Protein AF-0000000082348795 (afdb_homodimer)

pLDDT: mean 76.98, std 24.42, range [17.58, 98.69]

Structure (mmCIF, N/CA/C/O backbone):
data_AF-0000000082348795-model_v1
#
loop_
_entity.id
_entity.type
_entity.pdbx_description
1 polymer 'Zn(2)-C6 fungal-type domain-containing protein'
#
loop_
_atom_site.group_PDB
_atom_site.id
_atom_site.type_symbol
_atom_site.label_atom_id
_atom_site.label_alt_id
_atom_site.label_comp_id
_atom_site.label_asym_id
_atom_site.label_entity_id
_atom_site.label_seq_id
_atom_site.pdbx_PDB_ins_code
_atom_site.Cartn_x
_atom_site.Cartn_y
_atom_site.Cartn_z
_atom_site.occupancy
_atom_site.B_iso_or_equiv
_atom_site.auth_seq_id
_atom_site.auth_comp_id
_atom_site.auth_asym_id
_atom_site.auth_atom_id
_atom_site.pdbx_PDB_model_num
ATOM 1 N N . MET A 1 1 ? -41.531 -2.529 32.094 1 20.66 1 MET A N 1
ATOM 2 C CA . MET A 1 1 ? -42.156 -3.334 31.047 1 20.66 1 MET A CA 1
ATOM 3 C C . MET A 1 1 ? -41.25 -4.473 30.609 1 20.66 1 MET A C 1
ATOM 5 O O . MET A 1 1 ? -40.125 -4.234 30.203 1 20.66 1 MET A O 1
ATOM 9 N N . SER A 1 2 ? -41.688 -5.793 31.031 1 22.91 2 SER A N 1
ATOM 10 C CA . SER A 1 2 ? -41.156 -7.129 31.266 1 22.91 2 SER A CA 1
ATOM 11 C C . SER A 1 2 ? -40.938 -7.883 29.953 1 22.91 2 SER A C 1
ATOM 13 O O . SER A 1 2 ? -41.906 -8.375 29.359 1 22.91 2 SER A O 1
ATOM 15 N N . SER A 1 3 ? -40.438 -7.5 29.109 1 24.03 3 SER A N 1
ATOM 16 C CA . SER A 1 3 ? -40.5 -7.863 27.688 1 24.03 3 SER A CA 1
ATOM 17 C C . SER A 1 3 ? -40.094 -9.32 27.484 1 24.03 3 SER A C 1
ATOM 19 O O . SER A 1 3 ? -39 -9.734 27.844 1 24.03 3 SER A O 1
ATOM 21 N N . ARG A 1 4 ? -41.25 -10.141 27.312 1 29.2 4 ARG A N 1
ATOM 22 C CA . ARG A 1 4 ? -41.5 -11.578 27.25 1 29.2 4 ARG A CA 1
ATOM 23 C C . ARG A 1 4 ? -40.656 -12.234 26.172 1 29.2 4 ARG A C 1
ATOM 25 O O . ARG A 1 4 ? -40.531 -11.719 25.062 1 29.2 4 ARG A O 1
ATOM 32 N N . ARG A 1 5 ? -40.094 -13.516 26.578 1 33.72 5 ARG A N 1
ATOM 33 C CA . ARG A 1 5 ? -39.094 -14.406 25.969 1 33.72 5 ARG A CA 1
ATOM 34 C C . ARG A 1 5 ? -39.781 -15.32 24.938 1 33.72 5 ARG A C 1
ATOM 36 O O . ARG A 1 5 ? -40.719 -16.062 25.281 1 33.72 5 ARG A O 1
ATOM 43 N N . LEU A 1 6 ? -40.125 -15 23.734 1 36.88 6 LEU A N 1
ATOM 44 C CA . LEU A 1 6 ? -40.906 -15.797 22.797 1 36.88 6 LEU A CA 1
ATOM 45 C C . LEU A 1 6 ? -40.375 -17.219 22.719 1 36.88 6 LEU A C 1
ATOM 47 O O . LEU A 1 6 ? -39.188 -17.438 22.469 1 36.88 6 LEU A O 1
ATOM 51 N N . PRO A 1 7 ? -41.25 -18.25 23.188 1 45.25 7 PRO A N 1
ATOM 52 C CA . PRO A 1 7 ? -40.844 -19.609 23.562 1 45.25 7 PRO A CA 1
ATOM 53 C C . PRO A 1 7 ? -40.531 -20.469 22.344 1 45.25 7 PRO A C 1
ATOM 55 O O . PRO A 1 7 ? -41.25 -20.484 21.359 1 45.25 7 PRO A O 1
ATOM 58 N N . LEU A 1 8 ? -39.375 -20.938 22.094 1 52.41 8 LEU A N 1
ATOM 59 C CA . LEU A 1 8 ? -38.75 -21.594 20.938 1 52.41 8 LEU A CA 1
ATOM 60 C C . LEU A 1 8 ? -39.094 -23.078 20.922 1 52.41 8 LEU A C 1
ATOM 62 O O . LEU A 1 8 ? -38.562 -23.844 20.125 1 52.41 8 LEU A O 1
ATOM 66 N N . SER A 1 9 ? -40.156 -23.656 21.719 1 65.56 9 SER A N 1
ATOM 67 C CA . SER A 1 9 ? -40.312 -25.078 21.984 1 65.56 9 SER A CA 1
ATOM 68 C C . SER A 1 9 ? -41.531 -25.656 21.281 1 65.56 9 SER A C 1
ATOM 70 O O . SER A 1 9 ? -42.5 -24.922 21.047 1 65.56 9 SER A O 1
ATOM 72 N N . CYS A 1 10 ? -41.688 -26.953 20.828 1 70.31 10 CYS A N 1
ATOM 73 C CA . CYS A 1 10 ? -42.812 -27.562 20.125 1 70.31 10 CYS A CA 1
ATOM 74 C C . CYS A 1 10 ? -43.969 -27.781 21.062 1 70.31 10 CYS A C 1
ATOM 76 O O . CYS A 1 10 ? -43.812 -27.781 22.281 1 70.31 10 CYS A O 1
ATOM 78 N N . GLU A 1 11 ? -45.312 -27.906 20.75 1 72.44 11 GLU A N 1
ATOM 79 C CA . GLU A 1 11 ? -46.5 -27.938 21.578 1 72.44 11 GLU A CA 1
ATOM 80 C C . GLU A 1 11 ? -46.5 -29.141 22.516 1 72.44 11 GLU A C 1
ATOM 82 O O . GLU A 1 11 ? -46.938 -29.062 23.656 1 72.44 11 GLU A O 1
ATOM 87 N N . ASN A 1 12 ? -45.844 -30.297 22.031 1 72.81 12 ASN A N 1
ATOM 88 C CA . ASN A 1 12 ? -45.812 -31.516 22.812 1 72.81 12 ASN A CA 1
ATOM 89 C C . ASN A 1 12 ? -44.844 -31.391 24 1 72.81 12 ASN A C 1
ATOM 91 O O . ASN A 1 12 ? -45.188 -31.781 25.125 1 72.81 12 ASN A O 1
ATOM 95 N N . CYS A 1 13 ? -43.75 -30.828 23.672 1 70.88 13 CYS A N 1
ATOM 96 C CA . CYS A 1 13 ? -42.688 -30.672 24.656 1 70.88 13 CYS A CA 1
ATOM 97 C C . CYS A 1 13 ? -43.094 -29.641 25.719 1 70.88 13 CYS A C 1
ATOM 99 O O . CYS A 1 13 ? -42.781 -29.812 26.891 1 70.88 13 CYS A O 1
ATOM 101 N N . ARG A 1 14 ? -43.781 -28.484 25.219 1 71.94 14 ARG A N 1
ATOM 102 C CA . ARG A 1 14 ? -44.281 -27.391 26.047 1 71.94 14 ARG A CA 1
ATOM 103 C C . ARG A 1 14 ? -45.312 -27.906 27.062 1 71.94 14 ARG A C 1
ATOM 105 O O . ARG A 1 14 ? -45.25 -27.547 28.25 1 71.94 14 ARG A O 1
ATOM 112 N N . GLN A 1 15 ? -46.281 -28.828 26.547 1 71.69 15 GLN A N 1
ATOM 113 C CA . GLN A 1 15 ? -47.375 -29.312 27.391 1 71.69 15 GLN A CA 1
ATOM 114 C C . GLN A 1 15 ? -46.875 -30.281 28.453 1 71.69 15 GLN A C 1
ATOM 116 O O . GLN A 1 15 ? -47.438 -30.344 29.562 1 71.69 15 GLN A O 1
ATOM 121 N N . ARG A 1 16 ? -45.938 -31.047 28.031 1 69.25 16 ARG A N 1
ATOM 122 C CA . ARG A 1 16 ? -45.438 -32.094 28.906 1 69.25 16 ARG A CA 1
ATOM 123 C C . ARG A 1 16 ? -44.219 -31.641 29.703 1 69.25 16 ARG A C 1
ATOM 125 O O . ARG A 1 16 ? -43.625 -32.406 30.438 1 69.25 16 ARG A O 1
ATOM 132 N N . LYS A 1 17 ? -43.938 -30.219 29.547 1 68.62 17 LYS A N 1
ATOM 133 C CA . LYS A 1 17 ? -42.906 -29.453 30.25 1 68.62 17 LYS A CA 1
ATOM 134 C C . LYS A 1 17 ? -41.562 -30.125 30.109 1 68.62 17 LYS A C 1
ATOM 136 O O . LYS A 1 17 ? -40.812 -30.219 31.078 1 68.62 17 LYS A O 1
ATOM 141 N N . ILE A 1 18 ? -41.5 -30.812 28.969 1 70 18 ILE A N 1
ATOM 142 C CA . ILE A 1 18 ? -40.25 -31.5 28.719 1 70 18 ILE A CA 1
ATOM 143 C C . ILE A 1 18 ? -39.406 -30.688 27.734 1 70 18 ILE A C 1
ATOM 145 O O . ILE A 1 18 ? -39.938 -29.906 26.953 1 70 18 ILE A O 1
ATOM 149 N N . ARG A 1 19 ? -38.125 -30.812 27.828 1 66.62 19 ARG A N 1
ATOM 150 C CA . ARG A 1 19 ? -37.219 -30 27.031 1 66.62 19 ARG A CA 1
ATOM 151 C C . ARG A 1 19 ? -37.344 -30.344 25.547 1 66.62 19 ARG A C 1
ATOM 153 O O . ARG A 1 19 ? -37.156 -31.484 25.156 1 66.62 19 ARG A O 1
ATOM 160 N N . CYS A 1 20 ? -37.844 -29.406 24.781 1 64.19 20 CYS A N 1
ATOM 161 C CA . CYS A 1 20 ? -38.125 -29.578 23.359 1 64.19 20 CYS A CA 1
ATOM 162 C C . CYS A 1 20 ? -36.812 -29.453 22.562 1 64.19 20 CYS A C 1
ATOM 164 O O . CYS A 1 20 ? -36.219 -28.375 22.5 1 64.19 20 CYS A O 1
ATOM 166 N N . ILE A 1 21 ? -36.125 -30.547 22.438 1 64.25 21 ILE A N 1
ATOM 167 C CA . ILE A 1 21 ? -34.875 -30.531 21.703 1 64.25 21 ILE A CA 1
ATOM 168 C C . ILE A 1 21 ? -35.156 -30.547 20.203 1 64.25 21 ILE A C 1
ATOM 170 O O . ILE A 1 21 ? -35.688 -31.531 19.688 1 64.25 21 ILE A O 1
ATOM 174 N N . SER A 1 22 ? -35.344 -29.5 19.594 1 52.94 22 SER A N 1
ATOM 175 C CA . SER A 1 22 ? -35.781 -29.484 18.203 1 52.94 22 SER A CA 1
ATOM 176 C C . SER A 1 22 ? -34.656 -29.078 17.281 1 52.94 22 SER A C 1
ATOM 178 O O . SER A 1 22 ? -34.062 -28 17.453 1 52.94 22 SER A O 1
ATOM 180 N N . SER A 1 23 ? -33.969 -29.922 16.703 1 51.81 23 SER A N 1
ATOM 181 C CA . SER A 1 23 ? -32.812 -29.5 15.922 1 51.81 23 SER A CA 1
ATOM 182 C C . SER A 1 23 ? -33.219 -28.562 14.789 1 51.81 23 SER A C 1
ATOM 184 O O . SER A 1 23 ? -32.438 -27.734 14.336 1 51.81 23 SER A O 1
ATOM 186 N N . GLY A 1 24 ? -34.375 -28.797 14.242 1 49.78 24 GLY A N 1
ATOM 187 C CA . GLY A 1 24 ? -34.875 -28.266 12.992 1 49.78 24 GLY A CA 1
ATOM 188 C C . GLY A 1 24 ? -36.344 -27.812 13.078 1 49.78 24 GLY A C 1
ATOM 189 O O . GLY A 1 24 ? -37 -27.656 12.055 1 49.78 24 GLY A O 1
ATOM 190 N N . TYR A 1 25 ? -36.688 -26.969 13.969 1 52.09 25 TYR A N 1
ATOM 191 C CA . TYR A 1 25 ? -38.031 -26.453 14.266 1 52.09 25 TYR A CA 1
ATOM 192 C C . TYR A 1 25 ? -39.094 -27.203 13.469 1 52.09 25 TYR A C 1
ATOM 194 O O . TYR A 1 25 ? -40.062 -26.594 13 1 52.09 25 TYR A O 1
ATOM 202 N N . SER A 1 26 ? -38.594 -28.406 13.055 1 65.19 26 SER A N 1
ATOM 203 C CA . SER A 1 26 ? -39.5 -29.25 12.289 1 65.19 26 SER A CA 1
ATOM 204 C C . SER A 1 26 ? -40.188 -30.281 13.18 1 65.19 26 SER A C 1
ATOM 206 O O . SER A 1 26 ? -39.562 -30.828 14.086 1 65.19 26 SER A O 1
ATOM 208 N N . ALA A 1 27 ? -41.5 -30.469 13.086 1 70.69 27 ALA A N 1
ATOM 209 C CA . ALA A 1 27 ? -42.188 -31.578 13.727 1 70.69 27 ALA A CA 1
ATOM 210 C C . ALA A 1 27 ? -41.812 -32.906 13.086 1 70.69 27 ALA A C 1
ATOM 212 O O . ALA A 1 27 ? -41.594 -32.969 11.875 1 70.69 27 ALA A O 1
ATOM 213 N N . PRO A 1 28 ? -41.5 -33.875 13.844 1 71.81 28 PRO A N 1
ATOM 214 C CA . PRO A 1 28 ? -41.594 -33.938 15.305 1 71.81 28 PRO A CA 1
ATOM 215 C C . PRO A 1 28 ? -40.281 -33.562 15.992 1 71.81 28 PRO A C 1
ATOM 217 O O . PRO A 1 28 ? -39.219 -33.75 15.43 1 71.81 28 PRO A O 1
ATOM 220 N N . CYS A 1 29 ? -40.25 -32.75 17.078 1 67.31 29 CYS A N 1
ATOM 221 C CA . CYS A 1 29 ? -39.031 -32.406 17.797 1 67.31 29 CYS A CA 1
ATOM 222 C C . CYS A 1 29 ? -38.312 -33.625 18.297 1 67.31 29 CYS A C 1
ATOM 224 O O . CYS A 1 29 ? -38.906 -34.719 18.422 1 67.31 29 CYS A O 1
ATOM 226 N N . ASP A 1 30 ? -36.969 -33.656 18.25 1 71.19 30 ASP A N 1
ATOM 227 C CA . ASP A 1 30 ? -36.125 -34.812 18.578 1 71.19 30 ASP A CA 1
ATOM 228 C C . ASP A 1 30 ? -36.625 -35.5 19.844 1 71.19 30 ASP A C 1
ATOM 230 O O . ASP A 1 30 ? -36.594 -36.719 19.953 1 71.19 30 ASP A O 1
ATOM 234 N N . THR A 1 31 ? -37.156 -34.656 20.609 1 73.81 31 THR A N 1
ATOM 235 C CA . THR A 1 31 ? -37.656 -35.125 21.891 1 73.81 31 THR A CA 1
ATOM 236 C C . THR A 1 31 ? -38.938 -35.906 21.734 1 73.81 31 THR A C 1
ATOM 238 O O . THR A 1 31 ? -39.094 -37 22.328 1 73.81 31 THR A O 1
ATOM 241 N N . CYS A 1 32 ? -39.781 -35.438 20.953 1 74 32 CYS A N 1
ATOM 242 C CA . CYS A 1 32 ? -41.062 -36.062 20.656 1 74 32 CYS A CA 1
ATOM 243 C C . CYS A 1 32 ? -40.844 -37.375 19.891 1 74 32 CYS A C 1
ATOM 245 O O . CYS A 1 32 ? -41.562 -38.344 20.125 1 74 32 CYS A O 1
ATOM 247 N N . SER A 1 33 ? -39.75 -37.406 18.875 1 71.81 33 SER A N 1
ATOM 248 C CA . SER A 1 33 ? -39.438 -38.562 18.062 1 71.81 33 SER A CA 1
ATOM 249 C C . SER A 1 33 ? -38.969 -39.75 18.922 1 71.81 33 SER A C 1
ATOM 251 O O . SER A 1 33 ? -39.344 -40.906 18.672 1 71.81 33 SER A O 1
ATOM 253 N N . ARG A 1 34 ? -38.094 -39.312 19.859 1 73.06 34 ARG A N 1
ATOM 254 C CA . ARG A 1 34 ? -37.438 -40.312 20.688 1 73.06 34 ARG A CA 1
ATOM 255 C C . ARG A 1 34 ? -38.438 -40.938 21.656 1 73.06 34 ARG A C 1
ATOM 257 O O . ARG A 1 34 ? -38.312 -42.125 22 1 73.06 34 ARG A O 1
ATOM 264 N N . ARG A 1 35 ? -39.375 -40 22.016 1 71.44 35 ARG A N 1
ATOM 265 C CA . ARG A 1 35 ? -40.25 -40.438 23.094 1 71.44 35 ARG A CA 1
ATOM 266 C C . ARG A 1 35 ? -41.594 -40.969 22.547 1 71.44 35 ARG A C 1
ATOM 268 O O . ARG A 1 35 ? -42.5 -41.25 23.312 1 71.44 35 ARG A O 1
ATOM 275 N N . GLY A 1 36 ? -41.719 -41.188 21.25 1 72.56 36 GLY A N 1
ATOM 276 C CA . GLY A 1 36 ? -42.812 -41.875 20.562 1 72.56 36 GLY A CA 1
ATOM 277 C C . GLY A 1 36 ? -43.969 -40.969 20.203 1 72.56 36 GLY A C 1
ATOM 278 O O . GLY A 1 36 ? -45.094 -41.406 19.984 1 72.56 36 GLY A O 1
ATOM 279 N N . TYR A 1 37 ? -43.688 -39.594 20.469 1 65.56 37 TYR A N 1
ATOM 280 C CA . TYR A 1 37 ? -44.812 -38.688 20.266 1 65.56 37 TYR A CA 1
ATOM 281 C C . TYR A 1 37 ? -44.688 -37.938 18.938 1 65.56 37 TYR A C 1
ATOM 283 O O . TYR A 1 37 ? -45.219 -36.844 18.766 1 65.56 37 TYR A O 1
ATOM 291 N N . ALA A 1 38 ? -43.875 -38.469 18.062 1 67.44 38 ALA A N 1
ATOM 292 C CA . ALA A 1 38 ? -43.438 -37.812 16.844 1 67.44 38 ALA A CA 1
ATOM 293 C C . ALA A 1 38 ? -44.594 -37.375 15.984 1 67.44 38 ALA A C 1
ATOM 295 O O . ALA A 1 38 ? -44.562 -36.281 15.375 1 67.44 38 ALA A O 1
ATOM 296 N N . SER A 1 39 ? -45.625 -38.188 15.969 1 71.19 39 SER A N 1
ATOM 297 C CA . SER A 1 39 ? -46.781 -38.031 15.094 1 71.19 39 SER A CA 1
ATOM 298 C C . SER A 1 39 ? -47.656 -36.844 15.531 1 71.19 39 SER A C 1
ATOM 300 O O . SER A 1 39 ? -48.344 -36.25 14.711 1 71.19 39 SER A O 1
ATOM 302 N N . SER A 1 40 ? -47.562 -36.594 16.812 1 66.62 40 SER A N 1
ATOM 303 C CA . SER A 1 40 ? -48.469 -35.594 17.359 1 66.62 40 SER A CA 1
ATOM 304 C C . SER A 1 40 ? -47.75 -34.312 17.688 1 66.62 40 SER A C 1
ATOM 306 O O . SER A 1 40 ? -48.281 -33.438 18.375 1 66.62 40 SER A O 1
ATOM 308 N N . CYS A 1 41 ? -46.375 -34.125 17.375 1 65.38 41 CYS A N 1
ATOM 309 C CA . CYS A 1 41 ? -45.531 -32.969 17.688 1 65.38 41 CYS A CA 1
ATOM 310 C C . CYS A 1 41 ? -45.906 -31.781 16.844 1 65.38 41 CYS A C 1
ATOM 312 O O . CYS A 1 41 ? -45.875 -31.844 15.609 1 65.38 41 CYS A O 1
ATOM 314 N N . ARG A 1 42 ? -46.531 -30.844 17.234 1 65.56 42 ARG A N 1
ATOM 315 C CA . ARG A 1 42 ? -47.062 -29.734 16.438 1 65.56 42 ARG A CA 1
ATOM 316 C C . ARG A 1 42 ? -46.531 -28.391 16.969 1 65.56 42 ARG A C 1
ATOM 318 O O . ARG A 1 42 ? -46.531 -28.156 18.172 1 65.56 42 ARG A O 1
ATOM 325 N N . PHE A 1 43 ? -45.812 -27.547 16.219 1 55.22 43 PHE A N 1
ATOM 326 C CA . PHE A 1 43 ? -45.531 -26.172 16.641 1 55.22 43 PHE A CA 1
ATOM 327 C C . PHE A 1 43 ? -46.688 -25.25 16.297 1 55.22 43 PHE A C 1
ATOM 329 O O . PHE A 1 43 ? -47.375 -25.453 15.297 1 55.22 43 PHE A O 1
ATOM 336 N N . ARG A 1 44 ? -47.344 -24.469 16.859 1 43.75 44 ARG A N 1
ATOM 337 C CA . ARG A 1 44 ? -48.469 -23.609 16.609 1 43.75 44 ARG A CA 1
ATOM 338 C C . ARG A 1 44 ? -48.281 -22.766 15.367 1 43.75 44 ARG A C 1
ATOM 340 O O . ARG A 1 44 ? -47.438 -21.844 15.359 1 43.75 44 ARG A O 1
ATOM 347 N N . ARG A 1 45 ? -48.375 -23.25 14.094 1 34.03 45 ARG A N 1
ATOM 348 C CA . ARG A 1 45 ? -48.406 -22.562 12.805 1 34.03 45 ARG A CA 1
ATOM 349 C C . ARG A 1 45 ? -49.562 -21.578 12.734 1 34.03 45 ARG A C 1
ATOM 351 O O . ARG A 1 45 ? -50.656 -21.859 13.219 1 34.03 45 ARG A O 1
ATOM 358 N N . GLN A 1 46 ? -49.406 -20.141 12.5 1 27.5 46 GLN A N 1
ATOM 359 C CA . GLN A 1 46 ? -50.594 -19.297 12.273 1 27.5 46 GLN A CA 1
ATOM 360 C C . GLN A 1 46 ? -51.5 -19.906 11.211 1 27.5 46 GLN A C 1
ATOM 362 O O . GLN A 1 46 ? -51.062 -20.703 10.383 1 27.5 46 GLN A O 1
ATOM 367 N N . VAL A 1 47 ? -52.906 -19.391 10.992 1 23.56 47 VAL A N 1
ATOM 368 C CA . VAL A 1 47 ? -54.219 -19.812 10.453 1 23.56 47 VAL A CA 1
ATOM 369 C C . VAL A 1 47 ? -54.219 -19.625 8.938 1 23.56 47 VAL A C 1
ATOM 371 O O . VAL A 1 47 ? -53.719 -18.625 8.422 1 23.56 47 VAL A O 1
ATOM 374 N N . PRO A 1 48 ? -54.688 -20.609 8.117 1 23.59 48 PRO A N 1
ATOM 375 C CA . PRO A 1 48 ? -54.812 -20.781 6.672 1 23.59 48 PRO A CA 1
ATOM 376 C C . PRO A 1 48 ? -55.844 -19.797 6.066 1 23.59 48 PRO A C 1
ATOM 378 O O . PRO A 1 48 ? -57 -19.844 6.406 1 23.59 48 PRO A O 1
ATOM 381 N N . TYR A 1 49 ? -55.656 -18.375 6.098 1 20.27 49 TYR A N 1
ATOM 382 C CA . TYR A 1 49 ? -56.906 -17.766 5.684 1 20.27 49 TYR A CA 1
ATOM 383 C C . TYR A 1 49 ? -57.344 -18.25 4.309 1 20.27 49 TYR A C 1
ATOM 385 O O . TYR A 1 49 ? -56.5 -18.578 3.467 1 20.27 49 TYR A O 1
ATOM 393 N N . GLU A 1 50 ? -58.688 -18.453 4.113 1 19.14 50 GLU A N 1
ATOM 394 C CA . GLU A 1 50 ? -59.656 -19.016 3.176 1 19.14 50 GLU A CA 1
ATOM 395 C C . GLU A 1 50 ? -59.5 -18.391 1.79 1 19.14 50 GLU A C 1
ATOM 397 O O . GLU A 1 50 ? -58.844 -17.359 1.634 1 19.14 50 GLU A O 1
ATOM 402 N N . THR A 1 51 ? -60.562 -18.469 0.963 1 19.12 51 THR A N 1
ATOM 403 C CA . THR A 1 51 ? -61.094 -19 -0.282 1 19.12 51 THR A CA 1
ATOM 404 C C . THR A 1 51 ? -61.062 -17.938 -1.383 1 19.12 51 THR A C 1
ATOM 406 O O . THR A 1 51 ? -61.031 -18.281 -2.57 1 19.12 51 THR A O 1
ATOM 409 N N . ALA A 1 52 ? -61.438 -16.531 -1.239 1 20.56 52 ALA A N 1
ATOM 410 C CA . ALA A 1 52 ? -62.5 -16.047 -2.121 1 20.56 52 ALA A CA 1
ATOM 411 C C . ALA A 1 52 ? -62 -15.852 -3.545 1 20.56 52 ALA A C 1
ATOM 413 O O . ALA A 1 52 ? -60.938 -15.258 -3.752 1 20.56 52 ALA A O 1
ATOM 414 N N . ALA A 1 53 ? -62.625 -16.406 -4.688 1 21.66 53 ALA A N 1
ATOM 415 C CA . ALA A 1 53 ? -62.656 -16.781 -6.098 1 21.66 53 ALA A CA 1
ATOM 416 C C . ALA A 1 53 ? -62.562 -15.555 -6.996 1 21.66 53 ALA A C 1
ATOM 418 O O . ALA A 1 53 ? -62.625 -15.672 -8.227 1 21.66 53 ALA A O 1
ATOM 419 N N . ARG A 1 54 ? -62.531 -14.227 -6.492 1 21.03 54 ARG A N 1
ATOM 420 C CA . ARG A 1 54 ? -63.281 -13.344 -7.395 1 21.03 54 ARG A CA 1
ATOM 421 C C . ARG A 1 54 ? -62.5 -13.117 -8.688 1 21.03 54 ARG A C 1
ATOM 423 O O . ARG A 1 54 ? -61.281 -13.195 -8.703 1 21.03 54 ARG A O 1
ATOM 430 N N . SER A 1 55 ? -63.125 -12.82 -9.844 1 19.34 55 SER A N 1
ATOM 431 C CA . SER A 1 55 ? -63.281 -12.82 -11.297 1 19.34 55 SER A CA 1
ATOM 432 C C . SER A 1 55 ? -62.438 -11.742 -11.945 1 19.34 55 SER A C 1
ATOM 434 O O . SER A 1 55 ? -62.656 -11.359 -13.094 1 19.34 55 SER A O 1
ATOM 436 N N . PRO A 1 56 ? -61.094 -11.719 -11.508 1 19.39 56 PRO A N 1
ATOM 437 C CA . PRO A 1 56 ? -60.438 -10.508 -11.992 1 19.39 56 PRO A CA 1
ATOM 438 C C . PRO A 1 56 ? -60.5 -10.367 -13.508 1 19.39 56 PRO A C 1
ATOM 440 O O . PRO A 1 56 ? -60.25 -11.344 -14.234 1 19.39 56 PRO A O 1
ATOM 443 N N . ASP A 1 57 ? -61.219 -9.453 -13.992 1 18.97 57 ASP A N 1
ATOM 444 C CA . ASP A 1 57 ? -61.531 -9.016 -15.352 1 18.97 57 ASP A CA 1
ATOM 445 C C . ASP A 1 57 ? -60.281 -8.75 -16.156 1 18.97 57 ASP A C 1
ATOM 447 O O . ASP A 1 57 ? -59.281 -8.273 -15.602 1 18.97 57 ASP A O 1
ATOM 451 N N . ALA A 1 58 ? -60.031 -9.383 -17.359 1 22.72 58 ALA A N 1
ATOM 452 C CA . ALA A 1 58 ? -59.188 -9.711 -18.5 1 22.72 58 ALA A CA 1
ATOM 453 C C . ALA A 1 58 ? -58.625 -8.445 -19.156 1 22.72 58 ALA A C 1
ATOM 455 O O . ALA A 1 58 ? -58 -8.516 -20.219 1 22.72 58 ALA A O 1
ATOM 456 N N . THR A 1 59 ? -58.906 -7.184 -18.594 1 20.25 59 THR A N 1
ATOM 457 C CA . THR A 1 59 ? -59.031 -6.199 -19.656 1 20.25 59 THR A CA 1
ATOM 458 C C . THR A 1 59 ? -57.688 -6.023 -20.375 1 20.25 59 THR A C 1
ATOM 460 O O . THR A 1 59 ? -56.719 -6.68 -20.031 1 20.25 59 THR A O 1
ATOM 463 N N . ASN A 1 60 ? -57.156 -4.762 -20.531 1 20.48 60 ASN A N 1
ATOM 464 C CA . ASN A 1 60 ? -56.812 -3.963 -21.703 1 20.48 60 ASN A CA 1
ATOM 465 C C . ASN A 1 60 ? -55.312 -3.955 -21.953 1 20.48 60 ASN A C 1
ATOM 467 O O . ASN A 1 60 ? -54.594 -3.105 -21.422 1 20.48 60 ASN A O 1
ATOM 471 N N . VAL A 1 61 ? -54.625 -5.043 -21.719 1 22.98 61 VAL A N 1
ATOM 472 C CA . VAL A 1 61 ? -53.188 -5.184 -21.734 1 22.98 61 VAL A CA 1
ATOM 473 C C . VAL A 1 61 ? -52.656 -4.785 -23.109 1 22.98 61 VAL A C 1
ATOM 475 O O . VAL A 1 61 ? -51.469 -4.957 -23.391 1 22.98 61 VAL A O 1
ATOM 478 N N . SER A 1 62 ? -53.562 -4.488 -24.062 1 24.69 62 SER A N 1
ATOM 479 C CA . SER A 1 62 ? -53.281 -4.535 -25.484 1 24.69 62 SER A CA 1
ATOM 480 C C . SER A 1 62 ? -52.281 -3.463 -25.891 1 24.69 62 SER A C 1
ATOM 482 O O . SER A 1 62 ? -51.438 -3.684 -26.766 1 24.69 62 SER A O 1
ATOM 484 N N . SER A 1 63 ? -52.469 -2.266 -25.297 1 27.22 63 SER A N 1
ATOM 485 C CA . SER A 1 63 ? -52.031 -1.093 -26.062 1 27.22 63 SER A CA 1
ATOM 486 C C . SER A 1 63 ? -50.531 -0.929 -26.016 1 27.22 63 SER A C 1
ATOM 488 O O . SER A 1 63 ? -49.969 -0.212 -26.844 1 27.22 63 SER A O 1
ATOM 490 N N . LEU A 1 64 ? -50 -1.405 -24.875 1 27.22 64 LEU A N 1
ATOM 491 C CA . LEU A 1 64 ? -48.656 -0.922 -24.656 1 27.22 64 LEU A CA 1
ATOM 492 C C . LEU A 1 64 ? -47.656 -1.609 -25.594 1 27.22 64 LEU A C 1
ATOM 494 O O . LEU A 1 64 ? -46.531 -1.152 -25.766 1 27.22 64 LEU A O 1
ATOM 498 N N . GLU A 1 65 ? -48.125 -2.795 -26.25 1 29.55 65 GLU A N 1
ATOM 499 C CA . GLU A 1 65 ? -47.344 -3.57 -27.203 1 29.55 65 GLU A CA 1
ATOM 500 C C . GLU A 1 65 ? -46.969 -2.725 -28.406 1 29.55 65 GLU A C 1
ATOM 502 O O . GLU A 1 65 ? -45.844 -2.859 -28.938 1 29.55 65 GLU A O 1
ATOM 507 N N . ASP A 1 66 ? -48 -1.837 -28.766 1 30.89 66 ASP A N 1
ATOM 508 C CA . ASP A 1 66 ? -47.844 -1.161 -30.062 1 30.89 66 ASP A CA 1
ATOM 509 C C . ASP A 1 66 ? -46.656 -0.207 -30.062 1 30.89 66 ASP A C 1
ATOM 511 O O . ASP A 1 66 ? -45.938 -0.108 -31.047 1 30.89 66 ASP A O 1
ATOM 515 N N . LEU A 1 67 ? -46.594 0.502 -28.891 1 33.31 67 LEU A N 1
ATOM 516 C CA . LEU A 1 67 ? -45.594 1.585 -28.938 1 33.31 67 LEU A CA 1
ATOM 517 C C . LEU A 1 67 ? -44.188 1.034 -29.031 1 33.31 67 LEU A C 1
ATOM 519 O O . LEU A 1 67 ? -43.312 1.64 -29.672 1 33.31 67 LEU A O 1
ATOM 523 N N . LEU A 1 68 ? -43.969 -0.19 -28.453 1 33.16 68 LEU A N 1
ATOM 524 C CA . LEU A 1 68 ? -42.656 -0.776 -28.5 1 33.16 68 LEU A CA 1
ATOM 525 C C . LEU A 1 68 ? -42.25 -1.092 -29.938 1 33.16 68 LEU A C 1
ATOM 527 O O . LEU A 1 68 ? -41.094 -0.884 -30.328 1 33.16 68 LEU A O 1
ATOM 531 N N . ARG A 1 69 ? -43.281 -1.466 -30.719 1 35.72 69 ARG A N 1
ATOM 532 C CA . ARG A 1 69 ? -43.062 -1.823 -32.125 1 35.72 69 ARG A CA 1
ATOM 533 C C . ARG A 1 69 ? -42.562 -0.625 -32.906 1 35.72 69 ARG A C 1
ATOM 535 O O . ARG A 1 69 ? -41.688 -0.768 -33.781 1 35.72 69 ARG A O 1
ATOM 542 N N . GLN A 1 70 ? -43.219 0.498 -32.531 1 35.16 70 GLN A N 1
ATOM 543 C CA . GLN A 1 70 ? -42.906 1.651 -33.375 1 35.16 70 GLN A CA 1
ATOM 544 C C . GLN A 1 70 ? -41.438 2.051 -33.188 1 35.16 70 GLN A C 1
ATOM 546 O O . GLN A 1 70 ? -40.75 2.428 -34.156 1 35.16 70 GLN A O 1
ATOM 551 N N . ASN A 1 71 ? -41.031 2.082 -31.906 1 33.81 71 ASN A N 1
ATOM 552 C CA . ASN A 1 71 ? -39.688 2.633 -31.734 1 33.81 71 ASN A CA 1
ATOM 553 C C . ASN A 1 71 ? -38.625 1.74 -32.375 1 33.81 71 ASN A C 1
ATOM 555 O O . ASN A 1 71 ? -37.562 2.221 -32.781 1 33.81 71 ASN A O 1
ATOM 559 N N . ILE A 1 72 ? -38.906 0.379 -32.469 1 34.25 72 ILE A N 1
ATOM 560 C CA . ILE A 1 72 ? -38.031 -0.551 -33.188 1 34.25 72 ILE A CA 1
ATOM 561 C C . ILE A 1 72 ? -37.969 -0.194 -34.656 1 34.25 72 ILE A C 1
ATOM 563 O O . ILE A 1 72 ? -36.938 -0.277 -35.281 1 34.25 72 ILE A O 1
ATOM 567 N N . ALA A 1 73 ? -39.219 0.195 -35.094 1 32.38 73 ALA A N 1
ATOM 568 C CA . ALA A 1 73 ? -39.312 0.449 -36.531 1 32.38 73 ALA A CA 1
ATOM 569 C C . ALA A 1 73 ? -38.406 1.609 -36.938 1 32.38 73 ALA A C 1
ATOM 571 O O . ALA A 1 73 ? -37.75 1.566 -37.969 1 32.38 73 ALA A O 1
ATOM 572 N N . VAL A 1 74 ? -38.531 2.711 -36.062 1 33.47 74 VAL A N 1
ATOM 573 C CA . VAL A 1 74 ? -37.781 3.896 -36.469 1 33.47 74 VAL A CA 1
ATOM 574 C C . VAL A 1 74 ? -36.281 3.592 -36.5 1 33.47 74 VAL A C 1
ATOM 576 O O . VAL A 1 74 ? -35.594 4.004 -37.438 1 33.47 74 VAL A O 1
ATOM 579 N N . THR A 1 75 ? -35.812 2.812 -35.5 1 30.73 75 THR A N 1
ATOM 580 C CA . THR A 1 75 ? -34.375 2.607 -35.469 1 30.73 75 THR A CA 1
ATOM 581 C C . THR A 1 75 ? -33.938 1.728 -36.656 1 30.73 75 THR A C 1
ATOM 583 O O . THR A 1 75 ? -32.844 1.868 -37.156 1 30.73 75 THR A O 1
ATOM 586 N N . THR A 1 76 ? -34.906 0.806 -37.031 1 29.59 76 THR A N 1
ATOM 587 C CA . THR A 1 76 ? -34.562 -0.012 -38.188 1 29.59 76 THR A CA 1
ATOM 588 C C . THR A 1 76 ? -34.531 0.841 -39.469 1 29.59 76 THR A C 1
ATOM 590 O O . THR A 1 76 ? -33.812 0.51 -40.406 1 29.59 76 THR A O 1
ATOM 593 N N . ALA A 1 77 ? -35.656 1.806 -39.5 1 30.78 77 ALA A N 1
ATOM 594 C CA . ALA A 1 77 ? -35.719 2.557 -40.75 1 30.78 77 ALA A CA 1
ATOM 595 C C . ALA A 1 77 ? -34.438 3.338 -41 1 30.78 77 ALA A C 1
ATOM 597 O O . ALA A 1 77 ? -34.031 3.48 -42.156 1 30.78 77 ALA A O 1
ATOM 598 N N . LEU A 1 78 ? -34 4 -39.906 1 28.52 78 LEU A N 1
ATOM 599 C CA . LEU A 1 78 ? -32.875 4.887 -40.125 1 28.52 78 LEU A CA 1
ATOM 600 C C . LEU A 1 78 ? -31.641 4.102 -40.625 1 28.52 78 LEU A C 1
ATOM 602 O O . LEU A 1 78 ? -30.734 4.672 -41.25 1 28.52 78 LEU A O 1
ATOM 606 N N . LEU A 1 79 ? -31.656 2.756 -40.219 1 27.59 79 LEU A N 1
ATOM 607 C CA . LEU A 1 79 ? -30.516 1.959 -40.688 1 27.59 79 LEU A CA 1
ATOM 608 C C . LEU A 1 79 ? -30.578 1.738 -42.188 1 27.59 79 LEU A C 1
ATOM 610 O O . LEU A 1 79 ? -29.547 1.486 -42.812 1 27.59 79 LEU A O 1
ATOM 614 N N . ASP A 1 80 ? -31.859 1.653 -42.719 1 25.56 80 ASP A N 1
ATOM 615 C CA . ASP A 1 80 ? -31.938 1.197 -44.094 1 25.56 80 ASP A CA 1
ATOM 616 C C . ASP A 1 80 ? -31.312 2.213 -45.062 1 25.56 80 ASP A C 1
ATOM 618 O O . ASP A 1 80 ? -30.875 1.855 -46.156 1 25.56 80 ASP A O 1
ATOM 622 N N . GLN A 1 81 ? -31.734 3.514 -44.875 1 24.8 81 GLN A N 1
ATOM 623 C CA . GLN A 1 81 ? -31.531 4.375 -46.031 1 24.8 81 GLN A CA 1
ATOM 624 C C . GLN A 1 81 ? -30.047 4.535 -46.312 1 24.8 81 GLN A C 1
ATOM 626 O O . GLN A 1 81 ? -29.672 5.098 -47.375 1 24.8 81 GLN A O 1
ATOM 631 N N . ARG A 1 82 ? -29.203 4.543 -45.281 1 25.03 82 ARG A N 1
ATOM 632 C CA . ARG A 1 82 ? -27.953 5.152 -45.688 1 25.03 82 ARG A CA 1
ATOM 633 C C . ARG A 1 82 ? -27.203 4.25 -46.656 1 25.03 82 ARG A C 1
ATOM 635 O O . ARG A 1 82 ? -25.969 4.344 -46.781 1 25.03 82 ARG A O 1
ATOM 642 N N . ASN A 1 83 ? -27.969 3.184 -47.219 1 21.28 83 ASN A N 1
ATOM 643 C CA . ASN A 1 83 ? -27.25 2.195 -48 1 21.28 83 ASN A CA 1
ATOM 644 C C . ASN A 1 83 ? -26.547 2.836 -49.219 1 21.28 83 ASN A C 1
ATOM 646 O O . ASN A 1 83 ? -25.609 2.273 -49.75 1 21.28 83 ASN A O 1
ATOM 650 N N . GLU A 1 84 ? -27.297 3.633 -49.969 1 21.75 84 GLU A N 1
ATOM 651 C CA . GLU A 1 84 ? -27.109 3.547 -51.406 1 21.75 84 GLU A CA 1
ATOM 652 C C . GLU A 1 84 ? -25.797 4.211 -51.844 1 21.75 84 GLU A C 1
ATOM 654 O O . GLU A 1 84 ? -25.266 3.939 -52.938 1 21.75 84 GLU A O 1
ATOM 659 N N . ALA A 1 85 ? -25.484 5.469 -51.469 1 21.34 85 ALA A N 1
ATOM 660 C CA . ALA A 1 85 ? -24.906 6.355 -52.438 1 21.34 85 ALA A CA 1
ATOM 661 C C . ALA A 1 85 ? -23.5 5.902 -52.812 1 21.34 85 ALA A C 1
ATOM 663 O O . ALA A 1 85 ? -22.75 5.418 -51.969 1 21.34 85 ALA A O 1
ATOM 664 N N . ARG A 1 86 ? -23.109 5.957 -54.188 1 20.77 86 ARG A N 1
ATOM 665 C CA . ARG A 1 86 ? -22.094 5.555 -55.156 1 20.77 86 ARG A CA 1
ATOM 666 C C . ARG A 1 86 ? -20.734 6.121 -54.812 1 20.77 86 ARG A C 1
ATOM 668 O O . ARG A 1 86 ? -20.266 7.086 -55.406 1 20.77 86 ARG A O 1
ATOM 675 N N . LEU A 1 87 ? -20.344 6.301 -53.562 1 21.58 87 LEU A N 1
ATOM 676 C CA . LEU A 1 87 ? -19.234 7.25 -53.594 1 21.58 87 LEU A CA 1
ATOM 677 C C . LEU A 1 87 ? -18.188 6.82 -54.625 1 21.58 87 LEU A C 1
ATOM 679 O O . LEU A 1 87 ? -17.859 5.637 -54.688 1 21.58 87 LEU A O 1
ATOM 683 N N . PRO A 1 88 ? -17.953 7.629 -55.688 1 21.98 88 PRO A N 1
ATOM 684 C CA . PRO A 1 88 ? -17.094 7.461 -56.875 1 21.98 88 PRO A CA 1
ATOM 685 C C . PRO A 1 88 ? -15.703 6.938 -56.5 1 21.98 88 PRO A C 1
ATOM 687 O O . PRO A 1 88 ? -15.281 7.055 -55.344 1 21.98 88 PRO A O 1
ATOM 690 N N . SER A 1 89 ? -15.18 6.082 -57.344 1 22.33 89 SER A N 1
ATOM 691 C CA . SER A 1 89 ? -13.945 5.309 -57.406 1 22.33 89 SER A CA 1
ATOM 692 C C . SER A 1 89 ? -12.727 6.211 -57.25 1 22.33 89 SER A C 1
ATOM 694 O O . SER A 1 89 ? -11.82 6.188 -58.094 1 22.33 89 SER A O 1
ATOM 696 N N . PRO A 1 90 ? -12.773 7.328 -56.344 1 22.38 90 PRO A N 1
ATOM 697 C CA . PRO A 1 90 ? -11.758 8.32 -56.688 1 22.38 90 PRO A CA 1
ATOM 698 C C . PRO A 1 90 ? -10.367 7.703 -56.875 1 22.38 90 PRO A C 1
ATOM 700 O O . PRO A 1 90 ? -10.031 6.734 -56.188 1 22.38 90 PRO A O 1
ATOM 703 N N . ASP A 1 91 ? -9.711 7.805 -58.031 1 20.89 91 ASP A N 1
ATOM 704 C CA . ASP A 1 91 ? -8.484 7.41 -58.719 1 20.89 91 ASP A CA 1
ATOM 705 C C . ASP A 1 91 ? -7.266 7.625 -57.812 1 20.89 91 ASP A C 1
ATOM 707 O O . ASP A 1 91 ? -6.441 6.723 -57.656 1 20.89 91 ASP A O 1
ATOM 711 N N . SER A 1 92 ? -6.672 8.891 -57.875 1 21.61 92 SER A N 1
ATOM 712 C CA . SER A 1 92 ? -5.242 9.148 -58 1 21.61 92 SER A CA 1
ATOM 713 C C . SER A 1 92 ? -4.492 8.914 -56.719 1 21.61 92 SER A C 1
ATOM 715 O O . SER A 1 92 ? -5.094 8.922 -55.625 1 21.61 92 SER A O 1
ATOM 717 N N . SER A 1 93 ? -3.029 8.883 -56.656 1 21.52 93 SER A N 1
ATOM 718 C CA . SER A 1 93 ? -1.791 8.383 -56.062 1 21.52 93 SER A CA 1
ATOM 719 C C . SER A 1 93 ? -1.486 9.07 -54.75 1 21.52 93 SER A C 1
ATOM 721 O O . SER A 1 93 ? -0.448 8.82 -54.125 1 21.52 93 SER A O 1
ATOM 723 N N . SER A 1 94 ? -2.254 10.125 -54.406 1 23.47 94 SER A N 1
ATOM 724 C CA . SER A 1 94 ? -1.446 11.031 -53.594 1 23.47 94 SER A CA 1
ATOM 725 C C . SER A 1 94 ? -1.074 10.406 -52.281 1 23.47 94 SER A C 1
ATOM 727 O O . SER A 1 94 ? -1.863 9.664 -51.688 1 23.47 94 SER A O 1
ATOM 729 N N . PRO A 1 95 ? 0.291 10.594 -51.844 1 24.86 95 PRO A N 1
ATOM 730 C CA . PRO A 1 95 ? 0.99 9.961 -50.75 1 24.86 95 PRO A CA 1
ATOM 731 C C . PRO A 1 95 ? 0.246 10.109 -49.406 1 24.86 95 PRO A C 1
ATOM 733 O O . PRO A 1 95 ? -0.227 11.203 -49.094 1 24.86 95 PRO A O 1
ATOM 736 N N . VAL A 1 96 ? -0.547 9.211 -49.094 1 26.34 96 VAL A N 1
ATOM 737 C CA . VAL A 1 96 ? -1.439 9.148 -47.969 1 26.34 96 VAL A CA 1
ATOM 738 C C . VAL A 1 96 ? -0.69 9.586 -46.688 1 26.34 96 VAL A C 1
ATOM 740 O O . VAL A 1 96 ? 0.327 8.992 -46.344 1 26.34 96 VAL A O 1
ATOM 743 N N . SER A 1 97 ? -0.775 10.922 -46.531 1 24.42 97 SER A N 1
ATOM 744 C CA . SER A 1 97 ? -0.152 11.539 -45.375 1 24.42 97 SER A CA 1
ATOM 745 C C . SER A 1 97 ? -0.413 10.727 -44.094 1 24.42 97 SER A C 1
ATOM 747 O O . SER A 1 97 ? -1.532 10.266 -43.875 1 24.42 97 SER A O 1
ATOM 749 N N . HIS A 1 98 ? 0.598 10.016 -43.656 1 22.62 98 HIS A N 1
ATOM 750 C CA . HIS A 1 98 ? 0.845 9.242 -42.469 1 22.62 98 HIS A CA 1
ATOM 751 C C . HIS A 1 98 ? 0.118 9.844 -41.25 1 22.62 98 HIS A C 1
ATOM 753 O O . HIS A 1 98 ? 0.187 11.047 -41.031 1 22.62 98 HIS A O 1
ATOM 759 N N . ASN A 1 99 ? -1.04 9.367 -41.062 1 25.56 99 ASN A N 1
ATOM 760 C CA . ASN A 1 99 ? -1.827 9.633 -39.875 1 25.56 99 ASN A CA 1
ATOM 761 C C . ASN A 1 99 ? -0.934 9.898 -38.656 1 25.56 99 ASN A C 1
ATOM 763 O O . ASN A 1 99 ? -0.14 9.039 -38.281 1 25.56 99 ASN A O 1
ATOM 767 N N . ALA A 1 100 ? -0.628 11.133 -38.469 1 26.56 100 ALA A N 1
ATOM 768 C CA . ALA A 1 100 ? 0.101 11.656 -37.312 1 26.56 100 ALA A CA 1
ATOM 769 C C . ALA A 1 100 ? -0.369 11 -36.031 1 26.56 100 ALA A C 1
ATOM 771 O O . ALA A 1 100 ? -1.529 11.141 -35.625 1 26.56 100 ALA A O 1
ATOM 772 N N . THR A 1 101 ? 0 9.797 -35.812 1 25.58 101 THR A N 1
ATOM 773 C CA . THR A 1 101 ? 0.019 9.258 -34.469 1 25.58 101 THR A CA 1
ATOM 774 C C . THR A 1 101 ? 0.149 10.383 -33.438 1 25.58 101 THR A C 1
ATOM 776 O O . THR A 1 101 ? 1.137 11.117 -33.438 1 25.58 101 THR A O 1
ATOM 779 N N . VAL A 1 102 ? -0.91 11.016 -33.25 1 28.91 102 VAL A N 1
ATOM 780 C CA . VAL A 1 102 ? -0.805 11.969 -32.156 1 28.91 102 VAL A CA 1
ATOM 781 C C . VAL A 1 102 ? 0.092 11.391 -31.062 1 28.91 102 VAL A C 1
ATOM 783 O O . VAL A 1 102 ? -0.26 10.391 -30.422 1 28.91 102 VAL A O 1
ATOM 786 N N . GLU A 1 103 ? 1.324 11.398 -31.25 1 30.14 103 GLU A N 1
ATOM 787 C CA . GLU A 1 103 ? 2.26 11.281 -30.141 1 30.14 103 GLU A CA 1
ATOM 788 C C . GLU A 1 103 ? 1.732 11.992 -28.906 1 30.14 103 GLU A C 1
ATOM 790 O O . GLU A 1 103 ? 1.667 13.227 -28.859 1 30.14 103 GLU A O 1
ATOM 795 N N . ARG A 1 104 ? 0.635 11.531 -28.391 1 32.59 104 ARG A N 1
ATOM 796 C CA . ARG A 1 104 ? 0.459 12.117 -27.062 1 32.59 104 ARG A CA 1
ATOM 797 C C . ARG A 1 104 ? 1.798 12.555 -26.484 1 32.59 104 ARG A C 1
ATOM 799 O O . ARG A 1 104 ? 2.648 11.719 -26.172 1 32.59 104 ARG A O 1
ATOM 806 N N . GLN A 1 105 ? 2.289 13.555 -26.969 1 31.33 105 GLN A N 1
ATOM 807 C CA . GLN A 1 105 ? 3.459 14.102 -26.297 1 31.33 105 GLN A CA 1
ATOM 808 C C . GLN A 1 105 ? 3.285 14.062 -24.781 1 31.33 105 GLN A C 1
ATOM 810 O O . GLN A 1 105 ? 2.617 14.922 -24.203 1 31.33 105 GLN A O 1
ATOM 815 N N . SER A 1 106 ? 2.861 12.891 -24.188 1 35.75 106 SER A N 1
ATOM 816 C CA . SER A 1 106 ? 3.082 12.789 -22.75 1 35.75 106 SER A CA 1
ATOM 817 C C . SER A 1 106 ? 4.277 13.633 -22.312 1 35.75 106 SER A C 1
ATOM 819 O O . SER A 1 106 ? 5.387 13.453 -22.828 1 35.75 106 SER A O 1
ATOM 821 N N . GLN A 1 107 ? 4.082 14.883 -22.172 1 36.81 107 GLN A N 1
ATOM 822 C CA . GLN A 1 107 ? 5.246 15.523 -21.562 1 36.81 107 GLN A CA 1
ATOM 823 C C . GLN A 1 107 ? 6.059 14.523 -20.734 1 36.81 107 GLN A C 1
ATOM 825 O O . GLN A 1 107 ? 5.492 13.734 -19.984 1 36.81 107 GLN A O 1
ATOM 830 N N . PRO A 1 108 ? 7.137 14.125 -21.203 1 40.09 108 PRO A N 1
ATOM 831 C CA . PRO A 1 108 ? 7.961 13.188 -20.438 1 40.09 108 PRO A CA 1
ATOM 832 C C . PRO A 1 108 ? 7.918 13.461 -18.922 1 40.09 108 PRO A C 1
ATOM 834 O O . PRO A 1 108 ? 8.07 14.609 -18.5 1 40.09 108 PRO A O 1
ATOM 837 N N . ILE A 1 109 ? 7.082 12.812 -18.188 1 45.97 109 ILE A N 1
ATOM 838 C CA . ILE A 1 109 ? 7.367 12.891 -16.766 1 45.97 109 ILE A CA 1
ATOM 839 C C . ILE A 1 109 ? 8.875 13.023 -16.547 1 45.97 109 ILE A C 1
ATOM 841 O O . ILE A 1 109 ? 9.656 12.219 -17.047 1 45.97 109 ILE A O 1
ATOM 845 N N . PRO A 1 110 ? 9.297 14.219 -16.328 1 49.25 110 PRO A N 1
ATOM 846 C CA . PRO A 1 110 ? 10.742 14.344 -16.125 1 49.25 110 PRO A CA 1
ATOM 847 C C . PRO A 1 110 ? 11.344 13.117 -15.438 1 49.25 110 PRO A C 1
ATOM 849 O O . PRO A 1 110 ? 10.734 12.547 -14.531 1 49.25 110 PRO A O 1
ATOM 852 N N . GLN A 1 111 ? 12.094 12.359 -16.266 1 56.94 111 GLN A N 1
ATOM 853 C CA . GLN A 1 111 ? 12.859 11.219 -15.773 1 56.94 111 GLN A CA 1
ATOM 854 C C . GLN A 1 111 ? 13.508 11.531 -14.43 1 56.94 111 GLN A C 1
ATOM 856 O O . GLN A 1 111 ? 14.305 12.469 -14.312 1 56.94 111 GLN A O 1
ATOM 861 N N . GLN A 1 112 ? 12.844 11.023 -13.312 1 63.59 112 GLN A N 1
ATOM 862 C CA . GLN A 1 112 ? 13.281 11.289 -11.945 1 63.59 112 GLN A CA 1
ATOM 863 C C . GLN A 1 112 ? 14.727 10.836 -11.734 1 63.59 112 GLN A C 1
ATOM 865 O O . GLN A 1 112 ? 15.086 9.719 -12.109 1 63.59 112 GLN A O 1
ATOM 870 N N . SER A 1 113 ? 15.656 11.672 -11.734 1 72.88 113 SER A N 1
ATOM 871 C CA . SER A 1 113 ? 17 11.367 -11.258 1 72.88 113 SER A CA 1
ATOM 872 C C . SER A 1 113 ? 17.156 11.711 -9.773 1 72.88 113 SER A C 1
ATOM 874 O O . SER A 1 113 ? 16.328 12.445 -9.219 1 72.88 113 SER A O 1
ATOM 876 N N . GLY A 1 114 ? 17.953 10.836 -9.172 1 82.31 114 GLY A N 1
ATOM 877 C CA . GLY A 1 114 ? 18.156 11.086 -7.75 1 82.31 114 GLY A CA 1
ATOM 878 C C . GLY A 1 114 ? 19.312 10.297 -7.164 1 82.31 114 GLY A C 1
ATOM 879 O O . GLY A 1 114 ? 20.188 9.82 -7.898 1 82.31 114 GLY A O 1
ATOM 880 N N . ARG A 1 115 ? 19.328 10.43 -5.863 1 85.5 115 ARG A N 1
ATOM 881 C CA . ARG A 1 115 ? 20.406 9.758 -5.145 1 85.5 115 ARG A CA 1
ATOM 882 C C . ARG A 1 115 ? 19.859 8.875 -4.031 1 85.5 115 ARG A C 1
ATOM 884 O O . ARG A 1 115 ? 18.828 9.195 -3.424 1 85.5 115 ARG A O 1
ATOM 891 N N . LEU A 1 116 ? 20.594 7.75 -3.893 1 90.06 116 LEU A N 1
ATOM 892 C CA . LEU A 1 116 ? 20.297 6.883 -2.76 1 90.06 116 LEU A CA 1
ATOM 893 C C . LEU A 1 116 ? 21.125 7.262 -1.544 1 90.06 116 LEU A C 1
ATOM 895 O O . LEU A 1 116 ? 22.344 7.402 -1.645 1 90.06 116 LEU A O 1
ATOM 899 N N . VAL A 1 117 ? 20.438 7.496 -0.501 1 86.69 117 VAL A N 1
ATOM 900 C CA . VAL A 1 117 ? 21.125 7.812 0.747 1 86.69 117 VAL A CA 1
ATOM 901 C C . VAL A 1 117 ? 21.016 6.633 1.71 1 86.69 117 VAL A C 1
ATOM 903 O O . VAL A 1 117 ? 19.938 6.09 1.912 1 86.69 117 VAL A O 1
ATOM 906 N N . VAL A 1 118 ? 22.141 6.23 2.254 1 87.69 118 VAL A N 1
ATOM 907 C CA . VAL A 1 118 ? 22.188 5.086 3.156 1 87.69 118 VAL A CA 1
ATOM 908 C C . VAL A 1 118 ? 22.453 5.562 4.582 1 87.69 118 VAL A C 1
ATOM 910 O O . VAL A 1 118 ? 23.391 6.332 4.82 1 87.69 118 VAL A O 1
ATOM 913 N N . SER A 1 119 ? 21.641 5.168 5.477 1 82.81 119 SER A N 1
ATOM 914 C CA . SER A 1 119 ? 21.828 5.508 6.883 1 82.81 119 SER A CA 1
ATOM 915 C C . SER A 1 119 ? 22.906 4.633 7.52 1 82.81 119 SER A C 1
ATOM 917 O O . SER A 1 119 ? 23.312 3.627 6.938 1 82.81 119 SER A O 1
ATOM 919 N N . PRO A 1 120 ? 23.344 5.016 8.727 1 75.75 120 PRO A N 1
ATOM 920 C CA . PRO A 1 120 ? 24.328 4.191 9.422 1 75.75 120 PRO A CA 1
ATOM 921 C C . PRO A 1 120 ? 23.812 2.789 9.742 1 75.75 120 PRO A C 1
ATOM 923 O O . PRO A 1 120 ? 24.609 1.841 9.82 1 75.75 120 PRO A O 1
ATOM 926 N N . SER A 1 121 ? 22.5 2.682 9.883 1 77.94 121 SER A N 1
ATOM 927 C CA . SER A 1 121 ? 21.906 1.376 10.148 1 77.94 121 SER A CA 1
ATOM 928 C C . SER A 1 121 ? 21.641 0.616 8.859 1 77.94 121 SER A C 1
ATOM 930 O O . SER A 1 121 ? 20.953 -0.408 8.867 1 77.94 121 SER A O 1
ATOM 932 N N . ASN A 1 122 ? 22.078 1.083 7.742 1 84.25 122 ASN A N 1
ATOM 933 C CA . ASN A 1 122 ? 22.062 0.453 6.426 1 84.25 122 ASN A CA 1
ATOM 934 C C . ASN A 1 122 ? 20.672 0.491 5.809 1 84.25 122 ASN A C 1
ATOM 936 O O . ASN A 1 122 ? 20.312 -0.383 5.016 1 84.25 122 ASN A O 1
ATOM 940 N N . HIS A 1 123 ? 19.906 1.442 6.254 1 86.56 123 HIS A N 1
ATOM 941 C CA . HIS A 1 123 ? 18.641 1.676 5.59 1 86.56 123 HIS A CA 1
ATOM 942 C C . HIS A 1 123 ? 18.766 2.719 4.488 1 86.56 123 HIS A C 1
ATOM 944 O O . HIS A 1 123 ? 19.656 3.568 4.535 1 86.56 123 HIS A O 1
ATOM 950 N N . VAL A 1 124 ? 17.922 2.516 3.48 1 91.44 124 VAL A N 1
ATOM 951 C CA . VAL A 1 124 ? 18.125 3.27 2.248 1 91.44 124 VAL A CA 1
ATOM 952 C C . VAL A 1 124 ? 16.906 4.133 1.959 1 91.44 124 VAL A C 1
ATOM 954 O O . VAL A 1 124 ? 15.773 3.709 2.189 1 91.44 124 VAL A O 1
ATOM 957 N N . ARG A 1 125 ? 17.156 5.34 1.49 1 88.94 125 ARG A N 1
ATOM 958 C CA . ARG A 1 125 ? 16.125 6.246 1.02 1 88.94 125 ARG A CA 1
ATOM 959 C C . ARG A 1 125 ? 16.516 6.898 -0.3 1 88.94 125 ARG A C 1
ATOM 961 O O . ARG A 1 125 ? 17.672 7.266 -0.493 1 88.94 125 ARG A O 1
ATOM 968 N N . PHE A 1 126 ? 15.5 6.98 -1.21 1 90.5 126 PHE A N 1
ATOM 969 C CA . PHE A 1 126 ? 15.711 7.688 -2.469 1 90.5 126 PHE A CA 1
ATOM 970 C C . PHE A 1 126 ? 15.336 9.156 -2.334 1 90.5 126 PHE A C 1
ATOM 972 O O . PHE A 1 126 ? 14.258 9.484 -1.842 1 90.5 126 PHE A O 1
ATOM 979 N N . ILE A 1 127 ? 16.266 9.984 -2.719 1 84 127 ILE A N 1
ATOM 980 C CA . ILE A 1 127 ? 16.016 11.422 -2.736 1 84 127 ILE A CA 1
ATOM 981 C C . ILE A 1 127 ? 16.062 11.938 -4.172 1 84 127 ILE A C 1
ATOM 983 O O . ILE A 1 127 ? 17.109 11.883 -4.824 1 84 127 ILE A O 1
ATOM 987 N N . PRO A 1 128 ? 14.961 12.438 -4.664 1 80.69 128 PRO A N 1
ATOM 988 C CA . PRO A 1 128 ? 14.953 12.961 -6.031 1 80.69 128 PRO A CA 1
ATOM 989 C C . PRO A 1 128 ? 15.781 14.234 -6.188 1 80.69 128 PRO A C 1
ATOM 991 O O . PRO A 1 128 ? 15.852 15.047 -5.258 1 80.69 128 PRO A O 1
ATOM 994 N N . SER A 1 129 ? 16.656 14.305 -7.176 1 69.31 129 SER A N 1
ATOM 995 C CA . SER A 1 129 ? 17.516 15.461 -7.41 1 69.31 129 SER A CA 1
ATOM 996 C C . SER A 1 129 ? 16.797 16.547 -8.195 1 69.31 129 SER A C 1
ATOM 998 O O . SER A 1 129 ? 17.406 17.531 -8.602 1 69.31 129 SER A O 1
ATOM 1000 N N . ASN A 1 130 ? 15.555 16.703 -8.086 1 58.91 130 ASN A N 1
ATOM 1001 C CA . ASN A 1 130 ? 14.906 17.734 -8.875 1 58.91 130 ASN A CA 1
ATOM 1002 C C . ASN A 1 130 ? 15.82 18.938 -9.094 1 58.91 130 ASN A C 1
ATOM 1004 O O . ASN A 1 130 ? 15.438 20.078 -8.797 1 58.91 130 ASN A O 1
ATOM 1008 N N . GLY A 1 131 ? 17.125 18.641 -9.516 1 54.88 131 GLY A N 1
ATOM 1009 C CA . GLY A 1 131 ? 18.031 19.719 -9.82 1 54.88 131 GLY A CA 1
ATOM 1010 C C . GLY A 1 131 ? 18.922 20.094 -8.648 1 54.88 131 GLY A C 1
ATOM 1011 O O . GLY A 1 131 ? 19.688 21.062 -8.727 1 54.88 131 GLY A O 1
ATOM 1012 N N . LEU A 1 132 ? 18.719 19.391 -7.547 1 57.25 132 LEU A N 1
ATOM 1013 C CA . LEU A 1 132 ? 19.469 19.766 -6.359 1 57.25 132 LEU A CA 1
ATOM 1014 C C . LEU A 1 132 ? 20.922 19.297 -6.453 1 57.25 132 LEU A C 1
ATOM 1016 O O . LEU A 1 132 ? 21.188 18.094 -6.535 1 57.25 132 LEU A O 1
ATOM 1020 N N . GLY A 1 133 ? 21.703 20.047 -7.066 1 51.59 133 GLY A N 1
ATOM 1021 C CA . GLY A 1 133 ? 23.109 19.734 -7.242 1 51.59 133 GLY A CA 1
ATOM 1022 C C . GLY A 1 133 ? 23.875 19.688 -5.934 1 51.59 133 GLY A C 1
ATOM 1023 O O . GLY A 1 133 ? 25.031 19.25 -5.902 1 51.59 133 GLY A O 1
ATOM 1024 N N . ASP A 1 134 ? 23.25 20.203 -4.84 1 60.66 134 ASP A N 1
ATOM 1025 C CA . ASP A 1 134 ? 24.109 20.375 -3.67 1 60.66 134 ASP A CA 1
ATOM 1026 C C . ASP A 1 134 ? 24.062 19.141 -2.768 1 60.66 134 ASP A C 1
ATOM 1028 O O . ASP A 1 134 ? 23.031 18.859 -2.143 1 60.66 134 ASP A O 1
ATOM 1032 N N . SER A 1 135 ? 25.047 18.328 -2.842 1 62.22 135 SER A N 1
ATOM 1033 C CA . SER A 1 135 ? 25.203 17.078 -2.086 1 62.22 135 SER A CA 1
ATOM 1034 C C . SER A 1 135 ? 25.047 17.328 -0.588 1 62.22 135 SER A C 1
ATOM 1036 O O . SER A 1 135 ? 24.5 16.5 0.128 1 62.22 135 SER A O 1
ATOM 1038 N N . ASP A 1 136 ? 25.484 18.5 -0.182 1 65.12 136 ASP A N 1
ATOM 1039 C CA . ASP A 1 136 ? 25.422 18.797 1.245 1 65.12 136 ASP A CA 1
ATOM 1040 C C . ASP A 1 136 ? 23.969 18.969 1.707 1 65.12 136 ASP A C 1
ATOM 1042 O O . ASP A 1 136 ? 23.609 18.547 2.809 1 65.12 136 ASP A O 1
ATOM 1046 N N . LEU A 1 137 ? 23.281 19.531 0.869 1 69.75 137 LEU A N 1
ATOM 1047 C CA . LEU A 1 137 ? 21.875 19.734 1.197 1 69.75 137 LEU A CA 1
ATOM 1048 C C . LEU A 1 137 ? 21.125 18.406 1.264 1 69.75 137 LEU A C 1
ATOM 1050 O O . LEU A 1 137 ? 20.281 18.219 2.143 1 69.75 137 LEU A O 1
ATOM 1054 N N . ILE A 1 138 ? 21.516 17.578 0.451 1 65.38 138 ILE A N 1
ATOM 1055 C CA . ILE A 1 138 ? 20.891 16.25 0.417 1 65.38 138 ILE A CA 1
ATOM 1056 C C . ILE A 1 138 ? 21.234 15.492 1.695 1 65.38 138 ILE A C 1
ATOM 1058 O O . ILE A 1 138 ? 20.359 14.852 2.295 1 65.38 138 ILE A O 1
ATOM 1062 N N . ASP A 1 139 ? 22.422 15.633 2.105 1 66.06 139 ASP A N 1
ATOM 1063 C CA . ASP A 1 139 ? 22.859 14.953 3.32 1 66.06 139 ASP A CA 1
ATOM 1064 C C . ASP A 1 139 ? 22.172 15.531 4.551 1 66.06 139 ASP A C 1
ATOM 1066 O O . ASP A 1 139 ? 21.812 14.789 5.473 1 66.06 139 ASP A O 1
ATOM 1070 N N . ALA A 1 140 ? 21.984 16.781 4.512 1 65.44 140 ALA A N 1
ATOM 1071 C CA . ALA A 1 140 ? 21.312 17.453 5.629 1 65.44 140 ALA A CA 1
ATOM 1072 C C . ALA A 1 140 ? 19.859 17.016 5.734 1 65.44 140 ALA A C 1
ATOM 1074 O O . ALA A 1 140 ? 19.344 16.844 6.836 1 65.44 140 ALA A O 1
ATOM 1075 N N . MET A 1 141 ? 19.281 16.875 4.688 1 63.81 141 MET A N 1
ATOM 1076 C CA . MET A 1 141 ? 17.875 16.453 4.648 1 63.81 141 MET A CA 1
ATOM 1077 C C . MET A 1 141 ? 17.734 15.039 5.203 1 63.81 141 MET A C 1
ATOM 1079 O O . MET A 1 141 ? 16.688 14.703 5.781 1 63.81 141 MET A O 1
ATOM 1083 N N . HIS A 1 142 ? 18.75 14.305 5.031 1 58.66 142 HIS A N 1
ATOM 1084 C CA . HIS A 1 142 ? 18.734 12.914 5.473 1 58.66 142 HIS A CA 1
ATOM 1085 C C . HIS A 1 142 ? 18.984 12.812 6.973 1 58.66 142 HIS A C 1
ATOM 1087 O O . HIS A 1 142 ? 18.438 11.938 7.641 1 58.66 142 HIS A O 1
ATOM 1093 N N . GLU A 1 143 ? 19.953 13.594 7.367 1 54.19 143 GLU A N 1
ATOM 1094 C CA . GLU A 1 143 ? 20.328 13.523 8.781 1 54.19 143 GLU A CA 1
ATOM 1095 C C . GLU A 1 143 ? 19.125 13.844 9.672 1 54.19 143 GLU A C 1
ATOM 1097 O O . GLU A 1 143 ? 19.078 13.406 10.828 1 54.19 143 GLU A O 1
ATOM 1102 N N . THR A 1 144 ? 18.234 14.562 9.125 1 50.97 144 THR A N 1
ATOM 1103 C CA . THR A 1 144 ? 17.109 15.016 9.93 1 50.97 144 THR A CA 1
ATOM 1104 C C . THR A 1 144 ? 16.047 13.93 10.039 1 50.97 144 THR A C 1
ATOM 1106 O O . THR A 1 144 ? 15.047 14.094 10.742 1 50.97 144 THR A O 1
ATOM 1109 N N . SER A 1 145 ? 16.203 12.859 9.289 1 50.34 145 SER A N 1
ATOM 1110 C CA . SER A 1 145 ? 15.109 11.898 9.367 1 50.34 145 SER A CA 1
ATOM 1111 C C . SER A 1 145 ? 14.969 11.336 10.781 1 50.34 145 SER A C 1
ATOM 1113 O O . SER A 1 145 ? 15.945 10.852 11.359 1 50.34 145 SER A O 1
ATOM 1115 N N . PRO A 1 146 ? 13.906 11.891 11.484 1 48.09 146 PRO A N 1
ATOM 1116 C CA . PRO A 1 146 ? 13.672 11.492 12.875 1 48.09 146 PRO A CA 1
ATOM 1117 C C . PRO A 1 146 ? 13.867 9.992 13.094 1 48.09 146 PRO A C 1
ATOM 1119 O O . PRO A 1 146 ? 13.648 9.195 12.18 1 48.09 146 PRO A O 1
ATOM 1122 N N . GLY A 1 147 ? 14.82 9.75 13.961 1 46.34 147 GLY A N 1
ATOM 1123 C CA . GLY A 1 147 ? 14.836 8.406 14.508 1 46.34 147 GLY A CA 1
ATOM 1124 C C . GLY A 1 147 ? 13.445 7.816 14.672 1 46.34 147 GLY A C 1
ATOM 1125 O O . GLY A 1 147 ? 12.445 8.516 14.523 1 46.34 147 GLY A O 1
ATOM 1126 N N . CYS A 1 148 ? 13.32 6.586 14.594 1 45.69 148 CYS A N 1
ATOM 1127 C CA . CYS A 1 148 ? 12.055 5.902 14.82 1 45.69 148 CYS A CA 1
ATOM 1128 C C . CYS A 1 148 ? 11.258 6.582 15.938 1 45.69 148 CYS A C 1
ATOM 1130 O O . CYS A 1 148 ? 11.766 6.746 17.047 1 45.69 148 CYS A O 1
ATOM 1132 N N . PRO A 1 149 ? 10.281 7.523 15.562 1 44.88 149 PRO A N 1
ATOM 1133 C CA . PRO A 1 149 ? 9.523 8.156 16.656 1 44.88 149 PRO A CA 1
ATOM 1134 C C . PRO A 1 149 ? 9.281 7.207 17.828 1 44.88 149 PRO A C 1
ATOM 1136 O O . PRO A 1 149 ? 9.195 5.988 17.625 1 44.88 149 PRO A O 1
ATOM 1139 N N . ALA A 1 150 ? 9.484 7.676 18.938 1 37.41 150 ALA A N 1
ATOM 1140 C CA . ALA A 1 150 ? 9.078 7.074 20.203 1 37.41 150 ALA A CA 1
ATOM 1141 C C . ALA A 1 150 ? 7.602 6.691 20.188 1 37.41 150 ALA A C 1
ATOM 1143 O O . ALA A 1 150 ? 6.75 7.496 19.812 1 37.41 150 ALA A O 1
ATOM 1144 N N . GLY A 1 151 ? 7.312 5.254 20.031 1 38.34 151 GLY A N 1
ATOM 1145 C CA . GLY A 1 151 ? 5.98 4.738 20.297 1 38.34 151 GLY A CA 1
ATOM 1146 C C . GLY A 1 151 ? 5.379 3.998 19.109 1 38.34 151 GLY A C 1
ATOM 1147 O O . GLY A 1 151 ? 4.207 3.619 19.141 1 38.34 151 GLY A O 1
ATOM 1148 N N . PHE A 1 152 ? 5.805 4.539 17.984 1 43.12 152 PHE A N 1
ATOM 1149 C CA . PHE A 1 152 ? 5.008 3.783 17.031 1 43.12 152 PHE A CA 1
ATOM 1150 C C . PHE A 1 152 ? 5.324 2.293 17.125 1 43.12 152 PHE A C 1
ATOM 1152 O O . PHE A 1 152 ? 6.215 1.798 16.438 1 43.12 152 PHE A O 1
ATOM 1159 N N . PRO A 1 153 ? 5.258 1.85 18.359 1 44.03 153 PRO A N 1
ATOM 1160 C CA . PRO A 1 153 ? 5.469 0.4 18.359 1 44.03 153 PRO A CA 1
ATOM 1161 C C . PRO A 1 153 ? 4.664 -0.306 17.266 1 44.03 153 PRO A C 1
ATOM 1163 O O . PRO A 1 153 ? 3.482 -0.603 17.469 1 44.03 153 PRO A O 1
ATOM 1166 N N . PHE A 1 154 ? 4.539 0.359 15.977 1 45.72 154 PHE A N 1
ATOM 1167 C CA . PHE A 1 154 ? 3.779 -0.718 15.352 1 45.72 154 PHE A CA 1
ATOM 1168 C C . PHE A 1 154 ? 3.926 -2.012 16.141 1 45.72 154 PHE A C 1
ATOM 1170 O O . PHE A 1 154 ? 2.949 -2.736 16.344 1 45.72 154 PHE A O 1
ATOM 1177 N N . PHE A 1 155 ? 5.211 -2.561 16.109 1 46.75 155 PHE A N 1
ATOM 1178 C CA . PHE A 1 155 ? 5.512 -3.822 16.781 1 46.75 155 PHE A CA 1
ATOM 1179 C C . PHE A 1 155 ? 6.438 -3.602 17.969 1 46.75 155 PHE A C 1
ATOM 1181 O O . PHE A 1 155 ? 7.41 -2.854 17.875 1 46.75 155 PHE A O 1
ATOM 1188 N N . GLU A 1 156 ? 5.836 -3.049 19.078 1 43.81 156 GLU A N 1
ATOM 1189 C CA . GLU A 1 156 ? 6.438 -2.758 20.375 1 43.81 156 GLU A CA 1
ATOM 1190 C C . GLU A 1 156 ? 7.906 -3.168 20.406 1 43.81 156 GLU A C 1
ATOM 1192 O O . GLU A 1 156 ? 8.547 -3.123 21.453 1 43.81 156 GLU A O 1
ATOM 1197 N N . GLN A 1 157 ? 8.414 -4.074 19.484 1 42.81 157 GLN A N 1
ATOM 1198 C CA . GLN A 1 157 ? 9.656 -4.633 20 1 42.81 157 GLN A CA 1
ATOM 1199 C C . GLN A 1 157 ? 10.789 -3.611 19.922 1 42.81 157 GLN A C 1
ATOM 1201 O O . GLN A 1 157 ? 10.867 -2.826 18.984 1 42.81 157 GLN A O 1
ATOM 1206 N N . VAL A 1 158 ? 11.359 -3.221 20.953 1 43.09 158 VAL A N 1
ATOM 1207 C CA . VAL A 1 158 ? 12.672 -2.637 21.188 1 43.09 158 VAL A CA 1
ATOM 1208 C C . VAL A 1 158 ? 13.562 -2.844 19.969 1 43.09 158 VAL A C 1
ATOM 1210 O O . VAL A 1 158 ? 13.672 -3.961 19.453 1 43.09 158 VAL A O 1
ATOM 1213 N N . GLY A 1 159 ? 13.82 -1.831 19.219 1 48.19 159 GLY A N 1
ATOM 1214 C CA . GLY A 1 159 ? 14.805 -1.657 18.156 1 48.19 159 GLY A CA 1
ATOM 1215 C C . GLY A 1 159 ? 15.945 -2.65 18.234 1 48.19 159 GLY A C 1
ATOM 1216 O O . GLY A 1 159 ? 17.016 -2.33 18.75 1 48.19 159 GLY A O 1
ATOM 1217 N N . ALA A 1 160 ? 15.695 -3.941 18.328 1 50.5 160 ALA A N 1
ATOM 1218 C CA . ALA A 1 160 ? 16.844 -4.836 18.344 1 50.5 160 ALA A CA 1
ATOM 1219 C C . ALA A 1 160 ? 17.578 -4.805 17 1 50.5 160 ALA A C 1
ATOM 1221 O O . ALA A 1 160 ? 16.953 -4.934 15.945 1 50.5 160 ALA A O 1
ATOM 1222 N N . THR A 1 161 ? 18.625 -4.031 16.859 1 52.88 161 THR A N 1
ATOM 1223 C CA . THR A 1 161 ? 19.484 -4 15.68 1 52.88 161 THR A CA 1
ATOM 1224 C C . THR A 1 161 ? 19.891 -5.414 15.273 1 52.88 161 THR A C 1
ATOM 1226 O O . THR A 1 161 ? 20.297 -5.645 14.125 1 52.88 161 THR A O 1
ATOM 1229 N N . ALA A 1 162 ? 19.953 -6.277 16.25 1 61.94 162 ALA A N 1
ATOM 1230 C CA . ALA A 1 162 ? 20.5 -7.598 15.914 1 61.94 162 ALA A CA 1
ATOM 1231 C C . ALA A 1 162 ? 19.484 -8.695 16.234 1 61.94 162 ALA A C 1
ATOM 1233 O O . ALA A 1 162 ? 18.531 -8.477 16.984 1 61.94 162 ALA A O 1
ATOM 1234 N N . ALA A 1 163 ? 19.625 -9.719 15.328 1 70.38 163 ALA A N 1
ATOM 1235 C CA . ALA A 1 163 ? 18.781 -10.898 15.484 1 70.38 163 ALA A CA 1
ATOM 1236 C C . ALA A 1 163 ? 18.781 -11.398 16.922 1 70.38 163 ALA A C 1
ATOM 1238 O O . ALA A 1 163 ? 19.859 -11.625 17.5 1 70.38 163 ALA A O 1
ATOM 1239 N N . SER A 1 164 ? 17.734 -11.32 17.516 1 79.56 164 SER A N 1
ATOM 1240 C CA . SER A 1 164 ? 17.594 -11.836 18.875 1 79.56 164 SER A CA 1
ATOM 1241 C C . SER A 1 164 ? 17.766 -13.352 18.906 1 79.56 164 SER A C 1
ATOM 1243 O O . SER A 1 164 ? 17.594 -14.023 17.891 1 79.56 164 SER A O 1
ATOM 1245 N N . ASP A 1 165 ? 18.266 -13.867 19.969 1 86 165 ASP A N 1
ATOM 1246 C CA . ASP A 1 165 ? 18.406 -15.305 20.141 1 86 165 ASP A CA 1
ATOM 1247 C C . ASP A 1 165 ? 17.078 -16.016 19.891 1 86 165 ASP A C 1
ATOM 1249 O O . ASP A 1 165 ? 17.062 -17.125 19.344 1 86 165 ASP A O 1
ATOM 1253 N N . GLU A 1 166 ? 16.094 -15.344 20.203 1 88.31 166 GLU A N 1
ATOM 1254 C CA . GLU A 1 166 ? 14.766 -15.93 20.016 1 88.31 166 GLU A CA 1
ATOM 1255 C C . GLU A 1 166 ? 14.477 -16.172 18.531 1 88.31 166 GLU A C 1
ATOM 1257 O O . GLU A 1 166 ? 13.938 -17.203 18.156 1 88.31 166 GLU A O 1
ATOM 1262 N N . LEU A 1 167 ? 14.844 -15.234 17.719 1 91.62 167 LEU A N 1
ATOM 1263 C CA . LEU A 1 167 ? 14.602 -15.352 16.297 1 91.62 167 LEU A CA 1
ATOM 1264 C C . LEU A 1 167 ? 15.531 -16.375 15.664 1 91.62 167 LEU A C 1
ATOM 1266 O O . LEU A 1 167 ? 15.117 -17.172 14.812 1 91.62 167 LEU A O 1
ATOM 1270 N N . LEU A 1 168 ? 16.766 -16.406 16.109 1 94.75 168 LEU A N 1
ATOM 1271 C CA . LEU A 1 168 ? 17.75 -17.359 15.578 1 94.75 168 LEU A CA 1
ATOM 1272 C C . LEU A 1 168 ? 17.359 -18.781 15.938 1 94.75 168 LEU A C 1
ATOM 1274 O O . LEU A 1 168 ? 17.594 -19.719 15.164 1 94.75 168 LEU A O 1
ATOM 1278 N N . ASP A 1 169 ? 16.688 -18.891 17.062 1 93.69 169 ASP A N 1
ATOM 1279 C CA . ASP A 1 169 ? 16.281 -20.203 17.531 1 93.69 169 ASP A CA 1
ATOM 1280 C C . ASP A 1 169 ? 15.133 -20.766 16.703 1 93.69 169 ASP A C 1
ATOM 1282 O O . ASP A 1 169 ? 14.828 -21.953 16.781 1 93.69 169 ASP A O 1
ATOM 1286 N N . MET A 1 170 ? 14.492 -19.922 15.938 1 94.38 170 MET A N 1
ATOM 1287 C CA . MET A 1 170 ? 13.391 -20.375 15.094 1 94.38 170 MET A CA 1
ATOM 1288 C C . MET A 1 170 ? 13.914 -21.047 13.828 1 94.38 170 MET A C 1
ATOM 1290 O O . MET A 1 170 ? 13.164 -21.734 13.133 1 94.38 170 MET A O 1
ATOM 1294 N N . LEU A 1 171 ? 15.234 -20.906 13.562 1 97.12 171 LEU A N 1
ATOM 1295 C CA . LEU A 1 171 ? 15.836 -21.594 12.422 1 97.12 171 L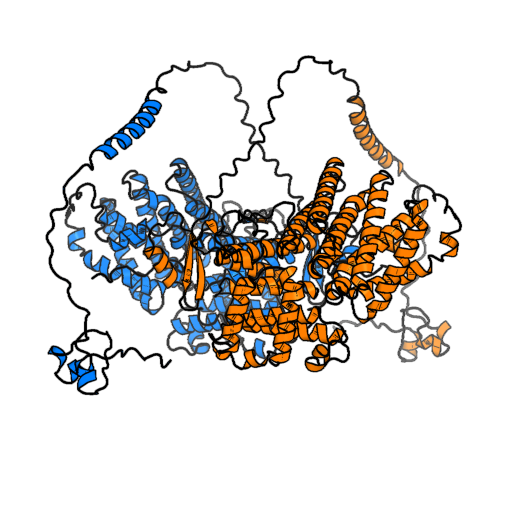EU A CA 1
ATOM 1296 C C . LEU A 1 171 ? 15.953 -23.078 12.695 1 97.12 171 LEU A C 1
ATOM 1298 O O . LEU A 1 171 ? 16.172 -23.5 13.836 1 97.12 171 LEU A O 1
ATOM 1302 N N . PRO A 1 172 ? 15.773 -23.875 11.656 1 97.19 172 PRO A N 1
ATOM 1303 C CA . PRO A 1 172 ? 16.078 -25.281 11.844 1 97.19 172 PRO A CA 1
ATOM 1304 C C . PRO A 1 172 ? 17.562 -25.562 12.039 1 97.19 172 PRO A C 1
ATOM 1306 O O . PRO A 1 172 ? 18.391 -24.672 11.797 1 97.19 172 PRO A O 1
ATOM 1309 N N . PRO A 1 173 ? 17.859 -26.812 12.531 1 96 173 PRO A N 1
ATOM 1310 C CA . PRO A 1 173 ? 19.281 -27.156 12.625 1 96 173 PRO A CA 1
ATOM 1311 C C . PRO A 1 173 ? 20.016 -27 11.297 1 96 173 PRO A C 1
ATOM 1313 O O . PRO A 1 173 ? 19.406 -27.125 10.234 1 96 173 PRO A O 1
ATOM 1316 N N . LEU A 1 174 ? 21.266 -26.781 11.367 1 95.88 174 LEU A N 1
ATOM 1317 C CA . LEU A 1 174 ? 22.094 -26.359 10.242 1 95.88 174 LEU A CA 1
ATOM 1318 C C . LEU A 1 174 ? 21.984 -27.344 9.086 1 95.88 174 LEU A C 1
ATOM 1320 O O . LEU A 1 174 ? 21.844 -26.938 7.93 1 95.88 174 LEU A O 1
ATOM 1324 N N . PRO A 1 175 ? 22.062 -28.656 9.336 1 96.56 175 PRO A N 1
ATOM 1325 C CA . PRO A 1 175 ? 21.969 -29.578 8.195 1 96.56 175 PRO A CA 1
ATOM 1326 C C . PRO A 1 175 ? 20.641 -29.453 7.445 1 96.56 175 PRO A C 1
ATOM 1328 O O . PRO A 1 175 ? 20.625 -29.516 6.215 1 96.56 175 PRO A O 1
ATOM 1331 N N . GLN A 1 176 ? 19.578 -29.344 8.242 1 97.31 176 GLN A N 1
ATOM 1332 C CA . GLN A 1 176 ? 18.266 -29.188 7.625 1 97.31 176 GLN A CA 1
ATOM 1333 C C . GLN A 1 176 ? 18.141 -27.828 6.93 1 97.31 176 GLN A C 1
ATOM 1335 O O . GLN A 1 176 ? 17.531 -27.734 5.859 1 97.31 176 GLN A O 1
ATOM 1340 N N . LEU A 1 177 ? 18.703 -26.844 7.551 1 97.81 177 LEU A N 1
ATOM 1341 C CA . LEU A 1 177 ? 18.719 -25.516 6.945 1 97.81 177 LEU A CA 1
ATOM 1342 C C . LEU A 1 177 ? 19.438 -25.531 5.598 1 97.81 177 LEU A C 1
ATOM 1344 O O . LEU A 1 177 ? 18.953 -24.969 4.617 1 97.81 177 LEU A O 1
ATOM 1348 N N . GLU A 1 178 ? 20.562 -26.203 5.531 1 97.81 178 GLU A N 1
ATOM 1349 C CA . GLU A 1 178 ? 21.359 -26.297 4.309 1 97.81 178 GLU A CA 1
ATOM 1350 C C . GLU A 1 178 ? 20.594 -27.062 3.225 1 97.81 178 GLU A C 1
ATOM 1352 O O . GLU A 1 178 ? 20.656 -26.703 2.047 1 97.81 178 GLU A O 1
ATOM 1357 N N . GLU A 1 179 ? 19.953 -28.062 3.633 1 97.69 179 GLU A N 1
ATOM 1358 C CA . GLU A 1 179 ? 19.172 -28.844 2.67 1 97.69 179 GLU A CA 1
ATOM 1359 C C . GLU A 1 179 ? 18.016 -28.016 2.1 1 97.69 179 GLU A C 1
ATOM 1361 O O . GLU A 1 179 ? 17.781 -28.047 0.891 1 97.69 179 GLU A O 1
ATOM 1366 N N . LEU A 1 180 ? 17.281 -27.344 2.945 1 98.19 180 LEU A N 1
ATOM 1367 C CA . LEU A 1 180 ? 16.172 -26.5 2.496 1 98.19 180 LEU A CA 1
ATOM 1368 C C . LEU A 1 180 ? 16.672 -25.375 1.608 1 98.19 180 LEU A C 1
ATOM 1370 O O . LEU A 1 180 ? 16.031 -25.031 0.61 1 98.19 180 LEU A O 1
ATOM 1374 N N . LYS A 1 181 ? 17.781 -24.781 2.021 1 98.38 181 LYS A N 1
ATOM 1375 C CA . LYS A 1 181 ? 18.391 -23.75 1.177 1 98.38 181 LYS A CA 1
ATOM 1376 C C . LYS A 1 181 ? 18.688 -24.297 -0.216 1 98.38 181 LYS A C 1
ATOM 1378 O O . LYS A 1 181 ? 18.422 -23.641 -1.22 1 98.38 181 LYS A O 1
ATOM 1383 N N . ALA A 1 182 ? 19.219 -25.469 -0.284 1 97.75 182 ALA A N 1
ATOM 1384 C CA . ALA A 1 182 ? 19.562 -26.094 -1.562 1 97.75 182 ALA A CA 1
ATOM 1385 C C . ALA A 1 182 ? 18.312 -26.312 -2.408 1 97.75 182 ALA A C 1
ATOM 1387 O O . ALA A 1 182 ? 18.328 -26.141 -3.629 1 97.75 182 ALA A O 1
ATOM 1388 N N . VAL A 1 183 ? 17.25 -26.703 -1.762 1 97.31 183 VAL A N 1
ATOM 1389 C CA . VAL A 1 183 ? 15.992 -26.922 -2.457 1 97.31 183 VAL A CA 1
ATOM 1390 C C . VAL A 1 183 ? 15.508 -25.609 -3.068 1 97.31 183 VAL A C 1
ATOM 1392 O O . VAL A 1 183 ? 15.016 -25.578 -4.199 1 97.31 183 VAL A O 1
ATOM 1395 N N . TYR A 1 184 ? 15.633 -24.531 -2.33 1 97.94 184 TYR A N 1
ATOM 1396 C CA . TYR A 1 184 ? 15.219 -23.219 -2.836 1 97.94 184 TYR A CA 1
ATOM 1397 C C . TYR A 1 184 ? 15.945 -22.875 -4.129 1 97.94 184 TYR A C 1
ATOM 1399 O O . TYR A 1 184 ? 15.328 -22.438 -5.102 1 97.94 184 TYR A O 1
ATOM 1407 N N . PHE A 1 185 ? 17.219 -23.047 -4.141 1 97.75 185 PHE A N 1
ATOM 1408 C CA . PHE A 1 185 ? 18.031 -22.609 -5.27 1 97.75 185 PHE A CA 1
ATOM 1409 C C . PHE A 1 185 ? 17.875 -23.547 -6.453 1 97.75 185 PHE A C 1
ATOM 1411 O O . PHE A 1 185 ? 18.156 -23.188 -7.594 1 97.75 185 PHE A O 1
ATOM 1418 N N . LYS A 1 186 ? 17.312 -24.719 -6.16 1 96.19 186 LYS A N 1
ATOM 1419 C CA . LYS A 1 186 ? 17.031 -25.656 -7.234 1 96.19 186 LYS A CA 1
ATOM 1420 C C . LYS A 1 186 ? 15.68 -25.375 -7.879 1 96.19 186 LYS A C 1
ATOM 1422 O O . LYS A 1 186 ? 15.508 -25.594 -9.086 1 96.19 186 LYS A O 1
ATOM 1427 N N . VAL A 1 187 ? 14.781 -24.875 -7.121 1 97.12 187 VAL A N 1
ATOM 1428 C CA . VAL A 1 187 ? 13.406 -24.859 -7.602 1 97.12 187 VAL A CA 1
ATOM 1429 C C . VAL A 1 187 ? 12.914 -23.422 -7.707 1 97.12 187 VAL A C 1
ATOM 1431 O O . VAL A 1 187 ? 12.477 -22.984 -8.773 1 97.12 187 VAL A O 1
ATOM 1434 N N . PHE A 1 188 ? 13.062 -22.625 -6.629 1 97.75 188 PHE A N 1
ATOM 1435 C CA . PHE A 1 188 ? 12.344 -21.359 -6.547 1 97.75 188 PHE A CA 1
ATOM 1436 C C . PHE A 1 188 ? 13.211 -20.203 -7.035 1 97.75 188 PHE A C 1
ATOM 1438 O O . PHE A 1 188 ? 12.711 -19.234 -7.602 1 97.75 188 PHE A O 1
ATOM 1445 N N . SER A 1 189 ? 14.508 -20.281 -6.789 1 97.75 189 SER A N 1
ATOM 1446 C CA . SER A 1 189 ? 15.383 -19.234 -7.312 1 97.75 189 SER A CA 1
ATOM 1447 C C . SER A 1 189 ? 15.25 -19.125 -8.828 1 97.75 189 SER A C 1
ATOM 1449 O O . SER A 1 189 ? 15.141 -18.016 -9.359 1 97.75 189 SER A O 1
ATOM 1451 N N . PRO A 1 190 ? 15.148 -20.234 -9.523 1 96.56 190 PRO A N 1
ATOM 1452 C CA . PRO A 1 190 ? 15.047 -20.094 -10.977 1 96.56 190 PRO A CA 1
ATOM 1453 C C . PRO A 1 190 ? 13.672 -19.641 -11.438 1 96.56 190 PRO A C 1
ATOM 1455 O O . PRO A 1 190 ? 13.547 -18.984 -12.469 1 96.56 190 PRO A O 1
ATOM 1458 N N . ILE A 1 191 ? 12.648 -20.016 -10.766 1 97.19 191 ILE A N 1
ATOM 1459 C CA . ILE A 1 191 ? 11.305 -19.734 -11.258 1 97.19 191 ILE A CA 1
ATOM 1460 C C . ILE A 1 191 ? 10.898 -18.312 -10.883 1 97.19 191 ILE A C 1
ATOM 1462 O O . ILE A 1 191 ? 10.18 -17.656 -11.633 1 97.19 191 ILE A O 1
ATOM 1466 N N . PHE A 1 192 ? 11.195 -17.859 -9.727 1 97.69 192 PHE A N 1
ATOM 1467 C CA . PHE A 1 192 ? 10.953 -16.5 -9.258 1 97.69 192 PHE A CA 1
ATOM 1468 C C . PHE A 1 192 ? 12.266 -15.828 -8.852 1 97.69 192 PHE A C 1
ATOM 1470 O O . PHE A 1 192 ? 12.5 -15.578 -7.672 1 97.69 192 PHE A O 1
ATOM 1477 N N . HIS A 1 193 ? 13 -15.445 -9.891 1 98.12 193 HIS A N 1
ATOM 1478 C CA . HIS A 1 193 ? 14.406 -15.086 -9.766 1 98.12 193 HIS A CA 1
ATOM 1479 C C . HIS A 1 193 ? 14.578 -13.648 -9.305 1 98.12 193 HIS A C 1
ATOM 1481 O O . HIS A 1 193 ? 14.906 -12.773 -10.109 1 98.12 193 HIS A O 1
ATOM 1487 N N . ILE A 1 194 ? 14.492 -13.445 -8.016 1 98 194 ILE A N 1
ATOM 1488 C CA . ILE A 1 194 ? 14.562 -12.125 -7.406 1 98 194 ILE A CA 1
ATOM 1489 C C . ILE A 1 194 ? 15.984 -11.852 -6.934 1 98 194 ILE A C 1
ATOM 1491 O O . ILE A 1 194 ? 16.5 -10.75 -7.117 1 98 194 ILE A O 1
ATOM 1495 N N . LEU A 1 195 ? 16.625 -12.867 -6.398 1 98.31 195 LEU A N 1
ATOM 1496 C CA . LEU A 1 195 ? 17.922 -12.719 -5.754 1 98.31 195 LEU A CA 1
ATOM 1497 C C . LEU A 1 195 ? 19.047 -12.969 -6.746 1 98.31 195 LEU A C 1
ATOM 1499 O O . LEU A 1 195 ? 18.906 -13.789 -7.66 1 98.31 195 LEU A O 1
ATOM 1503 N N . HIS A 1 196 ? 20.078 -12.18 -6.617 1 97.69 196 HIS A N 1
ATOM 1504 C CA . HIS A 1 196 ? 21.344 -12.578 -7.207 1 97.69 196 HIS A CA 1
ATOM 1505 C C . HIS A 1 196 ? 22 -13.695 -6.402 1 97.69 196 HIS A C 1
ATOM 1507 O O . HIS A 1 196 ? 22.469 -13.469 -5.281 1 97.69 196 HIS A O 1
ATOM 1513 N N . ASP A 1 197 ? 22.141 -14.867 -6.992 1 97.69 197 ASP A N 1
ATOM 1514 C CA . ASP A 1 197 ? 22.5 -16.062 -6.242 1 97.69 197 ASP A CA 1
ATOM 1515 C C . ASP A 1 197 ? 23.875 -15.898 -5.586 1 97.69 197 ASP A C 1
ATOM 1517 O O . ASP A 1 197 ? 24.031 -16.141 -4.387 1 97.69 197 ASP A O 1
ATOM 1521 N N . PRO A 1 198 ? 24.859 -15.406 -6.305 1 96.62 198 PRO A N 1
ATOM 1522 C CA . PRO A 1 198 ? 26.188 -15.281 -5.68 1 96.62 198 PRO A CA 1
ATOM 1523 C C . PRO A 1 198 ? 26.188 -14.312 -4.5 1 96.62 198 PRO A C 1
ATOM 1525 O O . PRO A 1 198 ? 26.844 -14.57 -3.488 1 96.62 198 PRO A O 1
ATOM 1528 N N . THR A 1 199 ? 25.453 -13.18 -4.641 1 96.44 199 THR A N 1
ATOM 1529 C CA . THR A 1 199 ? 25.391 -12.219 -3.545 1 96.44 199 THR A CA 1
ATOM 1530 C C . THR A 1 199 ? 24.75 -12.844 -2.312 1 96.44 199 THR A C 1
ATOM 1532 O O . THR A 1 199 ? 25.219 -12.656 -1.19 1 96.44 199 THR A O 1
ATOM 1535 N N . PHE A 1 200 ? 23.688 -13.609 -2.49 1 97.69 200 PHE A N 1
ATOM 1536 C CA . PHE A 1 200 ? 23.031 -14.289 -1.373 1 97.69 200 PHE A CA 1
ATOM 1537 C C . PHE A 1 200 ? 23.984 -15.258 -0.695 1 97.69 200 PHE A C 1
ATOM 1539 O O . PHE A 1 200 ? 24.062 -15.32 0.534 1 97.69 200 PHE A O 1
ATOM 1546 N N . HIS A 1 201 ? 24.688 -16.047 -1.519 1 97.69 201 HIS A N 1
ATOM 1547 C CA . HIS A 1 201 ? 25.594 -17.047 -0.955 1 97.69 201 HIS A CA 1
ATOM 1548 C C . HIS A 1 201 ? 26.703 -16.375 -0.153 1 97.69 201 HIS A C 1
ATOM 1550 O O . HIS A 1 201 ? 27.141 -16.922 0.866 1 97.69 201 HIS A O 1
ATOM 1556 N N . ALA A 1 202 ? 27.125 -15.234 -0.639 1 96.44 202 ALA A N 1
ATOM 1557 C CA . ALA A 1 202 ? 28.125 -14.492 0.114 1 96.44 202 ALA A CA 1
ATOM 1558 C C . ALA A 1 202 ? 27.578 -14.039 1.465 1 96.44 202 ALA A C 1
ATOM 1560 O O . ALA A 1 202 ? 28.234 -14.203 2.494 1 96.44 202 ALA A O 1
ATOM 1561 N N . MET A 1 203 ? 26.391 -13.516 1.469 1 96.38 203 MET A N 1
ATOM 1562 C CA . MET A 1 203 ? 25.75 -13.07 2.701 1 96.38 203 MET A CA 1
ATOM 1563 C C . MET A 1 203 ? 25.469 -14.242 3.635 1 96.38 203 MET A C 1
ATOM 1565 O O . MET A 1 203 ? 25.625 -14.125 4.852 1 96.38 203 MET A O 1
ATOM 1569 N N . TYR A 1 204 ? 25.094 -15.344 3.045 1 97.88 204 TYR A N 1
ATOM 1570 C CA . TYR A 1 204 ? 24.844 -16.547 3.828 1 97.88 204 TYR A CA 1
ATOM 1571 C C . TYR A 1 204 ? 26.141 -17.047 4.477 1 97.88 204 TYR A C 1
ATOM 1573 O O . TYR A 1 204 ? 26.125 -17.547 5.605 1 97.88 204 TYR A O 1
ATOM 1581 N N . GLY A 1 205 ? 27.234 -16.969 3.719 1 97.56 205 GLY A N 1
ATOM 1582 C CA . GLY A 1 205 ? 28.531 -17.312 4.297 1 97.56 205 GLY A CA 1
ATOM 1583 C C . GLY A 1 205 ? 28.875 -16.469 5.516 1 97.56 205 GLY A C 1
ATOM 1584 O O . GLY A 1 205 ? 29.391 -17 6.504 1 97.56 205 GLY A O 1
ATOM 1585 N N . GLU A 1 206 ? 28.531 -15.18 5.438 1 95.88 206 GLU A N 1
ATOM 1586 C CA . GLU A 1 206 ? 28.75 -14.289 6.574 1 95.88 206 GLU A CA 1
ATOM 1587 C C . GLU A 1 206 ? 27.859 -14.68 7.754 1 95.88 206 GLU A C 1
ATOM 1589 O O . GLU A 1 206 ? 28.297 -14.656 8.906 1 95.88 206 GLU A O 1
ATOM 1594 N N . PHE A 1 207 ? 26.672 -15.07 7.496 1 96.38 207 PHE A N 1
ATOM 1595 C CA . PHE A 1 207 ? 25.734 -15.516 8.516 1 96.38 207 PHE A CA 1
ATOM 1596 C C . PHE A 1 207 ? 26.266 -16.766 9.227 1 96.38 207 PHE A C 1
ATOM 1598 O O . PHE A 1 207 ? 26.188 -16.859 10.453 1 96.38 207 PHE A O 1
ATOM 1605 N N . ARG A 1 208 ? 26.781 -17.688 8.445 1 96.19 208 ARG A N 1
ATOM 1606 C CA . ARG A 1 208 ? 27.297 -18.938 9.008 1 96.19 208 ARG A CA 1
ATOM 1607 C C . ARG A 1 208 ? 28.469 -18.672 9.953 1 96.19 208 ARG A C 1
ATOM 1609 O O . ARG A 1 208 ? 28.641 -19.375 10.953 1 96.19 208 ARG A O 1
ATOM 1616 N N . GLN A 1 209 ? 29.141 -17.609 9.641 1 95.56 209 GLN A N 1
ATOM 1617 C CA . GLN A 1 209 ? 30.312 -17.281 10.453 1 95.56 209 GLN A CA 1
ATOM 1618 C C . GLN A 1 209 ? 29.906 -16.594 11.742 1 95.56 209 GLN A C 1
ATOM 1620 O O . GLN A 1 209 ? 30.484 -16.844 12.805 1 95.56 209 GLN A O 1
ATOM 1625 N N . ASN A 1 210 ? 28.922 -15.703 11.625 1 93.75 210 ASN A N 1
ATOM 1626 C CA . ASN A 1 210 ? 28.469 -14.945 12.781 1 93.75 210 ASN A CA 1
ATOM 1627 C C . ASN A 1 210 ? 26.969 -14.703 12.75 1 93.75 210 ASN A C 1
ATOM 1629 O O . ASN A 1 210 ? 26.516 -13.586 12.492 1 93.75 210 ASN A O 1
ATOM 1633 N N . PRO A 1 211 ? 26.219 -15.672 13.172 1 92.75 211 PRO A N 1
ATOM 1634 C CA . PRO A 1 211 ? 24.75 -15.547 13.086 1 92.75 211 PRO A CA 1
ATOM 1635 C C . PRO A 1 211 ? 24.203 -14.398 13.93 1 92.75 211 PRO A C 1
ATOM 1637 O O . PRO A 1 211 ? 23.234 -13.75 13.547 1 92.75 211 PRO A O 1
ATOM 1640 N N . LYS A 1 212 ? 24.844 -14.062 14.969 1 90.38 212 LYS A N 1
ATOM 1641 C CA . LYS A 1 212 ? 24.328 -13.062 15.898 1 90.38 212 LYS A CA 1
ATOM 1642 C C . LYS A 1 212 ? 24.469 -11.656 15.32 1 90.38 212 LYS A C 1
ATOM 1644 O O . LYS A 1 212 ? 23.75 -10.742 15.734 1 90.38 212 LYS A O 1
ATOM 1649 N N . CYS A 1 213 ? 25.312 -11.523 14.359 1 89.5 213 CYS A N 1
ATOM 1650 C CA . CYS A 1 213 ? 25.531 -10.211 13.766 1 89.5 213 CYS A CA 1
ATOM 1651 C C . CYS A 1 213 ? 24.734 -10.047 12.484 1 89.5 213 CYS A C 1
ATOM 1653 O O . CYS A 1 213 ? 24.781 -9 11.836 1 89.5 213 CYS A O 1
ATOM 1655 N N . THR A 1 214 ? 24 -10.984 12.227 1 92.38 214 THR A N 1
ATOM 1656 C CA . THR A 1 214 ? 23.219 -10.961 10.984 1 92.38 214 THR A CA 1
ATOM 1657 C C . THR A 1 214 ? 22.141 -9.883 11.039 1 92.38 214 THR A C 1
ATOM 1659 O O . THR A 1 214 ? 21.5 -9.695 12.07 1 92.38 214 THR A O 1
ATOM 1662 N N . SER A 1 215 ? 22 -9.172 9.93 1 92.88 215 SER A N 1
ATOM 1663 C CA . SER A 1 215 ? 20.938 -8.172 9.859 1 92.88 215 SER A CA 1
ATOM 1664 C C . SER A 1 215 ? 19.562 -8.828 9.867 1 92.88 215 SER A C 1
ATOM 1666 O O . SER A 1 215 ? 19.391 -9.93 9.352 1 92.88 215 SER A O 1
ATOM 1668 N N . LEU A 1 216 ? 18.578 -8.188 10.406 1 93.69 216 LEU A N 1
ATOM 1669 C CA . LEU A 1 216 ? 17.234 -8.719 10.547 1 93.69 216 LEU A CA 1
ATOM 1670 C C . LEU A 1 216 ? 16.578 -8.914 9.172 1 93.69 216 LEU A C 1
ATOM 1672 O O . LEU A 1 216 ? 15.914 -9.922 8.945 1 93.69 216 LEU A O 1
ATOM 1676 N N . PRO A 1 217 ? 16.828 -7.992 8.203 1 95 217 PRO A N 1
ATOM 1677 C CA . PRO A 1 217 ? 16.25 -8.234 6.879 1 95 217 PRO A CA 1
ATOM 1678 C C . PRO A 1 217 ? 16.797 -9.5 6.223 1 95 217 PRO A C 1
ATOM 1680 O O . PRO A 1 217 ? 16.047 -10.234 5.57 1 95 217 PRO A O 1
ATOM 1683 N N . PHE A 1 218 ? 18.078 -9.797 6.438 1 96.5 218 PHE A N 1
ATOM 1684 C CA . PHE A 1 218 ? 18.625 -11.008 5.852 1 96.5 218 PHE A CA 1
ATOM 1685 C C . PHE A 1 218 ? 18.062 -12.25 6.535 1 96.5 218 PHE A C 1
ATOM 1687 O O . PHE A 1 218 ? 17.766 -13.242 5.875 1 96.5 218 PHE A O 1
ATOM 1694 N N . LEU A 1 219 ? 17.953 -12.156 7.832 1 97.38 219 LEU A N 1
ATOM 1695 C CA . LEU A 1 219 ? 17.359 -13.281 8.547 1 97.38 219 LEU A CA 1
ATOM 1696 C C . LEU A 1 219 ? 15.938 -13.539 8.078 1 97.38 219 LEU A C 1
ATOM 1698 O O . LEU A 1 219 ? 15.531 -14.695 7.93 1 97.38 219 LEU A O 1
ATOM 1702 N N . ALA A 1 220 ? 15.148 -12.453 7.891 1 97 220 ALA A N 1
ATOM 1703 C CA . ALA A 1 220 ? 13.805 -12.578 7.332 1 97 220 ALA A CA 1
ATOM 1704 C C . ALA A 1 220 ? 13.836 -13.258 5.973 1 97 220 ALA A C 1
ATOM 1706 O O . ALA A 1 220 ? 13 -14.117 5.68 1 97 220 ALA A O 1
ATOM 1707 N N . LEU A 1 221 ? 14.789 -12.867 5.164 1 98.25 221 LEU A N 1
ATOM 1708 C CA . LEU A 1 221 ? 14.961 -13.445 3.838 1 98.25 221 LEU A CA 1
ATOM 1709 C C . LEU A 1 221 ? 15.227 -14.945 3.932 1 98.25 221 LEU A C 1
ATOM 1711 O O . LEU A 1 221 ? 14.68 -15.727 3.15 1 98.25 221 LEU A O 1
ATOM 1715 N N . LEU A 1 222 ? 16.047 -15.312 4.871 1 98.31 222 LEU A N 1
ATOM 1716 C CA . LEU A 1 222 ? 16.344 -16.734 5.078 1 98.31 222 LEU A CA 1
ATOM 1717 C C . LEU A 1 222 ? 15.062 -17.5 5.43 1 98.31 222 LEU A C 1
ATOM 1719 O O . LEU A 1 222 ? 14.828 -18.578 4.898 1 98.31 222 LEU A O 1
ATOM 1723 N N . PHE A 1 223 ? 14.242 -16.953 6.258 1 97.94 223 PHE A N 1
ATOM 1724 C CA . PHE A 1 223 ? 13.016 -17.609 6.672 1 97.94 223 PHE A CA 1
ATOM 1725 C C . PHE A 1 223 ? 12.055 -17.75 5.5 1 97.94 223 PHE A C 1
ATOM 1727 O O . PHE A 1 223 ? 11.367 -18.766 5.371 1 97.94 223 PHE A O 1
ATOM 1734 N N . VAL A 1 224 ? 11.945 -16.766 4.629 1 98.19 224 VAL A N 1
ATOM 1735 C CA . VAL A 1 224 ? 11.039 -16.859 3.492 1 98.19 224 VAL A CA 1
ATOM 1736 C C . VAL A 1 224 ? 11.516 -17.938 2.531 1 98.19 224 VAL A C 1
ATOM 1738 O O . VAL A 1 224 ? 10.711 -18.672 1.948 1 98.19 224 VAL A O 1
ATOM 1741 N N . ILE A 1 225 ? 12.82 -18 2.396 1 98.5 225 ILE A N 1
ATOM 1742 C CA . ILE A 1 225 ? 13.43 -19.047 1.571 1 98.5 225 ILE A CA 1
ATOM 1743 C C . ILE A 1 225 ? 13.047 -20.422 2.115 1 98.5 225 ILE A C 1
ATOM 1745 O O . ILE A 1 225 ? 12.664 -21.312 1.354 1 98.5 225 ILE A O 1
ATOM 1749 N N . LEU A 1 226 ? 13.133 -20.547 3.4 1 98.44 226 LEU A N 1
ATOM 1750 C CA . LEU A 1 226 ? 12.766 -21.812 4.027 1 98.44 226 LEU A CA 1
ATOM 1751 C C . LEU A 1 226 ? 11.289 -22.109 3.814 1 98.44 226 LEU A C 1
ATOM 1753 O O . LEU A 1 226 ? 10.914 -23.25 3.539 1 98.44 226 LEU A O 1
ATOM 1757 N N . SER A 1 227 ? 10.469 -21.109 3.924 1 97.06 227 SER A N 1
ATOM 1758 C CA . SER A 1 227 ? 9.023 -21.266 3.748 1 97.06 227 SER A CA 1
ATOM 1759 C C . SER A 1 227 ? 8.695 -21.797 2.357 1 97.06 227 SER A C 1
ATOM 1761 O O . SER A 1 227 ? 7.863 -22.703 2.211 1 97.06 227 SER A O 1
ATOM 1763 N N . LEU A 1 228 ? 9.312 -21.281 1.388 1 97.5 228 LEU A N 1
ATOM 1764 C CA . LEU A 1 228 ? 9.086 -21.703 0.01 1 97.5 228 LEU A CA 1
ATOM 1765 C C . LEU A 1 228 ? 9.641 -23.094 -0.233 1 97.5 228 LEU A C 1
ATOM 1767 O O . LEU A 1 228 ? 8.984 -23.938 -0.849 1 97.5 228 LEU A O 1
ATOM 1771 N N . SER A 1 229 ? 10.82 -23.375 0.345 1 97.94 229 SER A N 1
ATOM 1772 C CA . SER A 1 229 ? 11.516 -24.641 0.101 1 97.94 229 SER A CA 1
ATOM 1773 C C . SER A 1 229 ? 10.703 -25.828 0.603 1 97.94 229 SER A C 1
ATOM 1775 O O . SER A 1 229 ? 10.68 -26.875 -0.037 1 97.94 229 SER A O 1
ATOM 1777 N N . VAL A 1 230 ? 10.055 -25.641 1.678 1 96.31 230 VAL A N 1
ATOM 1778 C CA . VAL A 1 230 ? 9.297 -26.719 2.295 1 96.31 230 VAL A CA 1
ATOM 1779 C C . VAL A 1 230 ? 8.195 -27.188 1.343 1 96.31 230 VAL A C 1
ATOM 1781 O O . VAL A 1 230 ? 7.875 -28.375 1.294 1 96.31 230 VAL A O 1
ATOM 1784 N N . THR A 1 231 ? 7.621 -26.281 0.574 1 93.69 231 THR A N 1
ATOM 1785 C CA . THR A 1 231 ? 6.504 -26.609 -0.304 1 93.69 231 THR A CA 1
ATOM 1786 C C . THR A 1 231 ? 6.98 -27.453 -1.487 1 93.69 231 THR A C 1
ATOM 1788 O O . THR A 1 231 ? 6.172 -28.078 -2.172 1 93.69 231 THR A O 1
ATOM 1791 N N . ALA A 1 232 ? 8.32 -27.547 -1.709 1 95.5 232 ALA A N 1
ATOM 1792 C CA . ALA A 1 232 ? 8.867 -28.281 -2.84 1 95.5 232 ALA A CA 1
ATOM 1793 C C . ALA A 1 232 ? 9.359 -29.656 -2.404 1 95.5 232 ALA A C 1
ATOM 1795 O O . ALA A 1 232 ? 9.844 -30.438 -3.227 1 95.5 232 ALA A O 1
ATOM 1796 N N . LEU A 1 233 ? 9.188 -29.969 -1.125 1 94.31 233 LEU A N 1
ATOM 1797 C CA . LEU A 1 233 ? 9.633 -31.266 -0.636 1 94.31 233 LEU A CA 1
ATOM 1798 C C . LEU A 1 233 ? 8.664 -32.375 -1.053 1 94.31 233 LEU A C 1
ATOM 1800 O O . LEU A 1 233 ? 7.445 -32.156 -1.059 1 94.31 233 LEU A O 1
ATOM 1804 N N . ASP A 1 234 ? 9.305 -33.438 -1.333 1 87.75 234 ASP A N 1
ATOM 1805 C CA . ASP A 1 234 ? 8.508 -34.656 -1.597 1 87.75 234 ASP A CA 1
ATOM 1806 C C . ASP A 1 234 ? 7.871 -35.188 -0.313 1 87.75 234 ASP A C 1
ATOM 1808 O O . ASP A 1 234 ? 8.438 -35.031 0.773 1 87.75 234 ASP A O 1
ATOM 1812 N N . GLU A 1 235 ? 6.828 -35.875 -0.413 1 84.25 235 GLU A N 1
ATOM 1813 C CA . GLU A 1 235 ? 6.086 -36.344 0.744 1 84.25 235 GLU A CA 1
ATOM 1814 C C . GLU A 1 235 ? 6.926 -37.312 1.569 1 84.25 235 GLU A C 1
ATOM 1816 O O . GLU A 1 235 ? 6.746 -37.438 2.783 1 84.25 235 GLU A O 1
ATOM 1821 N N . SER A 1 236 ? 7.832 -37.969 0.913 1 88.12 236 SER A N 1
ATOM 1822 C CA . SER A 1 236 ? 8.625 -38.969 1.601 1 88.12 236 SER A CA 1
ATOM 1823 C C . SER A 1 236 ? 9.93 -38.375 2.139 1 88.12 236 SER A C 1
ATOM 1825 O O . SER A 1 236 ? 10.734 -39.094 2.746 1 88.12 236 SER A O 1
ATOM 1827 N N . ASN A 1 237 ? 10.102 -37.125 1.911 1 92.5 237 ASN A N 1
ATOM 1828 C CA . ASN A 1 237 ? 11.344 -36.5 2.377 1 92.5 237 ASN A CA 1
ATOM 1829 C C . ASN A 1 237 ? 11.438 -36.531 3.9 1 92.5 237 ASN A C 1
ATOM 1831 O O . ASN A 1 237 ? 10.539 -36.031 4.59 1 92.5 237 ASN A O 1
ATOM 1835 N N . PRO A 1 238 ? 12.492 -37 4.434 1 93.75 238 PRO A N 1
ATOM 1836 C CA . PRO A 1 238 ? 12.641 -37.156 5.883 1 93.75 238 PRO A CA 1
ATOM 1837 C C . PRO A 1 238 ? 12.602 -35.812 6.613 1 93.75 238 PRO A C 1
ATOM 1839 O O . PRO A 1 238 ? 12.289 -35.75 7.805 1 93.75 238 PRO A O 1
ATOM 1842 N N . LEU A 1 239 ? 12.867 -34.75 5.91 1 94.81 239 LEU A N 1
ATOM 1843 C CA . LEU A 1 239 ? 12.867 -33.406 6.52 1 94.81 239 LEU A CA 1
ATOM 1844 C C . LEU A 1 239 ? 11.508 -33.094 7.117 1 94.81 239 LEU A C 1
ATOM 1846 O O . LEU A 1 239 ? 11.414 -32.375 8.117 1 94.81 239 LEU A O 1
ATOM 1850 N N . LEU A 1 240 ? 10.477 -33.562 6.523 1 94.38 240 LEU A N 1
ATOM 1851 C CA . LEU A 1 240 ? 9.125 -33.25 6.984 1 94.38 240 LEU A CA 1
ATOM 1852 C C . LEU A 1 240 ? 8.859 -33.906 8.336 1 94.38 240 LEU A C 1
ATOM 1854 O O . LEU A 1 240 ? 8.188 -33.344 9.188 1 94.38 240 LEU A O 1
ATOM 1858 N N . MET A 1 241 ? 9.469 -35.062 8.523 1 91.88 241 MET A N 1
ATOM 1859 C CA . MET A 1 241 ? 9.328 -35.75 9.805 1 91.88 241 MET A CA 1
ATOM 1860 C C . MET A 1 241 ? 10.266 -35.156 10.852 1 91.88 241 MET A C 1
ATOM 1862 O O . MET A 1 241 ? 9.914 -35.062 12.023 1 91.88 241 MET A O 1
ATOM 1866 N N . HIS A 1 242 ? 11.414 -34.75 10.359 1 94.06 242 HIS A N 1
ATOM 1867 C CA . HIS A 1 242 ? 12.406 -34.188 11.273 1 94.06 242 HIS A CA 1
ATOM 1868 C C . HIS A 1 242 ? 11.953 -32.875 11.859 1 94.06 242 HIS A C 1
ATOM 1870 O O . HIS A 1 242 ? 12.195 -32.594 13.039 1 94.06 242 HIS A O 1
ATOM 1876 N N . LEU A 1 243 ? 11.281 -32.094 11.023 1 95.5 243 LEU A N 1
ATOM 1877 C CA . LEU A 1 243 ? 10.992 -30.703 11.398 1 95.5 243 LEU A CA 1
ATOM 1878 C C . LEU A 1 243 ? 9.523 -30.547 11.797 1 95.5 243 LEU A C 1
ATOM 1880 O O . LEU A 1 243 ? 9.172 -29.656 12.57 1 95.5 243 LEU A O 1
ATOM 1884 N N . GLY A 1 244 ? 8.727 -31.422 11.195 1 93.31 244 GLY A N 1
ATOM 1885 C CA . GLY A 1 244 ? 7.297 -31.297 11.414 1 93.31 244 GLY A CA 1
ATOM 1886 C C . GLY A 1 244 ? 6.801 -32.125 12.594 1 93.31 244 GLY A C 1
ATOM 1887 O O . GLY A 1 244 ? 7.52 -32.969 13.102 1 93.31 244 GLY A O 1
ATOM 1888 N N . ARG A 1 245 ? 5.512 -31.766 13.078 1 92.56 245 ARG A N 1
ATOM 1889 C CA . ARG A 1 245 ? 4.895 -32.469 14.195 1 92.56 245 ARG A CA 1
ATOM 1890 C C . ARG A 1 245 ? 3.477 -32.906 13.852 1 92.56 245 ARG A C 1
ATOM 1892 O O . ARG A 1 245 ? 2.777 -33.5 14.688 1 92.56 245 ARG A O 1
ATOM 1899 N N . ASP A 1 246 ? 3.174 -32.656 12.625 1 90.5 246 ASP A N 1
ATOM 1900 C CA . ASP A 1 246 ? 1.826 -33 12.188 1 90.5 246 ASP A CA 1
ATOM 1901 C C . ASP A 1 246 ? 1.773 -34.438 11.688 1 90.5 246 ASP A C 1
ATOM 1903 O O . ASP A 1 246 ? 2.809 -35.031 11.383 1 90.5 246 ASP A O 1
ATOM 1907 N N . PRO A 1 247 ? 0.59 -35.031 11.617 1 88.19 247 PRO A N 1
ATOM 1908 C CA . PRO A 1 247 ? 0.463 -36.438 11.312 1 88.19 247 PRO A CA 1
ATOM 1909 C C . PRO A 1 247 ? 0.686 -36.75 9.836 1 88.19 247 PRO A C 1
ATOM 1911 O O . PRO A 1 247 ? 1.017 -37.875 9.477 1 88.19 247 PRO A O 1
ATOM 1914 N N . SER A 1 248 ? 0.489 -35.844 8.961 1 88.75 248 SER A N 1
ATOM 1915 C CA . SER A 1 248 ? 0.623 -36.125 7.531 1 88.75 248 SER A CA 1
ATOM 1916 C C . SER A 1 248 ? 1.653 -35.188 6.898 1 88.75 248 SER A C 1
ATOM 1918 O O . SER A 1 248 ? 1.884 -34.062 7.391 1 88.75 248 SER A O 1
ATOM 1920 N N . PRO A 1 249 ? 2.275 -35.688 5.871 1 88.75 249 PRO A N 1
ATOM 1921 C CA . PRO A 1 249 ? 3.236 -34.844 5.172 1 88.75 249 PRO A CA 1
ATOM 1922 C C . PRO A 1 249 ? 2.619 -33.531 4.688 1 88.75 249 PRO A C 1
ATOM 1924 O O . PRO A 1 249 ? 3.254 -32.469 4.77 1 88.75 249 PRO A O 1
ATOM 1927 N N . GLY A 1 250 ? 1.444 -33.625 4.176 1 85.62 250 GLY A N 1
ATOM 1928 C CA . GLY A 1 250 ? 0.767 -32.438 3.711 1 85.62 250 GLY A CA 1
ATOM 1929 C C . GLY A 1 250 ? 0.533 -31.406 4.812 1 85.62 250 GLY A C 1
ATOM 1930 O O . GLY A 1 250 ? 0.722 -30.203 4.609 1 85.62 250 GLY A O 1
ATOM 1931 N N . ALA A 1 251 ? 0.153 -31.875 5.918 1 87.94 251 ALA A N 1
ATOM 1932 C CA . ALA A 1 251 ? -0.055 -31 7.066 1 87.94 251 ALA A CA 1
ATOM 1933 C C . ALA A 1 251 ? 1.263 -30.391 7.543 1 87.94 251 ALA A C 1
ATOM 1935 O O . ALA A 1 251 ? 1.307 -29.234 7.953 1 87.94 251 ALA A O 1
ATOM 1936 N N . ASN A 1 252 ? 2.297 -31.219 7.484 1 91.88 252 ASN A N 1
ATOM 1937 C CA . ASN A 1 252 ? 3.619 -30.734 7.855 1 91.88 252 ASN A CA 1
ATOM 1938 C C . ASN A 1 252 ? 4.086 -29.609 6.93 1 91.88 252 ASN A C 1
ATOM 1940 O O . ASN A 1 252 ? 4.664 -28.625 7.383 1 91.88 252 ASN A O 1
ATOM 1944 N N . ILE A 1 253 ? 3.85 -29.766 5.688 1 91.94 253 ILE A N 1
ATOM 1945 C CA . ILE A 1 253 ? 4.246 -28.766 4.707 1 91.94 253 ILE A CA 1
ATOM 1946 C C . ILE A 1 253 ? 3.523 -27.453 4.992 1 91.94 253 ILE A C 1
ATOM 1948 O O . ILE A 1 253 ? 4.145 -26.391 5.023 1 91.94 253 ILE A O 1
ATOM 1952 N N . ARG A 1 254 ? 2.242 -27.516 5.262 1 88 254 ARG A N 1
ATOM 1953 C CA . ARG A 1 254 ? 1.442 -26.312 5.527 1 88 254 ARG A CA 1
ATOM 1954 C C . ARG A 1 254 ? 1.892 -25.625 6.812 1 88 254 ARG A C 1
ATOM 1956 O O . ARG A 1 254 ? 2.068 -24.406 6.84 1 88 254 ARG A O 1
ATOM 1963 N N . SER A 1 255 ? 2.117 -26.438 7.812 1 91.06 255 SER A N 1
ATOM 1964 C CA . SER A 1 255 ? 2.475 -25.875 9.117 1 91.06 255 SER A CA 1
ATOM 1965 C C . SER A 1 255 ? 3.881 -25.297 9.094 1 91.06 255 SER A C 1
ATOM 1967 O O . SER A 1 255 ? 4.109 -24.203 9.633 1 91.06 255 SER A O 1
ATOM 1969 N N . LEU A 1 256 ? 4.805 -26.016 8.484 1 94.06 256 LEU A N 1
ATOM 1970 C CA . LEU A 1 256 ? 6.188 -25.547 8.438 1 94.06 256 LEU A CA 1
ATOM 1971 C C . LEU A 1 256 ? 6.312 -24.297 7.586 1 94.06 256 LEU A C 1
ATOM 1973 O O . LEU A 1 256 ? 7.023 -23.359 7.953 1 94.06 256 LEU A O 1
ATOM 1977 N N . SER A 1 257 ? 5.688 -24.344 6.445 1 94.12 257 SER A N 1
ATOM 1978 C CA . SER A 1 257 ? 5.73 -23.172 5.586 1 94.12 257 SER A CA 1
ATOM 1979 C C . SER A 1 257 ? 5.137 -21.953 6.285 1 94.12 257 SER A C 1
ATOM 1981 O O . SER A 1 257 ? 5.684 -20.844 6.195 1 94.12 257 SER A O 1
ATOM 1983 N N . ALA A 1 258 ? 4.016 -22.125 6.984 1 91.81 258 ALA A N 1
ATOM 1984 C CA . ALA A 1 258 ? 3.381 -21.047 7.73 1 91.81 258 ALA A CA 1
ATOM 1985 C C . ALA A 1 258 ? 4.293 -20.531 8.844 1 91.81 258 ALA A C 1
ATOM 1987 O O . ALA A 1 258 ? 4.387 -19.328 9.086 1 91.81 258 ALA A O 1
ATOM 1988 N N . LYS A 1 259 ? 4.895 -21.484 9.508 1 92.12 259 LYS A N 1
ATOM 1989 C CA . LYS A 1 259 ? 5.809 -21.156 10.594 1 92.12 259 LYS A CA 1
ATOM 1990 C C . LYS A 1 259 ? 6.941 -20.25 10.102 1 92.12 259 LYS A C 1
ATOM 1992 O O . LYS A 1 259 ? 7.258 -19.25 10.734 1 92.12 259 LYS A O 1
ATOM 1997 N N . TYR A 1 260 ? 7.523 -20.578 9.039 1 95.5 260 TYR A N 1
ATOM 1998 C CA . TYR A 1 260 ? 8.664 -19.828 8.531 1 95.5 260 TYR A CA 1
ATOM 1999 C C . TYR A 1 260 ? 8.219 -18.484 7.949 1 95.5 260 TYR A C 1
ATOM 2001 O O . TYR A 1 260 ? 8.945 -17.5 8.031 1 95.5 260 TYR A O 1
ATOM 2009 N N . ARG A 1 261 ? 7.02 -18.375 7.324 1 94.38 261 ARG A N 1
ATOM 2010 C CA . ARG A 1 261 ? 6.484 -17.078 6.926 1 94.38 261 ARG A CA 1
ATOM 2011 C C . ARG A 1 261 ? 6.293 -16.172 8.141 1 94.38 261 ARG A C 1
ATOM 2013 O O . ARG A 1 261 ? 6.625 -14.992 8.094 1 94.38 261 ARG A O 1
ATOM 2020 N N . GLY A 1 262 ? 5.723 -16.828 9.172 1 90.25 262 GLY A N 1
ATOM 2021 C CA . GLY A 1 262 ? 5.559 -16.078 10.406 1 90.25 262 GLY A CA 1
ATOM 2022 C C . GLY A 1 262 ? 6.867 -15.578 10.984 1 90.25 262 GLY A C 1
ATOM 2023 O O . GLY A 1 262 ? 6.945 -14.445 11.461 1 90.25 262 GLY A O 1
ATOM 2024 N N . ALA A 1 263 ? 7.875 -16.406 10.93 1 93.06 263 ALA A N 1
ATOM 2025 C CA . ALA A 1 263 ? 9.195 -16.016 11.422 1 93.06 263 ALA A CA 1
ATOM 2026 C C . ALA A 1 263 ? 9.789 -14.891 10.586 1 93.06 263 ALA A C 1
ATOM 2028 O O . ALA A 1 263 ? 10.438 -13.992 11.125 1 93.06 263 ALA A O 1
ATOM 2029 N N . ALA A 1 264 ? 9.633 -14.977 9.297 1 95 264 ALA A N 1
ATOM 2030 C CA . ALA A 1 264 ? 10.102 -13.906 8.414 1 95 264 ALA A CA 1
ATOM 2031 C C . ALA A 1 264 ? 9.461 -12.57 8.789 1 95 264 ALA A C 1
ATOM 2033 O O . ALA A 1 264 ? 10.141 -11.555 8.898 1 95 264 ALA A O 1
ATOM 2034 N N . MET A 1 265 ? 8.148 -12.586 9.031 1 90.94 265 MET A N 1
ATOM 2035 C CA . MET A 1 265 ? 7.422 -11.367 9.398 1 90.94 265 MET A CA 1
ATOM 2036 C C . MET A 1 265 ? 7.895 -10.836 10.742 1 90.94 265 MET A C 1
ATOM 2038 O O . MET A 1 265 ? 8.016 -9.625 10.93 1 90.94 265 MET A O 1
ATOM 2042 N N . ARG A 1 266 ? 8.164 -11.742 11.656 1 89.12 266 ARG A N 1
ATOM 2043 C CA . ARG A 1 266 ? 8.656 -11.32 12.961 1 89.12 266 ARG A CA 1
ATOM 2044 C C . ARG A 1 266 ? 9.992 -10.594 12.836 1 89.12 266 ARG A C 1
ATOM 2046 O O . ARG A 1 266 ? 10.25 -9.617 13.539 1 89.12 266 ARG A O 1
ATOM 2053 N N . CYS A 1 267 ? 10.844 -11.086 11.977 1 92.25 267 CYS A N 1
ATOM 2054 C CA . CYS A 1 267 ? 12.125 -10.43 11.742 1 92.25 267 CYS A CA 1
ATOM 2055 C C . CYS A 1 267 ? 11.922 -9.031 11.164 1 92.25 267 CYS A C 1
ATOM 2057 O O . CYS A 1 267 ? 12.586 -8.078 11.57 1 92.25 267 CYS A O 1
ATOM 2059 N N . LEU A 1 268 ? 11.016 -8.891 10.188 1 91.62 268 LEU A N 1
ATOM 2060 C CA . LEU A 1 268 ? 10.734 -7.605 9.555 1 91.62 268 LEU A CA 1
ATOM 2061 C C . LEU A 1 268 ? 10.156 -6.621 10.57 1 91.62 268 LEU A C 1
ATOM 2063 O O . LEU A 1 268 ? 10.531 -5.445 10.578 1 91.62 268 LEU A O 1
ATOM 2067 N N . VAL A 1 269 ? 9.266 -7.117 11.398 1 85.88 269 VAL A N 1
ATOM 2068 C CA . VAL A 1 269 ? 8.664 -6.277 12.43 1 85.88 269 VAL A CA 1
ATOM 2069 C C . VAL A 1 269 ? 9.727 -5.824 13.422 1 85.88 269 VAL A C 1
ATOM 2071 O O . VAL A 1 269 ? 9.758 -4.66 13.828 1 85.88 269 VAL A O 1
ATOM 2074 N N . ALA A 1 270 ? 10.562 -6.77 13.789 1 85.62 270 ALA A N 1
ATOM 2075 C CA . ALA A 1 270 ? 11.648 -6.445 14.711 1 85.62 270 ALA A CA 1
ATOM 2076 C C . ALA A 1 270 ? 12.57 -5.379 14.117 1 85.62 270 ALA A C 1
ATOM 2078 O O . ALA A 1 270 ? 13.141 -4.57 14.852 1 85.62 270 ALA A O 1
ATOM 2079 N N . ASP A 1 271 ? 12.672 -5.336 12.82 1 87.56 271 ASP A N 1
ATOM 2080 C CA . ASP A 1 271 ? 13.516 -4.355 12.133 1 87.56 271 ASP A CA 1
ATOM 2081 C C . ASP A 1 271 ? 12.758 -3.049 11.914 1 87.56 271 ASP A C 1
ATOM 2083 O O . ASP A 1 271 ? 13.289 -2.115 11.305 1 87.56 271 ASP A O 1
ATOM 2087 N N . ASN A 1 272 ? 11.508 -2.943 12.273 1 84.06 272 ASN A N 1
ATOM 2088 C CA . ASN A 1 272 ? 10.664 -1.782 12 1 84.06 272 ASN A CA 1
ATOM 2089 C C . ASN A 1 272 ? 10.609 -1.467 10.508 1 84.06 272 ASN A C 1
ATOM 2091 O O . ASN A 1 272 ? 10.836 -0.326 10.102 1 84.06 272 ASN A O 1
ATOM 2095 N N . PHE A 1 273 ? 10.25 -2.494 9.734 1 89.31 273 PHE A N 1
ATOM 2096 C CA . PHE A 1 273 ? 10.391 -2.438 8.281 1 89.31 273 PHE A CA 1
ATOM 2097 C C . PHE A 1 273 ? 9.477 -1.377 7.688 1 89.31 273 PHE A C 1
ATOM 2099 O O . PHE A 1 273 ? 9.688 -0.925 6.559 1 89.31 273 PHE A O 1
ATOM 2106 N N . MET A 1 274 ? 8.492 -0.972 8.367 1 86.56 274 MET A N 1
ATOM 2107 C CA . MET A 1 274 ? 7.566 0.03 7.848 1 86.56 274 MET A CA 1
ATOM 2108 C C . MET A 1 274 ? 8.203 1.415 7.848 1 86.56 274 MET A C 1
ATOM 2110 O O . MET A 1 274 ? 7.738 2.318 7.152 1 86.56 274 MET A O 1
ATOM 2114 N N . PHE A 1 275 ? 9.289 1.545 8.586 1 83.06 275 PHE A N 1
ATOM 2115 C CA . PHE A 1 275 ? 9.953 2.838 8.711 1 83.06 275 PHE A CA 1
ATOM 2116 C C . PHE A 1 275 ? 11.375 2.77 8.172 1 83.06 275 PHE A C 1
ATOM 2118 O O . PHE A 1 275 ? 11.891 3.752 7.637 1 83.06 275 PHE A O 1
ATOM 2125 N N . ARG A 1 276 ? 11.93 1.637 8.484 1 86.38 276 ARG A N 1
ATOM 2126 C CA . ARG A 1 276 ? 13.305 1.394 8.07 1 86.38 276 ARG A CA 1
ATOM 2127 C C . ARG A 1 276 ? 13.391 0.229 7.09 1 86.38 276 ARG A C 1
ATOM 2129 O O . ARG A 1 276 ? 12.984 -0.891 7.41 1 86.38 276 ARG A O 1
ATOM 2136 N N . HIS A 1 277 ? 13.898 0.545 5.984 1 93.69 277 HIS A N 1
ATOM 2137 C CA . HIS A 1 277 ? 13.969 -0.515 4.984 1 93.69 277 HIS A CA 1
ATOM 2138 C C . HIS A 1 277 ? 15.102 -0.268 3.994 1 93.69 277 HIS A C 1
ATOM 2140 O O . HIS A 1 277 ? 15.641 0.839 3.924 1 93.69 277 HIS A O 1
ATOM 2146 N N . ASN A 1 278 ? 15.508 -1.291 3.4 1 96.19 278 ASN A N 1
ATOM 2147 C CA . ASN A 1 278 ? 16.484 -1.298 2.316 1 96.19 278 ASN A CA 1
ATOM 2148 C C . ASN A 1 278 ? 16.109 -2.293 1.225 1 96.19 278 ASN A C 1
ATOM 2150 O O . ASN A 1 278 ? 14.977 -2.781 1.189 1 96.19 278 ASN A O 1
ATOM 2154 N N . LEU A 1 279 ? 17 -2.531 0.293 1 97.5 279 LEU A N 1
ATOM 2155 C CA . LEU A 1 279 ? 16.688 -3.4 -0.836 1 97.5 279 LEU A CA 1
ATOM 2156 C C . LEU A 1 279 ? 16.406 -4.824 -0.365 1 97.5 279 LEU A C 1
ATOM 2158 O O . LEU A 1 279 ? 15.531 -5.504 -0.911 1 97.5 279 LEU A O 1
ATOM 2162 N N . CYS A 1 280 ? 17.125 -5.312 0.605 1 97.69 280 CYS A N 1
ATOM 2163 C CA . CYS A 1 280 ? 16.922 -6.648 1.154 1 97.69 280 CYS A CA 1
ATOM 2164 C C . CYS A 1 280 ? 15.516 -6.781 1.747 1 97.69 280 CYS A C 1
ATOM 2166 O O . CYS A 1 280 ? 14.891 -7.836 1.64 1 97.69 280 CYS A O 1
ATOM 2168 N N . THR A 1 281 ? 15.047 -5.68 2.369 1 97.75 281 THR A N 1
ATOM 2169 C CA . THR A 1 281 ? 13.68 -5.652 2.877 1 97.75 281 THR A CA 1
ATOM 2170 C C . THR A 1 281 ? 12.68 -5.875 1.749 1 97.75 281 THR A C 1
ATOM 2172 O O . THR A 1 281 ? 11.742 -6.664 1.89 1 97.75 281 THR A O 1
ATOM 2175 N N . VAL A 1 282 ? 12.914 -5.188 0.646 1 98.5 282 VAL A N 1
ATOM 2176 C CA . VAL A 1 282 ? 12.008 -5.293 -0.495 1 98.5 282 VAL A CA 1
ATOM 2177 C C . VAL A 1 282 ? 12.047 -6.715 -1.052 1 98.5 282 VAL A C 1
ATOM 2179 O O . VAL A 1 282 ? 11.008 -7.301 -1.343 1 98.5 282 VAL A O 1
ATOM 2182 N N . GLN A 1 283 ? 13.242 -7.262 -1.197 1 98.69 283 GLN A N 1
ATOM 2183 C CA . GLN A 1 283 ? 13.391 -8.625 -1.686 1 98.69 283 GLN A CA 1
ATOM 2184 C C . GLN A 1 283 ? 12.633 -9.617 -0.801 1 98.69 283 GLN A C 1
ATOM 2186 O O . GLN A 1 283 ? 11.938 -10.5 -1.304 1 98.69 283 GLN A O 1
ATOM 2191 N N . CYS A 1 284 ? 12.789 -9.438 0.446 1 98.19 284 CYS A N 1
ATOM 2192 C CA . CYS A 1 284 ? 12.109 -10.312 1.401 1 98.19 284 CYS A CA 1
ATOM 2193 C C . CYS A 1 284 ? 10.602 -10.188 1.269 1 98.19 284 CYS A C 1
ATOM 2195 O O . CYS A 1 284 ? 9.891 -11.195 1.224 1 98.19 284 CYS A O 1
ATOM 2197 N N . LEU A 1 285 ? 10.125 -8.953 1.194 1 98 285 LEU A N 1
ATOM 2198 C CA . LEU A 1 285 ? 8.688 -8.711 1.117 1 98 285 LEU A CA 1
ATOM 2199 C C . LEU A 1 285 ? 8.109 -9.281 -0.174 1 98 285 LEU A C 1
ATOM 2201 O O . LEU A 1 285 ? 7.039 -9.891 -0.165 1 98 285 LEU A O 1
ATOM 2205 N N . VAL A 1 286 ? 8.766 -9.141 -1.254 1 98.56 286 VAL A N 1
ATOM 2206 C CA . VAL A 1 286 ? 8.32 -9.664 -2.541 1 98.56 286 VAL A CA 1
ATOM 2207 C C . VAL A 1 286 ? 8.211 -11.188 -2.465 1 98.56 286 VAL A C 1
ATOM 2209 O O . VAL A 1 286 ? 7.203 -11.766 -2.867 1 98.56 286 VAL A O 1
ATOM 2212 N N . LEU A 1 287 ? 9.219 -11.789 -1.923 1 98.56 287 LEU A N 1
ATOM 2213 C CA . LEU A 1 287 ? 9.219 -13.25 -1.807 1 98.56 287 LEU A CA 1
ATOM 2214 C C . LEU A 1 287 ? 8.18 -13.711 -0.793 1 98.56 287 LEU A C 1
ATOM 2216 O O . LEU A 1 287 ? 7.586 -14.781 -0.956 1 98.56 287 LEU A O 1
ATOM 2220 N N . LEU A 1 288 ? 8 -12.914 0.217 1 97.25 288 LEU A N 1
ATOM 2221 C CA . LEU A 1 288 ? 7 -13.258 1.223 1 97.25 288 LEU A CA 1
ATOM 2222 C C . LEU A 1 288 ? 5.594 -13.219 0.628 1 97.25 288 LEU A C 1
ATOM 2224 O O . LEU A 1 288 ? 4.781 -14.109 0.887 1 97.25 288 LEU A O 1
ATOM 2228 N N . ILE A 1 289 ? 5.301 -12.188 -0.143 1 96.75 289 ILE A N 1
ATOM 2229 C CA . ILE A 1 289 ? 4.008 -12.086 -0.812 1 96.75 289 ILE A CA 1
ATOM 2230 C C . ILE A 1 289 ? 3.816 -13.273 -1.75 1 96.75 289 ILE A C 1
ATOM 2232 O O . ILE A 1 289 ? 2.74 -13.875 -1.793 1 96.75 289 ILE A O 1
ATOM 2236 N N . TYR A 1 290 ? 4.891 -13.617 -2.434 1 96.88 290 TYR A N 1
ATOM 2237 C CA . TYR A 1 290 ? 4.871 -14.781 -3.311 1 96.88 290 TYR A CA 1
ATOM 2238 C C . TYR A 1 290 ? 4.543 -16.047 -2.529 1 96.88 290 TYR A C 1
ATOM 2240 O O . TYR A 1 290 ? 3.711 -16.844 -2.959 1 96.88 290 TYR A O 1
ATOM 2248 N N . ALA A 1 291 ? 5.16 -16.188 -1.412 1 95.06 291 ALA A N 1
ATOM 2249 C CA . ALA A 1 291 ? 4.941 -17.359 -0.567 1 95.06 291 ALA A CA 1
ATOM 2250 C C . ALA A 1 291 ? 3.508 -17.391 -0.042 1 95.06 291 ALA A C 1
ATOM 2252 O O . ALA A 1 291 ? 2.889 -18.453 0.02 1 95.06 291 ALA A O 1
ATOM 2253 N N . ILE A 1 292 ? 2.982 -16.266 0.328 1 92.19 292 ILE A N 1
ATOM 2254 C CA . ILE A 1 292 ? 1.612 -16.172 0.822 1 92.19 292 ILE A CA 1
ATOM 2255 C C . ILE A 1 292 ? 0.636 -16.562 -0.282 1 92.19 292 ILE A C 1
ATOM 2257 O O . ILE A 1 292 ? -0.316 -17.312 -0.038 1 92.19 292 ILE A O 1
ATOM 2261 N N . ASN A 1 293 ? 0.877 -16.141 -1.456 1 90 293 ASN A N 1
ATOM 2262 C CA . ASN A 1 293 ? 0.024 -16.484 -2.586 1 90 293 ASN A CA 1
ATOM 2263 C C . ASN A 1 293 ? 0.033 -17.984 -2.855 1 90 293 ASN A C 1
ATOM 2265 O O . ASN A 1 293 ? -1.001 -18.578 -3.188 1 90 293 ASN A O 1
ATOM 2269 N N . HIS A 1 294 ? 1.205 -18.547 -2.734 1 88 294 HIS A N 1
ATOM 2270 C CA . HIS A 1 294 ? 1.313 -19.984 -2.924 1 88 294 HIS A CA 1
ATOM 2271 C C . HIS A 1 294 ? 0.469 -20.75 -1.904 1 88 294 HIS A C 1
ATOM 2273 O O . HIS A 1 294 ? -0.017 -21.844 -2.186 1 88 294 HIS A O 1
ATOM 2279 N N . ALA A 1 295 ? 0.355 -20.172 -0.789 1 84.31 295 ALA A N 1
ATOM 2280 C CA . ALA A 1 295 ? -0.452 -20.781 0.266 1 84.31 295 ALA A CA 1
ATOM 2281 C C . ALA A 1 295 ? -1.914 -20.359 0.151 1 84.31 295 ALA A C 1
ATOM 2283 O O . ALA A 1 295 ? -2.715 -20.625 1.05 1 84.31 295 ALA A O 1
ATOM 2284 N N . GLN A 1 296 ? -2.236 -19.641 -0.922 1 80.44 296 GLN A N 1
ATOM 2285 C CA . GLN A 1 296 ? -3.586 -19.156 -1.185 1 80.44 296 GLN A CA 1
ATOM 2286 C C . GLN A 1 296 ? -4.035 -18.172 -0.112 1 80.44 296 GLN A C 1
ATOM 2288 O O . GLN A 1 296 ? -5.211 -18.125 0.248 1 80.44 296 GLN A O 1
ATOM 2293 N N . GLY A 1 297 ? -3.072 -17.516 0.462 1 81.38 297 GLY A N 1
ATOM 2294 C CA . GLY A 1 297 ? -3.377 -16.5 1.452 1 81.38 297 GLY A CA 1
ATOM 2295 C C . GLY A 1 297 ? -3.549 -15.109 0.851 1 81.38 297 GLY A C 1
ATOM 2296 O O . GLY A 1 297 ? -3.16 -14.875 -0.294 1 81.38 297 GLY A O 1
ATOM 2297 N N . PRO A 1 298 ? -4.188 -14.25 1.629 1 84.94 298 PRO A N 1
ATOM 2298 C CA . PRO A 1 298 ? -4.359 -12.883 1.15 1 84.94 298 PRO A CA 1
ATOM 2299 C C . PRO A 1 298 ? -3.092 -12.039 1.288 1 84.94 298 PRO A C 1
ATOM 2301 O O . PRO A 1 298 ? -2.449 -12.055 2.342 1 84.94 298 PRO A O 1
ATOM 2304 N N . ALA A 1 299 ? -2.688 -11.375 0.247 1 91.62 299 ALA A N 1
ATOM 2305 C CA . ALA A 1 299 ? -1.462 -10.578 0.292 1 91.62 299 ALA A CA 1
ATOM 2306 C C . ALA A 1 299 ? -1.7 -9.172 -0.239 1 91.62 299 ALA A C 1
ATOM 2308 O O . ALA A 1 299 ? -0.764 -8.375 -0.35 1 91.62 299 ALA A O 1
ATOM 2309 N N . TRP A 1 300 ? -2.943 -8.805 -0.479 1 93.44 300 TRP A N 1
ATOM 2310 C CA . TRP A 1 300 ? -3.295 -7.551 -1.138 1 93.44 300 TRP A CA 1
ATOM 2311 C C . TRP A 1 300 ? -2.832 -6.352 -0.314 1 93.44 300 TRP A C 1
ATOM 2313 O O . TRP A 1 300 ? -2.189 -5.441 -0.84 1 93.44 300 TRP A O 1
ATOM 2323 N N . SER A 1 301 ? -3.102 -6.312 0.982 1 93.5 301 SER A N 1
ATOM 2324 C CA . SER A 1 301 ? -2.727 -5.195 1.847 1 93.5 301 SER A CA 1
ATOM 2325 C C . SER A 1 301 ? -1.212 -5.094 1.989 1 93.5 301 SER A C 1
ATOM 2327 O O . SER A 1 301 ? -0.658 -3.99 1.999 1 93.5 301 SER A O 1
ATOM 2329 N N . LEU A 1 302 ? -0.541 -6.254 2.123 1 94.12 302 LEU A N 1
ATOM 2330 C CA . LEU A 1 302 ? 0.914 -6.273 2.232 1 94.12 302 LEU A CA 1
ATOM 2331 C C . LEU A 1 302 ? 1.562 -5.758 0.952 1 94.12 302 LEU A C 1
ATOM 2333 O O . LEU A 1 302 ? 2.611 -5.113 0.999 1 94.12 302 LEU A O 1
ATOM 2337 N N . LEU A 1 303 ? 0.929 -6.07 -0.144 1 96.25 303 LEU A N 1
ATOM 2338 C CA . LEU A 1 303 ? 1.41 -5.586 -1.433 1 96.25 303 LEU A CA 1
ATOM 2339 C C . LEU A 1 303 ? 1.44 -4.062 -1.461 1 96.25 303 LEU A C 1
ATOM 2341 O O . LEU A 1 303 ? 2.357 -3.465 -2.031 1 96.25 303 LEU A O 1
ATOM 2345 N N . GLY A 1 304 ? 0.443 -3.404 -0.863 1 94.81 304 GLY A N 1
ATOM 2346 C CA . GLY A 1 304 ? 0.43 -1.953 -0.78 1 94.81 304 GLY A CA 1
ATOM 2347 C C . GLY A 1 304 ? 1.615 -1.389 -0.019 1 94.81 304 GLY A C 1
ATOM 2348 O O . GLY A 1 304 ? 2.283 -0.467 -0.494 1 94.81 304 GLY A O 1
ATOM 2349 N N . THR A 1 305 ? 1.88 -1.955 1.105 1 95.19 305 THR A N 1
ATOM 2350 C CA . THR A 1 305 ? 3.031 -1.561 1.908 1 95.19 305 THR A CA 1
ATOM 2351 C C . THR A 1 305 ? 4.328 -1.76 1.129 1 95.19 305 THR A C 1
ATOM 2353 O O . THR A 1 305 ? 5.203 -0.89 1.132 1 95.19 305 THR A O 1
ATOM 2356 N N . THR A 1 306 ? 4.418 -2.877 0.5 1 96.94 306 THR A N 1
ATOM 2357 C CA . THR A 1 306 ? 5.633 -3.221 -0.232 1 96.94 306 THR A CA 1
ATOM 2358 C C . THR A 1 306 ? 5.867 -2.24 -1.377 1 96.94 306 THR A C 1
ATOM 2360 O O . THR A 1 306 ? 7.004 -1.835 -1.629 1 96.94 306 THR A O 1
ATOM 2363 N N . LEU A 1 307 ? 4.828 -1.883 -2.039 1 95.5 307 LEU A N 1
ATOM 2364 C CA . LEU A 1 307 ? 4.941 -0.924 -3.131 1 95.5 307 LEU A CA 1
ATOM 2365 C C . LEU A 1 307 ? 5.492 0.407 -2.631 1 95.5 307 LEU A C 1
ATOM 2367 O O . LEU A 1 307 ? 6.41 0.97 -3.234 1 95.5 307 LEU A O 1
ATOM 2371 N N . HIS A 1 308 ? 4.906 0.91 -1.593 1 95.5 308 HIS A N 1
ATOM 2372 C CA . HIS A 1 308 ? 5.344 2.193 -1.052 1 95.5 308 HIS A CA 1
ATOM 2373 C C . HIS A 1 308 ? 6.789 2.125 -0.574 1 95.5 308 HIS A C 1
ATOM 2375 O O . HIS A 1 308 ? 7.559 3.07 -0.771 1 95.5 308 HIS A O 1
ATOM 2381 N N . ILE A 1 309 ? 7.191 1.021 0.056 1 96.25 309 ILE A N 1
ATOM 2382 C CA . ILE A 1 309 ? 8.562 0.836 0.506 1 96.25 309 ILE A CA 1
ATOM 2383 C C . ILE A 1 309 ? 9.5 0.785 -0.7 1 96.25 309 ILE A C 1
ATOM 2385 O O . ILE A 1 309 ? 10.562 1.418 -0.7 1 96.25 309 ILE A O 1
ATOM 2389 N N . ALA A 1 310 ? 9.109 0.008 -1.726 1 96.75 310 ALA A N 1
ATOM 2390 C CA . ALA A 1 310 ? 9.922 -0.111 -2.93 1 96.75 310 ALA A CA 1
ATOM 2391 C C . ALA A 1 310 ? 10.164 1.255 -3.566 1 96.75 310 ALA A C 1
ATOM 2393 O O . ALA A 1 310 ? 11.273 1.549 -4.02 1 96.75 310 ALA A O 1
ATOM 2394 N N . VAL A 1 311 ? 9.18 2.078 -3.582 1 94.19 311 VAL A N 1
ATOM 2395 C CA . VAL A 1 311 ? 9.297 3.42 -4.145 1 94.19 311 VAL A CA 1
ATOM 2396 C C . VAL A 1 311 ? 10.227 4.266 -3.277 1 94.19 311 VAL A C 1
ATOM 2398 O O . VAL A 1 311 ? 11.062 5.008 -3.795 1 94.19 311 VAL A O 1
ATOM 2401 N N . ALA A 1 312 ? 10.078 4.125 -2.002 1 93.19 312 ALA A N 1
ATOM 2402 C CA . ALA A 1 312 ? 10.875 4.914 -1.066 1 93.19 312 ALA A CA 1
ATOM 2403 C C . ALA A 1 312 ? 12.359 4.586 -1.195 1 93.19 312 ALA A C 1
ATOM 2405 O O . ALA A 1 312 ? 13.219 5.453 -0.991 1 93.19 312 ALA A O 1
ATOM 2406 N N . VAL A 1 313 ? 12.656 3.332 -1.552 1 95.19 313 VAL A N 1
ATOM 2407 C CA . VAL A 1 313 ? 14.055 2.941 -1.643 1 95.19 313 VAL A CA 1
ATOM 2408 C C . VAL A 1 313 ? 14.539 3.094 -3.082 1 95.19 313 VAL A C 1
ATOM 2410 O O . VAL A 1 313 ? 15.664 2.691 -3.412 1 95.19 313 VAL A O 1
ATOM 2413 N N . GLY A 1 314 ? 13.727 3.549 -3.994 1 93.56 314 GLY A N 1
ATOM 2414 C CA . GLY A 1 314 ? 14.156 3.959 -5.324 1 93.56 314 GLY A CA 1
ATOM 2415 C C . GLY A 1 314 ? 13.984 2.869 -6.363 1 93.56 314 GLY A C 1
ATOM 2416 O O . GLY A 1 314 ? 14.609 2.918 -7.426 1 93.56 314 GLY A O 1
ATOM 2417 N N . CYS A 1 315 ? 13.141 1.858 -6.121 1 95.25 315 CYS A N 1
ATOM 2418 C CA . CYS A 1 315 ? 12.984 0.764 -7.07 1 95.25 315 CYS A CA 1
ATOM 2419 C C . CYS A 1 315 ? 12.141 1.194 -8.266 1 95.25 315 CYS A C 1
ATOM 2421 O O . CYS A 1 315 ? 12.148 0.534 -9.305 1 95.25 315 CYS A O 1
ATOM 2423 N N . ALA A 1 316 ? 11.438 2.264 -8.156 1 92.94 316 ALA A N 1
ATOM 2424 C CA . ALA A 1 316 ? 10.594 2.742 -9.25 1 92.94 316 ALA A CA 1
ATOM 2425 C C . ALA A 1 316 ? 11.375 3.652 -10.188 1 92.94 316 ALA A C 1
ATOM 2427 O O . ALA A 1 316 ? 10.828 4.16 -11.172 1 92.94 316 ALA A O 1
ATOM 2428 N N . VAL A 1 317 ? 12.625 3.848 -9.898 1 91.62 317 VAL A N 1
ATOM 2429 C CA . VAL A 1 317 ? 13.539 4.602 -10.758 1 91.62 317 VAL A CA 1
ATOM 2430 C C . VAL A 1 317 ? 14.523 3.646 -11.43 1 91.62 317 VAL A C 1
ATOM 2432 O O . VAL A 1 317 ? 15.062 2.74 -10.781 1 91.62 317 VAL A O 1
ATOM 2435 N N . ASP A 1 318 ? 14.68 3.812 -12.711 1 92.81 318 ASP A N 1
ATOM 2436 C CA . ASP A 1 318 ? 15.633 2.934 -13.375 1 92.81 318 ASP A CA 1
ATOM 2437 C C . ASP A 1 318 ? 17.031 3.062 -12.758 1 92.81 318 ASP A C 1
ATOM 2439 O O . ASP A 1 318 ? 17.562 4.164 -12.648 1 92.81 318 ASP A O 1
ATOM 2443 N N . PRO A 1 319 ? 17.547 1.948 -12.43 1 93.88 319 PRO A N 1
ATOM 2444 C CA . PRO A 1 319 ? 18.828 1.978 -11.727 1 93.88 319 PRO A CA 1
ATOM 2445 C C . PRO A 1 319 ? 19.953 2.59 -12.562 1 93.88 319 PRO A C 1
ATOM 2447 O O . PRO A 1 319 ? 20.984 2.975 -12.023 1 93.88 319 PRO A O 1
ATOM 2450 N N . ALA A 1 320 ? 19.797 2.666 -13.867 1 89.5 320 ALA A N 1
ATOM 2451 C CA . ALA A 1 320 ? 20.766 3.346 -14.719 1 89.5 320 ALA A CA 1
ATOM 2452 C C . ALA A 1 320 ? 20.922 4.809 -14.312 1 89.5 320 ALA A C 1
ATOM 2454 O O . ALA A 1 320 ? 21.938 5.438 -14.594 1 89.5 320 ALA A O 1
ATOM 2455 N N . ARG A 1 321 ? 19.938 5.316 -13.68 1 88.25 321 ARG A N 1
ATOM 2456 C CA . ARG A 1 321 ? 19.938 6.711 -13.25 1 88.25 321 ARG A CA 1
ATOM 2457 C C . ARG A 1 321 ? 20.359 6.832 -11.789 1 88.25 321 ARG A C 1
ATOM 2459 O O . ARG A 1 321 ? 20.328 7.918 -11.211 1 88.25 321 ARG A O 1
ATOM 2466 N N . LEU A 1 322 ? 20.641 5.695 -11.344 1 89.44 322 LEU A N 1
ATOM 2467 C CA . LEU A 1 322 ? 21.109 5.641 -9.961 1 89.44 322 LEU A CA 1
ATOM 2468 C C . LEU A 1 322 ? 22.578 5.266 -9.906 1 89.44 322 LEU A C 1
ATOM 2470 O O . LEU A 1 322 ? 23.125 4.684 -10.852 1 89.44 322 LEU A O 1
ATOM 2474 N N . ASN A 1 323 ? 23.344 5.773 -9.016 1 86.62 323 ASN A N 1
ATOM 2475 C CA . ASN A 1 323 ? 24.75 5.438 -8.867 1 86.62 323 ASN A CA 1
ATOM 2476 C C . ASN A 1 323 ? 24.938 4.117 -8.133 1 86.62 323 ASN A C 1
ATOM 2478 O O . ASN A 1 323 ? 25.469 4.094 -7.02 1 86.62 323 ASN A O 1
ATOM 2482 N N . VAL A 1 324 ? 24.5 2.988 -8.875 1 92.25 324 VAL A N 1
ATOM 2483 C CA . VAL A 1 324 ? 24.656 1.666 -8.281 1 92.25 324 VAL A CA 1
ATOM 2484 C C . VAL A 1 324 ? 25.406 0.748 -9.242 1 92.25 324 VAL A C 1
ATOM 2486 O O . VAL A 1 324 ? 25.484 1.018 -10.445 1 92.25 324 VAL A O 1
ATOM 2489 N N . ASN A 1 325 ? 26.031 -0.343 -8.734 1 92.69 325 ASN A N 1
ATOM 2490 C CA . ASN A 1 325 ? 26.781 -1.271 -9.578 1 92.69 325 ASN A CA 1
ATOM 2491 C C . ASN A 1 325 ? 25.844 -2.16 -10.398 1 92.69 325 ASN A C 1
ATOM 2493 O O . ASN A 1 325 ? 24.625 -2.113 -10.219 1 92.69 325 ASN A O 1
ATOM 2497 N N . ARG A 1 326 ? 26.391 -2.947 -11.219 1 93.19 326 ARG A N 1
ATOM 2498 C CA . ARG A 1 326 ? 25.641 -3.744 -12.18 1 93.19 326 ARG A CA 1
ATOM 2499 C C . ARG A 1 326 ? 24.781 -4.789 -11.477 1 93.19 326 ARG A C 1
ATOM 2501 O O . ARG A 1 326 ? 23.641 -5.059 -11.898 1 93.19 326 ARG A O 1
ATOM 2508 N N . ILE A 1 327 ? 25.266 -5.402 -10.492 1 95.69 327 ILE A N 1
ATOM 2509 C CA . ILE A 1 327 ? 24.531 -6.426 -9.758 1 95.69 327 ILE A CA 1
ATOM 2510 C C . ILE A 1 327 ? 23.312 -5.809 -9.094 1 95.69 327 ILE A C 1
ATOM 2512 O O . ILE A 1 327 ? 22.188 -6.316 -9.242 1 95.69 327 ILE A O 1
ATOM 2516 N N . GLU A 1 328 ? 23.547 -4.699 -8.438 1 95.56 328 GLU A N 1
ATOM 2517 C CA . GLU A 1 328 ? 22.422 -4.039 -7.777 1 95.56 328 GLU A CA 1
ATOM 2518 C C . GLU A 1 328 ? 21.422 -3.516 -8.797 1 95.56 328 GLU A C 1
ATOM 2520 O O . GLU A 1 328 ? 20.219 -3.479 -8.523 1 95.56 328 GLU A O 1
ATOM 2525 N N . THR A 1 329 ? 21.891 -3.117 -9.906 1 95.81 329 THR A N 1
ATOM 2526 C CA . THR A 1 329 ? 21.016 -2.695 -10.992 1 95.81 329 THR A CA 1
ATOM 2527 C C . THR A 1 329 ? 20.016 -3.799 -11.336 1 95.81 329 THR A C 1
ATOM 2529 O O . THR A 1 329 ? 18.812 -3.561 -11.375 1 95.81 329 THR A O 1
ATOM 2532 N N . GLU A 1 330 ? 20.531 -4.992 -11.523 1 96.69 330 GLU A N 1
ATOM 2533 C CA . GLU A 1 330 ? 19.672 -6.105 -11.898 1 96.69 330 GLU A CA 1
ATOM 2534 C C . GLU A 1 330 ? 18.766 -6.523 -10.734 1 96.69 330 GLU A C 1
ATOM 2536 O O . GLU A 1 330 ? 17.609 -6.887 -10.938 1 96.69 330 GLU A O 1
ATOM 2541 N N . GLU A 1 331 ? 19.328 -6.465 -9.539 1 97.56 331 GLU A N 1
ATOM 2542 C CA . GLU A 1 331 ? 18.516 -6.805 -8.375 1 97.56 331 GLU A CA 1
ATOM 2543 C C . GLU A 1 331 ? 17.312 -5.867 -8.242 1 97.56 331 GLU A C 1
ATOM 2545 O O . GLU A 1 331 ? 16.203 -6.305 -7.934 1 97.56 331 GLU A O 1
ATOM 2550 N N . ARG A 1 332 ? 17.547 -4.574 -8.422 1 97.31 332 ARG A N 1
ATOM 2551 C CA . ARG A 1 332 ? 16.469 -3.588 -8.344 1 97.31 332 ARG A CA 1
ATOM 2552 C C . ARG A 1 332 ? 15.445 -3.805 -9.453 1 97.31 332 ARG A C 1
ATOM 2554 O O . ARG A 1 332 ? 14.242 -3.73 -9.211 1 97.31 332 ARG A O 1
ATOM 2561 N N . ARG A 1 333 ? 15.914 -4.086 -10.625 1 97.38 333 ARG A N 1
ATOM 2562 C CA . ARG A 1 333 ? 15.008 -4.352 -11.734 1 97.38 333 ARG A CA 1
ATOM 2563 C C . ARG A 1 333 ? 14.172 -5.598 -11.477 1 97.38 333 ARG A C 1
ATOM 2565 O O . ARG A 1 333 ? 12.977 -5.621 -11.766 1 97.38 333 ARG A O 1
ATOM 2572 N N . ARG A 1 334 ? 14.797 -6.652 -10.945 1 98 334 ARG A N 1
ATOM 2573 C CA . ARG A 1 334 ? 14.094 -7.883 -10.609 1 98 334 ARG A CA 1
ATOM 2574 C C . ARG A 1 334 ? 13 -7.629 -9.578 1 98 334 ARG A C 1
ATOM 2576 O O . ARG A 1 334 ? 11.875 -8.102 -9.719 1 98 334 ARG A O 1
ATOM 2583 N N . CYS A 1 335 ? 13.352 -6.832 -8.586 1 98 335 CYS A N 1
ATOM 2584 C CA . CYS A 1 335 ? 12.391 -6.52 -7.531 1 98 335 CYS A CA 1
ATOM 2585 C C . CYS A 1 335 ? 11.203 -5.746 -8.086 1 98 335 CYS A C 1
ATOM 2587 O O . CYS A 1 335 ? 10.047 -6.066 -7.785 1 98 335 CYS A O 1
ATOM 2589 N N . TRP A 1 336 ? 11.469 -4.738 -8.875 1 96.38 336 TRP A N 1
ATOM 2590 C CA . TRP A 1 336 ? 10.398 -3.896 -9.398 1 96.38 336 TRP A CA 1
ATOM 2591 C C . TRP A 1 336 ? 9.508 -4.684 -10.359 1 96.38 336 TRP A C 1
ATOM 2593 O O . TRP A 1 336 ? 8.281 -4.602 -10.281 1 96.38 336 TRP A O 1
ATOM 2603 N N . ALA A 1 337 ? 10.141 -5.484 -11.203 1 96.12 337 ALA A N 1
ATOM 2604 C CA . ALA A 1 337 ? 9.383 -6.293 -12.148 1 96.12 337 ALA A CA 1
ATOM 2605 C C . ALA A 1 337 ? 8.5 -7.305 -11.43 1 96.12 337 ALA A C 1
ATOM 2607 O O . ALA A 1 337 ? 7.34 -7.5 -11.797 1 96.12 337 ALA A O 1
ATOM 2608 N N . ALA A 1 338 ? 9.086 -7.945 -10.484 1 97.19 338 ALA A N 1
ATOM 2609 C CA . ALA A 1 338 ? 8.344 -8.938 -9.719 1 97.19 338 ALA A CA 1
ATOM 2610 C C . ALA A 1 338 ? 7.176 -8.297 -8.969 1 97.19 338 ALA A C 1
ATOM 2612 O O . ALA A 1 338 ? 6.086 -8.867 -8.906 1 97.19 338 ALA A O 1
ATOM 2613 N N . LEU A 1 339 ? 7.445 -7.152 -8.398 1 95.88 339 LEU A N 1
ATOM 2614 C CA . LEU A 1 339 ? 6.391 -6.426 -7.707 1 95.88 339 LEU A CA 1
ATOM 2615 C C . LEU A 1 339 ? 5.258 -6.066 -8.664 1 95.88 339 LEU A C 1
ATOM 2617 O O . LEU A 1 339 ? 4.082 -6.207 -8.32 1 95.88 339 LEU A O 1
ATOM 2621 N N . GLN A 1 340 ? 5.582 -5.617 -9.797 1 93.69 340 GLN A N 1
ATOM 2622 C CA . GLN A 1 340 ? 4.59 -5.293 -10.812 1 93.69 340 GLN A CA 1
ATOM 2623 C C . GLN A 1 340 ? 3.783 -6.527 -11.211 1 93.69 340 GLN A C 1
ATOM 2625 O O . GLN A 1 340 ? 2.572 -6.441 -11.422 1 93.69 340 GLN A O 1
ATOM 2630 N N . MET A 1 341 ? 4.496 -7.598 -11.312 1 95.12 341 MET A N 1
ATOM 2631 C CA . MET A 1 341 ? 3.83 -8.844 -11.68 1 95.12 341 MET A CA 1
ATOM 2632 C C . MET A 1 341 ? 2.82 -9.258 -10.617 1 95.12 341 MET A C 1
ATOM 2634 O O . MET A 1 341 ? 1.686 -9.617 -10.938 1 95.12 341 MET A O 1
ATOM 2638 N N . LEU A 1 342 ? 3.283 -9.25 -9.391 1 95.88 342 LEU A N 1
ATOM 2639 C CA . LEU A 1 342 ? 2.406 -9.602 -8.281 1 95.88 342 LEU A CA 1
ATOM 2640 C C . LEU A 1 342 ? 1.214 -8.656 -8.203 1 95.88 342 LEU A C 1
ATOM 2642 O O . LEU A 1 342 ? 0.087 -9.086 -7.949 1 95.88 342 LEU A O 1
ATOM 2646 N N . TYR A 1 343 ? 1.488 -7.387 -8.453 1 93.19 343 TYR A N 1
ATOM 2647 C CA . TYR A 1 343 ? 0.421 -6.391 -8.469 1 93.19 343 TYR A CA 1
ATOM 2648 C C . TYR A 1 343 ? -0.573 -6.68 -9.586 1 93.19 343 TYR A C 1
ATOM 2650 O O . TYR A 1 343 ? -1.786 -6.656 -9.375 1 93.19 343 TYR A O 1
ATOM 2658 N N . THR A 1 344 ? -0.094 -6.93 -10.734 1 92.94 344 THR A N 1
ATOM 2659 C CA . THR A 1 344 ? -0.938 -7.133 -11.906 1 92.94 344 THR A CA 1
ATOM 2660 C C . THR A 1 344 ? -1.869 -8.328 -11.703 1 92.94 344 THR A C 1
ATOM 2662 O O . THR A 1 344 ? -3.08 -8.219 -11.906 1 92.94 344 THR A O 1
ATOM 2665 N N . ILE A 1 345 ? -1.3 -9.375 -11.305 1 93.56 345 ILE A N 1
ATOM 2666 C CA . ILE A 1 345 ? -2.113 -10.586 -11.211 1 93.56 345 ILE A CA 1
ATOM 2667 C C . ILE A 1 345 ? -3.117 -10.438 -10.07 1 93.56 345 ILE A C 1
ATOM 2669 O O . ILE A 1 345 ? -4.277 -10.828 -10.203 1 93.56 345 ILE A O 1
ATOM 2673 N N . GLN A 1 346 ? -2.746 -9.891 -8.984 1 92.94 346 GLN A N 1
ATOM 2674 C CA . GLN A 1 346 ? -3.664 -9.734 -7.863 1 92.94 346 GLN A CA 1
ATOM 2675 C C . GLN A 1 346 ? -4.75 -8.711 -8.172 1 92.94 346 GLN A C 1
ATOM 2677 O O . GLN A 1 346 ? -5.926 -8.93 -7.871 1 92.94 346 GLN A O 1
ATOM 2682 N N . ASN A 1 347 ? -4.344 -7.598 -8.734 1 91.69 347 ASN A N 1
ATOM 2683 C CA . ASN A 1 347 ? -5.336 -6.59 -9.102 1 91.69 347 ASN A CA 1
ATOM 2684 C C . ASN A 1 347 ? -6.34 -7.133 -10.109 1 91.69 347 ASN A C 1
ATOM 2686 O O . ASN A 1 347 ? -7.531 -6.828 -10.031 1 91.69 347 ASN A O 1
ATOM 2690 N N . THR A 1 348 ? -5.844 -7.918 -11.023 1 91.69 348 THR A N 1
ATOM 2691 C CA . THR A 1 348 ? -6.73 -8.523 -12.016 1 91.69 348 THR A CA 1
ATOM 2692 C C . THR A 1 348 ? -7.715 -9.477 -11.352 1 91.69 348 THR A C 1
ATOM 2694 O O . THR A 1 348 ? -8.914 -9.438 -11.633 1 91.69 348 THR A O 1
ATOM 2697 N N . CYS A 1 349 ? -7.215 -10.266 -10.453 1 89.75 349 CYS A N 1
ATOM 2698 C CA . CYS A 1 349 ? -8.055 -11.234 -9.766 1 89.75 349 CYS A CA 1
ATOM 2699 C C . CYS A 1 349 ? -9.109 -10.539 -8.914 1 89.75 349 CYS A C 1
ATOM 2701 O O . CYS A 1 349 ? -10.188 -11.086 -8.695 1 89.75 349 CYS A O 1
ATOM 2703 N N . LEU A 1 350 ? -8.789 -9.344 -8.539 1 85.25 350 LEU A N 1
ATOM 2704 C CA . LEU A 1 350 ? -9.719 -8.586 -7.711 1 85.25 350 LEU A CA 1
ATOM 2705 C C . LEU A 1 350 ? -10.688 -7.793 -8.57 1 85.25 350 LEU A C 1
ATOM 2707 O O . LEU A 1 350 ? -11.555 -7.086 -8.055 1 85.25 350 LEU A O 1
ATOM 2711 N N . GLY A 1 351 ? -10.586 -7.914 -9.883 1 83.69 351 GLY A N 1
ATOM 2712 C CA . GLY A 1 351 ? -11.492 -7.223 -10.789 1 83.69 351 GLY A CA 1
ATOM 2713 C C . GLY A 1 351 ? -11.008 -5.84 -11.18 1 83.69 351 GLY A C 1
ATOM 2714 O O . GLY A 1 351 ? -11.812 -4.93 -11.383 1 83.69 351 GLY A O 1
ATOM 2715 N N . ASN A 1 352 ? -9.68 -5.68 -11.07 1 81.56 352 ASN A N 1
ATOM 2716 C CA . ASN A 1 352 ? -9.055 -4.422 -11.461 1 81.56 352 ASN A CA 1
ATOM 2717 C C . ASN A 1 352 ? -9.656 -3.24 -10.703 1 81.56 352 ASN A C 1
ATOM 2719 O O . ASN A 1 352 ? -10.109 -2.271 -11.312 1 81.56 352 ASN A O 1
ATOM 2723 N N . LEU A 1 353 ? -9.531 -3.4 -9.445 1 81.62 353 LEU A N 1
ATOM 2724 C CA . LEU A 1 353 ? -10.164 -2.443 -8.547 1 81.62 353 LEU A CA 1
ATOM 2725 C C . LEU A 1 353 ? -9.336 -1.165 -8.445 1 81.62 353 LEU A C 1
ATOM 2727 O O . LEU A 1 353 ? -9.875 -0.095 -8.156 1 81.62 353 LEU A O 1
ATOM 2731 N N . MET A 1 354 ? -8.047 -1.257 -8.656 1 80.88 354 MET A N 1
ATOM 2732 C CA . MET A 1 354 ? -7.145 -0.14 -8.383 1 80.88 354 MET A CA 1
ATOM 2733 C C . MET A 1 354 ? -7.289 0.95 -9.438 1 80.88 354 MET A C 1
ATOM 2735 O O . MET A 1 354 ? -7.125 0.69 -10.633 1 80.88 354 MET A O 1
ATOM 2739 N N . PRO A 1 355 ? -7.594 2.094 -8.938 1 71.19 355 PRO A N 1
ATOM 2740 C CA . PRO A 1 355 ? -7.785 3.195 -9.883 1 71.19 355 PRO A CA 1
ATOM 2741 C C . PRO A 1 355 ? -6.477 3.871 -10.281 1 71.19 355 PRO A C 1
ATOM 2743 O O . PRO A 1 355 ? -6.355 5.094 -10.188 1 71.19 355 PRO A O 1
ATOM 2746 N N . PHE A 1 356 ? -5.391 3.006 -10.492 1 72.75 356 PHE A N 1
ATOM 2747 C CA . PHE A 1 356 ? -4.094 3.604 -10.789 1 72.75 356 PHE A CA 1
ATOM 2748 C C . PHE A 1 356 ? -3.461 2.943 -12.008 1 72.75 356 PHE A C 1
ATOM 2750 O O . PHE A 1 356 ? -3.721 1.771 -12.297 1 72.75 356 PHE A O 1
ATOM 2757 N N . CYS A 1 357 ? -2.838 3.768 -12.742 1 70.25 357 CYS A N 1
ATOM 2758 C CA . CYS A 1 357 ? -1.972 3.254 -13.797 1 70.25 357 CYS A CA 1
ATOM 2759 C C . CYS A 1 357 ? -0.503 3.471 -13.453 1 70.25 357 CYS A C 1
ATOM 2761 O O . CYS A 1 357 ? -0.126 4.539 -12.969 1 70.25 357 CYS A O 1
ATOM 2763 N N . ILE A 1 358 ? 0.203 2.391 -13.5 1 70.19 358 ILE A N 1
ATOM 2764 C CA . ILE A 1 358 ? 1.624 2.496 -13.188 1 70.19 358 ILE A CA 1
ATOM 2765 C C . ILE A 1 358 ? 2.369 3.115 -14.367 1 70.19 358 ILE A C 1
ATOM 2767 O O . ILE A 1 358 ? 2.295 2.607 -15.492 1 70.19 358 ILE A O 1
ATOM 2771 N N . ASP A 1 359 ? 2.938 4.289 -14.125 1 73.31 359 ASP A N 1
ATOM 2772 C CA . ASP A 1 359 ? 3.729 4.988 -15.133 1 73.31 359 ASP A CA 1
ATOM 2773 C C . ASP A 1 359 ? 5.215 4.945 -14.789 1 73.31 359 ASP A C 1
ATOM 2775 O O . ASP A 1 359 ? 5.809 5.969 -14.445 1 73.31 359 ASP A O 1
ATOM 2779 N N . SER A 1 360 ? 5.73 3.787 -14.609 1 73.06 360 SER A N 1
ATOM 2780 C CA . SER A 1 360 ? 7.152 3.674 -14.305 1 73.06 360 SER A CA 1
ATOM 2781 C C . SER A 1 360 ? 7.945 3.193 -15.516 1 73.06 360 SER A C 1
ATOM 2783 O O . SER A 1 360 ? 7.477 2.334 -16.266 1 73.06 360 SER A O 1
ATOM 2785 N N . HIS A 1 361 ? 9.039 3.898 -15.758 1 81.25 361 HIS A N 1
ATOM 2786 C CA . HIS A 1 361 ? 9.891 3.531 -16.891 1 81.25 361 HIS A CA 1
ATOM 2787 C C . HIS A 1 361 ? 11.141 2.793 -16.406 1 81.25 361 HIS A C 1
ATOM 2789 O O . HIS A 1 361 ? 12.258 3.244 -16.656 1 81.25 361 HIS A O 1
ATOM 2795 N N . VAL A 1 362 ? 10.938 1.79 -15.641 1 92.06 362 VAL A N 1
ATOM 2796 C CA . VAL A 1 362 ? 12.055 0.939 -15.234 1 92.06 362 VAL A CA 1
ATOM 2797 C C . VAL A 1 362 ? 12.219 -0.204 -16.234 1 92.06 362 VAL A C 1
ATOM 2799 O O . VAL A 1 362 ? 11.25 -0.897 -16.562 1 92.06 362 VAL A O 1
ATOM 2802 N N . GLU A 1 363 ? 13.406 -0.331 -16.75 1 94.06 363 GLU A N 1
ATOM 2803 C CA . GLU A 1 363 ? 13.664 -1.416 -17.688 1 94.06 363 GLU A CA 1
ATOM 2804 C C . GLU A 1 363 ? 13.492 -2.777 -17.016 1 94.06 363 GLU A C 1
ATOM 2806 O O . GLU A 1 363 ? 13.734 -2.92 -15.82 1 94.06 363 GLU A O 1
ATOM 2811 N N . LEU A 1 364 ? 13.125 -3.762 -17.828 1 95.5 364 LEU A N 1
ATOM 2812 C CA . LEU A 1 364 ? 13.031 -5.129 -17.328 1 95.5 364 LEU A CA 1
ATOM 2813 C C . LEU A 1 364 ? 14.414 -5.688 -17 1 95.5 364 LEU A C 1
ATOM 2815 O O . LEU A 1 364 ? 15.414 -5.223 -17.547 1 95.5 364 LEU A O 1
ATOM 2819 N N . PRO A 1 365 ? 14.453 -6.664 -16.062 1 96.25 365 PRO A N 1
ATOM 2820 C CA . PRO A 1 365 ? 15.742 -7.309 -15.781 1 96.25 365 PRO A CA 1
ATOM 2821 C C . PRO A 1 365 ? 16.344 -7.973 -17.016 1 96.25 365 PRO A C 1
ATOM 2823 O O . PRO A 1 365 ? 15.609 -8.453 -17.891 1 96.25 365 PRO A O 1
ATOM 2826 N N . ALA A 1 366 ? 17.625 -8.016 -17.031 1 94.38 366 ALA A N 1
ATOM 2827 C CA . ALA A 1 366 ? 18.328 -8.633 -18.156 1 94.38 366 ALA A CA 1
ATOM 2828 C C . ALA A 1 366 ? 18.172 -10.156 -18.125 1 94.38 366 ALA A C 1
ATOM 2830 O O . ALA A 1 366 ? 18.188 -10.766 -17.062 1 94.38 366 ALA A O 1
ATOM 2831 N N . ASP A 1 367 ? 18.016 -10.742 -19.312 1 94.12 367 ASP A N 1
ATOM 2832 C CA . ASP A 1 367 ? 17.984 -12.195 -19.453 1 94.12 367 ASP A CA 1
ATOM 2833 C C . ASP A 1 367 ? 19.406 -12.773 -19.5 1 94.12 367 ASP A C 1
ATOM 2835 O O . ASP A 1 367 ? 19.844 -13.25 -20.547 1 94.12 367 ASP A O 1
ATOM 2839 N N . ILE A 1 368 ? 20.016 -12.789 -18.344 1 92.56 368 ILE A N 1
ATOM 2840 C CA . ILE A 1 368 ? 21.422 -13.18 -18.219 1 92.56 368 ILE A CA 1
ATOM 2841 C C . ILE A 1 368 ? 21.609 -14 -16.938 1 92.56 368 ILE A C 1
ATOM 2843 O O . ILE A 1 368 ? 20.906 -13.789 -15.945 1 92.56 368 ILE A O 1
ATOM 2847 N N . GLU A 1 369 ? 22.516 -14.945 -17.047 1 93.44 369 GLU A N 1
ATOM 2848 C CA . GLU A 1 369 ? 22.828 -15.719 -15.844 1 93.44 369 GLU A CA 1
ATOM 2849 C C . GLU A 1 369 ? 23.578 -14.867 -14.82 1 93.44 369 GLU A C 1
ATOM 2851 O O . GLU A 1 369 ? 24.391 -14.016 -15.188 1 93.44 369 GLU A O 1
ATOM 2856 N N . ASP A 1 370 ? 23.344 -15.086 -13.578 1 94 370 ASP A N 1
ATOM 2857 C CA . ASP A 1 370 ? 23.922 -14.305 -12.492 1 94 370 ASP A CA 1
ATOM 2858 C C . ASP A 1 370 ? 25.453 -14.289 -12.586 1 94 370 ASP A C 1
ATOM 2860 O O . ASP A 1 370 ? 26.078 -13.266 -12.297 1 94 370 ASP A O 1
ATOM 2864 N N . ASP A 1 371 ? 26.016 -15.344 -12.938 1 90.5 371 ASP A N 1
ATOM 2865 C CA . ASP A 1 371 ? 27.469 -15.469 -12.992 1 90.5 371 ASP A CA 1
ATOM 2866 C C . ASP A 1 371 ? 28.047 -14.586 -14.102 1 90.5 371 ASP A C 1
ATOM 2868 O O . ASP A 1 371 ? 29.219 -14.211 -14.055 1 90.5 371 ASP A O 1
ATOM 2872 N N . ASP A 1 372 ? 27.234 -14.219 -15 1 88.88 372 ASP A N 1
ATOM 2873 C CA . ASP A 1 372 ? 27.703 -13.438 -16.141 1 88.88 372 ASP A CA 1
ATOM 2874 C C . ASP A 1 372 ? 27.531 -11.945 -15.891 1 88.88 372 ASP A C 1
ATOM 2876 O O . ASP A 1 372 ? 27.953 -11.117 -16.703 1 88.88 372 ASP A O 1
ATOM 2880 N N . LEU A 1 373 ? 26.906 -11.547 -14.875 1 88.56 373 LEU A N 1
ATOM 2881 C CA . LEU A 1 373 ? 26.656 -10.141 -14.578 1 88.56 373 LEU A CA 1
ATOM 2882 C C . LEU A 1 373 ? 27.953 -9.43 -14.211 1 88.56 373 LEU A C 1
ATOM 2884 O O . LEU A 1 373 ? 28.094 -8.219 -14.43 1 88.56 373 LEU A O 1
ATOM 2888 N N . LYS A 1 374 ? 28.844 -9.984 -13.461 1 75.56 374 LYS A N 1
ATOM 2889 C CA . LYS A 1 374 ? 30.109 -9.359 -13.086 1 75.56 374 LYS A CA 1
ATOM 2890 C C . LYS A 1 374 ? 31 -9.156 -14.297 1 75.56 374 LYS A C 1
ATOM 2892 O O . LYS A 1 374 ? 31.859 -8.266 -14.305 1 75.56 374 LYS A O 1
ATOM 2897 N N . LEU A 1 375 ? 30.875 -10.047 -15.164 1 59.66 375 LEU A N 1
ATOM 2898 C CA . LEU A 1 375 ? 31.781 -10.031 -16.297 1 59.66 375 LEU A CA 1
ATOM 2899 C C . LEU A 1 375 ? 31.516 -8.812 -17.188 1 59.66 375 LEU A C 1
ATOM 2901 O O . LEU A 1 375 ? 30.391 -8.328 -17.266 1 59.66 375 LEU A O 1
ATOM 2905 N N . ASP A 1 376 ? 32.438 -7.879 -17.203 1 52.03 376 ASP A N 1
ATOM 2906 C CA . ASP A 1 376 ? 32.438 -6.695 -18.062 1 52.03 376 ASP A CA 1
ATOM 2907 C C . ASP A 1 376 ? 31.406 -6.832 -19.188 1 52.03 376 ASP A C 1
ATOM 2909 O O . ASP A 1 376 ? 31.297 -7.895 -19.797 1 52.03 376 ASP A O 1
ATOM 2913 N N . ALA A 1 377 ? 30.344 -6.102 -19.078 1 49.5 377 ALA A N 1
ATOM 2914 C CA . ALA A 1 377 ? 29.156 -5.934 -19.906 1 49.5 377 ALA A CA 1
ATOM 2915 C C . ALA A 1 377 ? 29.453 -6.219 -21.375 1 49.5 377 ALA A C 1
ATOM 2917 O O . ALA A 1 377 ? 28.656 -5.887 -22.266 1 49.5 377 ALA A O 1
ATOM 2918 N N . SER A 1 378 ? 30.578 -6.406 -21.719 1 43.53 378 SER A N 1
ATOM 2919 C CA . SER A 1 378 ? 30.5 -6.328 -23.172 1 43.53 378 SER A CA 1
ATOM 2920 C C . SER A 1 378 ? 29.234 -7.023 -23.688 1 43.53 378 SER A C 1
ATOM 2922 O O . SER A 1 378 ? 28.516 -7.66 -22.922 1 43.53 378 SER A O 1
ATOM 2924 N N . ASN A 1 379 ? 29.219 -7.859 -24.797 1 45.03 379 ASN A N 1
ATOM 2925 C CA . ASN A 1 379 ? 28.516 -8.172 -26.047 1 45.03 379 ASN A CA 1
ATOM 2926 C C . ASN A 1 379 ? 27.422 -9.211 -25.828 1 45.03 379 ASN A C 1
ATOM 2928 O O . ASN A 1 379 ? 26.891 -9.766 -26.781 1 45.03 379 ASN A O 1
ATOM 2932 N N . HIS A 1 380 ? 27.359 -10 -24.734 1 48.44 380 HIS A N 1
ATOM 2933 C CA . HIS A 1 380 ? 26.609 -11.203 -25.094 1 48.44 380 HIS A CA 1
ATOM 2934 C C . HIS A 1 380 ? 25.141 -11.07 -24.734 1 48.44 380 HIS A C 1
ATOM 2936 O O . HIS A 1 380 ? 24.75 -11.32 -23.594 1 48.44 380 HIS A O 1
ATOM 2942 N N . LEU A 1 381 ? 24.5 -10.18 -25.312 1 54.28 381 LEU A N 1
ATOM 2943 C CA . LEU A 1 381 ? 23.062 -10.375 -25.297 1 54.28 381 LEU A CA 1
ATOM 2944 C C . LEU A 1 381 ? 22.703 -11.789 -25.734 1 54.28 381 LEU A C 1
ATOM 2946 O O . LEU A 1 381 ? 23.203 -12.281 -26.75 1 54.28 381 LEU A O 1
ATOM 2950 N N . PRO A 1 382 ? 22.156 -12.547 -24.875 1 55.09 382 PRO A N 1
ATOM 2951 C CA . PRO A 1 382 ? 21.781 -13.891 -25.312 1 55.09 382 PRO A CA 1
ATOM 2952 C C . PRO A 1 382 ? 21.188 -13.922 -26.719 1 55.09 382 PRO A C 1
ATOM 2954 O O . PRO A 1 382 ? 20.406 -13.047 -27.078 1 55.09 382 PRO A O 1
ATOM 2957 N N . GLY A 1 383 ? 21.89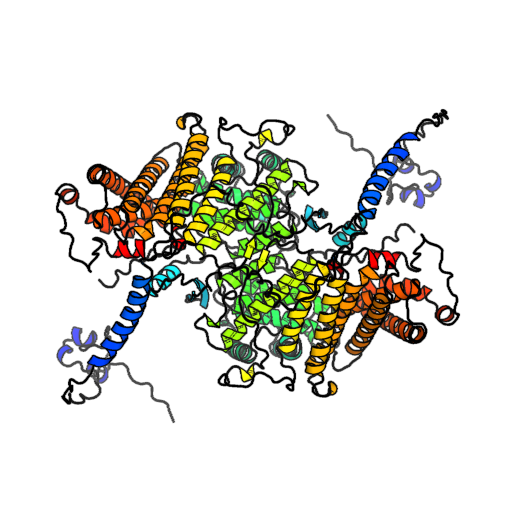1 -14.484 -27.641 1 53.91 383 GLY A N 1
ATOM 2958 C CA . GLY A 1 383 ? 21.344 -14.719 -28.969 1 53.91 383 GLY A CA 1
ATOM 2959 C C . GLY A 1 383 ? 20.156 -15.664 -28.969 1 53.91 383 GLY A C 1
ATOM 2960 O O . GLY A 1 383 ? 19.812 -16.25 -27.938 1 53.91 383 GLY A O 1
ATOM 2961 N N . LYS A 1 384 ? 19.328 -15.578 -29.969 1 53.62 384 LYS A N 1
ATOM 2962 C CA . LYS A 1 384 ? 18.156 -16.422 -30.203 1 53.62 384 LYS A CA 1
ATOM 2963 C C . LYS A 1 384 ? 18.484 -17.891 -29.984 1 53.62 384 LYS A C 1
ATOM 2965 O O . LYS A 1 384 ? 17.641 -18.672 -29.562 1 53.62 384 LYS A O 1
ATOM 2970 N N . ASP A 1 385 ? 19.75 -18.203 -30.156 1 60.09 385 ASP A N 1
ATOM 2971 C CA . ASP A 1 385 ? 20.141 -19.609 -30.125 1 60.09 385 ASP A CA 1
ATOM 2972 C C . ASP A 1 385 ? 20.656 -20.016 -28.75 1 60.09 385 ASP A C 1
ATOM 2974 O O . ASP A 1 385 ? 21.047 -21.172 -28.547 1 60.09 385 ASP A O 1
ATOM 2978 N N . ASP A 1 386 ? 20.406 -19.109 -27.797 1 75.5 386 ASP A N 1
ATOM 2979 C CA . ASP A 1 386 ? 20.969 -19.406 -26.484 1 75.5 386 ASP A CA 1
ATOM 2980 C C . ASP A 1 386 ? 19.938 -20.094 -25.594 1 75.5 386 ASP A C 1
ATOM 2982 O O . ASP A 1 386 ? 18.734 -19.844 -25.719 1 75.5 386 ASP A O 1
ATOM 2986 N N . ALA A 1 387 ? 20.453 -21.047 -24.828 1 84.44 387 ALA A N 1
ATOM 2987 C CA . ALA A 1 387 ? 19.672 -21.734 -23.812 1 84.44 387 ALA A CA 1
ATOM 2988 C C . ALA A 1 387 ? 19.031 -20.734 -22.844 1 84.44 387 ALA A C 1
ATOM 2990 O O . ALA A 1 387 ? 19.547 -19.641 -22.641 1 84.44 387 ALA A O 1
ATOM 2991 N N . PRO A 1 388 ? 17.844 -21.031 -22.391 1 93.31 388 PRO A N 1
ATOM 2992 C CA . PRO A 1 388 ? 17.203 -20.156 -21.422 1 93.31 388 PRO A CA 1
ATOM 2993 C C . PRO A 1 388 ? 18.031 -19.938 -20.156 1 93.31 388 PRO A C 1
ATOM 2995 O O . PRO A 1 388 ? 18.859 -20.797 -19.812 1 93.31 388 PRO A O 1
ATOM 2998 N N . THR A 1 389 ? 17.922 -18.812 -19.578 1 94.44 389 THR A N 1
ATOM 2999 C CA . THR A 1 389 ? 18.562 -18.5 -18.297 1 94.44 389 THR A CA 1
ATOM 3000 C C . THR A 1 389 ? 17.562 -18.578 -17.156 1 94.44 389 THR A C 1
ATOM 3002 O O . THR A 1 389 ? 16.375 -18.812 -17.375 1 94.44 389 THR A O 1
ATOM 3005 N N . LYS A 1 390 ? 18.016 -18.344 -15.961 1 95.19 390 LYS A N 1
ATOM 3006 C CA . LYS A 1 390 ? 17.125 -18.359 -14.805 1 95.19 390 LYS A CA 1
ATOM 3007 C C . LYS A 1 390 ? 16.125 -17.203 -14.859 1 95.19 390 LYS A C 1
ATOM 3009 O O . LYS A 1 390 ? 15.102 -17.219 -14.18 1 95.19 390 LYS A O 1
ATOM 3014 N N . MET A 1 391 ? 16.391 -16.203 -15.711 1 95.88 391 MET A N 1
ATOM 3015 C CA . MET A 1 391 ? 15.523 -15.031 -15.805 1 95.88 391 MET A CA 1
ATOM 3016 C C . MET A 1 391 ? 14.469 -15.219 -16.891 1 95.88 391 MET A C 1
ATOM 3018 O O . MET A 1 391 ? 13.453 -14.523 -16.906 1 95.88 391 MET A O 1
ATOM 3022 N N . THR A 1 392 ? 14.664 -16.172 -17.766 1 95.75 392 THR A N 1
ATOM 3023 C CA . THR A 1 392 ? 13.844 -16.312 -18.953 1 95.75 392 THR A CA 1
ATOM 3024 C C . THR A 1 392 ? 12.383 -16.562 -18.594 1 95.75 392 THR A C 1
ATOM 3026 O O . THR A 1 392 ? 11.484 -15.898 -19.109 1 95.75 392 THR A O 1
ATOM 3029 N N . TYR A 1 393 ? 12.172 -17.516 -17.75 1 96.88 393 TYR A N 1
ATOM 3030 C CA . TYR A 1 393 ? 10.805 -17.859 -17.359 1 96.88 393 TYR A CA 1
ATOM 3031 C C . TYR A 1 393 ? 10.07 -16.641 -16.812 1 96.88 393 TYR A C 1
ATOM 3033 O O . TYR A 1 393 ? 8.93 -16.375 -17.203 1 96.88 393 TYR A O 1
ATOM 3041 N N . LEU A 1 394 ? 10.719 -15.938 -15.875 1 96.69 394 LEU A N 1
ATOM 3042 C CA . LEU A 1 394 ? 10.094 -14.797 -15.211 1 96.69 394 LEU A CA 1
ATOM 3043 C C . LEU A 1 394 ? 9.711 -13.719 -16.219 1 96.69 394 LEU A C 1
ATOM 3045 O O . LEU A 1 394 ? 8.648 -13.109 -16.125 1 96.69 394 LEU A O 1
ATOM 3049 N N . LEU A 1 395 ? 10.523 -13.477 -17.141 1 96.5 395 LEU A N 1
ATOM 3050 C CA . LEU A 1 395 ? 10.266 -12.469 -18.172 1 96.5 395 LEU A CA 1
ATOM 3051 C C . LEU A 1 395 ? 9.062 -12.859 -19.016 1 96.5 395 LEU A C 1
ATOM 3053 O O . LEU A 1 395 ? 8.227 -12.016 -19.344 1 96.5 395 LEU A O 1
ATOM 3057 N N . TYR A 1 396 ? 9.008 -14.117 -19.375 1 96.94 396 TYR A N 1
ATOM 3058 C CA . TYR A 1 396 ? 7.879 -14.594 -20.156 1 96.94 396 TYR A CA 1
ATOM 3059 C C . TYR A 1 396 ? 6.586 -14.523 -19.359 1 96.94 396 TYR A C 1
ATOM 3061 O O . TYR A 1 396 ? 5.535 -14.148 -19.875 1 96.94 396 TYR A O 1
ATOM 3069 N N . LYS A 1 397 ? 6.699 -14.93 -18.094 1 96.56 397 LYS A N 1
ATOM 3070 C CA . LYS A 1 397 ? 5.516 -14.891 -17.234 1 96.56 397 LYS A CA 1
ATOM 3071 C C . LYS A 1 397 ? 5 -13.461 -17.062 1 96.56 397 LYS A C 1
ATOM 3073 O O . LYS A 1 397 ? 3.793 -13.242 -16.969 1 96.56 397 LYS A O 1
ATOM 3078 N N . PHE A 1 398 ? 5.906 -12.555 -17.031 1 93.75 398 PHE A N 1
ATOM 3079 C CA . PHE A 1 398 ? 5.559 -11.141 -16.953 1 93.75 398 PHE A CA 1
ATOM 3080 C C . PHE A 1 398 ? 4.691 -10.727 -18.141 1 93.75 398 PHE A C 1
ATOM 3082 O O . PHE A 1 398 ? 3.648 -10.094 -17.969 1 93.75 398 PHE A O 1
ATOM 3089 N N . ARG A 1 399 ? 5.047 -11.109 -19.266 1 94.56 399 ARG A N 1
ATOM 3090 C CA . ARG A 1 399 ? 4.309 -10.789 -20.484 1 94.56 399 ARG A CA 1
ATOM 3091 C C . ARG A 1 399 ? 2.949 -11.477 -20.5 1 94.56 399 ARG A C 1
ATOM 3093 O O . ARG A 1 399 ? 1.953 -10.883 -20.922 1 94.56 399 ARG A O 1
ATOM 3100 N N . LEU A 1 400 ? 2.953 -12.648 -20.062 1 97.38 400 LEU A N 1
ATOM 3101 C CA . LEU A 1 400 ? 1.707 -13.414 -20.062 1 97.38 400 LEU A CA 1
ATOM 3102 C C . LEU A 1 400 ? 0.711 -12.82 -19.078 1 97.38 400 LEU A C 1
ATOM 3104 O O . LEU A 1 400 ? -0.499 -12.852 -19.312 1 97.38 400 LEU A O 1
ATOM 3108 N N . TYR A 1 401 ? 1.191 -12.312 -17.953 1 95.94 401 TYR A N 1
ATOM 3109 C CA . TYR A 1 401 ? 0.302 -11.672 -16.984 1 95.94 401 TYR A CA 1
ATOM 3110 C C . TYR A 1 401 ? -0.324 -10.414 -17.578 1 95.94 401 TYR A C 1
ATOM 3112 O O . TYR A 1 401 ? -1.475 -10.086 -17.281 1 95.94 401 TYR A O 1
ATOM 3120 N N . ASN A 1 402 ? 0.4 -9.734 -18.422 1 92.56 402 ASN A N 1
ATOM 3121 C CA . ASN A 1 402 ? -0.175 -8.586 -19.109 1 92.56 402 ASN A CA 1
ATOM 3122 C C . ASN A 1 402 ? -1.281 -9.016 -20.078 1 92.56 402 ASN A C 1
ATOM 3124 O O . ASN A 1 402 ? -2.303 -8.336 -20.188 1 92.56 402 ASN A O 1
ATOM 3128 N N . LEU A 1 403 ? -1.046 -10.109 -20.719 1 96.06 403 LEU A N 1
ATOM 3129 C CA . LEU A 1 403 ? -2.07 -10.641 -21.609 1 96.06 403 LEU A CA 1
ATOM 3130 C C . LEU A 1 403 ? -3.311 -11.055 -20.828 1 96.06 403 LEU A C 1
ATOM 3132 O O . LEU A 1 403 ? -4.438 -10.828 -21.281 1 96.06 403 LEU A O 1
ATOM 3136 N N . ALA A 1 404 ? -3.072 -11.688 -19.703 1 96.5 404 ALA A N 1
ATOM 3137 C CA . ALA A 1 404 ? -4.191 -12.07 -18.844 1 96.5 404 ALA A CA 1
ATOM 3138 C C . ALA A 1 404 ? -5.016 -10.852 -18.438 1 96.5 404 ALA A C 1
ATOM 3140 O O . ALA A 1 404 ? -6.25 -10.898 -18.438 1 96.5 404 ALA A O 1
ATOM 3141 N N . PHE A 1 405 ? -4.352 -9.836 -18.125 1 92.94 405 PHE A N 1
ATOM 3142 C CA . PHE A 1 405 ? -5.004 -8.578 -17.766 1 92.94 405 PHE A CA 1
ATOM 3143 C C . PHE A 1 405 ? -5.867 -8.078 -18.922 1 92.94 405 PHE A C 1
ATOM 3145 O O . PHE A 1 405 ? -7.023 -7.707 -18.719 1 92.94 405 PHE A O 1
ATOM 3152 N N . GLU A 1 406 ? -5.375 -8.086 -20.078 1 92.69 406 GLU A N 1
ATOM 3153 C CA . GLU A 1 406 ? -6.09 -7.598 -21.25 1 92.69 406 GLU A CA 1
ATOM 3154 C C . GLU A 1 406 ? -7.309 -8.469 -21.547 1 92.69 406 GLU A C 1
ATOM 3156 O O . GLU A 1 406 ? -8.367 -7.953 -21.922 1 92.69 406 GLU A O 1
ATOM 3161 N N . ILE A 1 407 ? -7.137 -9.711 -21.391 1 94.81 407 ILE A N 1
ATOM 3162 C CA . ILE A 1 407 ? -8.234 -10.641 -21.656 1 94.81 407 ILE A CA 1
ATOM 3163 C C . ILE A 1 407 ? -9.383 -10.359 -20.688 1 94.81 407 ILE A C 1
ATOM 3165 O O . ILE A 1 407 ? -10.547 -10.336 -21.109 1 94.81 407 ILE A O 1
ATOM 3169 N N . CYS A 1 408 ? -9.047 -10.125 -19.453 1 91.12 408 CYS A N 1
ATOM 3170 C CA . CYS A 1 408 ? -10.062 -9.883 -18.438 1 91.12 408 CYS A CA 1
ATOM 3171 C C . CYS A 1 408 ? -10.75 -8.539 -18.672 1 91.12 408 CYS A C 1
ATOM 3173 O O . CYS A 1 408 ? -11.844 -8.297 -18.141 1 91.12 408 CYS A O 1
ATOM 3175 N N . GLN A 1 409 ? -10.148 -7.734 -19.484 1 85.62 409 GLN A N 1
ATOM 3176 C CA . GLN A 1 409 ? -10.758 -6.441 -19.781 1 85.62 409 GLN A CA 1
ATOM 3177 C C . GLN A 1 409 ? -11.68 -6.535 -21 1 85.62 409 GLN A C 1
ATOM 3179 O O . GLN A 1 409 ? -12.438 -5.605 -21.281 1 85.62 409 GLN A O 1
ATOM 3184 N N . LEU A 1 410 ? -11.633 -7.633 -21.641 1 85.38 410 LEU A N 1
ATOM 3185 C CA . LEU A 1 410 ? -12.43 -7.793 -22.859 1 85.38 410 LEU A CA 1
ATOM 3186 C C . LEU A 1 410 ? -13.906 -8 -22.516 1 85.38 410 LEU A C 1
ATOM 3188 O O . LEU A 1 410 ? -14.234 -8.703 -21.562 1 85.38 410 LEU A O 1
ATOM 3192 N N . THR A 1 411 ? -14.719 -7.234 -23.203 1 72.75 411 THR A N 1
ATOM 3193 C CA . THR A 1 411 ? -16.172 -7.434 -23.109 1 72.75 411 THR A CA 1
ATOM 3194 C C . THR A 1 411 ? -16.703 -8.07 -24.391 1 72.75 411 THR A C 1
ATOM 3196 O O . THR A 1 411 ? -16.031 -8.07 -25.422 1 72.75 411 THR A O 1
ATOM 3199 N N . LEU A 1 412 ? -17.828 -8.766 -24.234 1 64.81 412 LEU A N 1
ATOM 3200 C CA . LEU A 1 412 ? -18.453 -9.398 -25.391 1 64.81 412 LEU A CA 1
ATOM 3201 C C . LEU A 1 412 ? -18.719 -8.383 -26.484 1 64.81 412 LEU A C 1
ATOM 3203 O O . LEU A 1 412 ? -18.875 -8.742 -27.656 1 64.81 412 LEU A O 1
ATOM 3207 N N . ARG A 1 413 ? -18.766 -7.172 -26.047 1 66.56 413 ARG A N 1
ATOM 3208 C CA . ARG A 1 413 ? -19.016 -6.109 -27.016 1 66.56 413 ARG A CA 1
ATOM 3209 C C . ARG A 1 413 ? -17.766 -5.789 -27.828 1 66.56 413 ARG A C 1
ATOM 3211 O O . ARG A 1 413 ? -17.844 -5.156 -28.875 1 66.56 413 ARG A O 1
ATOM 3218 N N . ASP A 1 414 ? -16.812 -6.348 -27.297 1 68.12 414 ASP A N 1
ATOM 3219 C CA . ASP A 1 414 ? -15.555 -6.078 -28 1 68.12 414 ASP A CA 1
ATOM 3220 C C . ASP A 1 414 ? -15.5 -6.812 -29.328 1 68.12 414 ASP A C 1
ATOM 3222 O O . ASP A 1 414 ? -16.094 -7.883 -29.484 1 68.12 414 ASP A O 1
ATOM 3226 N N . SER A 1 415 ? -14.922 -6.18 -30.125 1 69.25 415 SER A N 1
ATOM 3227 C CA . SER A 1 415 ? -14.883 -6.613 -31.516 1 69.25 415 SER A CA 1
ATOM 3228 C C . SER A 1 415 ? -14.109 -7.922 -31.656 1 69.25 415 SER A C 1
ATOM 3230 O O . SER A 1 415 ? -13.266 -8.25 -30.828 1 69.25 415 SER A O 1
ATOM 3232 N N . ARG A 1 416 ? -14.562 -8.594 -32.562 1 78.44 416 ARG A N 1
ATOM 3233 C CA . ARG A 1 416 ? -13.844 -9.781 -33.031 1 78.44 416 ARG A CA 1
ATOM 3234 C C . ARG A 1 416 ? -12.391 -9.461 -33.344 1 78.44 416 ARG A C 1
ATOM 3236 O O . ARG A 1 416 ? -11.5 -10.289 -33.125 1 78.44 416 ARG A O 1
ATOM 3243 N N . ALA A 1 417 ? -12.273 -8.344 -33.688 1 83.12 417 ALA A N 1
ATOM 3244 C CA . ALA A 1 417 ? -10.914 -7.914 -34.031 1 83.12 417 ALA A CA 1
ATOM 3245 C C . ALA A 1 417 ? -10.016 -7.906 -32.812 1 83.12 417 ALA A C 1
ATOM 3247 O O . ALA A 1 417 ? -8.836 -8.266 -32.906 1 83.12 417 ALA A O 1
ATOM 3248 N N . ASN A 1 418 ? -10.562 -7.586 -31.703 1 88.25 418 ASN A N 1
ATOM 3249 C CA . ASN A 1 418 ? -9.789 -7.594 -30.469 1 88.25 418 ASN A CA 1
ATOM 3250 C C . ASN A 1 418 ? -9.438 -9.016 -30.047 1 88.25 418 ASN A C 1
ATOM 3252 O O . ASN A 1 418 ? -8.32 -9.266 -29.578 1 88.25 418 ASN A O 1
ATOM 3256 N N . LEU A 1 419 ? -10.352 -9.867 -30.25 1 89.25 419 LEU A N 1
ATOM 3257 C CA . LEU A 1 419 ? -10.102 -11.273 -29.953 1 89.25 419 LEU A CA 1
ATOM 3258 C C . LEU A 1 419 ? -8.953 -11.82 -30.797 1 89.25 419 LEU A C 1
ATOM 3260 O O . LEU A 1 419 ? -8.055 -12.477 -30.266 1 89.25 419 LEU A O 1
ATOM 3264 N N . GLU A 1 420 ? -9.055 -11.562 -32.031 1 90.88 420 GLU A N 1
ATOM 3265 C CA . GLU A 1 420 ? -8.047 -12.078 -32.969 1 90.88 420 GLU A CA 1
ATOM 3266 C C . GLU A 1 420 ? -6.676 -11.484 -32.656 1 90.88 420 GLU A C 1
ATOM 3268 O O . GLU A 1 420 ? -5.656 -12.172 -32.781 1 90.88 420 GLU A O 1
ATOM 3273 N N . SER A 1 421 ? -6.703 -10.273 -32.344 1 94.5 421 SER A N 1
ATOM 3274 C CA . SER A 1 421 ? -5.441 -9.617 -32.031 1 94.5 421 SER A CA 1
ATOM 3275 C C . SER A 1 421 ? -4.777 -10.25 -30.812 1 94.5 421 SER A C 1
ATOM 3277 O O . SER A 1 421 ? -3.582 -10.555 -30.844 1 94.5 421 SER A O 1
ATOM 3279 N N . ILE A 1 422 ? -5.512 -10.445 -29.766 1 95.75 422 ILE A N 1
ATOM 3280 C CA . ILE A 1 422 ? -4.977 -11.047 -28.547 1 95.75 422 ILE A CA 1
ATOM 3281 C C . ILE A 1 422 ? -4.578 -12.492 -28.812 1 95.75 422 ILE A C 1
ATOM 3283 O O . ILE A 1 422 ? -3.557 -12.969 -28.312 1 95.75 422 ILE A O 1
ATOM 3287 N N . ASP A 1 423 ? -5.355 -13.164 -29.609 1 95.69 423 ASP A N 1
ATOM 3288 C CA . ASP A 1 423 ? -5.055 -14.547 -29.953 1 95.69 423 ASP A CA 1
ATOM 3289 C C . ASP A 1 423 ? -3.721 -14.648 -30.688 1 95.69 423 ASP A C 1
ATOM 3291 O O . ASP A 1 423 ? -2.943 -15.578 -30.438 1 95.69 423 ASP A O 1
ATOM 3295 N N . ARG A 1 424 ? -3.516 -13.734 -31.562 1 96.56 424 ARG A N 1
ATOM 3296 C CA . ARG A 1 424 ? -2.252 -13.711 -32.312 1 96.56 424 ARG A CA 1
ATOM 3297 C C . ARG A 1 424 ? -1.079 -13.477 -31.359 1 96.56 424 ARG A C 1
ATOM 3299 O O . ARG A 1 424 ? -0.009 -14.062 -31.531 1 96.56 424 ARG A O 1
ATOM 3306 N N . ARG A 1 425 ? -1.278 -12.648 -30.422 1 97.62 425 ARG A N 1
ATOM 3307 C CA . ARG A 1 425 ? -0.217 -12.367 -29.453 1 97.62 425 ARG A CA 1
ATOM 3308 C C . ARG A 1 425 ? 0.054 -13.57 -28.562 1 97.62 425 ARG A C 1
ATOM 3310 O O . ARG A 1 425 ? 1.203 -13.836 -28.203 1 97.62 425 ARG A O 1
ATOM 3317 N N . ILE A 1 426 ? -0.962 -14.297 -28.188 1 97.81 426 ILE A N 1
ATOM 3318 C CA . ILE A 1 426 ? -0.781 -15.523 -27.422 1 97.81 426 ILE A CA 1
ATOM 3319 C C . ILE A 1 426 ? 0.001 -16.531 -28.25 1 97.81 426 ILE A C 1
ATOM 3321 O O . ILE A 1 426 ? 0.927 -17.172 -27.75 1 97.81 426 ILE A O 1
ATOM 3325 N N . ALA A 1 427 ? -0.393 -16.641 -29.5 1 96.75 427 ALA A N 1
ATOM 3326 C CA . ALA A 1 427 ? 0.291 -17.562 -30.391 1 96.75 427 ALA A CA 1
ATOM 3327 C C . ALA A 1 427 ? 1.758 -17.172 -30.562 1 96.75 427 ALA A C 1
ATOM 3329 O O . ALA A 1 427 ? 2.629 -18.047 -30.656 1 96.75 427 ALA A O 1
ATOM 3330 N N . TYR A 1 428 ? 1.936 -15.945 -30.656 1 96.69 428 TYR A N 1
ATOM 3331 C CA . TYR A 1 428 ? 3.303 -15.453 -30.75 1 96.69 428 TYR A CA 1
ATOM 3332 C C . TYR A 1 428 ? 4.121 -15.852 -29.531 1 96.69 428 TYR A C 1
ATOM 3334 O O . TYR A 1 428 ? 5.254 -16.328 -29.656 1 96.69 428 TYR A O 1
ATOM 3342 N N . GLU A 1 429 ? 3.613 -15.633 -28.328 1 97 429 GLU A N 1
ATOM 3343 C CA . GLU A 1 429 ? 4.293 -16.031 -27.094 1 97 429 GLU A CA 1
ATOM 3344 C C . GLU A 1 429 ? 4.562 -17.531 -27.078 1 97 429 GLU A C 1
ATOM 3346 O O . GLU A 1 429 ? 5.648 -17.969 -26.688 1 97 429 GLU A O 1
ATOM 3351 N N . GLU A 1 430 ? 3.604 -18.281 -27.469 1 96.38 430 GLU A N 1
ATOM 3352 C CA . GLU A 1 430 ? 3.738 -19.734 -27.469 1 96.38 430 GLU A CA 1
ATOM 3353 C C . GLU A 1 430 ? 4.883 -20.172 -28.375 1 96.38 430 GLU A C 1
ATOM 3355 O O . GLU A 1 430 ? 5.691 -21.016 -27.984 1 96.38 430 GLU A O 1
ATOM 3360 N N . GLN A 1 431 ? 4.883 -19.609 -29.516 1 95.12 431 GLN A N 1
ATOM 3361 C CA . GLN A 1 431 ? 5.934 -19.953 -30.469 1 95.12 431 GLN A CA 1
ATOM 3362 C C . GLN A 1 431 ? 7.301 -19.5 -29.984 1 95.12 431 GLN A C 1
ATOM 3364 O O . GLN A 1 431 ? 8.289 -20.219 -30.109 1 95.12 431 GLN A O 1
ATOM 3369 N N . HIS A 1 432 ? 7.289 -18.344 -29.453 1 93.5 432 HIS A N 1
ATOM 3370 C CA . HIS A 1 432 ? 8.531 -17.781 -28.938 1 93.5 432 HIS A CA 1
ATOM 3371 C C . HIS A 1 432 ? 9.078 -18.625 -27.797 1 93.5 432 HIS A C 1
ATOM 3373 O O . HIS A 1 432 ? 10.281 -18.875 -27.703 1 93.5 432 HIS A O 1
ATOM 3379 N N . HIS A 1 433 ? 8.25 -19.062 -26.891 1 95.31 433 HIS A N 1
ATOM 3380 C CA . HIS A 1 433 ? 8.656 -19.938 -25.812 1 95.31 433 HIS A CA 1
ATOM 3381 C C . HIS A 1 433 ? 9.211 -21.266 -26.328 1 95.31 433 HIS A C 1
ATOM 3383 O O . HIS A 1 433 ? 10.266 -21.719 -25.875 1 95.31 433 HIS A O 1
ATOM 3389 N N . PHE A 1 434 ? 8.484 -21.766 -27.281 1 93.19 434 PHE A N 1
ATOM 3390 C CA . PHE A 1 434 ? 8.891 -23.031 -27.875 1 93.19 434 PHE A CA 1
ATOM 3391 C C . PHE A 1 434 ? 10.281 -22.922 -28.484 1 93.19 434 PHE A C 1
ATOM 3393 O O . PHE A 1 434 ? 11.148 -23.766 -28.219 1 93.19 434 PHE A O 1
ATOM 3400 N N . GLU A 1 435 ? 10.516 -21.891 -29.188 1 91.62 435 GLU A N 1
ATOM 3401 C CA . GLU A 1 435 ? 11.805 -21.703 -29.844 1 91.62 435 GLU A CA 1
ATOM 3402 C C . GLU A 1 435 ? 12.93 -21.531 -28.828 1 91.62 435 GLU A C 1
ATOM 3404 O O . GLU A 1 435 ? 14.023 -22.062 -29.016 1 91.62 435 GLU A O 1
ATOM 3409 N N . ARG A 1 436 ? 12.617 -20.812 -27.812 1 92.38 436 ARG A N 1
ATOM 3410 C CA . ARG A 1 436 ? 13.633 -20.516 -26.812 1 92.38 436 ARG A CA 1
ATOM 3411 C C . ARG A 1 436 ? 14 -21.781 -26.031 1 92.38 436 ARG A C 1
ATOM 3413 O O . ARG A 1 436 ? 15.18 -22.031 -25.766 1 92.38 436 ARG A O 1
ATOM 3420 N N . PHE A 1 437 ? 13.062 -22.609 -25.641 1 93 437 PHE A N 1
ATOM 3421 C CA . PHE A 1 437 ? 13.289 -23.75 -24.766 1 93 437 PHE A CA 1
ATOM 3422 C C . PHE A 1 437 ? 13.68 -24.984 -25.578 1 93 437 PHE A C 1
ATOM 3424 O O . PHE A 1 437 ? 14.234 -25.938 -25.047 1 93 437 PHE A O 1
ATOM 3431 N N . THR A 1 438 ? 13.422 -24.969 -26.906 1 85.69 438 THR A N 1
ATOM 3432 C CA . THR A 1 438 ? 13.711 -26.141 -27.719 1 85.69 438 THR A CA 1
ATOM 3433 C C . THR A 1 438 ? 14.883 -25.875 -28.656 1 85.69 438 THR A C 1
ATOM 3435 O O . THR A 1 438 ? 15.062 -26.562 -29.656 1 85.69 438 THR A O 1
ATOM 3438 N N . SER A 1 439 ? 15.523 -24.766 -28.391 1 80.31 439 SER A N 1
ATOM 3439 C CA . SER A 1 439 ? 16.766 -24.562 -29.125 1 80.31 439 SER A CA 1
ATOM 3440 C C . SER A 1 439 ? 17.672 -25.781 -29.031 1 80.31 439 SER A C 1
ATOM 3442 O O . SER A 1 439 ? 18.516 -26 -29.891 1 80.31 439 SER A O 1
ATOM 3444 N N . ARG A 1 440 ? 17.531 -26.578 -27.984 1 80.69 440 ARG A N 1
ATOM 3445 C CA . ARG A 1 440 ? 18.031 -27.938 -27.766 1 80.69 440 ARG A CA 1
ATOM 3446 C C . ARG A 1 440 ? 16.922 -28.875 -27.312 1 80.69 440 ARG A C 1
ATOM 3448 O O . ARG A 1 440 ? 15.852 -28.422 -26.906 1 80.69 440 ARG A O 1
ATOM 3455 N N . PRO A 1 441 ? 17.25 -30.047 -27.5 1 84.31 441 PRO A N 1
ATOM 3456 C CA . PRO A 1 441 ? 16.203 -30.938 -27.016 1 84.31 441 PRO A CA 1
ATOM 3457 C C . PRO A 1 441 ? 15.836 -30.688 -25.562 1 84.31 441 PRO A C 1
ATOM 3459 O O . PRO A 1 441 ? 16.719 -30.516 -24.719 1 84.31 441 PRO A O 1
ATOM 3462 N N . LEU A 1 442 ? 14.602 -30.625 -25.266 1 87.88 442 LEU A N 1
ATOM 3463 C CA . LEU A 1 442 ? 14.078 -30.281 -23.953 1 87.88 442 LEU A CA 1
ATOM 3464 C C . LEU A 1 442 ? 14.672 -31.188 -22.875 1 87.88 442 LEU A C 1
ATOM 3466 O O . LEU A 1 442 ? 14.953 -30.734 -21.766 1 87.88 442 LEU A O 1
ATOM 3470 N N . ALA A 1 443 ? 14.93 -32.438 -23.297 1 86.75 443 ALA A N 1
ATOM 3471 C CA . ALA A 1 443 ? 15.43 -33.438 -22.344 1 86.75 443 ALA A CA 1
ATOM 3472 C C . ALA A 1 443 ? 16.859 -33.094 -21.906 1 86.75 443 ALA A C 1
ATOM 3474 O O . ALA A 1 443 ? 17.312 -33.562 -20.859 1 86.75 443 ALA A O 1
ATOM 3475 N N . GLU A 1 444 ? 17.5 -32.281 -22.625 1 88.88 444 GLU A N 1
ATOM 3476 C CA . GLU A 1 444 ? 18.891 -31.938 -22.328 1 88.88 444 GLU A CA 1
ATOM 3477 C C . GLU A 1 444 ? 18.969 -30.734 -21.406 1 88.88 444 GLU A C 1
ATOM 3479 O O . GLU A 1 444 ? 20.016 -30.453 -20.812 1 88.88 444 GLU A O 1
ATOM 3484 N N . LEU A 1 445 ? 17.891 -30.094 -21.281 1 91.44 445 LEU A N 1
ATOM 3485 C CA . LEU A 1 445 ? 17.875 -28.938 -20.391 1 91.44 445 LEU A CA 1
ATOM 3486 C C . LEU A 1 445 ? 17.797 -29.359 -18.938 1 91.44 445 LEU A C 1
ATOM 3488 O O . LEU A 1 445 ? 17.406 -30.484 -18.625 1 91.44 445 LEU A O 1
ATOM 3492 N N . GLU A 1 446 ? 18.266 -28.422 -18.094 1 92 446 GLU A N 1
ATOM 3493 C CA . GLU A 1 446 ? 18.094 -28.656 -16.672 1 92 446 GLU A CA 1
ATOM 3494 C C . GLU A 1 446 ? 16.625 -28.938 -16.328 1 92 446 GLU A C 1
ATOM 3496 O O . GLU A 1 446 ? 15.719 -28.391 -16.969 1 92 446 GLU A O 1
ATOM 3501 N N . PRO A 1 447 ? 16.375 -29.75 -15.375 1 92.75 447 PRO A N 1
ATOM 3502 C CA . PRO A 1 447 ? 15.008 -30.109 -15 1 92.75 447 PRO A CA 1
ATOM 3503 C C . PRO A 1 447 ? 14.133 -28.875 -14.742 1 92.75 447 PRO A C 1
ATOM 3505 O O . PRO A 1 447 ? 12.945 -28.875 -15.078 1 92.75 447 PRO A O 1
ATOM 3508 N N . TYR A 1 448 ? 14.719 -27.859 -14.188 1 94.56 448 TYR A N 1
ATOM 3509 C CA . TYR A 1 448 ? 13.875 -26.703 -13.883 1 94.56 448 TYR A CA 1
ATOM 3510 C C . TYR A 1 448 ? 13.469 -25.984 -15.156 1 94.56 448 TYR A C 1
ATOM 3512 O O . TYR A 1 448 ? 12.359 -25.453 -15.25 1 94.56 448 TYR A O 1
ATOM 3520 N N . HIS A 1 449 ? 14.297 -25.984 -16.172 1 95.62 449 HIS A N 1
ATOM 3521 C CA . HIS A 1 449 ? 13.906 -25.391 -17.453 1 95.62 449 HIS A CA 1
ATOM 3522 C C . HIS A 1 449 ? 12.797 -26.203 -18.109 1 95.62 449 HIS A C 1
ATOM 3524 O O . HIS A 1 449 ? 11.906 -25.625 -18.75 1 95.62 449 HIS A O 1
ATOM 3530 N N . GLN A 1 450 ? 12.922 -27.516 -17.984 1 95.38 450 GLN A N 1
ATOM 3531 C CA . GLN A 1 450 ? 11.867 -28.359 -18.531 1 95.38 450 GLN A CA 1
ATOM 3532 C C . GLN A 1 450 ? 10.523 -28.078 -17.859 1 95.38 450 GLN A C 1
ATOM 3534 O O . GLN A 1 450 ? 9.516 -27.891 -18.531 1 95.38 450 GLN A O 1
ATOM 3539 N N . ALA A 1 451 ? 10.586 -28.062 -16.547 1 96.75 451 ALA A N 1
ATOM 3540 C CA . ALA A 1 451 ? 9.367 -27.766 -15.789 1 96.75 451 ALA A CA 1
ATOM 3541 C C . ALA A 1 451 ? 8.805 -26.406 -16.172 1 96.75 451 ALA A C 1
ATOM 3543 O O . ALA A 1 451 ? 7.594 -26.25 -16.328 1 96.75 451 ALA A O 1
ATOM 3544 N N . HIS A 1 452 ? 9.68 -25.422 -16.312 1 97.25 452 HIS A N 1
ATOM 3545 C CA . HIS A 1 452 ? 9.281 -24.062 -16.656 1 97.25 452 HIS A CA 1
ATOM 3546 C C . HIS A 1 452 ? 8.555 -24.016 -18 1 97.25 452 HIS A C 1
ATOM 3548 O O . HIS A 1 452 ? 7.562 -23.312 -18.156 1 97.25 452 HIS A O 1
ATOM 3554 N N . TYR A 1 453 ? 9.094 -24.766 -18.906 1 96.88 453 TYR A N 1
ATOM 3555 C CA . TYR A 1 453 ? 8.469 -24.828 -20.219 1 96.88 453 TYR A CA 1
ATOM 3556 C C . TYR A 1 453 ? 7.039 -25.344 -20.125 1 96.88 453 TYR A C 1
ATOM 3558 O O . TYR A 1 453 ? 6.117 -24.766 -20.703 1 96.88 453 TYR A O 1
ATOM 3566 N N . TYR A 1 454 ? 6.863 -26.438 -19.391 1 97.12 454 TYR A N 1
ATOM 3567 C CA . TYR A 1 454 ? 5.531 -27.031 -19.25 1 97.12 454 TYR A CA 1
ATOM 3568 C C . TYR A 1 454 ? 4.59 -26.062 -18.531 1 97.12 454 TYR A C 1
ATOM 3570 O O . TYR A 1 454 ? 3.418 -25.953 -18.891 1 97.12 454 TYR A O 1
ATOM 3578 N N . ILE A 1 455 ? 5.066 -25.375 -17.516 1 97.94 455 ILE A N 1
ATOM 3579 C CA . ILE A 1 455 ? 4.246 -24.438 -16.766 1 97.94 455 ILE A CA 1
ATOM 3580 C C . ILE A 1 455 ? 3.832 -23.266 -17.656 1 97.94 455 ILE A C 1
ATOM 3582 O O . ILE A 1 455 ? 2.674 -22.844 -17.625 1 97.94 455 ILE A O 1
ATOM 3586 N N . LEU A 1 456 ? 4.762 -22.766 -18.453 1 98 456 LEU A N 1
ATOM 3587 C CA . LEU A 1 456 ? 4.449 -21.688 -19.391 1 98 456 LEU A CA 1
ATOM 3588 C C . LEU A 1 456 ? 3.42 -22.156 -20.422 1 98 456 LEU A C 1
ATOM 3590 O O . LEU A 1 456 ? 2.48 -21.406 -20.734 1 98 456 LEU A O 1
ATOM 3594 N N . ALA A 1 457 ? 3.646 -23.359 -20.906 1 97.94 457 ALA A N 1
ATOM 3595 C CA . ALA A 1 457 ? 2.729 -23.891 -21.906 1 97.94 457 ALA A CA 1
ATOM 3596 C C . ALA A 1 457 ? 1.321 -24.047 -21.344 1 97.94 457 ALA A C 1
ATOM 3598 O O . ALA A 1 457 ? 0.335 -23.766 -22.016 1 97.94 457 ALA A O 1
ATOM 3599 N N . ILE A 1 458 ? 1.242 -24.5 -20.141 1 98.31 458 ILE A N 1
ATOM 3600 C CA . ILE A 1 458 ? -0.048 -24.641 -19.469 1 98.31 458 ILE A CA 1
ATOM 3601 C C . ILE A 1 458 ? -0.725 -23.281 -19.359 1 98.31 458 ILE A C 1
ATOM 3603 O O . ILE A 1 458 ? -1.896 -23.125 -19.703 1 98.31 458 ILE A O 1
ATOM 3607 N N . TYR A 1 459 ? 0.003 -22.328 -18.938 1 98.31 459 TYR A N 1
ATOM 3608 C CA . TYR A 1 459 ? -0.58 -21.016 -18.719 1 98.31 459 TYR A CA 1
ATOM 3609 C C . TYR A 1 459 ? -0.988 -20.359 -20.031 1 98.31 459 TYR A C 1
ATOM 3611 O O . TYR A 1 459 ? -2.047 -19.734 -20.125 1 98.31 459 TYR A O 1
ATOM 3619 N N . THR A 1 460 ? -0.156 -20.438 -21.047 1 98.5 460 THR A N 1
ATOM 3620 C CA . THR A 1 460 ? -0.47 -19.875 -22.359 1 98.5 460 THR A CA 1
ATOM 3621 C C . THR A 1 460 ? -1.759 -20.484 -22.906 1 98.5 460 THR A C 1
ATOM 3623 O O . THR A 1 460 ? -2.605 -19.766 -23.453 1 98.5 460 THR A O 1
ATOM 3626 N N . ASN A 1 461 ? -1.892 -21.734 -22.797 1 98.56 461 ASN A N 1
ATOM 3627 C CA . ASN A 1 461 ? -3.098 -22.406 -23.281 1 98.56 461 ASN A CA 1
ATOM 3628 C C . ASN A 1 461 ? -4.305 -22.078 -22.406 1 98.56 461 ASN A C 1
ATOM 3630 O O . ASN A 1 461 ? -5.43 -21.984 -22.891 1 98.56 461 ASN A O 1
ATOM 3634 N N . HIS A 1 462 ? -4.039 -21.891 -21.094 1 98.44 462 HIS A N 1
ATOM 3635 C CA . HIS A 1 462 ? -5.125 -21.438 -20.234 1 98.44 462 HIS A CA 1
ATOM 3636 C C . HIS A 1 462 ? -5.66 -20.094 -20.688 1 98.44 462 HIS A C 1
ATOM 3638 O O . HIS A 1 462 ? -6.871 -19.859 -20.703 1 98.44 462 HIS A O 1
ATOM 3644 N N . LEU A 1 463 ? -4.762 -19.188 -21.047 1 98.25 463 LEU A N 1
ATOM 3645 C CA . LEU A 1 463 ? -5.168 -17.875 -21.562 1 98.25 463 LEU A CA 1
ATOM 3646 C C . LEU A 1 463 ? -5.984 -18.016 -22.844 1 98.25 463 LEU A C 1
ATOM 3648 O O . LEU A 1 463 ? -6.941 -17.281 -23.062 1 98.25 463 LEU A O 1
ATOM 3652 N N . THR A 1 464 ? -5.633 -18.969 -23.641 1 97.88 464 THR A N 1
ATOM 3653 C CA . THR A 1 464 ? -6.367 -19.234 -24.875 1 97.88 464 THR A CA 1
ATOM 3654 C C . THR A 1 464 ? -7.801 -19.656 -24.578 1 97.88 464 THR A C 1
ATOM 3656 O O . THR A 1 464 ? -8.742 -19.188 -25.219 1 97.88 464 THR A O 1
ATOM 3659 N N . VAL A 1 465 ? -7.93 -20.516 -23.594 1 97.12 465 VAL A N 1
ATOM 3660 C CA . VAL A 1 465 ? -9.266 -20.969 -23.219 1 97.12 465 VAL A CA 1
ATOM 3661 C C . VAL A 1 465 ? -10.078 -19.781 -22.703 1 97.12 465 VAL A C 1
ATOM 3663 O O . VAL A 1 465 ? -11.242 -19.625 -23.062 1 97.12 465 VAL A O 1
ATOM 3666 N N . LEU A 1 466 ? -9.492 -18.984 -21.891 1 96.06 466 LEU A N 1
ATOM 3667 C CA . LEU A 1 466 ? -10.172 -17.828 -21.328 1 96.06 466 LEU A CA 1
ATOM 3668 C C . LEU A 1 466 ? -10.602 -16.859 -22.422 1 96.06 466 LEU A C 1
ATOM 3670 O O . LEU A 1 466 ? -11.688 -16.281 -22.359 1 96.06 466 LEU A O 1
ATOM 3674 N N . LEU A 1 467 ? -9.742 -16.672 -23.375 1 95.25 467 LEU A N 1
ATOM 3675 C CA . LEU A 1 467 ? -9.992 -15.734 -24.469 1 95.25 467 LEU A CA 1
ATOM 3676 C C . LEU A 1 467 ? -11.18 -16.188 -25.312 1 95.25 467 LEU A C 1
ATOM 3678 O O . LEU A 1 467 ? -12.016 -15.375 -25.703 1 95.25 467 LEU A O 1
ATOM 3682 N N . HIS A 1 468 ? -11.352 -17.469 -25.547 1 93 468 HIS A N 1
ATOM 3683 C CA . HIS A 1 468 ? -12.305 -17.984 -26.531 1 93 468 HIS A CA 1
ATOM 3684 C C . HIS A 1 468 ? -13.602 -18.422 -25.844 1 93 468 HIS A C 1
ATOM 3686 O O . HIS A 1 468 ? -14.625 -18.594 -26.5 1 93 468 HIS A O 1
ATOM 3692 N N . ARG A 1 469 ? -13.57 -18.594 -24.562 1 91.12 469 ARG A N 1
ATOM 3693 C CA . ARG A 1 469 ? -14.672 -19.125 -23.781 1 91.12 469 ARG A CA 1
ATOM 3694 C C . ARG A 1 469 ? -15.953 -18.344 -24.031 1 91.12 469 ARG A C 1
ATOM 3696 O O . ARG A 1 469 ? -17.016 -18.938 -24.281 1 91.12 469 ARG A O 1
ATOM 3703 N N . PRO A 1 470 ? -15.891 -17.016 -24.047 1 85.56 470 PRO A N 1
ATOM 3704 C CA . PRO A 1 470 ? -17.141 -16.266 -24.219 1 85.56 470 PRO A CA 1
ATOM 3705 C C . PRO A 1 470 ? -17.75 -16.469 -25.609 1 85.56 470 PRO A C 1
ATOM 3707 O O . PRO A 1 470 ? -18.953 -16.234 -25.797 1 85.56 470 PRO A O 1
ATOM 3710 N N . TRP A 1 471 ? -17.016 -16.984 -26.484 1 83.5 471 TRP A N 1
ATOM 3711 C CA . TRP A 1 471 ? -17.469 -17.078 -27.875 1 83.5 471 TRP A CA 1
ATOM 3712 C C . TRP A 1 471 ? -17.953 -18.469 -28.203 1 83.5 471 TRP A C 1
ATOM 3714 O O . TRP A 1 471 ? -18.344 -18.75 -29.344 1 83.5 471 TRP A O 1
ATOM 3724 N N . LEU A 1 472 ? -18.031 -19.344 -27.25 1 84.19 472 LEU A N 1
ATOM 3725 C CA . LEU A 1 472 ? -18.453 -20.719 -27.469 1 84.19 472 LEU A CA 1
ATOM 3726 C C . LEU A 1 472 ? -19.969 -20.812 -27.5 1 84.19 472 LEU A C 1
ATOM 3728 O O . LEU A 1 472 ? -20.531 -21.734 -28.125 1 84.19 472 LEU A O 1
ATOM 3732 N N . SER A 1 473 ? -20.625 -20.031 -26.719 1 69.06 473 SER A N 1
ATOM 3733 C CA . SER A 1 473 ? -22.078 -20.125 -26.609 1 69.06 473 SER A CA 1
ATOM 3734 C C . SER A 1 473 ? -22.75 -19.812 -27.938 1 69.06 473 SER A C 1
ATOM 3736 O O . SER A 1 473 ? -23.812 -20.375 -28.266 1 69.06 473 SER A O 1
ATOM 3738 N N . GLU A 1 474 ? -22.297 -18.922 -28.641 1 60.03 474 GLU A N 1
ATOM 3739 C CA . GLU A 1 474 ? -23 -18.484 -29.844 1 60.03 474 GLU A CA 1
ATOM 3740 C C . GLU A 1 474 ? -22.734 -19.422 -31.016 1 60.03 474 GLU A C 1
ATOM 3742 O O . GLU A 1 474 ? -23.328 -19.266 -32.094 1 60.03 474 GLU A O 1
ATOM 3747 N N . ASN A 1 475 ? -22.344 -20.641 -30.703 1 58.81 475 ASN A N 1
ATOM 3748 C CA . ASN A 1 475 ? -22.016 -21.609 -31.75 1 58.81 475 ASN A CA 1
ATOM 3749 C C . ASN A 1 475 ? -21.578 -20.906 -33.031 1 58.81 475 ASN A C 1
ATOM 3751 O O . ASN A 1 475 ? -21.75 -21.438 -34.125 1 58.81 475 ASN A O 1
ATOM 3755 N N . ILE A 1 476 ? -21.266 -19.641 -32.844 1 57 476 ILE A N 1
ATOM 3756 C CA . ILE A 1 476 ? -21.078 -18.781 -34.031 1 57 476 ILE A CA 1
ATOM 3757 C C . ILE A 1 476 ? -19.703 -19.062 -34.625 1 57 476 ILE A C 1
ATOM 3759 O O . ILE A 1 476 ? -19.531 -19.031 -35.844 1 57 476 ILE A O 1
ATOM 3763 N N . TYR A 1 477 ? -18.812 -19.484 -33.75 1 66.69 477 TYR A N 1
ATOM 3764 C CA . TYR A 1 477 ? -17.469 -19.516 -34.312 1 66.69 477 TYR A CA 1
ATOM 3765 C C . TYR A 1 477 ? -16.797 -20.859 -34.031 1 66.69 477 TYR A C 1
ATOM 3767 O O . TYR A 1 477 ? -16.281 -21.094 -32.938 1 66.69 477 TYR A O 1
ATOM 3775 N N . LYS A 1 478 ? -16.859 -21.719 -34.969 1 80.44 478 LYS A N 1
ATOM 3776 C CA . LYS A 1 478 ? -16.203 -23.031 -34.906 1 80.44 478 LYS A CA 1
ATOM 3777 C C . LYS A 1 478 ? -14.727 -22.891 -34.531 1 80.44 478 LYS A C 1
ATOM 3779 O O . LYS A 1 478 ? -14.164 -23.75 -33.875 1 80.44 478 LYS A O 1
ATOM 3784 N N . GLN A 1 479 ? -14.141 -21.812 -34.906 1 86.06 479 GLN A N 1
ATOM 3785 C CA . GLN A 1 479 ? -12.727 -21.562 -34.594 1 86.06 479 GLN A CA 1
ATOM 3786 C C . GLN A 1 479 ? -12.477 -21.531 -33.094 1 86.06 479 GLN A C 1
ATOM 3788 O O . GLN A 1 479 ? -11.453 -22.031 -32.625 1 86.06 479 GLN A O 1
ATOM 3793 N N . SER A 1 480 ? -13.383 -21.016 -32.375 1 90.56 480 SER A N 1
ATOM 3794 C CA . SER A 1 480 ? -13.211 -20.906 -30.922 1 90.56 480 SER A CA 1
ATOM 3795 C C . SER A 1 480 ? -13.32 -22.266 -30.25 1 90.56 480 SER A C 1
ATOM 3797 O O . SER A 1 480 ? -12.578 -22.562 -29.312 1 90.56 480 SER A O 1
ATOM 3799 N N . SER A 1 481 ? -14.203 -23.094 -30.734 1 91.56 481 SER A N 1
ATOM 3800 C CA . SER A 1 481 ? -14.328 -24.422 -30.172 1 91.56 481 SER A CA 1
ATOM 3801 C C . SER A 1 481 ? -13.078 -25.266 -30.422 1 91.56 481 SER A C 1
ATOM 3803 O O . SER A 1 481 ? -12.602 -25.969 -29.531 1 91.56 481 SER A O 1
ATOM 3805 N N . ASP A 1 482 ? -12.5 -25.141 -31.625 1 93.25 482 ASP A N 1
ATOM 3806 C CA . ASP A 1 482 ? -11.281 -25.875 -31.969 1 93.25 482 ASP A CA 1
ATOM 3807 C C . ASP A 1 482 ? -10.109 -25.406 -31.109 1 93.25 482 ASP A C 1
ATOM 3809 O O . ASP A 1 482 ? -9.312 -26.234 -30.641 1 93.25 482 ASP A O 1
ATOM 3813 N N . ARG A 1 483 ? -10.031 -24.109 -30.984 1 94.56 483 ARG A N 1
ATOM 3814 C CA . ARG A 1 483 ? -8.945 -23.531 -30.203 1 94.56 483 ARG A CA 1
ATOM 3815 C C . ARG A 1 483 ? -9.039 -23.969 -28.734 1 94.56 483 ARG A C 1
ATOM 3817 O O . ARG A 1 483 ? -8.031 -24.266 -28.109 1 94.56 483 ARG A O 1
ATOM 3824 N N . CYS A 1 484 ? -10.234 -23.969 -28.219 1 95.69 484 CYS A N 1
ATOM 3825 C CA . CYS A 1 484 ? -10.445 -24.375 -26.844 1 95.69 484 CYS A CA 1
ATOM 3826 C C . CYS A 1 484 ? -10.117 -25.844 -26.641 1 95.69 484 CYS A C 1
ATOM 3828 O O . CYS A 1 484 ? -9.508 -26.219 -25.641 1 95.69 484 CYS A O 1
ATOM 3830 N N . GLU A 1 485 ? -10.562 -26.688 -27.562 1 96.12 485 GLU A N 1
ATOM 3831 C CA . GLU A 1 485 ? -10.281 -28.109 -27.469 1 96.12 485 GLU A CA 1
ATOM 3832 C C . GLU A 1 485 ? -8.781 -28.375 -27.469 1 96.12 485 GLU A C 1
ATOM 3834 O O . GLU A 1 485 ? -8.273 -29.125 -26.625 1 96.12 485 GLU A O 1
ATOM 3839 N N . HIS A 1 486 ? -8.117 -27.766 -28.422 1 96.69 486 HIS A N 1
ATOM 3840 C CA . HIS A 1 486 ? -6.672 -27.953 -28.531 1 96.69 486 HIS A CA 1
ATOM 3841 C C . HIS A 1 486 ? -5.957 -27.453 -27.266 1 96.69 486 HIS A C 1
ATOM 3843 O O . HIS A 1 486 ? -5.066 -28.125 -26.75 1 96.69 486 HIS A O 1
ATOM 3849 N N . ALA A 1 487 ? -6.301 -26.281 -26.828 1 98.12 487 ALA A N 1
ATOM 3850 C CA . ALA A 1 487 ? -5.676 -25.672 -25.656 1 98.12 487 ALA A CA 1
ATOM 3851 C C . ALA A 1 487 ? -5.922 -26.531 -24.406 1 98.12 487 ALA A C 1
ATOM 3853 O O . ALA A 1 487 ? -4.992 -26.812 -23.656 1 98.12 487 ALA A O 1
ATOM 3854 N N . ALA A 1 488 ? -7.141 -26.922 -24.219 1 98.25 488 ALA A N 1
ATOM 3855 C CA . ALA A 1 488 ? -7.5 -27.703 -23.031 1 98.25 488 ALA A CA 1
ATOM 3856 C C . ALA A 1 488 ? -6.77 -29.047 -23.031 1 98.25 488 ALA A C 1
ATOM 3858 O O . ALA A 1 488 ? -6.277 -29.484 -21.984 1 98.25 488 ALA A O 1
ATOM 3859 N N . THR A 1 489 ? -6.691 -29.703 -24.156 1 98.25 489 THR A N 1
ATOM 3860 C CA . THR A 1 489 ? -6 -30.984 -24.25 1 98.25 489 THR A CA 1
ATOM 3861 C C . THR A 1 489 ? -4.504 -30.812 -23.984 1 98.25 489 THR A C 1
ATOM 3863 O O . THR A 1 489 ? -3.879 -31.656 -23.359 1 98.25 489 THR A O 1
ATOM 3866 N N . THR A 1 490 ? -3.955 -29.734 -24.5 1 98.06 490 THR A N 1
ATOM 3867 C CA . THR A 1 490 ? -2.543 -29.453 -24.266 1 98.06 490 THR A CA 1
ATOM 3868 C C . THR A 1 490 ? -2.273 -29.234 -22.781 1 98.06 490 THR A C 1
ATOM 3870 O O . THR A 1 490 ? -1.267 -29.719 -22.25 1 98.06 490 THR A O 1
ATOM 3873 N N . ILE A 1 491 ? -3.129 -28.484 -22.094 1 98.62 491 ILE A N 1
ATOM 3874 C CA . ILE A 1 491 ? -3.004 -28.234 -20.656 1 98.62 491 ILE A CA 1
ATOM 3875 C C . ILE A 1 491 ? -2.994 -29.578 -19.922 1 98.62 491 ILE A C 1
ATOM 3877 O O . ILE A 1 491 ? -2.125 -29.812 -19.078 1 98.62 491 ILE A O 1
ATOM 3881 N N . LEU A 1 492 ? -3.9 -30.438 -20.297 1 98.5 492 LEU A N 1
ATOM 3882 C CA . LEU A 1 492 ? -4.035 -31.719 -19.594 1 98.5 492 LEU A CA 1
ATOM 3883 C C . LEU A 1 492 ? -2.826 -32.594 -19.844 1 98.5 492 LEU A C 1
ATOM 3885 O O . LEU A 1 492 ? -2.346 -33.281 -18.938 1 98.5 492 LEU A O 1
ATOM 3889 N N . SER A 1 493 ? -2.369 -32.625 -21.062 1 98.06 493 SER A N 1
ATOM 3890 C CA . SER A 1 493 ? -1.195 -33.438 -21.391 1 98.06 493 SER A CA 1
ATOM 3891 C C . SER A 1 493 ? 0.027 -32.969 -20.609 1 98.06 493 SER A C 1
ATOM 3893 O O . SER A 1 493 ? 0.771 -33.812 -20.062 1 98.06 493 SER A O 1
ATOM 3895 N N . ASN A 1 494 ? 0.254 -31.703 -20.609 1 97.56 494 ASN A N 1
ATOM 3896 C CA . ASN A 1 494 ? 1.386 -31.141 -19.875 1 97.56 494 ASN A CA 1
ATOM 3897 C C . ASN A 1 494 ? 1.217 -31.328 -18.359 1 97.56 494 ASN A C 1
ATOM 3899 O O . ASN A 1 494 ? 2.195 -31.547 -17.656 1 97.56 494 ASN A O 1
ATOM 3903 N N . PHE A 1 495 ? 0.022 -31.188 -17.875 1 97.69 495 PHE A N 1
ATOM 3904 C CA . PHE A 1 495 ? -0.283 -31.422 -16.469 1 97.69 495 PHE A CA 1
ATOM 3905 C C . PHE A 1 495 ? 0.068 -32.844 -16.062 1 97.69 495 PHE A C 1
ATOM 3907 O O . PHE A 1 495 ? 0.719 -33.062 -15.047 1 97.69 495 PHE A O 1
ATOM 3914 N N . GLU A 1 496 ? -0.337 -33.781 -16.875 1 96.69 496 GLU A N 1
ATOM 3915 C CA . GLU A 1 496 ? -0.043 -35.188 -16.625 1 96.69 496 GLU A CA 1
ATOM 3916 C C . GLU A 1 496 ? 1.462 -35.469 -16.609 1 96.69 496 GLU A C 1
ATOM 3918 O O . GLU A 1 496 ? 1.96 -36.219 -15.789 1 96.69 496 GLU A O 1
ATOM 3923 N N . LYS A 1 497 ? 2.15 -34.812 -17.484 1 95.19 497 LYS A N 1
ATOM 3924 C CA . LYS A 1 497 ? 3.604 -34.938 -17.547 1 95.19 497 LYS A CA 1
ATOM 3925 C C . LYS A 1 497 ? 4.262 -34.438 -16.281 1 95.19 497 LYS A C 1
ATOM 3927 O O . LYS A 1 497 ? 5.141 -35.094 -15.719 1 95.19 497 LYS A O 1
ATOM 3932 N N . LEU A 1 498 ? 3.869 -33.25 -15.805 1 95.5 498 LEU A N 1
ATOM 3933 C CA . LEU A 1 498 ? 4.422 -32.688 -14.586 1 95.5 498 LEU A CA 1
ATOM 3934 C C . LEU A 1 498 ? 4.078 -33.531 -13.367 1 95.5 498 LEU A C 1
ATOM 3936 O O . LEU A 1 498 ? 4.883 -33.625 -12.438 1 95.5 498 LEU A O 1
ATOM 3940 N N . TYR A 1 499 ? 2.947 -34.094 -13.398 1 93.31 499 TYR A N 1
ATOM 3941 C CA . TYR A 1 499 ? 2.461 -34.875 -12.273 1 93.31 499 TYR A CA 1
ATOM 3942 C C . TYR A 1 499 ? 3.217 -36.219 -12.172 1 93.31 499 TYR A C 1
ATOM 3944 O O . TYR A 1 499 ? 3.596 -36.625 -11.078 1 93.31 499 TYR A O 1
ATOM 3952 N N . SER A 1 500 ? 3.486 -36.844 -13.258 1 91.12 500 SER A N 1
ATOM 3953 C CA . SER A 1 500 ? 3.947 -38.25 -13.258 1 91.12 500 SER A CA 1
ATOM 3954 C C . SER A 1 500 ? 5.457 -38.312 -13.438 1 91.12 500 SER A C 1
ATOM 3956 O O . SER A 1 500 ? 6.078 -39.344 -13.102 1 91.12 500 SER A O 1
ATOM 3958 N N . GLY A 1 501 ? 6.035 -37.25 -13.961 1 91.38 501 GLY A N 1
ATOM 3959 C CA . GLY A 1 501 ? 7.465 -37.312 -14.219 1 91.38 501 GLY A CA 1
ATOM 3960 C C . GLY A 1 501 ? 8.297 -37.281 -12.953 1 91.38 501 GLY A C 1
ATOM 3961 O O . GLY A 1 501 ? 8.156 -36.406 -12.133 1 91.38 501 GLY A O 1
ATOM 3962 N N . PRO A 1 502 ? 9.18 -38.25 -12.773 1 91.19 502 PRO A N 1
ATOM 3963 C CA . PRO A 1 502 ? 10 -38.312 -11.562 1 91.19 502 PRO A CA 1
ATOM 3964 C C . PRO A 1 502 ? 10.93 -37.094 -11.43 1 91.19 502 PRO A C 1
ATOM 3966 O O . PRO A 1 502 ? 11.227 -36.656 -10.312 1 91.19 502 PRO A O 1
ATOM 3969 N N . ILE A 1 503 ? 11.328 -36.594 -12.516 1 92.62 503 ILE A N 1
ATOM 3970 C CA . ILE A 1 503 ? 12.266 -35.469 -12.5 1 92.62 503 ILE A CA 1
ATOM 3971 C C . ILE A 1 503 ? 11.555 -34.219 -12.016 1 92.62 503 ILE A C 1
ATOM 3973 O O . ILE A 1 503 ? 12.203 -33.25 -11.625 1 92.62 503 ILE A O 1
ATOM 3977 N N . PHE A 1 504 ? 10.219 -34.25 -11.969 1 94.19 504 PHE A N 1
ATOM 3978 C CA . PHE A 1 504 ? 9.445 -33.062 -11.641 1 94.19 504 PHE A CA 1
ATOM 3979 C C . PHE A 1 504 ? 8.836 -33.156 -10.25 1 94.19 504 PHE A C 1
ATOM 3981 O O . PHE A 1 504 ? 7.902 -32.438 -9.914 1 94.19 504 PHE A O 1
ATOM 3988 N N . ARG A 1 505 ? 9.383 -34.031 -9.43 1 91 505 ARG A N 1
ATOM 3989 C CA . ARG A 1 505 ? 8.828 -34.281 -8.109 1 91 505 ARG A CA 1
ATOM 3990 C C . ARG A 1 505 ? 8.844 -33.031 -7.254 1 91 505 ARG A C 1
ATOM 3992 O O . ARG A 1 505 ? 7.961 -32.812 -6.426 1 91 505 ARG A O 1
ATOM 3999 N N . SER A 1 506 ? 9.812 -32.188 -7.453 1 92.88 506 SER A N 1
ATOM 4000 C CA . SER A 1 506 ? 9.953 -30.953 -6.68 1 92.88 506 SER A CA 1
ATOM 4001 C C . SER A 1 506 ? 8.938 -29.906 -7.117 1 92.88 506 SER A C 1
ATOM 4003 O O . SER A 1 506 ? 8.812 -28.859 -6.48 1 92.88 506 SER A O 1
ATOM 4005 N N . TYR A 1 507 ? 8.172 -30.156 -8.156 1 94.06 507 TYR A N 1
ATOM 4006 C CA . TYR A 1 507 ? 7.195 -29.203 -8.672 1 94.06 507 TYR A CA 1
ATOM 4007 C C . TYR A 1 507 ? 5.773 -29.656 -8.367 1 94.06 507 TYR A C 1
ATOM 4009 O O . TYR A 1 507 ? 4.816 -29.156 -8.961 1 94.06 507 TYR A O 1
ATOM 4017 N N . ARG A 1 508 ? 5.664 -30.531 -7.391 1 89.38 508 ARG A N 1
ATOM 4018 C CA . ARG A 1 508 ? 4.355 -31.016 -6.965 1 89.38 508 ARG A CA 1
ATOM 4019 C C . ARG A 1 508 ? 3.518 -29.891 -6.371 1 89.38 508 ARG A C 1
ATOM 4021 O O . ARG A 1 508 ? 2.287 -29.922 -6.438 1 89.38 508 ARG A O 1
ATOM 4028 N N . TRP A 1 509 ? 4.215 -28.891 -5.781 1 91.19 509 TRP A N 1
ATOM 4029 C CA . TRP A 1 509 ? 3.49 -27.734 -5.262 1 91.19 509 TRP A CA 1
ATOM 4030 C C . TRP A 1 509 ? 2.643 -27.094 -6.348 1 91.19 509 TRP A C 1
ATOM 4032 O O . TRP A 1 509 ? 1.558 -26.578 -6.074 1 91.19 509 TRP A O 1
ATOM 4042 N N . TYR A 1 510 ? 3.121 -27.047 -7.578 1 94.19 510 TYR A N 1
ATOM 4043 C CA . TYR A 1 510 ? 2.373 -26.484 -8.695 1 94.19 510 TYR A CA 1
ATOM 4044 C C . TYR A 1 510 ? 1.197 -27.391 -9.07 1 94.19 510 TYR A C 1
ATOM 4046 O O . TYR A 1 510 ? 0.081 -26.906 -9.273 1 94.19 510 TYR A O 1
ATOM 4054 N N . VAL A 1 511 ? 1.411 -28.703 -9.156 1 92.81 511 VAL A N 1
ATOM 4055 C CA . VAL A 1 511 ? 0.405 -29.672 -9.578 1 92.81 511 VAL A CA 1
ATOM 4056 C C . VAL A 1 511 ? -0.674 -29.797 -8.5 1 92.81 511 VAL A C 1
ATOM 4058 O O . VAL A 1 511 ? -1.826 -30.109 -8.805 1 92.81 511 VAL A O 1
ATOM 4061 N N . ASP A 1 512 ? -0.307 -29.422 -7.297 1 89.69 512 ASP A N 1
ATOM 4062 C CA . ASP A 1 512 ? -1.258 -29.484 -6.191 1 89.69 512 ASP A CA 1
ATOM 4063 C C . ASP A 1 512 ? -2.043 -28.188 -6.074 1 89.69 512 ASP A C 1
ATOM 4065 O O . ASP A 1 512 ? -3.037 -28.109 -5.348 1 89.69 512 ASP A O 1
ATOM 4069 N N . GLY A 1 513 ? -1.642 -27.188 -6.781 1 91.75 513 GLY A N 1
ATOM 4070 C CA . GLY A 1 513 ? -2.277 -25.891 -6.68 1 91.75 513 GLY A CA 1
ATOM 4071 C C . GLY A 1 513 ? -2.803 -25.375 -8.008 1 91.75 513 GLY A C 1
ATOM 4072 O O . GLY A 1 513 ? -3.826 -25.859 -8.5 1 91.75 513 GLY A O 1
ATOM 4073 N N . LEU A 1 514 ? -2.023 -24.531 -8.633 1 94.69 514 LEU A N 1
ATOM 4074 C CA . LEU A 1 514 ? -2.428 -23.859 -9.859 1 94.69 514 LEU A CA 1
ATOM 4075 C C . LEU A 1 514 ? -2.598 -24.859 -11 1 94.69 514 LEU A C 1
ATOM 4077 O O . LEU A 1 514 ? -3.512 -24.719 -11.812 1 94.69 514 LEU A O 1
ATOM 4081 N N . GLY A 1 515 ? -1.712 -25.781 -11.031 1 96.44 515 GLY A N 1
ATOM 4082 C CA . GLY A 1 515 ? -1.797 -26.781 -12.078 1 96.44 515 GLY A CA 1
ATOM 4083 C C . GLY A 1 515 ? -3.104 -27.562 -12.062 1 96.44 515 GLY A C 1
ATOM 4084 O O . GLY A 1 515 ? -3.736 -27.734 -13.102 1 96.44 515 GLY A O 1
ATOM 4085 N N . SER A 1 516 ? -3.498 -27.969 -10.938 1 96.25 516 SER A N 1
ATOM 4086 C CA . SER A 1 516 ? -4.75 -28.703 -10.789 1 96.25 516 SER A CA 1
ATOM 4087 C C . SER A 1 516 ? -5.953 -27.828 -11.102 1 96.25 516 SER A C 1
ATOM 4089 O O . SER A 1 516 ? -6.961 -28.297 -11.625 1 96.25 516 SER A O 1
ATOM 4091 N N . PHE A 1 517 ? -5.859 -26.641 -10.742 1 96.44 517 PHE A N 1
ATOM 4092 C CA . PHE A 1 517 ? -6.945 -25.703 -11.039 1 96.44 517 PHE A CA 1
ATOM 4093 C C . PHE A 1 517 ? -7.129 -25.562 -12.547 1 96.44 517 PHE A C 1
ATOM 4095 O O . PHE A 1 517 ? -8.258 -25.594 -13.047 1 96.44 517 PHE A O 1
ATOM 4102 N N . TYR A 1 518 ? -6.043 -25.391 -13.242 1 97.88 518 TYR A N 1
ATOM 4103 C CA . TYR A 1 518 ? -6.117 -25.25 -14.688 1 97.88 518 TYR A CA 1
ATOM 4104 C C . TYR A 1 518 ? -6.562 -26.562 -15.336 1 97.88 518 TYR A C 1
ATOM 4106 O O . TYR A 1 518 ? -7.285 -26.547 -16.328 1 97.88 518 TYR A O 1
ATOM 4114 N N . ALA A 1 519 ? -6.102 -27.641 -14.758 1 98.06 519 ALA A N 1
ATOM 4115 C CA . ALA A 1 519 ? -6.578 -28.922 -15.242 1 98.06 519 ALA A CA 1
ATOM 4116 C C . ALA A 1 519 ? -8.086 -29.062 -15.047 1 98.06 519 ALA A C 1
ATOM 4118 O O . ALA A 1 519 ? -8.797 -29.516 -15.945 1 98.06 519 ALA A O 1
ATOM 4119 N N . PHE A 1 520 ? -8.555 -28.703 -13.953 1 96.69 520 PHE A N 1
ATOM 4120 C CA . PHE A 1 520 ? -9.977 -28.719 -13.648 1 96.69 520 PHE A CA 1
ATOM 4121 C C . PHE A 1 520 ? -10.773 -27.922 -14.672 1 96.69 520 PHE A C 1
ATOM 4123 O O . PHE A 1 520 ? -11.766 -28.391 -15.211 1 96.69 520 PHE A O 1
ATOM 4130 N N . PHE A 1 521 ? -10.305 -26.75 -14.836 1 96.44 521 PHE A N 1
ATOM 4131 C CA . PHE A 1 521 ? -11.023 -25.875 -15.766 1 96.44 521 PHE A CA 1
ATOM 4132 C C . PHE A 1 521 ? -10.953 -26.422 -17.188 1 96.44 521 PHE A C 1
ATOM 4134 O O . PHE A 1 521 ? -11.914 -26.297 -17.953 1 96.44 521 PHE A O 1
ATOM 4141 N N . SER A 1 522 ? -9.844 -26.984 -17.562 1 97.5 522 SER A N 1
ATOM 4142 C CA . SER A 1 522 ? -9.695 -27.609 -18.875 1 97.5 522 SER A CA 1
ATOM 4143 C C . SER A 1 522 ? -10.641 -28.797 -19.031 1 97.5 522 SER A C 1
ATOM 4145 O O . SER A 1 522 ? -11.242 -28.984 -20.078 1 97.5 522 SER A O 1
ATOM 4147 N N . ILE A 1 523 ? -10.75 -29.562 -18.016 1 95.88 523 ILE A N 1
ATOM 4148 C CA . ILE A 1 523 ? -11.672 -30.688 -18.016 1 95.88 523 ILE A CA 1
ATOM 4149 C C . ILE A 1 523 ? -13.102 -30.188 -18.188 1 95.88 523 ILE A C 1
ATOM 4151 O O . ILE A 1 523 ? -13.867 -30.703 -19 1 95.88 523 ILE A O 1
ATOM 4155 N N . THR A 1 524 ? -13.453 -29.156 -17.391 1 93.94 524 THR A N 1
ATOM 4156 C CA . THR A 1 524 ? -14.773 -28.531 -17.5 1 93.94 524 THR A CA 1
ATOM 4157 C C . THR A 1 524 ? -15.023 -28.047 -18.906 1 93.94 524 THR A C 1
ATOM 4159 O O . THR A 1 524 ? -16.109 -28.219 -19.453 1 93.94 524 THR A O 1
ATOM 4162 N N . THR A 1 525 ? -14.039 -27.438 -19.5 1 94.56 525 THR A N 1
ATOM 4163 C CA . THR A 1 525 ? -14.141 -26.938 -20.875 1 94.56 525 THR A CA 1
ATOM 4164 C C . THR A 1 525 ? -14.43 -28.062 -21.844 1 94.56 525 THR A C 1
ATOM 4166 O O . THR A 1 525 ? -15.328 -27.953 -22.688 1 94.56 525 THR A O 1
ATOM 4169 N N . LEU A 1 526 ? -13.711 -29.141 -21.734 1 94.19 526 LEU A N 1
ATOM 4170 C CA . LEU A 1 526 ? -13.867 -30.281 -22.641 1 94.19 526 LEU A CA 1
ATOM 4171 C C . LEU A 1 526 ? -15.227 -30.953 -22.453 1 94.19 526 LEU A C 1
ATOM 4173 O O . LEU A 1 526 ? -15.844 -31.406 -23.406 1 94.19 526 LEU A O 1
ATOM 4177 N N . LEU A 1 527 ? -15.688 -30.984 -21.234 1 90.81 527 LEU A N 1
ATOM 4178 C CA . LEU A 1 527 ? -17 -31.562 -20.953 1 90.81 527 LEU A CA 1
ATOM 4179 C C . LEU A 1 527 ? -18.109 -30.703 -21.547 1 90.81 527 LEU A C 1
ATOM 4181 O O . LEU A 1 527 ? -19.094 -31.219 -22.078 1 90.81 527 LEU A O 1
ATOM 4185 N N . VAL A 1 528 ? -17.938 -29.422 -21.406 1 88.25 528 VAL A N 1
ATOM 4186 C CA . VAL A 1 528 ? -18.922 -28.5 -21.984 1 88.25 528 VAL A CA 1
ATOM 4187 C C . VAL A 1 528 ? -18.906 -28.656 -23.5 1 88.25 528 VAL A C 1
ATOM 4189 O O . VAL A 1 528 ? -19.969 -28.719 -24.125 1 88.25 528 VAL A O 1
ATOM 4192 N N . LEU A 1 529 ? -17.719 -28.688 -24.125 1 88.81 529 LEU A N 1
ATOM 4193 C CA . LEU A 1 529 ? -17.609 -28.859 -25.578 1 88.81 529 LEU A CA 1
ATOM 4194 C C . LEU A 1 529 ? -18.219 -30.203 -26 1 88.81 529 LEU A C 1
ATOM 4196 O O . LEU A 1 529 ? -18.891 -30.281 -27.031 1 88.81 529 LEU A O 1
ATOM 4200 N N . HIS A 1 530 ? -17.984 -31.172 -25.203 1 87.19 530 HIS A N 1
ATOM 4201 C CA . HIS A 1 530 ? -18.547 -32.5 -25.469 1 87.19 530 HIS A CA 1
ATOM 4202 C C . HIS A 1 530 ? -20.078 -32.469 -25.406 1 87.19 530 HIS A C 1
ATOM 4204 O O . HIS A 1 530 ? -20.75 -33 -26.281 1 87.19 530 HIS A O 1
ATOM 4210 N N . GLY A 1 531 ? -20.516 -31.859 -24.328 1 80.81 531 GLY A N 1
ATOM 4211 C CA . GLY A 1 531 ? -21.953 -31.75 -24.156 1 80.81 531 GLY A CA 1
ATOM 4212 C C . GLY A 1 531 ? -22.625 -30.969 -25.281 1 80.81 531 GLY A C 1
ATOM 4213 O O . GLY A 1 531 ? -23.766 -31.266 -25.656 1 80.81 531 GLY A O 1
ATOM 4214 N N . ASN A 1 532 ? -21.922 -30.016 -25.781 1 80.5 532 ASN A N 1
ATOM 4215 C CA . ASN A 1 532 ? -22.453 -29.172 -26.844 1 80.5 532 ASN A CA 1
ATOM 4216 C C . ASN A 1 532 ? -22.234 -29.797 -28.219 1 80.5 532 ASN A C 1
ATOM 4218 O O . ASN A 1 532 ? -22.625 -29.234 -29.234 1 80.5 532 ASN A O 1
ATOM 4222 N N . GLY A 1 533 ? -21.609 -30.906 -28.25 1 80.81 533 GLY A N 1
ATOM 4223 C CA . GLY A 1 533 ? -21.328 -31.547 -29.531 1 80.81 533 GLY A CA 1
ATOM 4224 C C . GLY A 1 533 ? -20.281 -30.828 -30.344 1 80.81 533 GLY A C 1
ATOM 4225 O O . GLY A 1 533 ? -20.297 -30.875 -31.578 1 80.81 533 GLY A O 1
ATOM 4226 N N . GLN A 1 534 ? -19.438 -30.156 -29.688 1 85.81 534 GLN A N 1
ATOM 4227 C CA . GLN A 1 534 ? -18.484 -29.281 -30.375 1 85.81 534 GLN A CA 1
ATOM 4228 C C . GLN A 1 534 ? -17.094 -29.922 -30.422 1 85.81 534 GLN A C 1
ATOM 4230 O O . GLN A 1 534 ? -16.172 -29.359 -31.016 1 85.81 534 GLN A O 1
ATOM 4235 N N . LEU A 1 535 ? -16.875 -31.094 -29.875 1 88.31 535 LEU A N 1
ATOM 4236 C CA . LEU A 1 535 ? -15.578 -31.766 -29.938 1 88.31 535 LEU A CA 1
ATOM 4237 C C . LEU A 1 535 ? -15.359 -32.375 -31.328 1 88.31 535 LEU A C 1
ATOM 4239 O O . LEU A 1 535 ? -16.297 -32.844 -31.969 1 88.31 535 LEU A O 1
ATOM 4243 N N . ASP A 1 536 ? -14.125 -32.344 -31.688 1 88.31 536 ASP A N 1
ATOM 4244 C CA . ASP A 1 536 ? -13.781 -33.031 -32.938 1 88.31 536 ASP A CA 1
ATOM 4245 C C . ASP A 1 536 ? -14.047 -34.531 -32.844 1 88.31 536 ASP A C 1
ATOM 4247 O O . ASP A 1 536 ? -13.578 -35.188 -31.922 1 88.31 536 ASP A O 1
ATOM 4251 N N . VAL A 1 537 ? -14.727 -35.062 -33.844 1 83.62 537 VAL A N 1
ATOM 4252 C CA . VAL A 1 537 ? -15.203 -36.438 -33.844 1 83.62 537 VAL A CA 1
ATOM 4253 C C . VAL A 1 537 ? -14.008 -37.375 -33.844 1 83.62 537 VAL A C 1
ATOM 4255 O O . VAL A 1 537 ? -14.031 -38.406 -33.188 1 83.62 537 VAL A O 1
ATOM 4258 N N . GLN A 1 538 ? -13.008 -37.094 -34.531 1 87.06 538 GLN A N 1
ATOM 4259 C CA . GLN A 1 538 ? -11.859 -37.969 -34.688 1 87.06 538 GLN A CA 1
ATOM 4260 C C . GLN A 1 538 ? -11.031 -38.031 -33.406 1 87.06 538 GLN A C 1
ATOM 4262 O O . GLN A 1 538 ? -10.523 -39.062 -33.031 1 87.06 538 GLN A O 1
ATOM 4267 N N . SER A 1 539 ? -10.953 -36.938 -32.719 1 88.44 539 SER A N 1
ATOM 4268 C CA . SER A 1 539 ? -10.078 -36.844 -31.562 1 88.44 539 SER A CA 1
ATOM 4269 C C . SER A 1 539 ? -10.844 -37.125 -30.266 1 88.44 539 SER A C 1
ATOM 4271 O O . SER A 1 539 ? -10.25 -37.25 -29.203 1 88.44 539 SER A O 1
ATOM 4273 N N . ARG A 1 540 ? -12.07 -37.281 -30.375 1 88.5 540 ARG A N 1
ATOM 4274 C CA . ARG A 1 540 ? -12.969 -37.344 -29.219 1 88.5 540 ARG A CA 1
ATOM 4275 C C . ARG A 1 540 ? -12.586 -38.5 -28.297 1 88.5 540 ARG A C 1
ATOM 4277 O O . ARG A 1 540 ? -12.453 -38.312 -27.078 1 88.5 540 ARG A O 1
ATOM 4284 N N . PRO A 1 541 ? -12.297 -39.719 -28.875 1 88.12 541 PRO A N 1
ATOM 4285 C CA . PRO A 1 541 ? -11.961 -40.812 -27.938 1 88.12 541 PRO A CA 1
ATOM 4286 C C . PRO A 1 541 ? -10.68 -40.531 -27.156 1 88.12 541 PRO A C 1
ATOM 4288 O O . PRO A 1 541 ? -10.617 -40.812 -25.953 1 88.12 541 PRO A O 1
ATOM 4291 N N . GLU A 1 542 ? -9.711 -40.062 -27.812 1 92.31 542 GLU A N 1
ATOM 4292 C CA . GLU A 1 542 ? -8.438 -39.75 -27.156 1 92.31 542 GLU A CA 1
ATOM 4293 C C . GLU A 1 542 ? -8.609 -38.656 -26.125 1 92.31 542 GLU A C 1
ATOM 4295 O O . GLU A 1 542 ? -8.008 -38.688 -25.047 1 92.31 542 GLU A O 1
ATOM 4300 N N . THR A 1 543 ? -9.383 -37.688 -26.469 1 94.19 543 THR A N 1
ATOM 4301 C CA . THR A 1 543 ? -9.641 -36.562 -25.594 1 94.19 543 THR A CA 1
ATOM 4302 C C . THR A 1 543 ? -10.352 -37 -24.328 1 94.19 543 THR A C 1
ATOM 4304 O O . THR A 1 543 ? -9.992 -36.594 -23.219 1 94.19 543 THR A O 1
ATOM 4307 N N . ILE A 1 544 ? -11.281 -37.812 -24.438 1 90.56 544 ILE A N 1
ATOM 4308 C CA . ILE A 1 544 ? -12.055 -38.312 -23.312 1 90.56 544 ILE A CA 1
ATOM 4309 C C . ILE A 1 544 ? -11.18 -39.156 -22.406 1 90.56 544 ILE A C 1
ATOM 4311 O O . ILE A 1 544 ? -11.258 -39.094 -21.188 1 90.56 544 ILE A O 1
ATOM 4315 N N . ASN A 1 545 ? -10.352 -40 -23.031 1 93.25 545 ASN A N 1
ATOM 4316 C CA . ASN A 1 545 ? -9.438 -40.844 -22.25 1 93.25 545 ASN A CA 1
ATOM 4317 C C . ASN A 1 545 ? -8.477 -39.969 -21.422 1 93.25 545 ASN A C 1
ATOM 4319 O O . ASN A 1 545 ? -8.219 -40.281 -20.266 1 93.25 545 ASN A O 1
ATOM 4323 N N . LEU A 1 546 ? -7.91 -39 -22.047 1 95.94 546 LEU A N 1
ATOM 4324 C CA . LEU A 1 546 ? -7.02 -38.094 -21.359 1 95.94 546 LEU A CA 1
ATOM 4325 C C . LEU A 1 546 ? -7.738 -37.375 -20.219 1 95.94 546 LEU A C 1
ATOM 4327 O O . LEU A 1 546 ? -7.188 -37.25 -19.109 1 95.94 546 LEU A O 1
ATOM 4331 N N . LEU A 1 547 ? -8.93 -36.938 -20.5 1 95.81 547 LEU A N 1
ATOM 4332 C CA . LEU A 1 547 ? -9.766 -36.25 -19.516 1 95.81 547 LEU A CA 1
ATOM 4333 C C . LEU A 1 547 ? -10 -37.156 -18.312 1 95.81 547 LEU A C 1
ATOM 4335 O O . LEU A 1 547 ? -9.828 -36.75 -17.156 1 95.81 547 LEU A O 1
ATOM 4339 N N . LEU A 1 548 ? -10.289 -38.406 -18.516 1 93.94 548 LEU A N 1
ATOM 4340 C CA . LEU A 1 548 ? -10.578 -39.344 -17.438 1 93.94 548 LEU A CA 1
ATOM 4341 C C . LEU A 1 548 ? -9.328 -39.656 -16.625 1 93.94 548 LEU A C 1
ATOM 4343 O O . LEU A 1 548 ? -9.398 -39.75 -15.391 1 93.94 548 LEU A O 1
ATOM 4347 N N . ARG A 1 549 ? -8.195 -39.75 -17.266 1 95.69 549 ARG A N 1
ATOM 4348 C CA . ARG A 1 549 ? -6.945 -39.969 -16.547 1 95.69 549 ARG A CA 1
ATOM 4349 C C . ARG A 1 549 ? -6.625 -38.812 -15.625 1 95.69 549 ARG A C 1
ATOM 4351 O O . ARG A 1 549 ? -6.215 -39 -14.484 1 95.69 549 ARG A O 1
ATOM 4358 N N . CYS A 1 550 ? -6.828 -37.625 -16.125 1 96.75 550 CYS A N 1
ATOM 4359 C CA . CYS A 1 550 ? -6.531 -36.438 -15.344 1 96.75 550 CYS A CA 1
ATOM 4360 C C . CYS A 1 550 ? -7.508 -36.281 -14.18 1 96.75 550 CYS A C 1
ATOM 4362 O O . CYS A 1 550 ? -7.133 -35.844 -13.102 1 96.75 550 CYS A O 1
ATOM 4364 N N . VAL A 1 551 ? -8.812 -36.656 -14.375 1 95.62 551 VAL A N 1
ATOM 4365 C CA . VAL A 1 551 ? -9.758 -36.688 -13.266 1 95.62 551 VAL A CA 1
ATOM 4366 C C . VAL A 1 551 ? -9.273 -37.688 -12.211 1 95.62 551 VAL A C 1
ATOM 4368 O O . VAL A 1 551 ? -9.344 -37.406 -11.008 1 95.62 551 VAL A O 1
ATOM 4371 N N . GLY A 1 552 ? -8.789 -38.812 -12.703 1 94.81 552 GLY A N 1
ATOM 4372 C CA . GLY A 1 552 ? -8.227 -39.781 -11.781 1 94.81 552 GLY A CA 1
ATOM 4373 C C . GLY A 1 552 ? -7.082 -39.25 -10.953 1 94.81 552 GLY A C 1
ATOM 4374 O O . GLY A 1 552 ? -6.969 -39.562 -9.766 1 94.81 552 GLY A O 1
ATOM 4375 N N . LEU A 1 553 ? -6.23 -38.469 -11.57 1 95.56 553 LEU A N 1
ATOM 4376 C CA . LEU A 1 553 ? -5.109 -37.844 -10.867 1 95.56 553 LEU A CA 1
ATOM 4377 C C . LEU A 1 553 ? -5.605 -36.875 -9.812 1 95.56 553 LEU A C 1
ATOM 4379 O O . LEU A 1 553 ? -5.078 -36.844 -8.695 1 95.56 553 LEU A O 1
ATOM 4383 N N . LEU A 1 554 ? -6.609 -36.031 -10.156 1 95.75 554 LEU A N 1
ATOM 4384 C CA . LEU A 1 554 ? -7.18 -35.062 -9.203 1 95.75 554 LEU A CA 1
ATOM 4385 C C . LEU A 1 554 ? -7.781 -35.812 -8.008 1 95.75 554 LEU A C 1
ATOM 4387 O O . LEU A 1 554 ? -7.594 -35.375 -6.863 1 95.75 554 LEU A O 1
ATOM 4391 N N . VAL A 1 555 ? -8.438 -36.875 -8.25 1 93.81 555 VAL A N 1
ATOM 4392 C CA . VAL A 1 555 ? -9.078 -37.656 -7.191 1 93.81 555 VAL A CA 1
ATOM 4393 C C . VAL A 1 555 ? -8.008 -38.281 -6.289 1 93.81 555 VAL A C 1
ATOM 4395 O O . VAL A 1 555 ? -8.141 -38.25 -5.062 1 93.81 555 VAL A O 1
ATOM 4398 N N . SER A 1 556 ? -6.977 -38.75 -6.895 1 91.38 556 SER A N 1
ATOM 4399 C CA . SER A 1 556 ? -5.906 -39.375 -6.141 1 91.38 556 SER A CA 1
ATOM 4400 C C . SER A 1 556 ? -5.188 -38.406 -5.238 1 91.38 556 SER A C 1
ATOM 4402 O O . SER A 1 556 ? -4.695 -38.75 -4.168 1 91.38 556 SER A O 1
ATOM 4404 N N . ASN A 1 557 ? -5.137 -37.156 -5.648 1 90 557 ASN A N 1
ATOM 4405 C CA . ASN A 1 557 ? -4.402 -36.156 -4.906 1 90 557 ASN A CA 1
ATOM 4406 C C . ASN A 1 557 ? -5.32 -35.344 -3.982 1 90 557 ASN A C 1
ATOM 4408 O O . ASN A 1 557 ? -4.891 -34.375 -3.35 1 90 557 ASN A O 1
ATOM 4412 N N . ALA A 1 558 ? -6.559 -35.719 -3.811 1 89.75 558 ALA A N 1
ATOM 4413 C CA . ALA A 1 558 ? -7.57 -34.969 -3.072 1 89.75 558 ALA A CA 1
ATOM 4414 C C . ALA A 1 558 ? -7.215 -34.875 -1.59 1 89.75 558 ALA A C 1
ATOM 4416 O O . ALA A 1 558 ? -7.516 -33.875 -0.931 1 89.75 558 ALA A O 1
ATOM 4417 N N . SER A 1 559 ? -6.535 -35.844 -1.088 1 81.31 559 SER A N 1
ATOM 4418 C CA . SER A 1 559 ? -6.215 -35.844 0.335 1 81.31 559 SER A CA 1
ATOM 4419 C C . SER A 1 559 ? -5.105 -34.875 0.669 1 81.31 559 SER A C 1
ATOM 4421 O O . SER A 1 559 ? -5.023 -34.375 1.798 1 81.31 559 SER A O 1
ATOM 4423 N N . ARG A 1 560 ? -4.379 -34.562 -0.317 1 79.69 560 ARG A N 1
ATOM 4424 C CA . ARG A 1 560 ? -3.197 -33.719 -0.081 1 79.69 560 ARG A CA 1
ATOM 4425 C C . ARG A 1 560 ? -3.461 -32.281 -0.453 1 79.69 560 ARG A C 1
ATOM 4427 O O . ARG A 1 560 ? -2.83 -31.375 0.088 1 79.69 560 ARG A O 1
ATOM 4434 N N . SER A 1 561 ? -4.223 -32.125 -1.403 1 87.25 561 SER A N 1
ATOM 4435 C CA . SER A 1 561 ? -4.453 -30.797 -1.975 1 87.25 561 SER A CA 1
ATOM 4436 C C . SER A 1 561 ? -5.914 -30.375 -1.832 1 87.25 561 SER A C 1
ATOM 4438 O O . SER A 1 561 ? -6.816 -31.094 -2.281 1 87.25 561 SER A O 1
ATOM 4440 N N . SER A 1 562 ? -6.129 -29.188 -1.245 1 85.25 562 SER A N 1
ATOM 4441 C CA . SER A 1 562 ? -7.484 -28.672 -1.119 1 85.25 562 SER A CA 1
ATOM 4442 C C . SER A 1 562 ? -8.102 -28.391 -2.486 1 85.25 562 SER A C 1
ATOM 4444 O O . SER A 1 562 ? -9.297 -28.609 -2.688 1 85.25 562 SER A O 1
ATOM 4446 N N . VAL A 1 563 ? -7.316 -27.953 -3.453 1 91.25 563 VAL A N 1
ATOM 4447 C CA . VAL A 1 563 ? -7.797 -27.688 -4.805 1 91.25 563 VAL A CA 1
ATOM 4448 C C . VAL A 1 563 ? -8.234 -28.984 -5.473 1 91.25 563 VAL A C 1
ATOM 4450 O O . VAL A 1 563 ? -9.305 -29.031 -6.09 1 91.25 563 VAL A O 1
ATOM 4453 N N . CYS A 1 564 ? -7.426 -29.984 -5.293 1 92.88 564 CYS A N 1
ATOM 4454 C CA . CYS A 1 564 ? -7.766 -31.281 -5.867 1 92.88 564 CYS A CA 1
ATOM 4455 C C . CYS A 1 564 ? -9.023 -31.859 -5.219 1 92.88 564 CYS A C 1
ATOM 4457 O O . CYS A 1 564 ? -9.859 -32.438 -5.902 1 92.88 564 CYS A O 1
ATOM 4459 N N . SER A 1 565 ? -9.117 -31.641 -3.945 1 91.25 565 SER A N 1
ATOM 4460 C CA . SER A 1 565 ? -10.297 -32.125 -3.23 1 91.25 565 SER A CA 1
ATOM 4461 C C . SER A 1 565 ? -11.562 -31.453 -3.744 1 91.25 565 SER A C 1
ATOM 4463 O O . SER A 1 565 ? -12.562 -32.125 -4.016 1 91.25 565 SER A O 1
ATOM 4465 N N . LYS A 1 566 ? -11.555 -30.172 -3.939 1 89.75 566 LYS A N 1
ATOM 4466 C CA . LYS A 1 566 ? -12.703 -29.422 -4.438 1 89.75 566 LYS A CA 1
ATOM 4467 C C . LYS A 1 566 ? -13.008 -29.781 -5.887 1 89.75 566 LYS A C 1
ATOM 4469 O O . LYS A 1 566 ? -14.172 -29.953 -6.258 1 89.75 566 LYS A O 1
ATOM 4474 N N . ALA A 1 567 ? -11.977 -29.906 -6.68 1 93.94 567 ALA A N 1
ATOM 4475 C CA . ALA A 1 567 ? -12.133 -30.25 -8.086 1 93.94 567 ALA A CA 1
ATOM 4476 C C . ALA A 1 567 ? -12.734 -31.656 -8.234 1 93.94 567 ALA A C 1
ATOM 4478 O O . ALA A 1 567 ? -13.648 -31.859 -9.039 1 93.94 567 ALA A O 1
ATOM 4479 N N . ALA A 1 568 ? -12.242 -32.562 -7.426 1 93.38 568 ALA A N 1
ATOM 4480 C CA . ALA A 1 568 ? -12.719 -33.938 -7.473 1 93.38 568 ALA A CA 1
ATOM 4481 C C . ALA A 1 568 ? -14.188 -34.031 -7.062 1 93.38 568 ALA A C 1
ATOM 4483 O O . ALA A 1 568 ? -14.961 -34.781 -7.652 1 93.38 568 ALA A O 1
ATOM 4484 N N . ALA A 1 569 ? -14.547 -33.25 -6.117 1 89.56 569 ALA A N 1
ATOM 4485 C CA . ALA A 1 569 ? -15.922 -33.25 -5.625 1 89.56 569 ALA A CA 1
ATOM 4486 C C . ALA A 1 569 ? -16.891 -32.844 -6.723 1 89.56 569 ALA A C 1
ATOM 4488 O O . ALA A 1 569 ? -18.016 -33.312 -6.781 1 89.56 569 ALA A O 1
ATOM 4489 N N . ILE A 1 570 ? -16.484 -31.984 -7.578 1 89.44 570 ILE A N 1
ATOM 4490 C CA . ILE A 1 570 ? -17.328 -31.469 -8.648 1 89.44 570 ILE A CA 1
ATOM 4491 C C . ILE A 1 570 ? -17.297 -32.438 -9.836 1 89.44 570 ILE A C 1
ATOM 4493 O O . ILE A 1 570 ? -18.328 -32.75 -10.422 1 89.44 570 ILE A O 1
ATOM 4497 N N . LEU A 1 571 ? -16.141 -33 -10.195 1 91.62 571 LEU A N 1
ATOM 4498 C CA . LEU A 1 571 ? -15.938 -33.688 -11.461 1 91.62 571 LEU A CA 1
ATOM 4499 C C . LEU A 1 571 ? -16.297 -35.156 -11.344 1 91.62 571 LEU A C 1
ATOM 4501 O O . LEU A 1 571 ? -16.75 -35.781 -12.312 1 91.62 571 LEU A O 1
ATOM 4505 N N . GLU A 1 572 ? -16.078 -35.75 -10.195 1 88.69 572 GLU A N 1
ATOM 4506 C CA . GLU A 1 572 ? -16.281 -37.188 -10.031 1 88.69 572 GLU A CA 1
ATOM 4507 C C . GLU A 1 572 ? -17.719 -37.594 -10.344 1 88.69 572 GLU A C 1
ATOM 4509 O O . GLU A 1 572 ? -17.953 -38.531 -11.086 1 88.69 572 GLU A O 1
ATOM 4514 N N . PRO A 1 573 ? -18.688 -36.844 -9.805 1 83.62 573 PRO A N 1
ATOM 4515 C CA . PRO A 1 573 ? -20.078 -37.188 -10.133 1 83.62 573 PRO A CA 1
ATOM 4516 C C . PRO A 1 573 ? -20.391 -37 -11.617 1 83.62 573 PRO A C 1
ATOM 4518 O O . PRO A 1 573 ? -21.203 -37.75 -12.172 1 83.62 573 PRO A O 1
ATOM 4521 N N . VAL A 1 574 ? -19.797 -36.156 -12.234 1 84.25 574 VAL A N 1
ATOM 4522 C CA . VAL A 1 574 ? -20.078 -35.844 -13.633 1 84.25 574 VAL A CA 1
ATOM 4523 C C . VAL A 1 574 ? -19.5 -36.938 -14.531 1 84.25 574 VAL A C 1
ATOM 4525 O O . VAL A 1 574 ? -20.156 -37.406 -15.477 1 84.25 574 VAL A O 1
ATOM 4528 N N . VAL A 1 575 ? -18.312 -37.375 -14.242 1 85.25 575 VAL A N 1
ATOM 4529 C CA . VAL A 1 575 ? -17.625 -38.312 -15.117 1 85.25 575 VAL A CA 1
ATOM 4530 C C . VAL A 1 575 ? -18.203 -39.719 -14.93 1 85.25 575 VAL A C 1
ATOM 4532 O O . VAL A 1 575 ? -18.141 -40.531 -15.844 1 85.25 575 VAL A O 1
ATOM 4535 N N . GLN A 1 576 ? -18.703 -39.938 -13.766 1 79.12 576 GLN A N 1
ATOM 4536 C CA . GLN A 1 576 ? -19.344 -41.25 -13.547 1 79.12 576 GLN A CA 1
ATOM 4537 C C . GLN A 1 576 ? -20.531 -41.438 -14.484 1 79.12 576 GLN A C 1
ATOM 4539 O O . GLN A 1 576 ? -20.859 -42.562 -14.852 1 79.12 576 GLN A O 1
ATOM 4544 N N . HIS A 1 577 ? -21.141 -40.344 -14.812 1 72.88 577 HIS A N 1
ATOM 4545 C CA . HIS A 1 577 ? -22.281 -40.406 -15.727 1 72.88 577 HIS A CA 1
ATOM 4546 C C . HIS A 1 577 ? -21.812 -40.5 -17.172 1 72.88 577 HIS A C 1
ATOM 4548 O O . HIS A 1 577 ? -22.625 -40.719 -18.078 1 72.88 577 HIS A O 1
ATOM 4554 N N . LEU A 1 578 ? -20.578 -40.156 -17.375 1 69.62 578 LEU A N 1
ATOM 4555 C CA . LEU A 1 578 ? -20.031 -40.25 -18.734 1 69.62 578 LEU A CA 1
ATOM 4556 C C . LEU A 1 578 ? -19.766 -41.719 -19.094 1 69.62 578 LEU A C 1
ATOM 4558 O O . LEU A 1 578 ? -19.312 -42 -20.219 1 69.62 578 LEU A O 1
ATOM 4562 N N . ASN A 1 579 ? -20.422 -42.844 -18.734 1 53.44 579 ASN A N 1
ATOM 4563 C CA . ASN A 1 579 ? -20.141 -44.25 -19.031 1 53.44 579 ASN A CA 1
ATOM 4564 C C . ASN A 1 579 ? -19.578 -44.406 -20.438 1 53.44 579 ASN A C 1
ATOM 4566 O O . ASN A 1 579 ? -20.156 -43.906 -21.406 1 53.44 579 ASN A O 1
ATOM 4570 N N . PRO A 1 580 ? -18.438 -44.875 -20.547 1 50.78 580 PRO A N 1
ATOM 4571 C CA . PRO A 1 580 ? -17.688 -45.094 -21.781 1 50.78 580 PRO A CA 1
ATOM 4572 C C . PRO A 1 580 ? -18.531 -45.719 -22.891 1 50.78 580 PRO A C 1
ATOM 4574 O O . PRO A 1 580 ? -18.203 -45.562 -24.078 1 50.78 580 PRO A O 1
ATOM 4577 N N . VAL A 1 581 ? -19.391 -46.656 -22.531 1 46.59 581 VAL A N 1
ATOM 4578 C CA . VAL A 1 581 ? -20.188 -47.312 -23.562 1 46.59 581 VAL A CA 1
ATOM 4579 C C . VAL A 1 581 ? -20.938 -46.25 -24.391 1 46.59 581 VAL A C 1
ATOM 4581 O O . VAL A 1 581 ? -21.078 -46.406 -25.609 1 46.59 581 VAL A O 1
ATOM 4584 N N . ASP A 1 582 ? -21.391 -45.281 -23.766 1 44.94 582 ASP A N 1
ATOM 4585 C CA . ASP A 1 582 ? -22.141 -44.219 -24.453 1 44.94 582 ASP A CA 1
ATOM 4586 C C . ASP A 1 582 ? -21.203 -43.344 -25.281 1 44.94 582 ASP A C 1
ATOM 4588 O O . ASP A 1 582 ? -21.656 -42.5 -26.062 1 44.94 582 ASP A O 1
ATOM 4592 N N . LEU A 1 583 ? -19.969 -43.281 -24.984 1 44.31 583 LEU A N 1
ATOM 4593 C CA . LEU A 1 583 ? -18.953 -42.562 -25.75 1 44.31 583 LEU A CA 1
ATOM 4594 C C . LEU A 1 583 ? -18.766 -43.188 -27.125 1 44.31 583 LEU A C 1
ATOM 4596 O O . LEU A 1 583 ? -18.25 -42.531 -28.031 1 44.31 583 LEU A O 1
ATOM 4600 N N . THR A 1 584 ? -18.828 -44.562 -27.188 1 40.91 584 THR A N 1
ATOM 4601 C CA . THR A 1 584 ? -18.719 -45.25 -28.484 1 40.91 584 THR A CA 1
ATOM 4602 C C . THR A 1 584 ? -20.016 -45.094 -29.281 1 40.91 584 THR A C 1
ATOM 4604 O O . THR A 1 584 ? -20.031 -45.312 -30.484 1 40.91 584 THR A O 1
ATOM 4607 N N . THR A 1 585 ? -21.203 -45.375 -28.734 1 36.97 585 THR A N 1
ATOM 4608 C CA . THR A 1 585 ? -22.422 -45.281 -29.516 1 36.97 585 THR A CA 1
ATOM 4609 C C . THR A 1 585 ? -22.75 -43.812 -29.828 1 36.97 585 THR A C 1
ATOM 4611 O O . THR A 1 585 ? -22.734 -42.969 -28.922 1 36.97 585 THR A O 1
ATOM 4614 N N . SER A 1 586 ? -22.594 -43.406 -31.141 1 36.12 586 SER A N 1
ATOM 4615 C CA . SER A 1 586 ? -23.062 -42.156 -31.703 1 36.12 586 SER A CA 1
ATOM 4616 C C . SER A 1 586 ? -24.375 -41.719 -31.047 1 36.12 586 SER A C 1
ATOM 4618 O O . SER A 1 586 ? -25.453 -41.969 -31.594 1 36.12 586 SER A O 1
ATOM 4620 N N . TYR A 1 587 ? -24.75 -42.062 -29.969 1 33 587 TYR A N 1
ATOM 4621 C CA . TYR A 1 587 ? -26 -41.375 -29.641 1 33 587 TYR A CA 1
ATOM 4622 C C . TYR A 1 587 ? -25.875 -39.875 -29.844 1 33 587 TYR A C 1
ATOM 4624 O O . TYR A 1 587 ? -25.109 -39.219 -29.156 1 33 587 TYR A O 1
ATOM 4632 N N . TYR A 1 588 ? -26.016 -39.406 -31.141 1 32.88 588 TYR A N 1
ATOM 4633 C CA . TYR A 1 588 ? -26.469 -38.031 -31.438 1 32.88 588 TYR A CA 1
ATOM 4634 C C . TYR A 1 588 ? -27.453 -37.562 -30.375 1 32.88 588 TYR A C 1
ATOM 4636 O O . TYR A 1 588 ? -28.578 -38.062 -30.281 1 32.88 588 TYR A O 1
ATOM 4644 N N . MET A 1 589 ? -27.156 -37.312 -29.219 1 34.75 589 MET A N 1
ATOM 4645 C CA . MET A 1 589 ? -28.156 -36.469 -28.594 1 34.75 589 MET A CA 1
ATOM 4646 C C . MET A 1 589 ? -28.688 -35.438 -29.609 1 34.75 589 MET A C 1
ATOM 4648 O O . MET A 1 589 ? -27.906 -34.75 -30.266 1 34.75 589 MET A O 1
ATOM 4652 N N . SER A 1 590 ? -29.766 -35.688 -30.359 1 32.56 590 SER A N 1
ATOM 4653 C CA . SER A 1 590 ? -30.469 -34.688 -31.172 1 32.56 590 SER A CA 1
ATOM 4654 C C . SER A 1 590 ? -30.234 -33.281 -30.656 1 32.56 590 SER A C 1
ATOM 4656 O O . SER A 1 590 ? -30.125 -33.062 -29.453 1 32.56 590 SER A O 1
ATOM 4658 N N . PRO A 1 591 ? -29.75 -32.344 -31.578 1 32.59 591 PRO A N 1
ATOM 4659 C CA . PRO A 1 591 ? -29.828 -30.938 -31.203 1 32.59 591 PRO A CA 1
ATOM 4660 C C . PRO A 1 591 ? -31.094 -30.609 -30.406 1 32.59 591 PRO A C 1
ATOM 4662 O O . PRO A 1 591 ? -32.188 -30.859 -30.891 1 32.59 591 PRO A O 1
ATOM 4665 N N . ILE A 1 592 ? -31.297 -30.922 -29.234 1 31.98 592 ILE A N 1
ATOM 4666 C CA . ILE A 1 592 ? -32.5 -30.328 -28.688 1 31.98 592 ILE A CA 1
ATOM 4667 C C . ILE A 1 592 ? -32.688 -28.938 -29.281 1 31.98 592 ILE A C 1
ATOM 4669 O O . ILE A 1 592 ? -31.734 -28.203 -29.484 1 31.98 592 ILE A O 1
ATOM 4673 N N . GLY A 1 593 ? -33.875 -28.578 -29.875 1 30.47 593 GLY A N 1
ATOM 4674 C CA . GLY A 1 593 ? -34.312 -27.25 -30.281 1 30.47 593 GLY A CA 1
ATOM 4675 C C . GLY A 1 593 ? -33.625 -26.141 -29.531 1 30.47 593 GLY A C 1
ATOM 4676 O O . GLY A 1 593 ? -32.875 -26.391 -28.578 1 30.47 593 GLY A O 1
ATOM 4677 N N . GLY A 1 594 ? -34 -24.797 -29.891 1 32.34 594 GLY A N 1
ATOM 4678 C CA . GLY A 1 594 ? -33.469 -23.469 -29.609 1 32.34 594 GLY A CA 1
ATOM 4679 C C . GLY A 1 594 ? -32.969 -23.297 -28.188 1 32.34 594 GLY A C 1
ATOM 4680 O O . GLY A 1 594 ? -31.922 -22.688 -27.969 1 32.34 594 GLY A O 1
ATOM 4681 N N . ASP A 1 595 ? -33.938 -23.25 -27.219 1 33.12 595 ASP A N 1
ATOM 4682 C CA . ASP A 1 595 ? -33.812 -22.672 -25.891 1 33.12 595 ASP A CA 1
ATOM 4683 C C . ASP A 1 595 ? -32.812 -23.469 -25.031 1 33.12 595 ASP A C 1
ATOM 4685 O O . ASP A 1 595 ? -32.438 -23.031 -23.953 1 33.12 595 ASP A O 1
ATOM 4689 N N . ALA A 1 596 ? -33 -24.859 -25.047 1 33.59 596 ALA A N 1
ATOM 4690 C CA . ALA A 1 596 ? -32.406 -25.625 -23.969 1 33.59 596 ALA A CA 1
ATOM 4691 C C . ALA A 1 596 ? -30.906 -25.844 -24.203 1 33.59 596 ALA A C 1
ATOM 4693 O O . ALA A 1 596 ? -30.516 -26.734 -24.969 1 33.59 596 ALA A O 1
ATOM 4694 N N . THR A 1 597 ? -30.078 -25 -24.516 1 36.09 597 THR A N 1
ATOM 4695 C CA . THR A 1 597 ? -28.672 -25.25 -24.203 1 36.09 597 THR A CA 1
ATOM 4696 C C . THR A 1 597 ? -28.531 -26.172 -23 1 36.09 597 THR A C 1
ATOM 4698 O O . THR A 1 597 ? -28.531 -25.719 -21.859 1 36.09 597 THR A O 1
ATOM 4701 N N . TYR A 1 598 ? -29.234 -27.297 -22.875 1 37.91 598 TYR A N 1
ATOM 4702 C CA . TYR A 1 598 ? -29.078 -28.312 -21.859 1 37.91 598 TYR A CA 1
ATOM 4703 C C . TYR A 1 598 ? -27.625 -28.734 -21.719 1 37.91 598 TYR A C 1
ATOM 4705 O O . TYR A 1 598 ? -27.062 -29.375 -22.609 1 37.91 598 TYR A O 1
ATOM 4713 N N . THR A 1 599 ? -26.625 -27.984 -21.344 1 46.09 599 THR A N 1
ATOM 4714 C CA . THR A 1 599 ? -25.391 -28.625 -20.906 1 46.09 599 THR A CA 1
ATOM 4715 C C . THR A 1 599 ? -25.688 -29.906 -20.141 1 46.09 599 THR A C 1
ATOM 4717 O O . THR A 1 599 ? -26.641 -29.969 -19.359 1 46.09 599 THR A O 1
ATOM 4720 N N . ALA A 1 600 ? -25.562 -31.172 -20.688 1 50.19 600 ALA A N 1
ATOM 4721 C CA . ALA A 1 600 ? -25.5 -32.406 -19.906 1 50.19 600 ALA A CA 1
ATOM 4722 C C . ALA A 1 600 ? -25.047 -32.125 -18.469 1 50.19 600 ALA A C 1
ATOM 4724 O O . ALA A 1 600 ? -25.391 -32.875 -17.547 1 50.19 600 ALA A O 1
ATOM 4725 N N . PHE A 1 601 ? -24.312 -31.156 -18.359 1 61.69 601 PHE A N 1
ATOM 4726 C CA . PHE A 1 601 ? -23.875 -30.797 -17.016 1 61.69 601 PHE A CA 1
ATOM 4727 C C . PHE A 1 601 ? -24.188 -29.344 -16.719 1 61.69 601 PHE A C 1
ATOM 4729 O O . PHE A 1 601 ? -23.297 -28.484 -16.734 1 61.69 601 PHE A O 1
ATOM 4736 N N . PRO A 1 602 ? -25.531 -29.031 -16.516 1 62.94 602 PRO A N 1
ATOM 4737 C CA . PRO A 1 602 ? -25.906 -27.625 -16.328 1 62.94 602 PRO A CA 1
ATOM 4738 C C . PRO A 1 602 ? -25.062 -26.922 -15.258 1 62.94 602 PRO A C 1
ATOM 4740 O O . PRO A 1 602 ? -24.766 -25.734 -15.398 1 62.94 602 PRO A O 1
ATOM 4743 N N . GLU A 1 603 ? -24.734 -27.75 -14.297 1 67.69 603 GLU A N 1
ATOM 4744 C CA . GLU A 1 603 ? -23.938 -27.156 -13.227 1 67.69 603 GLU A CA 1
ATOM 4745 C C . GLU A 1 603 ? -22.562 -26.703 -13.734 1 67.69 603 GLU A C 1
ATOM 4747 O O . GLU A 1 603 ? -22.062 -25.656 -13.359 1 67.69 603 GLU A O 1
ATOM 4752 N N . LEU A 1 604 ? -22.094 -27.5 -14.664 1 78.88 604 LEU A N 1
ATOM 4753 C CA . LEU A 1 604 ? -20.781 -27.188 -15.211 1 78.88 604 LEU A CA 1
ATOM 4754 C C . LEU A 1 604 ? -20.875 -26.016 -16.188 1 78.88 604 LEU A C 1
ATOM 4756 O O . LEU A 1 604 ? -19.953 -25.203 -16.266 1 78.88 604 LEU A O 1
ATOM 4760 N N . GLY A 1 605 ? -22.016 -25.969 -16.828 1 76.88 605 GLY A N 1
ATOM 4761 C CA . GLY A 1 605 ? -22.219 -24.859 -17.734 1 76.88 605 GLY A CA 1
ATOM 4762 C C . GLY A 1 605 ? -22.25 -23.516 -17.047 1 76.88 605 GLY A C 1
ATOM 4763 O O . GLY A 1 605 ? -21.641 -22.547 -17.5 1 76.88 605 GLY A O 1
ATOM 4764 N N . ASN A 1 606 ? -22.891 -23.484 -15.93 1 75.06 606 ASN A N 1
ATOM 4765 C CA . ASN A 1 606 ? -22.969 -22.25 -15.156 1 75.06 606 ASN A CA 1
ATOM 4766 C C . ASN A 1 606 ? -21.594 -21.828 -14.641 1 75.06 606 ASN A C 1
ATOM 4768 O O . ASN A 1 606 ? -21.25 -20.641 -14.664 1 75.06 606 ASN A O 1
ATOM 4772 N N . LEU A 1 607 ? -20.828 -22.781 -14.234 1 77.19 607 LEU A N 1
ATOM 4773 C CA . LEU A 1 607 ? -19.484 -22.5 -13.75 1 77.19 607 LEU A CA 1
ATOM 4774 C C . LEU A 1 607 ? -18.594 -22 -14.891 1 77.19 607 LEU A C 1
ATOM 4776 O O . LEU A 1 607 ? -17.734 -21.141 -14.688 1 77.19 607 LEU A O 1
ATOM 4780 N N . PHE A 1 608 ? -18.906 -22.562 -16.016 1 83.19 608 PHE A N 1
ATOM 4781 C CA . PHE A 1 608 ? -18.062 -22.266 -17.172 1 83.19 608 PHE A CA 1
ATOM 4782 C C . PHE A 1 608 ? -18.406 -20.922 -17.781 1 83.19 608 PHE A C 1
ATOM 4784 O O . PHE A 1 608 ? -17.516 -20.109 -18.062 1 83.19 608 PHE A O 1
ATOM 4791 N N . PHE A 1 609 ? -19.641 -20.578 -17.891 1 81.38 609 PHE A N 1
ATOM 4792 C CA . PHE A 1 609 ? -20.016 -19.391 -18.656 1 81.38 609 PHE A CA 1
ATOM 4793 C C . PHE A 1 609 ? -20.266 -18.203 -17.719 1 81.38 609 PHE A C 1
ATOM 4795 O O . PHE A 1 609 ? -20.062 -17.047 -18.125 1 81.38 609 PHE A O 1
ATOM 4802 N N . ASP A 1 610 ? -20.562 -18.469 -16.5 1 79.75 610 ASP A N 1
ATOM 4803 C CA . ASP A 1 610 ? -21.047 -17.375 -15.664 1 79.75 610 ASP A CA 1
ATOM 4804 C C . ASP A 1 610 ? -19.922 -16.828 -14.781 1 79.75 610 ASP A C 1
ATOM 4806 O O . ASP A 1 610 ? -20 -15.688 -14.312 1 79.75 610 ASP A O 1
ATOM 4810 N N . VAL A 1 611 ? -18.953 -17.625 -14.5 1 86.31 611 VAL A N 1
ATOM 4811 C CA . VAL A 1 611 ? -17.875 -17.172 -13.641 1 86.31 611 VAL A CA 1
ATOM 4812 C C . VAL A 1 611 ? -17.016 -16.141 -14.391 1 86.31 611 VAL A C 1
ATOM 4814 O O . VAL A 1 611 ? -16.578 -16.391 -15.516 1 86.31 611 VAL A O 1
ATOM 4817 N N . PRO A 1 612 ? -16.828 -14.961 -13.758 1 85.69 612 PRO A N 1
ATOM 4818 C CA . PRO A 1 612 ? -16 -13.945 -14.422 1 85.69 612 PRO A CA 1
ATOM 4819 C C . PRO A 1 612 ? -14.586 -14.438 -14.703 1 85.69 612 PRO A C 1
ATOM 4821 O O . PRO A 1 612 ? -14.031 -15.219 -13.938 1 85.69 612 PRO A O 1
ATOM 4824 N N . CYS A 1 613 ? -14.039 -13.938 -15.773 1 90 613 CYS A N 1
ATOM 4825 C CA . CYS A 1 613 ? -12.711 -14.32 -16.25 1 90 613 CYS A CA 1
ATOM 4826 C C . CYS A 1 613 ? -11.672 -14.125 -15.148 1 90 613 CYS A C 1
ATOM 4828 O O . CYS A 1 613 ? -10.734 -14.914 -15.023 1 90 613 CYS A O 1
ATOM 4830 N N . GLU A 1 614 ? -11.836 -13.109 -14.266 1 90.56 614 GLU A N 1
ATOM 4831 C CA . GLU A 1 614 ? -10.891 -12.766 -13.211 1 90.56 614 GLU A CA 1
ATOM 4832 C C . GLU A 1 614 ? -10.805 -13.875 -12.164 1 90.56 614 GLU A C 1
ATOM 4834 O O . GLU A 1 614 ? -9.766 -14.047 -11.531 1 90.56 614 GLU A O 1
ATOM 4839 N N . GLN A 1 615 ? -11.844 -14.625 -12.062 1 89.38 615 GLN A N 1
ATOM 4840 C CA . GLN A 1 615 ? -11.914 -15.664 -11.039 1 89.38 615 GLN A CA 1
ATOM 4841 C C . GLN A 1 615 ? -11.398 -17 -11.57 1 89.38 615 GLN A C 1
ATOM 4843 O O . GLN A 1 615 ? -11.359 -17.984 -10.844 1 89.38 615 GLN A O 1
ATOM 4848 N N . LEU A 1 616 ? -10.969 -17 -12.797 1 93.5 616 LEU A N 1
ATOM 4849 C CA . LEU A 1 616 ? -10.484 -18.234 -13.406 1 93.5 616 LEU A CA 1
ATOM 4850 C C . LEU A 1 616 ? -8.961 -18.234 -13.5 1 93.5 616 LEU A C 1
ATOM 4852 O O . LEU A 1 616 ? -8.367 -19.203 -13.984 1 93.5 616 LEU A O 1
ATOM 4856 N N . LEU A 1 617 ? -8.367 -17.172 -12.953 1 94.19 617 LEU A N 1
ATOM 4857 C CA . LEU A 1 617 ? -6.914 -17.047 -13.023 1 94.19 617 LEU A CA 1
ATOM 4858 C C . LEU A 1 617 ? -6.25 -17.781 -11.867 1 94.19 617 LEU A C 1
ATOM 4860 O O . LEU A 1 617 ? -5.133 -18.281 -12 1 94.19 617 LEU A O 1
ATOM 4864 N N . THR A 1 618 ? -6.848 -17.781 -10.734 1 92.12 618 THR A N 1
ATOM 4865 C CA . THR A 1 618 ? -6.352 -18.453 -9.547 1 92.12 618 THR A CA 1
ATOM 4866 C C . THR A 1 618 ? -7.488 -19.172 -8.812 1 92.12 618 THR A C 1
ATOM 4868 O O . THR A 1 618 ? -8.656 -18.812 -8.977 1 92.12 618 THR A O 1
ATOM 4871 N N . PRO A 1 619 ? -7.133 -20.156 -8.07 1 90.06 619 PRO A N 1
ATOM 4872 C CA . PRO A 1 619 ? -8.188 -20.938 -7.43 1 90.06 619 PRO A CA 1
ATOM 4873 C C . PRO A 1 619 ? -8.812 -20.234 -6.23 1 90.06 619 PRO A C 1
ATOM 4875 O O . PRO A 1 619 ? -9.922 -20.578 -5.812 1 90.06 619 PRO A O 1
ATOM 4878 N N . VAL A 1 620 ? -8.234 -19.312 -5.648 1 81.12 620 VAL A N 1
ATOM 4879 C CA . VAL A 1 620 ? -8.641 -18.688 -4.387 1 81.12 620 VAL A CA 1
ATOM 4880 C C . VAL A 1 620 ? -10 -18 -4.559 1 81.12 620 VAL A C 1
ATOM 4882 O O . VAL A 1 620 ? -10.852 -18.078 -3.678 1 81.12 620 VAL A O 1
ATOM 4885 N N . GLY A 1 621 ? -10.281 -17.422 -5.637 1 76.69 621 GLY A N 1
ATOM 4886 C CA . GLY A 1 621 ? -11.508 -16.672 -5.836 1 76.69 621 GLY A CA 1
ATOM 4887 C C . GLY A 1 621 ? -12.562 -17.453 -6.59 1 76.69 621 GLY A C 1
ATOM 4888 O O . GLY A 1 621 ? -13.68 -16.969 -6.793 1 76.69 621 GLY A O 1
ATOM 4889 N N . PHE A 1 622 ? -12.266 -18.688 -6.922 1 87.31 622 PHE A N 1
ATOM 4890 C CA . PHE A 1 622 ? -13.195 -19.5 -7.703 1 87.31 622 PHE A CA 1
ATOM 4891 C C . PHE A 1 622 ? -14.328 -20.016 -6.828 1 87.31 622 PHE A C 1
ATOM 4893 O O . PHE A 1 622 ? -14.102 -20.469 -5.707 1 87.31 622 PHE A O 1
ATOM 4900 N N . PRO A 1 623 ? -15.562 -19.828 -7.309 1 83.5 623 PRO A N 1
ATOM 4901 C CA . PRO A 1 623 ? -16.703 -20.359 -6.555 1 83.5 623 PRO A CA 1
ATOM 4902 C C . PRO A 1 623 ? -16.828 -21.875 -6.664 1 83.5 623 PRO A C 1
ATOM 4904 O O . PRO A 1 623 ? -17.562 -22.375 -7.527 1 83.5 623 PRO A O 1
ATOM 4907 N N . TRP A 1 624 ? -16.297 -22.625 -5.723 1 82.31 624 TRP A N 1
ATOM 4908 C CA . TRP A 1 624 ? -16.266 -24.078 -5.75 1 82.31 624 TRP A CA 1
ATOM 4909 C C . TRP A 1 624 ? -17.625 -24.672 -5.387 1 82.31 624 TRP A C 1
ATOM 4911 O O . TRP A 1 624 ? -17.828 -25.875 -5.527 1 82.31 624 TRP A O 1
ATOM 4921 N N . VAL A 1 625 ? -18.656 -23.922 -4.695 1 65.69 625 VAL A N 1
ATOM 4922 C CA . VAL A 1 625 ? -19.938 -24.469 -4.246 1 65.69 625 VAL A CA 1
ATOM 4923 C C . VAL A 1 625 ? -20.891 -24.578 -5.43 1 65.69 625 VAL A C 1
ATOM 4925 O O . VAL A 1 625 ? -21.125 -23.594 -6.137 1 65.69 625 VAL A O 1
ATOM 4928 N N . THR A 1 626 ? -21.219 -25.859 -5.859 1 54.78 626 THR A N 1
ATOM 4929 C CA . THR A 1 626 ? -22.234 -26.078 -6.875 1 54.78 626 THR A CA 1
ATOM 4930 C C . THR A 1 626 ? -23.625 -25.984 -6.266 1 54.78 626 THR A C 1
ATOM 4932 O O . THR A 1 626 ? -23.828 -26.312 -5.094 1 54.78 626 THR A O 1
ATOM 4935 N N . SER A 1 627 ? -24.484 -25.062 -6.629 1 43.94 627 SER A N 1
ATOM 4936 C CA . SER A 1 627 ? -25.875 -24.891 -6.238 1 43.94 627 SER A CA 1
ATOM 4937 C C . SER A 1 627 ? -26.594 -26.234 -6.09 1 43.94 627 SER A C 1
ATOM 4939 O O . SER A 1 627 ? -27.812 -26.297 -6.109 1 43.94 627 SER A O 1
ATOM 4941 N N . SER A 1 628 ? -26.172 -27.391 -6.012 1 39.34 628 SER A N 1
ATOM 4942 C CA . SER A 1 628 ? -27.141 -28.484 -5.992 1 39.34 628 SER A CA 1
ATOM 4943 C C . SER A 1 628 ? -27.922 -28.5 -4.684 1 39.34 628 SER A C 1
ATOM 4945 O O . SER A 1 628 ? -28.578 -29.5 -4.359 1 39.34 628 SER A O 1
ATOM 4947 N N . GLY A 1 629 ? -27.891 -27.719 -3.703 1 32.88 629 GLY A N 1
ATOM 4948 C CA . GLY A 1 629 ? -28.875 -28.094 -2.699 1 32.88 629 GLY A CA 1
ATOM 4949 C C . GLY A 1 629 ? -30.297 -28.172 -3.25 1 32.88 629 GLY A C 1
ATOM 4950 O O . GLY A 1 629 ? -31.25 -28.344 -2.494 1 32.88 629 GLY A O 1
ATOM 4951 N N . ALA A 1 630 ? -30.781 -27.609 -4.285 1 28.2 630 ALA A N 1
ATOM 4952 C CA . ALA A 1 630 ? -32.156 -27.969 -4.586 1 28.2 630 ALA A CA 1
ATOM 4953 C C . ALA A 1 630 ? -32.281 -29.391 -5.09 1 28.2 630 ALA A C 1
ATOM 4955 O O . ALA A 1 630 ? -33.25 -29.766 -5.738 1 28.2 630 ALA A O 1
ATOM 4956 N N . VAL A 1 631 ? -31.359 -30.344 -4.809 1 24.75 631 VAL A N 1
ATOM 4957 C CA . VAL A 1 631 ? -32.031 -31.641 -4.867 1 24.75 631 VAL A CA 1
ATOM 4958 C C . VAL A 1 631 ? -32.75 -31.906 -3.547 1 24.75 631 VAL A C 1
ATOM 4960 O O . VAL A 1 631 ? -32.188 -31.656 -2.473 1 24.75 631 VAL A O 1
ATOM 4963 N N . MET B 1 1 ? 55.875 -16.594 7.77 1 19.59 1 MET B N 1
ATOM 4964 C CA . MET B 1 1 ? 56.094 -15.305 7.094 1 19.59 1 MET B CA 1
ATOM 4965 C C . MET B 1 1 ? 54.969 -14.328 7.457 1 19.59 1 MET B C 1
ATOM 4967 O O . MET B 1 1 ? 53.844 -14.461 6.988 1 19.59 1 MET B O 1
ATOM 4971 N N . SER B 1 2 ? 55.094 -13.484 8.539 1 26.25 2 SER B N 1
ATOM 4972 C CA . SER B 1 2 ? 54.469 -12.859 9.695 1 26.25 2 SER B CA 1
ATOM 4973 C C . SER B 1 2 ? 54.125 -11.406 9.414 1 26.25 2 SER B C 1
ATOM 4975 O O . SER B 1 2 ? 55 -10.602 9.094 1 26.25 2 SER B O 1
ATOM 4977 N N . SER B 1 3 ? 53.031 -10.938 8.844 1 25.67 3 SER B N 1
ATOM 4978 C CA . SER B 1 3 ? 52.719 -9.734 8.078 1 25.67 3 SER B CA 1
ATOM 4979 C C . SER B 1 3 ? 52.688 -8.5 8.977 1 25.67 3 SER B C 1
ATOM 4981 O O . SER B 1 3 ? 52 -8.477 10 1 25.67 3 SER B O 1
ATOM 4983 N N . ARG B 1 4 ? 53.438 -7.555 8.922 1 31.91 4 ARG B N 1
ATOM 4984 C CA . ARG B 1 4 ? 54.031 -6.496 9.734 1 31.91 4 ARG B CA 1
ATOM 4985 C C . ARG B 1 4 ? 53.031 -5.375 9.984 1 31.91 4 ARG B C 1
ATOM 4987 O O . ARG B 1 4 ? 52.5 -4.785 9.047 1 31.91 4 ARG B O 1
ATOM 4994 N N . ARG B 1 5 ? 52.625 -5.031 11.156 1 32.5 5 ARG B N 1
ATOM 4995 C CA . ARG B 1 5 ? 51.625 -4.074 11.672 1 32.5 5 ARG B CA 1
ATOM 4996 C C . ARG B 1 5 ? 52.25 -2.678 11.758 1 32.5 5 ARG B C 1
ATOM 4998 O O . ARG B 1 5 ? 53.281 -2.484 12.398 1 32.5 5 ARG B O 1
ATOM 5005 N N . LEU B 1 6 ? 52.156 -1.755 10.984 1 39.44 6 LEU B N 1
ATOM 5006 C CA . LEU B 1 6 ? 52.875 -0.494 10.891 1 39.44 6 LEU B CA 1
ATOM 5007 C C . LEU B 1 6 ? 52.594 0.382 12.109 1 39.44 6 LEU B C 1
ATOM 5009 O O . LEU B 1 6 ? 51.438 0.588 12.484 1 39.44 6 LEU B O 1
ATOM 5013 N N . PRO B 1 7 ? 53.5 0.975 12.969 1 46.72 7 PRO B N 1
ATOM 5014 C CA . PRO B 1 7 ? 53.5 1.496 14.336 1 46.72 7 PRO B CA 1
ATOM 5015 C C . PRO B 1 7 ? 53.062 2.961 14.406 1 46.72 7 PRO B C 1
ATOM 5017 O O . PRO B 1 7 ? 53.625 3.803 13.695 1 46.72 7 PRO B O 1
ATOM 5020 N N . LEU B 1 8 ? 52.25 3.484 14.828 1 54.41 8 LEU B N 1
ATOM 5021 C CA . LEU B 1 8 ? 51.531 4.754 14.703 1 54.41 8 LEU B CA 1
ATOM 5022 C C . LEU B 1 8 ? 52.062 5.77 15.719 1 54.41 8 LEU B C 1
ATOM 5024 O O . LEU B 1 8 ? 51.469 6.844 15.875 1 54.41 8 LEU B O 1
ATOM 5028 N N . SER B 1 9 ? 53.312 5.707 16.5 1 68.5 9 SER B N 1
ATOM 5029 C CA . SER B 1 9 ? 53.719 6.508 17.656 1 68.5 9 SER B CA 1
ATOM 5030 C C . SER B 1 9 ? 54.844 7.469 17.281 1 68.5 9 SER B C 1
ATOM 5032 O O . SER B 1 9 ? 55.625 7.203 16.359 1 68.5 9 SER B O 1
ATOM 5034 N N . CYS B 1 10 ? 55.062 8.711 17.922 1 70.25 10 CYS B N 1
ATOM 5035 C CA . CYS B 1 10 ? 56.125 9.664 17.594 1 70.25 10 CYS B CA 1
ATOM 5036 C C . CYS B 1 10 ? 57.469 9.164 18.062 1 70.25 10 CYS B C 1
ATOM 5038 O O . CYS B 1 10 ? 57.562 8.289 18.922 1 70.25 10 CYS B O 1
ATOM 5040 N N . GLU B 1 11 ? 58.719 9.5 17.594 1 73.75 11 GLU B N 1
ATOM 5041 C CA . GLU B 1 11 ? 60.062 8.938 17.875 1 73.75 11 GLU B CA 1
ATOM 5042 C C . GLU B 1 11 ? 60.438 9.117 19.328 1 73.75 11 GLU B C 1
ATOM 5044 O O . GLU B 1 11 ? 61.062 8.242 19.938 1 73.75 11 GLU B O 1
ATOM 5049 N N . ASN B 1 12 ? 59.906 10.289 19.969 1 73.62 12 ASN B N 1
ATOM 5050 C CA . ASN B 1 12 ? 60.281 10.594 21.344 1 73.62 12 ASN B CA 1
ATOM 5051 C C . ASN B 1 12 ? 59.531 9.672 22.312 1 73.62 12 ASN B C 1
ATOM 5053 O O . ASN B 1 12 ? 60.156 9.148 23.25 1 73.62 12 ASN B O 1
ATOM 5057 N N . CYS B 1 13 ? 58.312 9.5 21.984 1 71.12 13 CYS B N 1
ATOM 5058 C CA . CYS B 1 13 ? 57.469 8.688 22.844 1 71.12 13 CYS B CA 1
ATOM 5059 C C . CYS B 1 13 ? 57.844 7.211 22.734 1 71.12 13 CYS B C 1
ATOM 5061 O O . CYS B 1 13 ? 57.812 6.484 23.734 1 71.12 13 CYS B O 1
ATOM 5063 N N . ARG B 1 14 ? 58.219 6.766 21.453 1 72.81 14 ARG B N 1
ATOM 5064 C CA . ARG B 1 14 ? 58.656 5.406 21.125 1 72.81 14 ARG B CA 1
ATOM 5065 C C . ARG B 1 14 ? 59.938 5.031 21.875 1 72.81 14 ARG B C 1
ATOM 5067 O O . ARG B 1 14 ? 60.031 3.945 22.453 1 72.81 14 ARG B O 1
ATOM 5074 N N . GLN B 1 15 ? 60.906 6.027 21.859 1 72.69 15 GLN B N 1
ATOM 5075 C CA . GLN B 1 15 ? 62.219 5.77 22.469 1 72.69 15 GLN B CA 1
ATOM 5076 C C . GLN B 1 15 ? 62.125 5.684 23.984 1 72.69 15 GLN B C 1
ATOM 5078 O O . GLN B 1 15 ? 62.875 4.934 24.625 1 72.69 15 GLN B O 1
ATOM 5083 N N . ARG B 1 16 ? 61.25 6.547 24.484 1 71.5 16 ARG B N 1
ATOM 5084 C CA . ARG B 1 16 ? 61.156 6.66 25.938 1 71.5 16 ARG B CA 1
ATOM 5085 C C . ARG B 1 16 ? 60.031 5.781 26.484 1 71.5 16 ARG B C 1
ATOM 5087 O O . ARG B 1 16 ? 59.75 5.797 27.688 1 71.5 16 ARG B O 1
ATOM 5094 N N . LYS B 1 17 ? 59.375 4.926 25.516 1 70.81 17 LYS B N 1
ATOM 5095 C CA . LYS B 1 17 ? 58.375 3.902 25.734 1 70.81 17 LYS B CA 1
ATOM 5096 C C . LYS B 1 17 ? 57.156 4.473 26.469 1 70.81 17 LYS B C 1
ATOM 5098 O O . LYS B 1 17 ? 56.625 3.842 27.391 1 70.81 17 LYS B O 1
ATOM 5103 N N . ILE B 1 18 ? 56.969 5.738 26.109 1 70.81 18 ILE B N 1
ATOM 5104 C CA . ILE B 1 18 ? 55.844 6.375 26.781 1 70.81 18 ILE B CA 1
ATOM 5105 C C . ILE B 1 18 ? 54.656 6.531 25.812 1 70.81 18 ILE B C 1
ATOM 5107 O O . ILE B 1 18 ? 54.875 6.574 24.594 1 70.81 18 ILE B O 1
ATOM 5111 N N . ARG B 1 19 ? 53.625 6.605 26.234 1 67.69 19 ARG B N 1
ATOM 5112 C CA . ARG B 1 19 ? 52.406 6.613 25.422 1 67.69 19 ARG B CA 1
ATOM 5113 C C . ARG B 1 19 ? 52.281 7.922 24.641 1 67.69 19 ARG B C 1
ATOM 5115 O O . ARG B 1 19 ? 52.281 9 25.234 1 67.69 19 ARG B O 1
ATOM 5122 N N . CYS B 1 20 ? 52.281 7.895 23.328 1 66.44 20 CYS B N 1
ATOM 5123 C CA . CYS B 1 20 ? 52.281 9.055 22.438 1 66.44 20 CYS B CA 1
ATOM 5124 C C . CYS B 1 20 ? 50.875 9.547 22.188 1 66.44 20 CYS B C 1
ATOM 5126 O O . CYS B 1 20 ? 50.062 8.852 21.578 1 66.44 20 CYS B O 1
ATOM 5128 N N . ILE B 1 21 ? 50.344 10.406 23.016 1 66.5 21 ILE B N 1
ATOM 5129 C CA . ILE B 1 21 ? 48.969 10.922 22.906 1 66.5 21 ILE B CA 1
ATOM 5130 C C . ILE B 1 21 ? 48.938 12.031 21.859 1 66.5 21 ILE B C 1
ATOM 5132 O O . ILE B 1 21 ? 49.562 13.086 22.031 1 66.5 21 ILE B O 1
ATOM 5136 N N . SER B 1 22 ? 48.75 11.766 20.594 1 54.25 22 SER B N 1
ATOM 5137 C CA . SER B 1 22 ? 48.875 12.773 19.531 1 54.25 22 SER B CA 1
ATOM 5138 C C . SER B 1 22 ? 47.5 13.172 19.016 1 54.25 22 SER B C 1
ATOM 5140 O O . SER B 1 22 ? 46.719 12.32 18.594 1 54.25 22 SER B O 1
ATOM 5142 N N . SER B 1 23 ? 46.875 14.273 19.422 1 54.88 23 SER B N 1
ATOM 5143 C CA . SER B 1 23 ? 45.531 14.664 19 1 54.88 23 SER B CA 1
ATOM 5144 C C . SER B 1 23 ? 45.469 14.836 17.484 1 54.88 23 SER B C 1
ATOM 5146 O O . SER B 1 23 ? 44.406 14.703 16.875 1 54.88 23 SER B O 1
ATOM 5148 N N . GLY B 1 24 ? 46.719 15.242 16.828 1 50.28 24 GLY B N 1
ATOM 5149 C CA . GLY B 1 24 ? 46.75 15.742 15.469 1 50.28 24 GLY B CA 1
ATOM 5150 C C . GLY B 1 24 ? 48.031 15.352 14.742 1 50.28 24 GLY B C 1
ATOM 5151 O O . GLY B 1 24 ? 48.406 15.961 13.734 1 50.28 24 GLY B O 1
ATOM 5152 N N . TYR B 1 25 ? 48.562 14.078 14.758 1 53.41 25 TYR B N 1
ATOM 5153 C CA . TYR B 1 25 ? 49.781 13.508 14.211 1 53.41 25 TYR B CA 1
ATOM 5154 C C . TYR B 1 25 ? 50.812 14.594 13.93 1 53.41 25 TYR B C 1
ATOM 5156 O O . TYR B 1 25 ? 51.562 14.516 12.945 1 53.41 25 TYR B O 1
ATOM 5164 N N . SER B 1 26 ? 50.562 15.703 14.641 1 65.31 26 SER B N 1
ATOM 5165 C CA . SER B 1 26 ? 51.469 16.844 14.469 1 65.31 26 SER B CA 1
ATOM 5166 C C . SER B 1 26 ? 52.469 16.922 15.609 1 65.31 26 SER B C 1
ATOM 5168 O O . SER B 1 26 ? 52.125 16.656 16.766 1 65.31 26 SER B O 1
ATOM 5170 N N . ALA B 1 27 ? 53.812 17.094 15.289 1 70.38 27 ALA B N 1
ATOM 5171 C CA . ALA B 1 27 ? 54.812 17.422 16.297 1 70.38 27 ALA B CA 1
ATOM 5172 C C . ALA B 1 27 ? 54.594 18.812 16.859 1 70.38 27 ALA B C 1
ATOM 5174 O O . ALA B 1 27 ? 54.188 19.719 16.141 1 70.38 27 ALA B O 1
ATOM 5175 N N . PRO B 1 28 ? 54.688 18.844 18.094 1 71.06 28 PRO B N 1
ATOM 5176 C CA . PRO B 1 28 ? 55.062 17.844 19.094 1 71.06 28 PRO B CA 1
ATOM 5177 C C . PRO B 1 28 ? 53.844 17.109 19.641 1 71.06 28 PRO B C 1
ATOM 5179 O O . PRO B 1 28 ? 52.75 17.656 19.672 1 71.06 28 PRO B O 1
ATOM 5182 N N . CYS B 1 29 ? 53.875 15.805 19.859 1 68.12 29 CYS B N 1
ATOM 5183 C CA . CYS B 1 29 ? 52.75 15.055 20.422 1 68.12 29 CYS B CA 1
ATOM 5184 C C . CYS B 1 29 ? 52.375 15.578 21.797 1 68.12 29 CYS B C 1
ATOM 5186 O O . CYS B 1 29 ? 53.188 16.234 22.453 1 68.12 29 CYS B O 1
ATOM 5188 N N . ASP B 1 30 ? 51.094 15.594 22.172 1 72.12 30 ASP B N 1
ATOM 5189 C CA . ASP B 1 30 ? 50.594 16.188 23.406 1 72.12 30 ASP B CA 1
ATOM 5190 C C . ASP B 1 30 ? 51.438 15.781 24.609 1 72.12 30 ASP B C 1
ATOM 5192 O O . ASP B 1 30 ? 51.656 16.578 25.516 1 72.12 30 ASP B O 1
ATOM 5196 N N . THR B 1 31 ? 52 14.656 24.422 1 74.56 31 THR B N 1
ATOM 5197 C CA . THR B 1 31 ? 52.812 14.086 25.484 1 74.56 31 THR B CA 1
ATOM 5198 C C . THR B 1 31 ? 54.188 14.75 25.562 1 74.56 31 THR B C 1
ATOM 5200 O O . THR B 1 31 ? 54.656 15.094 26.641 1 74.56 31 THR B O 1
ATOM 5203 N N . CYS B 1 32 ? 54.75 14.953 24.422 1 74.12 32 CYS B N 1
ATOM 5204 C CA . CYS B 1 32 ? 56.062 15.609 24.312 1 74.12 32 CYS B CA 1
ATOM 5205 C C . CYS B 1 32 ? 55.969 17.078 24.719 1 74.12 32 CYS B C 1
ATOM 5207 O O . CYS B 1 32 ? 56.875 17.594 25.375 1 74.12 32 CYS B O 1
ATOM 5209 N N . SER B 1 33 ? 54.719 17.781 24.406 1 71.56 33 SER B N 1
ATOM 5210 C CA . SER B 1 33 ? 54.469 19.188 24.719 1 71.56 33 SER B CA 1
ATOM 5211 C C . SER B 1 33 ? 54.406 19.422 26.219 1 71.56 33 SER B C 1
ATOM 5213 O O . SER B 1 33 ? 54.938 20.406 26.734 1 71.56 33 SER B O 1
ATOM 5215 N N 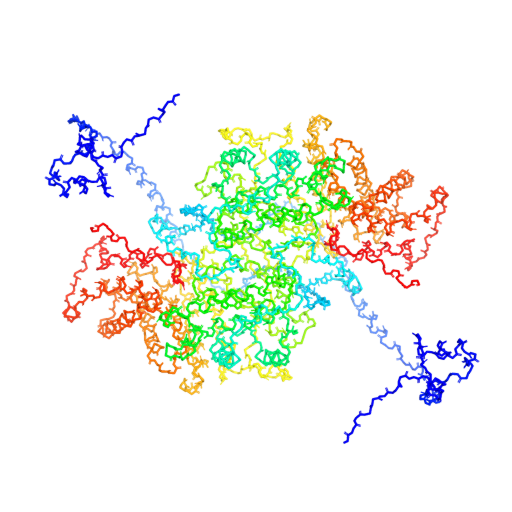. ARG B 1 34 ? 53.688 18.469 26.875 1 72.75 34 ARG B N 1
ATOM 5216 C CA . ARG B 1 34 ? 53.438 18.578 28.312 1 72.75 34 ARG B CA 1
ATOM 5217 C C . ARG B 1 34 ? 54.688 18.312 29.125 1 72.75 34 ARG B C 1
ATOM 5219 O O . ARG B 1 34 ? 54.875 18.906 30.188 1 72.75 34 ARG B O 1
ATOM 5226 N N . ARG B 1 35 ? 55.562 17.375 28.469 1 71.88 35 ARG B N 1
ATOM 5227 C CA . ARG B 1 35 ? 56.719 16.906 29.266 1 71.88 35 ARG B CA 1
ATOM 5228 C C . ARG B 1 35 ? 58 17.641 28.891 1 71.88 35 ARG B C 1
ATOM 5230 O O . ARG B 1 35 ? 59.094 17.266 29.328 1 71.88 35 ARG B O 1
ATOM 5237 N N . GLY B 1 36 ? 57.969 18.703 28.094 1 72.88 36 GLY B N 1
ATOM 5238 C CA . GLY B 1 36 ? 59 19.672 27.781 1 72.88 36 GLY B CA 1
ATOM 5239 C C . GLY B 1 36 ? 59.844 19.266 26.578 1 72.88 36 GLY B C 1
ATOM 5240 O O . GLY B 1 36 ? 60.969 19.734 26.422 1 72.88 36 GLY B O 1
ATOM 5241 N N . TYR B 1 37 ? 59.375 18.125 25.922 1 65.5 37 TYR B N 1
ATOM 5242 C CA . TYR B 1 37 ? 60.188 17.609 24.844 1 65.5 37 TYR B CA 1
ATOM 5243 C C . TYR B 1 37 ? 59.656 18.047 23.484 1 65.5 37 TYR B C 1
ATOM 5245 O O . TYR B 1 37 ? 59.906 17.391 22.484 1 65.5 37 TYR B O 1
ATOM 5253 N N . ALA B 1 38 ? 58.906 19.031 23.469 1 68.56 38 ALA B N 1
ATOM 5254 C CA . ALA B 1 38 ? 58.094 19.453 22.328 1 68.56 38 ALA B CA 1
ATOM 5255 C C . ALA B 1 38 ? 58.938 19.719 21.109 1 68.56 38 ALA B C 1
ATOM 5257 O O . ALA B 1 38 ? 58.562 19.375 19.984 1 68.56 38 ALA B O 1
ATOM 5258 N N . SER B 1 39 ? 60.094 20.281 21.406 1 71.81 39 SER B N 1
ATOM 5259 C CA . SER B 1 39 ? 61 20.781 20.375 1 71.81 39 SER B CA 1
ATOM 5260 C C . SER B 1 39 ? 61.656 19.641 19.609 1 71.81 39 SER B C 1
ATOM 5262 O O . SER B 1 39 ? 62.031 19.781 18.453 1 71.81 39 SER B O 1
ATOM 5264 N N . SER B 1 40 ? 61.75 18.5 20.344 1 67.38 40 SER B N 1
ATOM 5265 C CA . SER B 1 40 ? 62.531 17.391 19.781 1 67.38 40 SER B CA 1
ATOM 5266 C C . SER B 1 40 ? 61.625 16.266 19.328 1 67.38 40 SER B C 1
ATOM 5268 O O . SER B 1 40 ? 62.094 15.156 19.047 1 67.38 40 SER B O 1
ATOM 5270 N N . CYS B 1 41 ? 60.281 16.266 19.406 1 66.62 41 CYS B N 1
ATOM 5271 C CA . CYS B 1 41 ? 59.312 15.25 19.109 1 66.62 41 CYS B CA 1
ATOM 5272 C C . CYS B 1 41 ? 59.219 14.992 17.609 1 66.62 41 CYS B C 1
ATOM 5274 O O . CYS B 1 41 ? 58.906 15.898 16.844 1 66.62 41 CYS B O 1
ATOM 5276 N N . ARG B 1 42 ? 59.719 13.984 17.109 1 65.69 42 ARG B N 1
ATOM 5277 C CA . ARG B 1 42 ? 59.812 13.773 15.672 1 65.69 42 ARG B CA 1
ATOM 5278 C C . ARG B 1 42 ? 59.094 12.5 15.25 1 65.69 42 ARG B C 1
ATOM 5280 O O . ARG B 1 42 ? 59.25 11.453 15.883 1 65.69 42 ARG B O 1
ATOM 5287 N N . PHE B 1 43 ? 58.094 12.484 14.531 1 55.09 43 PHE B N 1
ATOM 5288 C CA . PHE B 1 43 ? 57.562 11.242 13.969 1 55.09 43 PHE B CA 1
ATOM 5289 C C . PHE B 1 43 ? 58.375 10.82 12.75 1 55.09 43 PHE B C 1
ATOM 5291 O O . PHE B 1 43 ? 58.875 11.664 12.008 1 55.09 43 PHE B O 1
ATOM 5298 N N . ARG B 1 44 ? 59 9.812 12.492 1 44.44 44 ARG B N 1
ATOM 5299 C CA . ARG B 1 44 ? 59.781 9.445 11.328 1 44.44 44 ARG B CA 1
ATOM 5300 C C . ARG B 1 44 ? 59.062 9.805 10.031 1 44.44 44 ARG B C 1
ATOM 5302 O O . ARG B 1 44 ? 58.062 9.195 9.688 1 44.44 44 ARG B O 1
ATOM 5309 N N . ARG B 1 45 ? 59.125 10.992 9.602 1 36.03 45 ARG B N 1
ATOM 5310 C CA . ARG B 1 45 ? 58.594 11.633 8.398 1 36.03 45 ARG B CA 1
ATOM 5311 C C . ARG B 1 45 ? 59.281 11.055 7.148 1 36.03 45 ARG B C 1
ATOM 5313 O O . ARG B 1 45 ? 60.5 10.938 7.09 1 36.03 45 ARG B O 1
ATOM 5320 N N . GLN B 1 46 ? 58.719 10.047 6.332 1 29.03 46 GLN B N 1
ATOM 5321 C CA . GLN B 1 46 ? 59.5 9.828 5.133 1 29.03 46 GLN B CA 1
ATOM 5322 C C . GLN B 1 46 ? 60.062 11.141 4.598 1 29.03 46 GLN B C 1
ATOM 5324 O O . GLN B 1 46 ? 59.531 12.211 4.879 1 29.03 46 GLN B O 1
ATOM 5329 N N . VAL B 1 47 ? 61.188 11.109 3.672 1 23.44 47 VAL B N 1
ATOM 5330 C CA . VAL B 1 47 ? 62.219 11.969 3.111 1 23.44 47 VAL B CA 1
ATOM 5331 C C . VAL B 1 47 ? 61.562 13.055 2.254 1 23.44 47 VAL B C 1
ATOM 5333 O O . VAL B 1 47 ? 60.531 12.836 1.642 1 23.44 47 VAL B O 1
ATOM 5336 N N . PRO B 1 48 ? 62.281 14.18 2.234 1 23.61 48 PRO B N 1
ATOM 5337 C CA . PRO B 1 48 ? 62.156 15.516 1.633 1 23.61 48 PRO B CA 1
ATOM 5338 C C . PRO B 1 48 ? 62.219 15.477 0.108 1 23.61 48 PRO B C 1
ATOM 5340 O O . PRO B 1 48 ? 62.469 16.5 -0.53 1 23.61 48 PRO B O 1
ATOM 5343 N N . TYR B 1 49 ? 61.594 14.578 -0.667 1 20.89 49 TYR B N 1
ATOM 5344 C CA . TYR B 1 49 ? 62.125 14.75 -2.01 1 20.89 49 TYR B CA 1
ATOM 5345 C C . TYR B 1 49 ? 62 16.203 -2.465 1 20.89 49 TYR B C 1
ATOM 5347 O O . TYR B 1 49 ? 61.062 16.906 -2.072 1 20.89 49 TYR B O 1
ATOM 5355 N N . GLU B 1 50 ? 63.062 16.734 -2.973 1 18.66 50 GLU B N 1
ATOM 5356 C CA . GLU B 1 50 ? 63.5 17.984 -3.596 1 18.66 50 GLU B CA 1
ATOM 5357 C C . GLU B 1 50 ? 62.469 18.5 -4.59 1 18.66 50 GLU B C 1
ATOM 5359 O O . GLU B 1 50 ? 61.75 17.703 -5.207 1 18.66 50 GLU B O 1
ATOM 5364 N N . THR B 1 51 ? 62.25 19.766 -4.402 1 21.05 51 THR B N 1
ATOM 5365 C CA . THR B 1 51 ? 61.5 20.844 -5.066 1 21.05 51 THR B CA 1
ATOM 5366 C C . THR B 1 51 ? 61.812 20.875 -6.555 1 21.05 51 THR B C 1
ATOM 5368 O O . THR B 1 51 ? 61.531 21.859 -7.238 1 21.05 51 THR B O 1
ATOM 5371 N N . ALA B 1 52 ? 62.219 19.875 -7.301 1 19.22 52 ALA B N 1
ATOM 5372 C CA . ALA B 1 52 ? 62.75 20.422 -8.539 1 19.22 52 ALA B CA 1
ATOM 5373 C C . ALA B 1 52 ? 61.75 21.297 -9.258 1 19.22 52 ALA B C 1
ATOM 5375 O O . ALA B 1 52 ? 60.594 20.891 -9.422 1 19.22 52 ALA B O 1
ATOM 5376 N N . ALA B 1 53 ? 62.031 22.609 -9.516 1 20.31 53 ALA B N 1
ATOM 5377 C CA . ALA B 1 53 ? 61.688 23.906 -10.109 1 20.31 53 ALA B CA 1
ATOM 5378 C C . ALA B 1 53 ? 61.156 23.75 -11.531 1 20.31 53 ALA B C 1
ATOM 5380 O O . ALA B 1 53 ? 60.969 24.734 -12.25 1 20.31 53 ALA B O 1
ATOM 5381 N N . ARG B 1 54 ? 60.875 22.531 -12.102 1 19.62 54 ARG B N 1
ATOM 5382 C CA . ARG B 1 54 ? 60.969 22.781 -13.539 1 19.62 54 ARG B CA 1
ATOM 5383 C C . ARG B 1 54 ? 59.875 23.719 -14 1 19.62 54 ARG B C 1
ATOM 5385 O O . ARG B 1 54 ? 58.781 23.781 -13.398 1 19.62 54 ARG B O 1
ATOM 5392 N N . SER B 1 55 ? 60.062 24.578 -15.031 1 17.58 55 SER B N 1
ATOM 5393 C CA . SER B 1 55 ? 59.688 25.75 -15.836 1 17.58 55 SER B CA 1
ATOM 5394 C C . SER B 1 55 ? 58.312 25.547 -16.5 1 17.58 55 SER B C 1
ATOM 5396 O O . SER B 1 55 ? 58.094 24.516 -17.141 1 17.58 55 SER B O 1
ATOM 5398 N N . PRO B 1 56 ? 57.312 26.047 -15.828 1 21.06 56 PRO B N 1
ATOM 5399 C CA . PRO B 1 56 ? 55.906 26.109 -16.234 1 21.06 56 PRO B CA 1
ATOM 5400 C C . PRO B 1 56 ? 55.719 26.547 -17.688 1 21.06 56 PRO B C 1
ATOM 5402 O O . PRO B 1 56 ? 56 27.688 -18.031 1 21.06 56 PRO B O 1
ATOM 5405 N N . ASP B 1 57 ? 56.25 25.938 -18.688 1 18.14 57 ASP B N 1
ATOM 5406 C CA . ASP B 1 57 ? 56.062 26.625 -19.969 1 18.14 57 ASP B CA 1
ATOM 5407 C C . ASP B 1 57 ? 54.562 26.906 -20.234 1 18.14 57 ASP B C 1
ATOM 5409 O O . ASP B 1 57 ? 53.719 26.125 -19.828 1 18.14 57 ASP B O 1
ATOM 5413 N N . ALA B 1 58 ? 54.125 28.172 -20.656 1 20.09 58 ALA B N 1
ATOM 5414 C CA . ALA B 1 58 ? 53.125 29.203 -20.938 1 20.09 58 ALA B CA 1
ATOM 5415 C C . ALA B 1 58 ? 52.062 28.688 -21.906 1 20.09 58 ALA B C 1
ATOM 5417 O O . ALA B 1 58 ? 51.094 29.391 -22.219 1 20.09 58 ALA B O 1
ATOM 5418 N N . THR B 1 59 ? 52.188 27.5 -22.625 1 19.88 59 THR B N 1
ATOM 5419 C CA . THR B 1 59 ? 51.688 27.688 -23.969 1 19.88 59 THR B CA 1
ATOM 5420 C C . THR B 1 59 ? 50.156 27.906 -23.953 1 19.88 59 THR B C 1
ATOM 5422 O O . THR B 1 59 ? 49.531 27.656 -22.938 1 19.88 59 THR B O 1
ATOM 5425 N N . ASN B 1 60 ? 49.406 27.297 -24.891 1 20.91 60 ASN B N 1
ATOM 5426 C CA . ASN B 1 60 ? 48.469 27.688 -25.938 1 20.91 60 ASN B CA 1
ATOM 5427 C C . ASN B 1 60 ? 47.031 27.5 -25.516 1 20.91 60 ASN B C 1
ATOM 5429 O O . ASN B 1 60 ? 46.469 26.406 -25.672 1 20.91 60 ASN B O 1
ATOM 5433 N N . VAL B 1 61 ? 46.719 27.859 -24.266 1 24.75 61 VAL B N 1
ATOM 5434 C CA . VAL B 1 61 ? 45.438 27.688 -23.656 1 24.75 61 VAL B CA 1
ATOM 5435 C C . VAL B 1 61 ? 44.344 28.328 -24.516 1 24.75 61 VAL B C 1
ATOM 5437 O O . VAL B 1 61 ? 43.188 28.391 -24.125 1 24.75 61 VAL B O 1
ATOM 5440 N N . SER B 1 62 ? 44.812 29.078 -25.516 1 25.42 62 SER B N 1
ATOM 5441 C CA . SER B 1 62 ? 44 30.109 -26.141 1 25.42 62 SER B CA 1
ATOM 5442 C C . SER B 1 62 ? 42.781 29.516 -26.875 1 25.42 62 SER B C 1
ATOM 5444 O O . SER B 1 62 ? 41.75 30.141 -26.969 1 25.42 62 SER B O 1
ATOM 5446 N N . SER B 1 63 ? 43.062 28.312 -27.469 1 27.38 63 SER B N 1
ATOM 5447 C CA . SER B 1 63 ? 42.219 28.016 -28.609 1 27.38 63 SER B CA 1
ATOM 5448 C C . SER B 1 63 ? 40.812 27.594 -28.156 1 27.38 63 SER B C 1
ATOM 5450 O O . SER B 1 63 ? 39.875 27.609 -28.953 1 27.38 63 SER B O 1
ATOM 5452 N N . LEU B 1 64 ? 40.906 26.984 -26.953 1 28.14 64 LEU B N 1
ATOM 5453 C CA . LEU B 1 64 ? 39.625 26.281 -26.688 1 28.14 64 LEU B CA 1
ATOM 5454 C C . LEU B 1 64 ? 38.531 27.281 -26.375 1 28.14 64 LEU B C 1
ATOM 5456 O O . LEU B 1 64 ? 37.344 26.953 -26.516 1 28.14 64 LEU B O 1
ATOM 5460 N N . GLU B 1 65 ? 39 28.562 -25.922 1 29.11 65 GLU B N 1
ATOM 5461 C CA . GLU B 1 65 ? 38.062 29.641 -25.625 1 29.11 65 GLU B CA 1
ATOM 5462 C C . GLU B 1 65 ? 37.219 29.969 -26.844 1 29.11 65 GLU B C 1
ATOM 5464 O O . GLU B 1 65 ? 36.031 30.281 -26.703 1 29.11 65 GLU B O 1
ATOM 5469 N N . ASP B 1 66 ? 37.969 29.891 -28.031 1 30.59 66 ASP B N 1
ATOM 5470 C CA . ASP B 1 66 ? 37.312 30.391 -29.234 1 30.59 66 ASP B CA 1
ATOM 5471 C C . ASP B 1 66 ? 36.062 29.547 -29.578 1 30.59 66 ASP B C 1
ATOM 5473 O O . ASP B 1 66 ? 35.031 30.094 -29.984 1 30.59 66 ASP B O 1
ATOM 5477 N N . LEU B 1 67 ? 36.312 28.219 -29.406 1 32.84 67 LEU B N 1
ATOM 5478 C CA . LEU B 1 67 ? 35.219 27.391 -29.922 1 32.84 67 LEU B CA 1
ATOM 5479 C C . LEU B 1 67 ? 33.969 27.578 -29.094 1 32.84 67 LEU B C 1
ATOM 5481 O O . LEU B 1 67 ? 32.844 27.547 -29.625 1 32.84 67 LEU B O 1
ATOM 5485 N N . LEU B 1 68 ? 34.188 27.844 -27.719 1 33.22 68 LEU B N 1
ATOM 5486 C CA . LEU B 1 68 ? 33.031 28.062 -26.891 1 33.22 68 LEU B CA 1
ATOM 5487 C C . LEU B 1 68 ? 32.25 29.297 -27.359 1 33.22 68 LEU B C 1
ATOM 5489 O O . LEU B 1 68 ? 31.016 29.281 -27.391 1 33.22 68 LEU B O 1
ATOM 5493 N N . ARG B 1 69 ? 33.094 30.312 -27.734 1 34.59 69 ARG B N 1
ATOM 5494 C CA . ARG B 1 69 ? 32.469 31.562 -28.172 1 34.59 69 ARG B CA 1
ATOM 5495 C C . ARG B 1 69 ? 31.625 31.359 -29.422 1 34.59 69 ARG B C 1
ATOM 5497 O O . ARG B 1 69 ? 30.562 31.984 -29.562 1 34.59 69 ARG B O 1
ATOM 5504 N N . GLN B 1 70 ? 32.281 30.484 -30.328 1 33.97 70 GLN B N 1
ATOM 5505 C CA . GLN B 1 70 ? 31.531 30.328 -31.578 1 33.97 70 GLN B CA 1
ATOM 5506 C C . GLN B 1 70 ? 30.156 29.703 -31.344 1 33.97 70 GLN B C 1
ATOM 5508 O O . GLN B 1 70 ? 29.172 30.078 -31.969 1 33.97 70 GLN B O 1
ATOM 5513 N N . ASN B 1 71 ? 30.203 28.625 -30.453 1 33.19 71 ASN B N 1
ATOM 5514 C CA . ASN B 1 71 ? 28.922 27.938 -30.375 1 33.19 71 ASN B CA 1
ATOM 5515 C C . ASN B 1 71 ? 27.859 28.828 -29.734 1 33.19 71 ASN B C 1
ATOM 5517 O O . ASN B 1 71 ? 26.672 28.688 -30.016 1 33.19 71 ASN B O 1
ATOM 5521 N N . ILE B 1 72 ? 28.312 29.781 -28.812 1 34.12 72 ILE B N 1
ATOM 5522 C CA . ILE B 1 72 ? 27.391 30.781 -28.266 1 34.12 72 ILE B CA 1
ATOM 5523 C C . ILE B 1 72 ? 26.875 31.688 -29.391 1 34.12 72 ILE B C 1
ATOM 5525 O O . ILE B 1 72 ? 25.703 32.062 -29.406 1 34.12 72 ILE B O 1
ATOM 5529 N N . ALA B 1 73 ? 27.922 31.984 -30.281 1 31.62 73 ALA B N 1
ATOM 5530 C CA . ALA B 1 73 ? 27.531 32.938 -31.312 1 31.62 73 ALA B CA 1
ATOM 5531 C C . ALA B 1 73 ? 26.406 32.375 -32.188 1 31.62 73 ALA B C 1
ATOM 5533 O O . ALA B 1 73 ? 25.5 33.094 -32.594 1 31.62 73 ALA B O 1
ATOM 5534 N N . VAL B 1 74 ? 26.703 31.031 -32.562 1 32.44 74 VAL B N 1
ATOM 5535 C CA . VAL B 1 74 ? 25.719 30.5 -33.531 1 32.44 74 VAL B CA 1
ATOM 5536 C C . VAL B 1 74 ? 24.328 30.516 -32.906 1 32.44 74 VAL B C 1
ATOM 5538 O O . VAL B 1 74 ? 23.344 30.859 -33.562 1 32.44 74 VAL B O 1
ATOM 5541 N N . THR B 1 75 ? 24.297 30.188 -31.562 1 30.55 75 THR B N 1
ATOM 5542 C CA . THR B 1 75 ? 22.953 30.125 -31 1 30.55 75 THR B CA 1
ATOM 5543 C C . THR B 1 75 ? 22.328 31.516 -30.906 1 30.55 75 THR B C 1
ATOM 5545 O O . THR B 1 75 ? 21.109 31.672 -31.031 1 30.55 75 THR B O 1
ATOM 5548 N N . THR B 1 76 ? 23.266 32.5 -30.688 1 29.22 76 THR B N 1
ATOM 5549 C CA . THR B 1 76 ? 22.734 33.875 -30.656 1 29.22 76 THR B CA 1
ATOM 5550 C C . THR B 1 76 ? 22.234 34.281 -32.031 1 29.22 76 THR B C 1
ATOM 5552 O O . THR B 1 76 ? 21.312 35.094 -32.156 1 29.22 76 THR B O 1
ATOM 5555 N N . ALA B 1 77 ? 23.172 33.875 -33.094 1 29.81 77 ALA B N 1
ATOM 5556 C CA . ALA B 1 77 ? 22.812 34.375 -34.406 1 29.81 77 ALA B CA 1
ATOM 5557 C C . ALA B 1 77 ? 21.422 33.906 -34.812 1 29.81 77 ALA B C 1
ATOM 5559 O O . ALA B 1 77 ? 20.688 34.656 -35.469 1 29.81 77 ALA B O 1
ATOM 5560 N N . LEU B 1 78 ? 21.203 32.594 -34.562 1 28.48 78 LEU B N 1
ATOM 5561 C CA . LEU B 1 78 ? 19.953 32.062 -35.094 1 28.48 78 LEU B CA 1
ATOM 5562 C C . LEU B 1 78 ? 18.75 32.781 -34.469 1 28.48 78 LEU B C 1
ATOM 5564 O O . LEU B 1 78 ? 17.672 32.812 -35.031 1 28.48 78 LEU B O 1
ATOM 5568 N N . LEU B 1 79 ? 19.016 33.344 -33.219 1 27.42 79 LEU B N 1
ATOM 5569 C CA . LEU B 1 79 ? 17.906 34.062 -32.594 1 27.42 79 LEU B CA 1
ATOM 5570 C C . LEU B 1 79 ? 17.578 35.344 -33.312 1 27.42 79 LEU B C 1
ATOM 5572 O O . LEU B 1 79 ? 16.453 35.844 -33.25 1 27.42 79 LEU B O 1
ATOM 5576 N N . ASP B 1 80 ? 18.656 35.938 -33.938 1 25.03 80 ASP B N 1
ATOM 5577 C CA . ASP B 1 80 ? 18.406 37.281 -34.406 1 25.03 80 ASP B CA 1
ATOM 5578 C C . ASP B 1 80 ? 17.438 37.281 -35.594 1 25.03 80 ASP B C 1
ATOM 5580 O O . ASP B 1 80 ? 16.797 38.281 -35.906 1 25.03 80 ASP B O 1
ATOM 5584 N N . GLN B 1 81 ? 17.75 36.344 -36.562 1 25.06 81 GLN B N 1
ATOM 5585 C CA . GLN B 1 81 ? 17.172 36.625 -37.844 1 25.06 81 GLN B CA 1
ATOM 5586 C C . GLN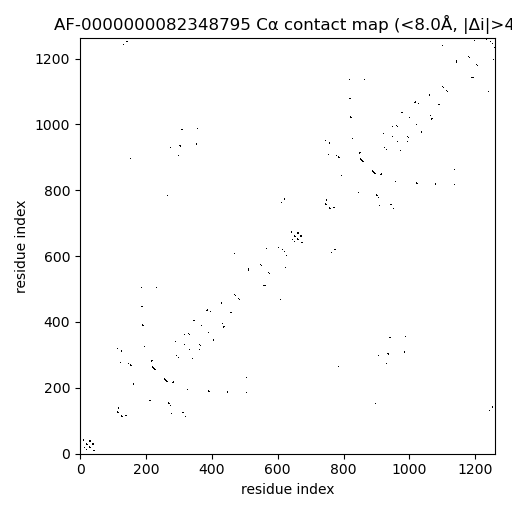 B 1 81 ? 15.641 36.562 -37.781 1 25.06 81 GLN B C 1
ATOM 5588 O O . GLN B 1 81 ? 14.969 36.812 -38.812 1 25.06 81 GLN B O 1
ATOM 5593 N N . ARG B 1 82 ? 15.086 35.875 -36.844 1 24.61 82 ARG B N 1
ATOM 5594 C CA . ARG B 1 82 ? 13.672 35.656 -37.125 1 24.61 82 ARG B CA 1
ATOM 5595 C C . ARG B 1 82 ? 12.891 36.969 -37 1 24.61 82 ARG B C 1
ATOM 5597 O O . ARG B 1 82 ? 11.664 36.938 -36.844 1 24.61 82 ARG B O 1
ATOM 5604 N N . ASN B 1 83 ? 13.719 38.125 -36.938 1 21.02 83 ASN B N 1
ATOM 5605 C CA . ASN B 1 83 ? 12.977 39.312 -36.594 1 21.02 83 ASN B CA 1
ATOM 5606 C C . ASN B 1 83 ? 11.891 39.625 -37.594 1 21.02 83 ASN B C 1
ATOM 5608 O O . ASN B 1 83 ? 10.797 40.062 -37.25 1 21.02 83 ASN B O 1
ATOM 5612 N N . GLU B 1 84 ? 12.273 39.906 -38.844 1 21.16 84 GLU B N 1
ATOM 5613 C CA . GLU B 1 84 ? 11.656 41 -39.594 1 21.16 84 GLU B CA 1
ATOM 5614 C C . GLU B 1 84 ? 10.312 40.594 -40.188 1 21.16 84 GLU B C 1
ATOM 5616 O O . GLU B 1 84 ? 9.648 41.375 -40.844 1 21.16 84 GLU B O 1
ATOM 5621 N N . ALA B 1 85 ? 10.148 39.375 -40.625 1 21.56 85 ALA B N 1
ATOM 5622 C CA . ALA B 1 85 ? 9.219 39.25 -41.75 1 21.56 85 ALA B CA 1
ATOM 5623 C C . ALA B 1 85 ? 7.84 39.781 -41.375 1 21.56 85 ALA B C 1
ATOM 5625 O O . ALA B 1 85 ? 7.344 39.531 -40.281 1 21.56 85 ALA B O 1
ATOM 5626 N N . ARG B 1 86 ? 7.293 40.719 -42.125 1 20.02 86 ARG B N 1
ATOM 5627 C CA . ARG B 1 86 ? 6.145 41.625 -42.219 1 20.02 86 ARG B CA 1
ATOM 5628 C C . ARG B 1 86 ? 4.836 40.844 -42.156 1 20.02 86 ARG B C 1
ATOM 5630 O O . ARG B 1 86 ? 4.438 40.188 -43.125 1 20.02 86 ARG B O 1
ATOM 5637 N N . LEU B 1 87 ? 4.664 39.875 -41.344 1 22.05 87 LEU B N 1
ATOM 5638 C CA . LEU B 1 87 ? 3.486 39.094 -41.719 1 22.05 87 LEU B CA 1
ATOM 5639 C C . LEU B 1 87 ? 2.277 40 -41.938 1 22.05 87 LEU B C 1
ATOM 5641 O O . LEU B 1 87 ? 2.045 40.906 -41.125 1 22.05 87 LEU B O 1
ATOM 5645 N N . PRO B 1 88 ? 1.807 40.219 -43.188 1 22.58 88 PRO B N 1
ATOM 5646 C CA . PRO B 1 88 ? 0.691 41.062 -43.625 1 22.58 88 PRO B CA 1
ATOM 5647 C C . PRO B 1 88 ? -0.509 40.969 -42.688 1 22.58 88 PRO B C 1
ATOM 5649 O O . PRO B 1 88 ? -0.643 40 -41.938 1 22.58 88 PRO B O 1
ATOM 5652 N N . SER B 1 89 ? -1.218 42.125 -42.5 1 22.09 89 SER B N 1
ATOM 5653 C CA . SER B 1 89 ? -2.344 42.5 -41.656 1 22.09 89 SER B CA 1
ATOM 5654 C C . SER B 1 89 ? -3.549 41.594 -41.906 1 22.09 89 SER B C 1
ATOM 5656 O O . SER B 1 89 ? -4.578 42.062 -42.406 1 22.09 89 SER B O 1
ATOM 5658 N N . PRO B 1 90 ? -3.365 40.25 -42.219 1 22.56 90 PRO B N 1
ATOM 5659 C CA . PRO B 1 90 ? -4.582 39.688 -42.844 1 22.56 90 PRO B CA 1
ATOM 5660 C C . PRO B 1 90 ? -5.84 40.031 -42.031 1 22.56 90 PRO B C 1
ATOM 5662 O O . PRO B 1 90 ? -5.785 40.125 -40.812 1 22.56 90 PRO B O 1
ATOM 5665 N N . ASP B 1 91 ? -6.891 40.719 -42.594 1 20.92 91 ASP B N 1
ATOM 5666 C CA . ASP B 1 91 ? -8.219 41.281 -42.344 1 20.92 91 ASP B CA 1
ATOM 5667 C C . ASP B 1 91 ? -9.094 40.312 -41.562 1 20.92 91 ASP B C 1
ATOM 5669 O O . ASP B 1 91 ? -9.641 40.656 -40.531 1 20.92 91 ASP B O 1
ATOM 5673 N N . SER B 1 92 ? -10.094 39.625 -42.281 1 22.3 92 SER B N 1
ATOM 5674 C CA . SER B 1 92 ? -11.5 39.406 -41.938 1 22.3 92 SER B CA 1
ATOM 5675 C C . SER B 1 92 ? -11.641 38.312 -40.906 1 22.3 92 SER B C 1
ATOM 5677 O O . SER B 1 92 ? -10.781 37.438 -40.781 1 22.3 92 SER B O 1
ATOM 5679 N N . SER B 1 93 ? -12.742 38.281 -39.969 1 22.05 93 SER B N 1
ATOM 5680 C CA . SER B 1 93 ? -13.289 37.844 -38.688 1 22.05 93 SER B CA 1
ATOM 5681 C C . SER B 1 93 ? -13.5 36.312 -38.688 1 22.05 93 SER B C 1
ATOM 5683 O O . SER B 1 93 ? -14.203 35.812 -37.812 1 22.05 93 SER B O 1
ATOM 5685 N N . SER B 1 94 ? -12.891 35.625 -39.625 1 24.12 94 SER B N 1
ATOM 5686 C CA . SER B 1 94 ? -13.609 34.344 -39.719 1 24.12 94 SER B CA 1
ATOM 5687 C C . SER B 1 94 ? -13.531 33.562 -38.406 1 24.12 94 SER B C 1
ATOM 5689 O O . SER B 1 94 ? -12.5 33.594 -37.75 1 24.12 94 SER B O 1
ATOM 5691 N N . PRO B 1 95 ? -14.781 33.094 -37.906 1 24.28 95 PRO B N 1
ATOM 5692 C CA . PRO B 1 95 ? -15.016 32.531 -36.594 1 24.28 95 PRO B CA 1
ATOM 5693 C C . PRO B 1 95 ? -14.031 31.406 -36.25 1 24.28 95 PRO B C 1
ATOM 5695 O O . PRO B 1 95 ? -13.805 30.516 -37.094 1 24.28 95 PRO B O 1
ATOM 5698 N N . VAL B 1 96 ? -12.93 31.766 -35.688 1 26.17 96 VAL B N 1
ATOM 5699 C CA . VAL B 1 96 ? -11.812 30.906 -35.312 1 26.17 96 VAL B CA 1
ATOM 5700 C C . VAL B 1 96 ? -12.336 29.625 -34.688 1 26.17 96 VAL B C 1
ATOM 5702 O O . VAL B 1 96 ? -13.062 29.656 -33.688 1 26.17 96 VAL B O 1
ATOM 5705 N N . SER B 1 97 ? -12.508 28.688 -35.625 1 24.81 97 SER B N 1
ATOM 5706 C CA . SER B 1 97 ? -12.953 27.344 -35.219 1 24.81 97 SER B CA 1
ATOM 5707 C C . SER B 1 97 ? -12.242 26.891 -33.938 1 24.81 97 SER B C 1
ATOM 5709 O O . SER B 1 97 ? -11.031 27.062 -33.812 1 24.81 97 SER B O 1
ATOM 5711 N N . HIS B 1 98 ? -12.945 26.938 -32.875 1 23.14 98 HIS B N 1
ATOM 5712 C CA . HIS B 1 98 ? -12.711 26.469 -31.5 1 23.14 98 HIS B CA 1
ATOM 5713 C C . HIS B 1 98 ? -11.836 25.219 -31.5 1 23.14 98 HIS B C 1
ATOM 5715 O O . HIS B 1 98 ? -12.062 24.281 -32.281 1 23.14 98 HIS B O 1
ATOM 5721 N N . ASN B 1 99 ? -10.594 25.453 -31.344 1 25.92 99 ASN B N 1
ATOM 5722 C CA . ASN B 1 99 ? -9.578 24.438 -31.062 1 25.92 99 ASN B CA 1
ATOM 5723 C C . ASN B 1 99 ? -10.172 23.25 -30.328 1 25.92 99 ASN B C 1
ATOM 5725 O O . ASN B 1 99 ? -10.703 23.391 -29.234 1 25.92 99 ASN B O 1
ATOM 5729 N N . ALA B 1 100 ? -10.633 22.281 -31.094 1 25.91 100 ALA B N 1
ATOM 5730 C CA . ALA B 1 100 ? -11.109 20.984 -30.625 1 25.91 100 ALA B CA 1
ATOM 5731 C C . ALA B 1 100 ? -10.203 20.422 -29.531 1 25.91 100 ALA B C 1
ATOM 5733 O O . ALA B 1 100 ? -9.031 20.141 -29.766 1 25.91 100 ALA B O 1
ATOM 5734 N N . THR B 1 101 ? -10.289 21.016 -28.391 1 27.09 101 THR B N 1
ATOM 5735 C CA . THR B 1 101 ? -9.844 20.297 -27.203 1 27.09 101 THR B CA 1
ATOM 5736 C C . THR B 1 101 ? -9.898 18.781 -27.422 1 27.09 101 THR B C 1
ATOM 5738 O O . THR B 1 101 ? -10.969 18.234 -27.688 1 27.09 101 THR B O 1
ATOM 5741 N N . VAL B 1 102 ? -8.953 18.344 -28.109 1 29.27 102 VAL B N 1
ATOM 5742 C CA . VAL B 1 102 ? -8.898 16.875 -28.156 1 29.27 102 VAL B CA 1
ATOM 5743 C C . VAL B 1 102 ? -9.367 16.297 -26.828 1 29.27 102 VAL B C 1
ATOM 5745 O O . VAL B 1 102 ? -8.703 16.469 -25.797 1 29.27 102 VAL B O 1
ATOM 5748 N N . GLU B 1 103 ? -10.586 16.281 -26.578 1 28.78 103 GLU B N 1
ATOM 5749 C CA . GLU B 1 103 ? -11.172 15.367 -25.594 1 28.78 103 GLU B CA 1
ATOM 5750 C C . GLU B 1 103 ? -10.477 14.008 -25.625 1 28.78 103 GLU B C 1
ATOM 5752 O O . GLU B 1 103 ? -10.617 13.258 -26.609 1 28.78 103 GLU B O 1
ATOM 5757 N N . ARG B 1 104 ? -9.227 13.953 -25.281 1 32.69 104 ARG B N 1
ATOM 5758 C CA . ARG B 1 104 ? -8.852 12.57 -25.016 1 32.69 104 ARG B CA 1
ATOM 5759 C C . ARG B 1 104 ? -10.062 11.727 -24.641 1 32.69 104 ARG B C 1
ATOM 5761 O O . ARG B 1 104 ? -10.703 11.969 -23.609 1 32.69 104 ARG B O 1
ATOM 5768 N N . GLN B 1 105 ? -10.773 11.414 -25.578 1 31.3 105 GLN B N 1
ATOM 5769 C CA . GLN B 1 105 ? -11.789 10.398 -25.281 1 31.3 105 GLN B CA 1
ATOM 5770 C C . GLN B 1 105 ? -11.25 9.344 -24.312 1 31.3 105 GLN B C 1
ATOM 5772 O O . GLN B 1 105 ? -10.516 8.438 -24.719 1 31.3 105 GLN B O 1
ATOM 5777 N N . SER B 1 106 ? -10.625 9.758 -23.188 1 36.06 106 SER B N 1
ATOM 5778 C CA . SER B 1 106 ? -10.469 8.75 -22.141 1 36.06 106 SER B CA 1
ATOM 5779 C C . SER B 1 106 ? -11.578 7.703 -22.219 1 36.06 106 SER B C 1
ATOM 5781 O O . SER B 1 106 ? -12.758 8.039 -22.125 1 36.06 106 SER B O 1
ATOM 5783 N N . GLN B 1 107 ? -11.453 6.816 -23.156 1 37.44 107 GLN B N 1
ATOM 5784 C CA . GLN B 1 107 ? -12.461 5.773 -22.984 1 37.44 107 GLN B CA 1
ATOM 5785 C C . GLN B 1 107 ? -12.898 5.668 -21.531 1 37.44 107 GLN B C 1
ATOM 5787 O O . GLN B 1 107 ? -12.07 5.684 -20.625 1 37.44 107 GLN B O 1
ATOM 5792 N N . PRO B 1 108 ? -14.039 6.09 -21.203 1 40.5 108 PRO B N 1
ATOM 5793 C CA . PRO B 1 108 ? -14.523 5.996 -19.828 1 40.5 108 PRO B CA 1
ATOM 5794 C C . PRO B 1 108 ? -14.109 4.691 -19.141 1 40.5 108 PRO B C 1
ATOM 5796 O O . PRO B 1 108 ? -14.273 3.611 -19.719 1 40.5 108 PRO B O 1
ATOM 5799 N N . ILE B 1 109 ? -13.031 4.656 -18.453 1 46.16 109 ILE B N 1
ATOM 5800 C CA . ILE B 1 109 ? -12.922 3.494 -17.578 1 46.16 109 ILE B CA 1
ATOM 5801 C C . ILE B 1 109 ? -14.312 3.045 -17.141 1 46.16 109 ILE B C 1
ATOM 5803 O O . ILE B 1 109 ? -15.094 3.844 -16.609 1 46.16 109 ILE B O 1
ATOM 5807 N N . PRO B 1 110 ? -14.805 2.059 -17.797 1 49.81 110 PRO B N 1
ATOM 5808 C CA . PRO B 1 110 ? -16.141 1.633 -17.359 1 49.81 110 PRO B CA 1
ATOM 5809 C C . PRO B 1 110 ? -16.359 1.826 -15.859 1 49.81 110 PRO B C 1
ATOM 5811 O O . PRO B 1 110 ? -15.445 1.593 -15.062 1 49.81 110 PRO B O 1
ATOM 5814 N N . GLN B 1 111 ? -17.219 2.828 -15.578 1 57.22 111 GLN B N 1
ATOM 5815 C CA . GLN B 1 111 ? -17.656 3.09 -14.211 1 57.22 111 GLN B CA 1
ATOM 5816 C C . GLN B 1 111 ? -17.953 1.789 -13.469 1 57.22 111 GLN B C 1
ATOM 5818 O O . GLN B 1 111 ? -18.797 1.003 -13.891 1 57.22 111 GLN B O 1
ATOM 5823 N N . GLN B 1 112 ? -16.953 1.366 -12.586 1 63.59 112 GLN B N 1
ATOM 5824 C CA . GLN B 1 112 ? -17.016 0.106 -11.859 1 63.59 112 GLN B CA 1
ATOM 5825 C C . GLN B 1 112 ? -18.266 0.051 -10.977 1 63.59 112 GLN B C 1
ATOM 5827 O O . GLN B 1 112 ? -18.562 1.006 -10.258 1 63.59 112 GLN B O 1
ATOM 5832 N N . SER B 1 113 ? -19.25 -0.62 -11.312 1 73.44 113 SER B N 1
ATOM 5833 C CA . SER B 1 113 ? -20.359 -0.963 -10.406 1 73.44 113 SER B CA 1
ATOM 5834 C C . SER B 1 113 ? -20.125 -2.32 -9.75 1 73.44 113 SER B C 1
ATOM 5836 O O . SER B 1 113 ? -19.297 -3.107 -10.211 1 73.44 113 SER B O 1
ATOM 5838 N N . GLY B 1 114 ? -20.609 -2.338 -8.508 1 82.5 114 GLY B N 1
ATOM 5839 C CA . GLY B 1 114 ? -20.438 -3.598 -7.801 1 82.5 114 GLY B CA 1
ATOM 5840 C C . GLY B 1 114 ? -21.266 -3.684 -6.531 1 82.5 114 GLY B C 1
ATOM 5841 O O . GLY B 1 114 ? -22.234 -2.947 -6.363 1 82.5 114 GLY B O 1
ATOM 5842 N N . ARG B 1 115 ? -20.922 -4.742 -5.84 1 85.75 115 ARG B N 1
ATOM 5843 C CA . ARG B 1 115 ? -21.656 -5.004 -4.605 1 85.75 115 ARG B CA 1
ATOM 5844 C C . ARG B 1 115 ? -20.703 -5.191 -3.432 1 85.75 115 ARG B C 1
ATOM 5846 O O . ARG B 1 115 ? -19.594 -5.707 -3.602 1 85.75 115 ARG B O 1
ATOM 5853 N N . LEU B 1 116 ? -21.203 -4.68 -2.299 1 90.12 116 LEU B N 1
ATOM 5854 C CA . LEU B 1 116 ? -20.484 -4.926 -1.057 1 90.12 116 LEU B CA 1
ATOM 5855 C C . LEU B 1 116 ? -20.984 -6.199 -0.381 1 90.12 116 LEU B C 1
ATOM 5857 O O . LEU B 1 116 ? -22.188 -6.375 -0.19 1 90.12 116 LEU B O 1
ATOM 5861 N N . VAL B 1 117 ? -20.062 -7.035 -0.13 1 86.69 117 VAL B N 1
ATOM 5862 C CA . VAL B 1 117 ? -20.406 -8.266 0.573 1 86.69 117 VAL B CA 1
ATOM 5863 C C . VAL B 1 117 ? -19.859 -8.211 2.002 1 86.69 117 VAL B C 1
ATOM 5865 O O . VAL B 1 117 ? -18.703 -7.871 2.221 1 86.69 117 VAL B O 1
ATOM 5868 N N . VAL B 1 118 ? -20.734 -8.508 2.945 1 87.88 118 VAL B N 1
ATOM 5869 C CA . VAL B 1 118 ? -20.359 -8.453 4.359 1 87.88 118 VAL B CA 1
ATOM 5870 C C . VAL B 1 118 ? -20.281 -9.867 4.926 1 87.88 118 VAL B C 1
ATOM 5872 O O . VAL B 1 118 ? -21.203 -10.664 4.762 1 87.88 118 VAL B O 1
ATOM 5875 N N . SER B 1 119 ? -19.188 -10.18 5.52 1 83 119 SER B N 1
ATOM 5876 C CA . SER B 1 119 ? -19.016 -11.484 6.156 1 83 119 SER B CA 1
ATOM 5877 C C . SER B 1 119 ? -19.734 -11.539 7.5 1 83 119 SER B C 1
ATOM 5879 O O . SER B 1 119 ? -20.156 -10.508 8.031 1 83 119 SER B O 1
ATOM 5881 N N . PRO B 1 120 ? -19.859 -12.734 8.062 1 75.88 120 PRO B N 1
ATOM 5882 C CA . PRO B 1 120 ? -20.5 -12.859 9.375 1 75.88 120 PRO B CA 1
ATOM 5883 C C . PRO B 1 120 ? -19.719 -12.125 10.469 1 75.88 120 PRO B C 1
ATOM 5885 O O . PRO B 1 120 ? -20.312 -11.672 11.453 1 75.88 120 PRO B O 1
ATOM 5888 N N . SER B 1 121 ? -18.422 -11.984 10.258 1 78 121 SER B N 1
ATOM 5889 C CA . SER B 1 121 ? -17.594 -11.273 11.227 1 78 121 SER B CA 1
ATOM 5890 C C . SER B 1 121 ? -17.594 -9.773 10.953 1 78 121 SER B C 1
ATOM 5892 O O . SER B 1 121 ? -16.797 -9.031 11.531 1 78 121 SER B O 1
ATOM 5894 N N . ASN B 1 122 ? -18.422 -9.281 10.062 1 84.38 122 ASN B N 1
ATOM 5895 C CA . ASN B 1 122 ? -18.688 -7.883 9.75 1 84.38 122 ASN B CA 1
ATOM 5896 C C . ASN B 1 122 ? -17.531 -7.262 8.953 1 84.38 122 ASN B C 1
ATOM 5898 O O . ASN B 1 122 ? -17.297 -6.055 9.031 1 84.38 122 ASN B O 1
ATOM 5902 N N . HIS B 1 123 ? -16.828 -8.117 8.297 1 86.69 123 HIS B N 1
ATOM 5903 C CA . HIS B 1 123 ? -15.836 -7.609 7.359 1 86.69 123 HIS B CA 1
ATOM 5904 C C . HIS B 1 123 ? -16.422 -7.473 5.957 1 86.69 123 HIS B C 1
ATOM 5906 O O . HIS B 1 123 ? -17.359 -8.18 5.602 1 86.69 123 HIS B O 1
ATOM 5912 N N . VAL B 1 124 ? -15.867 -6.469 5.273 1 91.5 124 VAL B N 1
ATOM 5913 C CA . VAL B 1 124 ? -16.516 -6.059 4.031 1 91.5 124 VAL B CA 1
ATOM 5914 C C . VAL B 1 124 ? -15.547 -6.234 2.863 1 91.5 124 VAL B C 1
ATOM 5916 O O . VAL B 1 124 ? -14.344 -5.984 2.998 1 91.5 124 VAL B O 1
ATOM 5919 N N . ARG B 1 125 ? -16.094 -6.707 1.736 1 89.12 125 ARG B N 1
ATOM 5920 C CA . ARG B 1 125 ? -15.352 -6.797 0.479 1 89.12 125 ARG B CA 1
ATOM 5921 C C . ARG B 1 125 ? -16.188 -6.277 -0.684 1 89.12 125 ARG B C 1
ATOM 5923 O O . ARG B 1 125 ? -17.391 -6.531 -0.746 1 89.12 125 ARG B O 1
ATOM 5930 N N . PHE B 1 126 ? -15.508 -5.512 -1.577 1 90.5 126 PHE B N 1
ATOM 5931 C CA . PHE B 1 126 ? -16.156 -5.047 -2.795 1 90.5 126 PHE B CA 1
ATOM 5932 C C . PHE B 1 126 ? -15.961 -6.047 -3.928 1 90.5 126 PHE B C 1
ATOM 5934 O O . PHE B 1 126 ? -14.844 -6.484 -4.191 1 90.5 126 PHE B O 1
ATOM 5941 N N . ILE B 1 127 ? -17.047 -6.434 -4.523 1 84.12 127 ILE B N 1
ATOM 5942 C CA . ILE B 1 127 ? -17.016 -7.312 -5.688 1 84.12 127 ILE B CA 1
ATOM 5943 C C . ILE B 1 127 ? -17.531 -6.566 -6.914 1 84.12 127 ILE B C 1
ATOM 5945 O O . ILE B 1 127 ? -18.703 -6.176 -6.965 1 84.12 127 ILE B O 1
ATOM 5949 N N . PRO B 1 128 ? -16.703 -6.375 -7.887 1 80.94 128 PRO B N 1
ATOM 5950 C CA . PRO B 1 128 ? -17.141 -5.672 -9.094 1 80.94 128 PRO B CA 1
ATOM 5951 C C . PRO B 1 128 ? -18.141 -6.48 -9.906 1 80.94 128 PRO B C 1
ATOM 5953 O O . PRO B 1 128 ? -18.062 -7.711 -9.953 1 80.94 128 PRO B O 1
ATOM 5956 N N . SER B 1 129 ? -19.266 -5.891 -10.32 1 69.94 129 SER B N 1
ATOM 5957 C CA . SER B 1 129 ? -20.297 -6.562 -11.078 1 69.94 129 SER B CA 1
ATOM 5958 C C . SER B 1 129 ? -19.984 -6.582 -12.57 1 69.94 129 SER B C 1
ATOM 5960 O O . SER B 1 129 ? -20.797 -7.004 -13.383 1 69.94 129 SER B O 1
ATOM 5962 N N . ASN B 1 130 ? -18.797 -6.645 -12.977 1 59.12 130 ASN B N 1
ATOM 5963 C CA . ASN B 1 130 ? -18.547 -6.633 -14.414 1 59.12 130 ASN B CA 1
ATOM 5964 C C . ASN B 1 130 ? -19.641 -7.359 -15.188 1 59.12 130 ASN B C 1
ATOM 5966 O O . ASN B 1 130 ? -19.359 -8.266 -15.969 1 59.12 130 ASN B O 1
ATOM 5970 N N . GLY B 1 131 ? -20.953 -7.008 -14.828 1 54.88 131 GLY B N 1
ATOM 5971 C CA . GLY B 1 131 ? -22.062 -7.598 -15.562 1 54.88 131 GLY B CA 1
ATOM 5972 C C . GLY B 1 131 ? -22.625 -8.836 -14.898 1 54.88 131 GLY B C 1
ATOM 5973 O O . GLY B 1 131 ? -23.516 -9.492 -15.453 1 54.88 131 GLY B O 1
ATOM 5974 N N . LEU B 1 132 ? -22.016 -9.18 -13.766 1 57.25 132 LEU B N 1
ATOM 5975 C CA . LEU B 1 132 ? -22.453 -10.422 -13.133 1 57.25 132 LEU B CA 1
ATOM 5976 C C . LEU B 1 132 ? -23.781 -10.227 -12.406 1 57.25 132 LEU B C 1
ATOM 5978 O O . LEU B 1 132 ? -23.875 -9.414 -11.484 1 57.25 132 LEU B O 1
ATOM 5982 N N . GLY B 1 133 ? -24.812 -10.359 -13.07 1 51.97 133 GLY B N 1
ATOM 5983 C CA . GLY B 1 133 ? -26.141 -10.195 -12.516 1 51.97 133 GLY B CA 1
ATOM 5984 C C . GLY B 1 133 ? -26.484 -11.266 -11.492 1 51.97 133 GLY B C 1
ATOM 5985 O O . GLY B 1 133 ? -27.516 -11.172 -10.812 1 51.97 133 GLY B O 1
ATOM 5986 N N . ASP B 1 134 ? -25.672 -12.328 -11.414 1 61.34 134 ASP B N 1
ATOM 5987 C CA . ASP B 1 134 ? -26.156 -13.438 -10.609 1 61.34 134 ASP B CA 1
ATOM 5988 C C . ASP B 1 134 ? -25.688 -13.328 -9.164 1 61.34 134 ASP B C 1
ATOM 5990 O O . ASP B 1 134 ? -24.5 -13.492 -8.875 1 61.34 134 ASP B O 1
ATOM 5994 N N . SER B 1 135 ? -26.547 -12.883 -8.336 1 62.62 135 SER B N 1
ATOM 5995 C CA . SER B 1 135 ? -26.312 -12.672 -6.91 1 62.62 135 SER B CA 1
ATOM 5996 C C . SER B 1 135 ? -25.781 -13.938 -6.246 1 62.62 135 SER B C 1
ATOM 5998 O O . SER B 1 135 ? -24.938 -13.875 -5.352 1 62.62 135 SER B O 1
ATOM 6000 N N . ASP B 1 136 ? -26.219 -15.055 -6.758 1 65.81 136 ASP B N 1
ATOM 6001 C CA . ASP B 1 136 ? -25.797 -16.312 -6.152 1 65.81 136 ASP B CA 1
ATOM 6002 C C . ASP B 1 136 ? -24.312 -16.578 -6.414 1 65.81 136 ASP B C 1
ATOM 6004 O O . ASP B 1 136 ? -23.609 -17.094 -5.543 1 65.81 136 ASP B O 1
ATOM 6008 N N . LEU B 1 137 ? -23.969 -16.219 -7.531 1 70.19 137 LEU B N 1
ATOM 6009 C CA . LEU B 1 137 ? -22.578 -16.422 -7.891 1 70.19 137 LEU B CA 1
ATOM 6010 C C . LEU B 1 137 ? -21.672 -15.508 -7.062 1 70.19 137 LEU B C 1
ATOM 6012 O O . LEU B 1 137 ? -20.594 -15.93 -6.625 1 70.19 137 LEU B O 1
ATOM 6016 N N . ILE B 1 138 ? -22.172 -14.406 -6.793 1 65.31 138 ILE B N 1
ATOM 6017 C CA . ILE B 1 138 ? -21.406 -13.445 -6 1 65.31 138 ILE B CA 1
ATOM 6018 C C . ILE B 1 138 ? -21.266 -13.961 -4.57 1 65.31 138 ILE B C 1
ATOM 6020 O O . ILE B 1 138 ? -20.172 -13.891 -3.984 1 65.31 138 ILE B O 1
ATOM 6024 N N . ASP B 1 139 ? -22.297 -14.531 -4.09 1 66.19 139 ASP B N 1
ATOM 6025 C CA . ASP B 1 139 ? -22.281 -15.062 -2.729 1 66.19 139 ASP B CA 1
ATOM 6026 C C . ASP B 1 139 ? -21.344 -16.266 -2.627 1 66.19 139 ASP B C 1
ATOM 6028 O O . ASP B 1 139 ? -20.641 -16.438 -1.628 1 66.19 139 ASP B O 1
ATOM 6032 N N . ALA B 1 140 ? -21.328 -17.016 -3.662 1 65.62 140 ALA B N 1
ATOM 6033 C CA . ALA B 1 140 ? -20.469 -18.203 -3.684 1 65.62 140 ALA B CA 1
ATOM 6034 C C . ALA B 1 140 ? -19 -17.797 -3.711 1 65.62 140 ALA B C 1
ATOM 6036 O O . ALA B 1 140 ? -18.156 -18.438 -3.062 1 65.62 140 ALA B O 1
ATOM 6037 N N . MET B 1 141 ? -18.719 -16.844 -4.391 1 63.91 141 MET B N 1
ATOM 6038 C CA . MET B 1 141 ? -17.359 -16.344 -4.488 1 63.91 141 MET B CA 1
ATOM 6039 C C . MET B 1 141 ? -16.875 -15.82 -3.143 1 63.91 141 MET B C 1
ATOM 6041 O O . MET B 1 141 ? -15.68 -15.898 -2.834 1 63.91 141 MET B O 1
ATOM 6045 N N . HIS B 1 142 ? -17.781 -15.352 -2.41 1 58.59 142 HIS B N 1
ATOM 6046 C CA . HIS B 1 142 ? -17.469 -14.789 -1.103 1 58.59 142 HIS B CA 1
ATOM 6047 C C . HIS B 1 142 ? -17.25 -15.891 -0.069 1 58.59 142 HIS B C 1
ATOM 6049 O O . HIS B 1 142 ? -16.391 -15.758 0.814 1 58.59 142 HIS B O 1
ATOM 6055 N N . GLU B 1 143 ? -18.141 -16.828 -0.138 1 54.53 143 GLU B N 1
ATOM 6056 C CA . GLU B 1 143 ? -18.062 -17.891 0.849 1 54.53 143 GLU B CA 1
ATOM 6057 C C . GLU B 1 143 ? -16.719 -18.609 0.788 1 54.53 143 GLU B C 1
ATOM 6059 O O . GLU B 1 143 ? -16.266 -19.188 1.783 1 54.53 143 GLU B O 1
ATOM 6064 N N . THR B 1 144 ? -16.156 -18.562 -0.344 1 51.66 144 THR B N 1
ATOM 6065 C CA . THR B 1 144 ? -14.914 -19.312 -0.539 1 51.66 144 THR B CA 1
ATOM 6066 C C . THR B 1 144 ? -13.719 -18.547 0.024 1 51.66 144 THR B C 1
ATOM 6068 O O . THR B 1 144 ? -12.602 -19.062 0.031 1 51.66 144 THR B O 1
ATOM 6071 N N . SER B 1 145 ? -13.906 -17.328 0.434 1 51.22 145 SER B N 1
ATOM 6072 C CA . SER B 1 145 ? -12.703 -16.625 0.872 1 51.22 145 SER B CA 1
ATOM 6073 C C . SER B 1 145 ? -12.094 -17.281 2.105 1 51.22 145 SER B C 1
ATOM 6075 O O . SER B 1 145 ? -12.789 -17.531 3.094 1 51.22 145 SER B O 1
ATOM 6077 N N . PRO B 1 146 ? -10.938 -18.031 1.807 1 48.38 146 PRO B N 1
ATOM 6078 C CA . PRO B 1 146 ? -10.266 -18.766 2.875 1 48.38 146 PRO B CA 1
ATOM 6079 C C . PRO B 1 146 ? -10.18 -17.984 4.18 1 48.38 146 PRO B C 1
ATOM 6081 O O . PRO B 1 146 ? -10.125 -16.75 4.156 1 48.38 146 PRO B O 1
ATOM 6084 N N . GLY B 1 147 ? -10.828 -18.578 5.164 1 46.44 147 GLY B N 1
ATOM 6085 C CA . GLY B 1 147 ? -10.508 -18.109 6.504 1 46.44 147 GLY B CA 1
ATOM 6086 C C . GLY B 1 147 ? -9.055 -17.688 6.656 1 46.44 147 GLY B C 1
ATOM 6087 O O . GLY B 1 147 ? -8.242 -17.906 5.762 1 46.44 147 GLY B O 1
ATOM 6088 N N . CYS B 1 148 ? -8.773 -16.812 7.496 1 45.97 148 CYS B N 1
ATOM 6089 C CA . CYS B 1 148 ? -7.418 -16.375 7.797 1 45.97 148 CYS B CA 1
ATOM 6090 C C . CYS B 1 148 ? -6.441 -17.547 7.758 1 45.97 148 CYS B C 1
ATOM 6092 O O . CYS B 1 148 ? -6.633 -18.547 8.453 1 45.97 148 CYS B O 1
ATOM 6094 N N . PRO B 1 149 ? -5.723 -17.766 6.566 1 44.53 149 PRO B N 1
ATOM 6095 C CA . PRO B 1 149 ? -4.781 -18.875 6.566 1 44.53 149 PRO B CA 1
ATOM 6096 C C . PRO B 1 149 ? -4.109 -19.094 7.922 1 44.53 149 PRO B C 1
ATOM 6098 O O . PRO B 1 149 ? -3.93 -18.141 8.68 1 44.53 149 PRO B O 1
ATOM 6101 N N . ALA B 1 150 ? -4.062 -20.25 8.336 1 36.72 150 ALA B N 1
ATOM 6102 C CA . ALA B 1 150 ? -3.262 -20.766 9.445 1 36.72 150 ALA B CA 1
ATOM 6103 C C . ALA B 1 150 ? -1.806 -20.328 9.312 1 36.72 150 ALA B C 1
ATOM 6105 O O . ALA B 1 150 ? -1.189 -20.5 8.258 1 36.72 150 ALA B O 1
ATOM 6106 N N . GLY B 1 151 ? -1.396 -19.203 10.18 1 38.25 151 GLY B N 1
ATOM 6107 C CA . GLY B 1 151 ? 0.014 -18.891 10.359 1 38.25 151 GLY B CA 1
ATOM 6108 C C . GLY B 1 151 ? 0.361 -17.469 10.008 1 38.25 151 GLY B C 1
ATOM 6109 O O . GLY B 1 151 ? 1.537 -17.094 9.953 1 38.25 151 GLY B O 1
ATOM 6110 N N . PHE B 1 152 ? -0.447 -17.047 9.062 1 42.31 152 PHE B N 1
ATOM 6111 C CA . PHE B 1 152 ? 0.152 -15.742 8.805 1 42.31 152 PHE B CA 1
ATOM 6112 C C . PHE B 1 152 ? 0.068 -14.859 10.047 1 42.31 152 PHE B C 1
ATOM 6114 O O . PHE B 1 152 ? -0.89 -14.102 10.211 1 42.31 152 PHE B O 1
ATOM 6121 N N . PRO B 1 153 ? 0.494 -15.445 11.125 1 44.25 153 PRO B N 1
ATOM 6122 C CA . PRO B 1 153 ? 0.493 -14.484 12.234 1 44.25 153 PRO B CA 1
ATOM 6123 C C . PRO B 1 153 ? 1.074 -13.125 11.844 1 44.25 153 PRO B C 1
ATOM 6125 O O . PRO B 1 153 ? 2.297 -12.961 11.812 1 44.25 153 PRO B O 1
ATOM 6128 N N . PHE B 1 154 ? 0.716 -12.57 10.539 1 46.12 154 PHE B N 1
ATOM 6129 C CA . PHE B 1 154 ? 1.431 -11.305 10.695 1 46.12 154 PHE B CA 1
ATOM 6130 C C . PHE B 1 154 ? 1.748 -11.039 12.164 1 46.12 154 PHE B C 1
ATOM 6132 O O . PHE B 1 154 ? 2.855 -10.617 12.492 1 46.12 154 PHE B O 1
ATOM 6139 N N . PHE B 1 155 ? 0.657 -10.812 12.961 1 47 155 PHE B N 1
ATOM 6140 C CA . PHE B 1 155 ? 0.821 -10.531 14.383 1 47 155 PHE B CA 1
ATOM 6141 C C . PHE B 1 155 ? 0.261 -11.672 15.227 1 47 155 PHE B C 1
ATOM 6143 O O . PHE B 1 155 ? -0.788 -12.234 14.906 1 47 155 PHE B O 1
ATOM 6150 N N . GLU B 1 156 ? 1.029 -12.773 15.352 1 44.03 156 GLU B N 1
ATOM 6151 C CA . GLU B 1 156 ? 0.806 -14 16.094 1 44.03 156 GLU B CA 1
ATOM 6152 C C . GLU B 1 156 ? -0.541 -13.977 16.812 1 44.03 156 GLU B C 1
ATOM 6154 O O . GLU B 1 156 ? -0.865 -14.898 17.578 1 44.03 156 GLU B O 1
ATOM 6159 N N . GLN B 1 157 ? -1.207 -12.766 17.078 1 42.91 157 GLN B N 1
ATOM 6160 C CA . GLN B 1 157 ? -2.176 -12.977 18.156 1 42.91 157 GLN B CA 1
ATOM 6161 C C . GLN B 1 157 ? -3.398 -13.734 17.641 1 42.91 157 GLN B C 1
ATOM 6163 O O . GLN B 1 157 ? -3.852 -13.516 16.516 1 42.91 157 GLN B O 1
ATOM 6168 N N . VAL B 1 158 ? -3.676 -14.852 18.109 1 42.69 158 VAL B N 1
ATOM 6169 C CA . VAL B 1 158 ? -4.914 -15.617 18.156 1 42.69 158 VAL B CA 1
ATOM 6170 C C . VAL B 1 158 ? -6.102 -14.711 17.875 1 42.69 158 VAL B C 1
ATOM 6172 O O . VAL B 1 158 ? -6.207 -13.617 18.422 1 42.69 158 VAL B O 1
ATOM 6175 N N . GLY B 1 159 ? -6.793 -14.867 16.781 1 48.03 159 GLY B N 1
ATOM 6176 C CA . GLY B 1 159 ? -8.07 -14.375 16.281 1 48.03 159 GLY B CA 1
ATOM 6177 C C . GLY B 1 159 ? -9 -13.922 17.391 1 48.03 159 GLY B C 1
ATOM 6178 O O . GLY B 1 159 ? -9.922 -14.648 17.766 1 48.03 159 GLY B O 1
ATOM 6179 N N . ALA B 1 160 ? -8.555 -13.102 18.328 1 50.22 160 ALA B N 1
ATOM 6180 C CA . ALA B 1 160 ? -9.555 -12.672 19.312 1 50.22 160 ALA B CA 1
ATOM 6181 C C . ALA B 1 160 ? -10.594 -11.758 18.672 1 50.22 160 ALA B C 1
ATOM 6183 O O . ALA B 1 160 ? -10.242 -10.797 17.984 1 50.22 160 ALA B O 1
ATOM 6184 N N . THR B 1 161 ? -11.75 -12.273 18.25 1 52.69 161 THR B N 1
ATOM 6185 C CA . THR B 1 161 ? -12.883 -11.508 17.75 1 52.69 161 THR B CA 1
ATOM 6186 C C . THR B 1 161 ? -13.211 -10.352 18.688 1 52.69 161 THR B C 1
ATOM 6188 O O . THR B 1 161 ? -13.844 -9.375 18.281 1 52.69 161 THR B O 1
ATOM 6191 N N . ALA B 1 162 ? -12.93 -10.57 19.953 1 61.53 162 ALA B N 1
ATOM 6192 C CA . ALA B 1 162 ? -13.359 -9.555 20.906 1 61.53 162 ALA B CA 1
ATOM 6193 C C . ALA B 1 162 ? -12.172 -8.977 21.656 1 61.53 162 ALA B C 1
ATOM 6195 O O . ALA B 1 162 ? -11.086 -9.562 21.672 1 61.53 162 ALA B O 1
ATOM 6196 N N . ALA B 1 163 ? -12.406 -7.656 21.969 1 68.69 163 ALA B N 1
ATOM 6197 C CA . ALA B 1 163 ? -11.398 -6.918 22.719 1 68.69 163 ALA B CA 1
ATOM 6198 C C . ALA B 1 163 ? -10.945 -7.699 23.953 1 68.69 163 ALA B C 1
ATOM 6200 O O . ALA B 1 163 ? -11.773 -8.148 24.75 1 68.69 163 ALA B O 1
ATOM 6201 N N . SER B 1 164 ? -9.789 -8.031 23.938 1 78.25 164 SER B N 1
ATOM 6202 C CA . SER B 1 164 ? -9.219 -8.703 25.094 1 78.25 164 SER B CA 1
ATOM 6203 C C . SER B 1 164 ? -9.172 -7.773 26.312 1 78.25 164 SER B C 1
ATOM 6205 O O . SER B 1 164 ? -9.211 -6.551 26.156 1 78.25 164 SER B O 1
ATOM 6207 N N . ASP B 1 165 ? -9.289 -8.305 27.453 1 85.5 165 ASP B N 1
ATOM 6208 C CA . ASP B 1 165 ? -9.18 -7.535 28.688 1 85.5 165 ASP B CA 1
ATOM 6209 C C . ASP B 1 165 ? -7.898 -6.703 28.703 1 85.5 165 ASP B C 1
ATOM 6211 O O . ASP B 1 165 ? -7.891 -5.578 29.219 1 85.5 165 ASP B O 1
ATOM 6215 N N . GLU B 1 166 ? -6.965 -7.238 28.094 1 88.06 166 GLU B N 1
ATOM 6216 C CA . GLU B 1 166 ? -5.688 -6.527 28.062 1 88.06 166 GLU B CA 1
ATOM 6217 C C . GLU B 1 166 ? -5.805 -5.227 27.281 1 88.06 166 GLU B C 1
ATOM 6219 O O . GLU B 1 166 ? -5.258 -4.199 27.688 1 88.06 166 GLU B O 1
ATOM 6224 N N . LEU B 1 167 ? -6.492 -5.27 26.203 1 91.88 167 LEU B N 1
ATOM 6225 C CA . LEU B 1 167 ? -6.656 -4.082 25.359 1 91.88 167 LEU B CA 1
ATOM 6226 C C . LEU B 1 167 ? -7.582 -3.072 26.031 1 91.88 167 LEU B C 1
ATOM 6228 O O . LEU B 1 167 ? -7.32 -1.867 26 1 91.88 167 LEU B O 1
ATOM 6232 N N . LEU B 1 168 ? -8.633 -3.564 26.656 1 94.81 168 LEU B N 1
ATOM 6233 C CA . LEU B 1 168 ? -9.578 -2.686 27.344 1 94.81 168 LEU B CA 1
ATOM 6234 C C . LEU B 1 168 ? -8.906 -1.983 28.516 1 94.81 168 LEU B C 1
ATOM 6236 O O . LEU B 1 168 ? -9.234 -0.832 28.828 1 94.81 168 LEU B O 1
ATOM 6240 N N . ASP B 1 169 ? -7.938 -2.668 29.078 1 93.69 169 ASP B N 1
ATOM 6241 C CA . ASP B 1 169 ? -7.25 -2.121 30.25 1 93.69 169 ASP B CA 1
ATOM 6242 C C . ASP B 1 169 ? -6.316 -0.979 29.844 1 93.69 169 ASP B C 1
ATOM 6244 O O . ASP B 1 169 ? -5.855 -0.218 30.703 1 93.69 169 ASP B O 1
ATOM 6248 N N . MET B 1 170 ? -6.039 -0.861 28.562 1 94.38 170 MET B N 1
ATOM 6249 C CA . MET B 1 170 ? -5.172 0.213 28.078 1 94.38 170 MET B CA 1
ATOM 6250 C C . MET B 1 170 ? -5.934 1.529 27.984 1 94.38 170 MET B C 1
ATOM 6252 O O . MET B 1 170 ? -5.328 2.596 27.875 1 94.38 170 MET B O 1
ATOM 6256 N N . LEU B 1 171 ? -7.281 1.466 28.094 1 97.12 171 LEU B N 1
ATOM 6257 C CA . LEU B 1 171 ? -8.078 2.684 28.109 1 97.12 171 LEU B CA 1
ATOM 6258 C C . LEU B 1 171 ? -7.922 3.434 29.422 1 97.12 171 LEU B C 1
ATOM 6260 O O . LEU B 1 171 ? -7.738 2.816 30.469 1 97.12 171 LEU B O 1
ATOM 6264 N N . PRO B 1 172 ? -7.941 4.746 29.344 1 97.19 172 PRO B N 1
ATOM 6265 C CA . PRO B 1 172 ? -7.98 5.48 30.609 1 97.19 172 PRO B CA 1
ATOM 6266 C C . PRO B 1 172 ? -9.305 5.309 31.344 1 97.19 172 PRO B C 1
ATOM 6268 O O . PRO B 1 172 ? -10.281 4.812 30.766 1 97.19 172 PRO B O 1
ATOM 6271 N N . PRO B 1 173 ? -9.281 5.707 32.656 1 96 173 PRO B N 1
ATOM 6272 C CA . PRO B 1 173 ? -10.555 5.676 33.375 1 96 173 PRO B CA 1
ATOM 6273 C C . PRO B 1 173 ? -11.656 6.469 32.688 1 96 173 PRO B C 1
ATOM 6275 O O . PRO B 1 173 ? -11.367 7.434 31.969 1 96 173 PRO B O 1
ATOM 6278 N N . LEU B 1 174 ? -12.867 6.109 32.906 1 95.94 174 LEU B N 1
ATOM 6279 C CA . LEU B 1 174 ? -14.031 6.566 32.156 1 95.94 174 LEU B CA 1
ATOM 6280 C C . LEU B 1 174 ? -14.125 8.086 32.188 1 95.94 174 LEU B C 1
ATOM 6282 O O . LEU B 1 174 ? -14.367 8.711 31.141 1 95.94 174 LEU B O 1
ATOM 6286 N N . PRO B 1 175 ? -13.953 8.758 33.344 1 96.62 175 PRO B N 1
ATOM 6287 C CA . PRO B 1 175 ? -14.062 10.219 33.312 1 96.62 175 PRO B CA 1
ATOM 6288 C C . PRO B 1 175 ? -13.031 10.875 32.406 1 96.62 175 PRO B C 1
ATOM 6290 O O . PRO B 1 175 ? -13.352 11.836 31.703 1 96.62 175 PRO B O 1
ATOM 6293 N N . GLN B 1 176 ? -11.82 10.344 32.469 1 97.31 176 GLN B N 1
ATOM 6294 C CA . GLN B 1 176 ? -10.766 10.883 31.625 1 97.31 176 GLN B CA 1
ATOM 6295 C C . GLN B 1 176 ? -11.016 10.547 30.156 1 97.31 176 GLN B C 1
ATOM 6297 O O . GLN B 1 176 ? -10.758 11.367 29.266 1 97.31 176 GLN B O 1
ATOM 6302 N N . LEU B 1 177 ? -11.508 9.359 29.953 1 97.81 177 LEU B N 1
ATOM 6303 C CA . LEU B 1 177 ? -11.867 8.953 28.594 1 97.81 177 LEU B CA 1
ATOM 6304 C C . LEU B 1 177 ? -12.93 9.883 28.016 1 97.81 177 LEU B C 1
ATOM 6306 O O . LEU B 1 177 ? -12.812 10.32 26.859 1 97.81 177 LEU B O 1
ATOM 6310 N N . GLU B 1 178 ? -13.938 10.211 28.797 1 97.75 178 GLU B N 1
ATOM 6311 C CA . GLU B 1 178 ? -15.016 11.094 28.359 1 97.75 178 GLU B CA 1
ATOM 6312 C C . GLU B 1 178 ? -14.5 12.5 28.078 1 97.75 178 GLU B C 1
ATOM 6314 O O . GLU B 1 178 ? -14.945 13.141 27.109 1 97.75 178 GLU B O 1
ATOM 6319 N N . GLU B 1 179 ? -13.641 12.922 28.875 1 97.75 179 GLU B N 1
ATOM 6320 C CA . GLU B 1 179 ? -13.07 14.25 28.656 1 97.75 179 GLU B CA 1
ATOM 6321 C C . GLU B 1 179 ? -12.242 14.297 27.375 1 97.75 179 GLU B C 1
ATOM 6323 O O . GLU B 1 179 ? -12.344 15.258 26.609 1 97.75 179 GLU B O 1
ATOM 6328 N N . LEU B 1 180 ? -11.398 13.328 27.172 1 98.19 180 LEU B N 1
ATOM 6329 C CA . LEU B 1 180 ? -10.578 13.273 25.953 1 98.19 180 LEU B CA 1
ATOM 6330 C C . LEU B 1 180 ? -11.453 13.133 24.719 1 98.19 180 LEU B C 1
ATOM 6332 O O . LEU B 1 180 ? -11.18 13.75 23.688 1 98.19 180 LEU B O 1
ATOM 6336 N N . LYS B 1 181 ? -12.477 12.289 24.844 1 98.38 181 LYS B N 1
ATOM 6337 C CA . LYS B 1 181 ? -13.43 12.18 23.734 1 98.38 181 LYS B CA 1
ATOM 6338 C C . LYS B 1 181 ? -14.039 13.539 23.406 1 98.38 181 LYS B C 1
ATOM 6340 O O . LYS B 1 181 ? -14.148 13.906 22.234 1 98.38 181 LYS B O 1
ATOM 6345 N N . ALA B 1 182 ? -14.406 14.281 24.391 1 97.75 182 ALA B N 1
ATOM 6346 C CA . ALA B 1 182 ? -15 15.602 24.188 1 97.75 182 ALA B CA 1
ATOM 6347 C C . ALA B 1 182 ? -14.023 16.547 23.5 1 97.75 182 ALA B C 1
ATOM 6349 O O . ALA B 1 182 ? -14.422 17.344 22.641 1 97.75 182 ALA B O 1
ATOM 6350 N N . VAL B 1 183 ? -12.797 16.453 23.875 1 97.38 183 VAL B N 1
ATOM 6351 C CA . VAL B 1 183 ? -11.766 17.281 23.266 1 97.38 183 VAL B CA 1
ATOM 6352 C C . VAL B 1 183 ? -11.648 16.969 21.781 1 97.38 183 VAL B C 1
ATOM 6354 O O . VAL B 1 183 ? -11.508 17.859 20.953 1 97.38 183 VAL B O 1
ATOM 6357 N N . TYR B 1 184 ? -11.711 15.688 21.438 1 98 184 TYR B N 1
ATOM 6358 C CA . TYR B 1 184 ? -11.633 15.281 20.047 1 98 184 TYR B CA 1
ATOM 6359 C C . TYR B 1 184 ? -12.734 15.93 19.219 1 98 184 TYR B C 1
ATOM 6361 O O . TYR B 1 184 ? -12.484 16.453 18.141 1 98 184 TYR B O 1
ATOM 6369 N N . PHE B 1 185 ? -13.938 15.883 19.688 1 97.69 185 PHE B N 1
ATOM 6370 C CA . PHE B 1 185 ? -15.086 16.344 18.922 1 97.69 185 PHE B CA 1
ATOM 6371 C C . PHE B 1 185 ? -15.141 17.859 18.875 1 97.69 185 PHE B C 1
ATOM 6373 O O . PHE B 1 185 ? -15.789 18.438 18 1 97.69 185 PHE B O 1
ATOM 6380 N N . LYS B 1 186 ? -14.367 18.469 19.766 1 96.19 186 LYS B N 1
ATOM 6381 C CA . LYS B 1 186 ? -14.281 19.922 19.75 1 96.19 186 LYS B CA 1
ATOM 6382 C C . LYS B 1 186 ? -13.219 20.406 18.781 1 96.19 186 LYS B C 1
ATOM 6384 O O . LYS B 1 186 ? -13.359 21.469 18.156 1 96.19 186 LYS B O 1
ATOM 6389 N N . VAL B 1 187 ? -12.211 19.625 18.609 1 97.12 187 VAL B N 1
ATOM 6390 C CA . VAL B 1 187 ? -11.039 20.156 17.922 1 97.12 187 VAL B CA 1
ATOM 6391 C C . VAL B 1 187 ? -10.805 19.375 16.625 1 97.12 187 VAL B C 1
ATOM 6393 O O . VAL B 1 187 ? -10.734 19.953 15.547 1 97.12 187 VAL B O 1
ATOM 6396 N N . PHE B 1 188 ? -10.75 18.031 16.703 1 97.75 188 PHE B N 1
ATOM 6397 C CA . PHE B 1 188 ? -10.211 17.25 15.602 1 97.75 188 PHE B CA 1
ATOM 6398 C C . PHE B 1 188 ? -11.336 16.75 14.695 1 97.75 188 PHE B C 1
ATOM 6400 O O . PHE B 1 188 ? -11.148 16.609 13.484 1 97.75 188 PHE B O 1
ATOM 6407 N N . SER B 1 189 ? -12.477 16.438 15.273 1 97.75 189 SER B N 1
ATOM 6408 C CA . SER B 1 189 ? -13.594 16.047 14.43 1 97.75 189 SER B CA 1
ATOM 6409 C C . SER B 1 189 ? -13.922 17.125 13.398 1 97.75 189 SER B C 1
ATOM 6411 O O . SER B 1 189 ? -14.109 16.828 12.219 1 97.75 189 SER B O 1
ATOM 6413 N N . PRO B 1 190 ? -13.875 18.375 13.797 1 96.56 190 PRO B N 1
ATOM 6414 C CA . PRO B 1 190 ? -14.219 19.406 12.805 1 96.56 190 PRO B CA 1
ATOM 6415 C C . PRO B 1 190 ? -13.102 19.641 11.789 1 96.56 190 PRO B C 1
ATOM 6417 O O . PRO B 1 190 ? -13.375 20 10.648 1 96.56 190 PRO B O 1
ATOM 6420 N N . ILE B 1 191 ? -11.898 19.5 12.172 1 97.19 191 ILE B N 1
ATOM 6421 C CA . ILE B 1 191 ? -10.805 19.875 11.289 1 97.19 191 ILE B CA 1
ATOM 6422 C C . ILE B 1 191 ? -10.492 18.734 10.328 1 97.19 191 ILE B C 1
ATOM 6424 O O . ILE B 1 191 ? -10.117 18.953 9.18 1 97.19 191 ILE B O 1
ATOM 6428 N N . PHE B 1 192 ? -10.508 17.516 10.766 1 97.69 192 PHE B N 1
ATOM 6429 C CA . PHE B 1 192 ? -10.328 16.312 9.953 1 97.69 192 PHE B CA 1
ATOM 6430 C C . PHE B 1 192 ? -11.547 15.406 10.062 1 97.69 192 PHE B C 1
ATOM 6432 O O . PHE B 1 192 ? -11.469 14.32 10.641 1 97.69 192 PHE B O 1
ATOM 6439 N N . HIS B 1 193 ? -12.586 15.844 9.367 1 98.12 193 HIS B N 1
ATOM 6440 C CA . HIS B 1 193 ? -13.938 15.328 9.578 1 98.12 193 HIS B CA 1
ATOM 6441 C C . HIS B 1 193 ? -14.156 14.031 8.812 1 98.12 193 HIS B C 1
ATOM 6443 O O . HIS B 1 193 ? -14.812 14.023 7.773 1 98.12 193 HIS B O 1
ATOM 6449 N N . ILE B 1 194 ? -13.742 12.953 9.406 1 98 194 ILE B N 1
ATOM 6450 C CA . ILE B 1 194 ? -13.812 11.625 8.805 1 98 194 ILE B CA 1
ATOM 6451 C C . ILE B 1 194 ? -15.062 10.906 9.281 1 98 194 ILE B C 1
ATOM 6453 O O . ILE B 1 194 ? -15.758 10.25 8.5 1 98 194 ILE B O 1
ATOM 6457 N N . LEU B 1 195 ? -15.367 11.07 10.547 1 98.25 195 LEU B N 1
ATOM 6458 C CA . LEU B 1 195 ? -16.438 10.32 11.195 1 98.25 195 LEU B CA 1
ATOM 6459 C C . LEU B 1 195 ? -17.766 11.078 11.109 1 98.25 195 LEU B C 1
ATOM 6461 O O . LEU B 1 195 ? -17.781 12.312 11.133 1 98.25 195 LEU B O 1
ATOM 6465 N N . HIS B 1 196 ? -18.797 10.344 10.898 1 97.62 196 HIS B N 1
ATOM 6466 C CA . HIS B 1 196 ? -20.125 10.867 11.211 1 97.62 196 HIS B CA 1
ATOM 6467 C C . HIS B 1 196 ? -20.375 10.898 12.711 1 97.62 196 HIS B C 1
ATOM 6469 O O . HIS B 1 196 ? -20.531 9.852 13.344 1 97.62 196 HIS B O 1
ATOM 6475 N N . ASP B 1 197 ? -20.5 12.078 13.281 1 97.62 197 ASP B N 1
ATOM 6476 C CA . ASP B 1 197 ? -20.469 12.234 14.727 1 97.62 197 ASP B CA 1
ATOM 6477 C C . ASP B 1 197 ? -21.609 11.461 15.391 1 97.62 197 ASP B C 1
ATOM 6479 O O . ASP B 1 197 ? -21.375 10.695 16.328 1 97.62 197 ASP B O 1
ATOM 6483 N N . PRO B 1 198 ? -22.812 11.547 14.875 1 96.62 198 PRO B N 1
ATOM 6484 C CA . PRO B 1 198 ? -23.906 10.828 15.531 1 96.62 198 PRO B CA 1
ATOM 6485 C C . PRO B 1 198 ? -23.703 9.312 15.5 1 96.62 198 PRO B C 1
ATOM 6487 O O . PRO B 1 198 ? -24.016 8.625 16.484 1 96.62 198 PRO B O 1
ATOM 6490 N N . THR B 1 199 ? -23.219 8.781 14.359 1 96.31 199 THR B N 1
ATOM 6491 C CA . THR B 1 199 ? -22.969 7.344 14.266 1 96.31 199 THR B CA 1
ATOM 6492 C C . THR B 1 199 ? -21.922 6.906 15.289 1 96.31 199 THR B C 1
ATOM 6494 O O . THR B 1 199 ? -22.078 5.875 15.945 1 96.31 199 THR B O 1
ATOM 6497 N N . PHE B 1 200 ? -20.859 7.684 15.469 1 97.69 200 PHE B N 1
ATOM 6498 C CA . PHE B 1 200 ? -19.828 7.363 16.453 1 97.69 200 PHE B CA 1
ATOM 6499 C C . PHE B 1 200 ? -20.406 7.359 17.859 1 97.69 200 PHE B C 1
ATOM 6501 O O . PHE B 1 200 ? -20.125 6.465 18.656 1 97.69 200 PHE B O 1
ATOM 6508 N N . HIS B 1 201 ? -21.203 8.391 18.156 1 97.69 201 HIS B N 1
ATOM 6509 C CA . HIS B 1 201 ? -21.766 8.492 19.5 1 97.69 201 HIS B CA 1
ATOM 6510 C C . HIS B 1 201 ? -22.688 7.316 19.797 1 97.69 201 HIS B C 1
ATOM 6512 O O . HIS B 1 201 ? -22.734 6.84 20.938 1 97.69 201 HIS B O 1
ATOM 6518 N N . ALA B 1 202 ? -23.375 6.883 18.766 1 96.44 202 ALA B N 1
ATOM 6519 C CA . ALA B 1 202 ? -24.219 5.703 18.953 1 96.44 202 ALA B CA 1
ATOM 6520 C C . ALA B 1 202 ? -23.375 4.469 19.266 1 96.44 202 ALA B C 1
ATOM 6522 O O . ALA B 1 202 ? -23.688 3.711 20.188 1 96.44 202 ALA B O 1
ATOM 6523 N N . MET B 1 203 ? -22.312 4.285 18.531 1 96.31 203 MET B N 1
ATOM 6524 C CA . MET B 1 203 ? -21.406 3.152 18.75 1 96.31 203 MET B CA 1
ATOM 6525 C C . MET B 1 203 ? -20.734 3.248 20.109 1 96.31 203 MET B C 1
ATOM 6527 O O . MET B 1 203 ? -20.547 2.236 20.781 1 96.31 203 MET B O 1
ATOM 6531 N N . TYR B 1 204 ? -20.391 4.461 20.484 1 97.94 204 TYR B N 1
ATOM 6532 C CA . TYR B 1 204 ? -19.766 4.684 21.781 1 97.94 204 TYR B CA 1
ATOM 6533 C C . TYR B 1 204 ? -20.734 4.348 22.906 1 97.94 204 TYR B C 1
ATOM 6535 O O . TYR B 1 204 ? -20.328 3.822 23.953 1 97.94 204 TYR B O 1
ATOM 6543 N N . GLY B 1 205 ? -22.016 4.711 22.703 1 97.56 205 GLY B N 1
ATOM 6544 C CA . GLY B 1 205 ? -23.031 4.324 23.672 1 97.56 205 GLY B CA 1
ATOM 6545 C C . GLY B 1 205 ? -23.109 2.824 23.875 1 97.56 205 GLY B C 1
ATOM 6546 O O . GLY B 1 205 ? -23.266 2.352 25 1 97.56 205 GLY B O 1
ATOM 6547 N N . GLU B 1 206 ? -23 2.084 22.766 1 95.88 206 GLU B N 1
ATOM 6548 C CA . GLU B 1 206 ? -23 0.627 22.844 1 95.88 206 GLU B CA 1
ATOM 6549 C C . GLU B 1 206 ? -21.766 0.115 23.578 1 95.88 206 GLU B C 1
ATOM 6551 O O . GLU B 1 206 ? -21.859 -0.822 24.375 1 95.88 206 GLU B O 1
ATOM 6556 N N . PHE B 1 207 ? -20.656 0.72 23.375 1 96.44 207 PHE B N 1
ATOM 6557 C CA . PHE B 1 207 ? -19.406 0.375 24.047 1 96.44 207 PHE B CA 1
ATOM 6558 C C . PHE B 1 207 ? -19.531 0.583 25.547 1 96.44 207 PHE B C 1
ATOM 6560 O O . PHE B 1 207 ? -19.109 -0.265 26.344 1 96.44 207 PHE B O 1
ATOM 6567 N N . ARG B 1 208 ? -20.141 1.7 25.953 1 96.25 208 ARG B N 1
ATOM 6568 C CA . ARG B 1 208 ? -20.297 2.02 27.359 1 96.25 208 ARG B CA 1
ATOM 6569 C C . ARG B 1 208 ? -21.172 0.984 28.062 1 96.25 208 ARG B C 1
ATOM 6571 O O . ARG B 1 208 ? -20.953 0.673 29.234 1 96.25 208 ARG B O 1
ATOM 6578 N N . GLN B 1 209 ? -22.047 0.437 27.281 1 95.62 209 GLN B N 1
ATOM 6579 C CA . GLN B 1 209 ? -22.969 -0.541 27.844 1 95.62 209 GLN B CA 1
ATOM 6580 C C . GLN B 1 209 ? -22.312 -1.908 27.984 1 95.62 209 GLN B C 1
ATOM 6582 O O . GLN B 1 209 ? -22.516 -2.611 28.969 1 95.62 209 GLN B O 1
ATOM 6587 N N . ASN B 1 210 ? -21.531 -2.266 26.969 1 93.81 210 ASN B N 1
ATOM 6588 C CA . ASN B 1 210 ? -20.875 -3.566 26.969 1 93.81 210 ASN B CA 1
ATOM 6589 C C . ASN B 1 210 ? -19.484 -3.494 26.328 1 93.81 210 ASN B C 1
ATOM 6591 O O . ASN B 1 210 ? -19.297 -3.967 25.203 1 93.81 210 ASN B O 1
ATOM 6595 N N . PRO B 1 211 ? -18.531 -3.084 27.078 1 92.69 211 PRO B N 1
ATOM 6596 C CA . PRO B 1 211 ? -17.188 -2.908 26.516 1 92.69 211 PRO B CA 1
ATOM 6597 C C . PRO B 1 211 ? -16.578 -4.215 26.016 1 92.69 211 PRO B C 1
ATOM 6599 O O . PRO B 1 211 ? -15.859 -4.219 25.016 1 92.69 211 PRO B O 1
ATOM 6602 N N . LYS B 1 212 ? -16.938 -5.285 26.562 1 90.38 212 LYS B N 1
ATOM 6603 C CA . LYS B 1 212 ? -16.328 -6.566 26.219 1 90.38 212 LYS B CA 1
ATOM 6604 C C . LYS B 1 212 ? -16.812 -7.066 24.859 1 90.38 212 LYS B C 1
ATOM 6606 O O . LYS B 1 212 ? -16.156 -7.887 24.219 1 90.38 212 LYS B O 1
ATOM 6611 N N . CYS B 1 213 ? -17.906 -6.539 24.422 1 89.5 213 CYS B N 1
ATOM 6612 C CA . CYS B 1 213 ? -18.469 -6.973 23.141 1 89.5 213 CYS B CA 1
ATOM 6613 C C . CYS B 1 213 ? -18.094 -6.004 22.031 1 89.5 213 CYS B C 1
ATOM 6615 O O . CYS B 1 213 ? -18.469 -6.199 20.875 1 89.5 213 CYS B O 1
ATOM 6617 N N . THR B 1 214 ? -17.328 -5.109 22.359 1 92.56 214 THR B N 1
ATOM 6618 C CA . THR B 1 214 ? -16.953 -4.09 21.375 1 92.56 214 THR B CA 1
ATOM 6619 C C . THR B 1 214 ? -16.047 -4.684 20.297 1 92.56 214 THR B C 1
ATOM 6621 O O . THR B 1 214 ? -15.172 -5.5 20.594 1 92.56 214 THR B O 1
ATOM 6624 N N . SER B 1 215 ? -16.344 -4.301 19.062 1 93 215 SER B N 1
ATOM 6625 C CA . SER B 1 215 ? -15.484 -4.75 17.969 1 93 215 SER B CA 1
ATOM 6626 C C . SER B 1 215 ? -14.086 -4.152 18.078 1 93 215 SER B C 1
ATOM 6628 O O . SER B 1 215 ? -13.922 -3.027 18.547 1 93 215 SER B O 1
ATOM 6630 N N . LEU B 1 216 ? -13.086 -4.836 17.641 1 93.62 216 LEU B N 1
ATOM 6631 C CA . LEU B 1 216 ? -11.688 -4.418 17.719 1 93.62 216 LEU B CA 1
ATOM 6632 C C . LEU B 1 216 ? -11.438 -3.176 16.875 1 93.62 216 LEU B C 1
ATOM 6634 O O . LEU B 1 216 ? -10.734 -2.262 17.297 1 93.62 216 LEU B O 1
ATOM 6638 N N . PRO B 1 217 ? -12.078 -3.072 15.656 1 94.94 217 PRO B N 1
ATOM 6639 C CA . PRO B 1 217 ? -11.875 -1.842 14.891 1 94.94 217 PRO B CA 1
ATOM 6640 C C . PRO B 1 217 ? -12.406 -0.604 15.609 1 94.94 217 PRO B C 1
ATOM 6642 O O . PRO B 1 217 ? -11.789 0.46 15.555 1 94.94 217 PRO B O 1
ATOM 6645 N N . PHE B 1 218 ? -13.516 -0.752 16.328 1 96.5 218 PHE B N 1
ATOM 6646 C CA . PHE B 1 218 ? -14.047 0.397 17.047 1 96.5 218 PHE B CA 1
ATOM 6647 C C . PHE B 1 218 ? -13.148 0.761 18.219 1 96.5 218 PHE B C 1
ATOM 6649 O O . PHE B 1 218 ? -12.922 1.941 18.5 1 96.5 218 PHE B O 1
ATOM 6656 N N . LEU B 1 219 ? -12.688 -0.259 18.891 1 97.38 219 LEU B N 1
ATOM 6657 C CA . LEU B 1 219 ? -11.773 0.006 20 1 97.38 219 LEU B CA 1
ATOM 6658 C C . LEU B 1 219 ? -10.516 0.72 19.5 1 97.38 219 LEU B C 1
ATOM 6660 O O . LEU B 1 219 ? -10.016 1.63 20.156 1 97.38 219 LEU B O 1
ATOM 6664 N N . ALA B 1 220 ? -9.961 0.264 18.344 1 97 220 ALA B N 1
ATOM 6665 C CA . ALA B 1 220 ? -8.828 0.942 17.719 1 97 220 ALA B CA 1
ATOM 6666 C C . ALA B 1 220 ? -9.156 2.404 17.438 1 97 220 ALA B C 1
ATOM 6668 O O . ALA B 1 220 ? -8.328 3.289 17.656 1 97 220 ALA B O 1
ATOM 6669 N N . LEU B 1 221 ? -10.344 2.629 16.938 1 98.25 221 LEU B N 1
ATOM 6670 C CA . LEU B 1 221 ? -10.812 3.977 16.625 1 98.25 221 LEU B CA 1
ATOM 6671 C C . LEU B 1 221 ? -10.828 4.844 17.891 1 98.25 221 LEU B C 1
ATOM 6673 O O . LEU B 1 221 ? -10.43 6.008 17.844 1 98.25 221 LEU B O 1
ATOM 6677 N N . LEU B 1 222 ? -11.289 4.266 18.953 1 98.31 222 LEU B N 1
ATOM 6678 C CA . LEU B 1 222 ? -11.312 4.988 20.219 1 98.31 222 LEU B CA 1
ATOM 6679 C C . LEU B 1 222 ? -9.906 5.391 20.641 1 98.31 222 LEU B C 1
ATOM 6681 O O . LEU B 1 222 ? -9.68 6.527 21.062 1 98.31 222 LEU B O 1
ATOM 6685 N N . PHE B 1 223 ? -8.969 4.52 20.5 1 97.94 223 PHE B N 1
ATOM 6686 C CA . PHE B 1 223 ? -7.594 4.797 20.891 1 97.94 223 PHE B CA 1
ATOM 6687 C C . PHE B 1 223 ? -6.992 5.898 20.016 1 97.94 223 PHE B C 1
ATOM 6689 O O . PHE B 1 223 ? -6.246 6.746 20.516 1 97.94 223 PHE B O 1
ATOM 6696 N N . VAL B 1 224 ? -7.277 5.926 18.719 1 98.19 224 VAL B N 1
ATOM 6697 C CA . VAL B 1 224 ? -6.723 6.961 17.844 1 98.19 224 VAL B CA 1
ATOM 6698 C C . VAL B 1 224 ? -7.309 8.32 18.234 1 98.19 224 VAL B C 1
ATOM 6700 O O . VAL B 1 224 ? -6.609 9.336 18.203 1 98.19 224 VAL B O 1
ATOM 6703 N N . ILE B 1 225 ? -8.57 8.289 18.562 1 98.5 225 ILE B N 1
ATOM 6704 C CA . ILE B 1 225 ? -9.242 9.5 19.031 1 98.5 225 ILE B CA 1
ATOM 6705 C C . ILE B 1 225 ? -8.547 10.039 20.281 1 98.5 225 ILE B C 1
ATOM 6707 O O . ILE B 1 225 ? -8.273 11.234 20.391 1 98.5 225 ILE B O 1
ATOM 6711 N N . LEU B 1 226 ? -8.25 9.141 21.172 1 98.44 226 LEU B N 1
ATOM 6712 C CA . LEU B 1 226 ? -7.551 9.539 22.391 1 98.44 226 LEU B CA 1
ATOM 6713 C C . LEU B 1 226 ? -6.164 10.094 22.062 1 98.44 226 LEU B C 1
ATOM 6715 O O . LEU B 1 226 ? -5.738 11.086 22.656 1 98.44 226 LEU B O 1
ATOM 6719 N N . SER B 1 227 ? -5.488 9.469 21.141 1 97.12 227 SER B N 1
ATOM 6720 C CA . SER B 1 227 ? -4.148 9.898 20.75 1 97.12 227 SER B CA 1
ATOM 6721 C C . SER B 1 227 ? -4.16 11.328 20.219 1 97.12 227 SER B C 1
ATOM 6723 O O . SER B 1 227 ? -3.291 12.133 20.578 1 97.12 227 SER B O 1
ATOM 6725 N N . LEU B 1 228 ? -5.09 11.633 19.438 1 97.56 228 LEU B N 1
ATOM 6726 C CA . LEU B 1 228 ? -5.203 12.969 18.859 1 97.56 228 LEU B CA 1
ATOM 6727 C C . LEU B 1 228 ? -5.617 13.984 19.922 1 97.56 228 LEU B C 1
ATOM 6729 O O . LEU B 1 228 ? -5.055 15.078 20 1 97.56 228 LEU B O 1
ATOM 6733 N N . SER B 1 229 ? -6.531 13.578 20.812 1 97.94 229 SER B N 1
ATOM 6734 C CA . SER B 1 229 ? -7.094 14.477 21.812 1 97.94 229 SER B CA 1
ATOM 6735 C C . SER B 1 229 ? -6.023 14.977 22.766 1 97.94 229 SER B C 1
ATOM 6737 O O . SER B 1 229 ? -6.035 16.141 23.172 1 97.94 229 SER B O 1
ATOM 6739 N N . VAL B 1 230 ? -5.125 14.141 23.094 1 96.38 230 VAL B N 1
ATOM 6740 C CA . VAL B 1 230 ? -4.082 14.477 24.047 1 96.38 230 VAL B CA 1
ATOM 6741 C C . VAL B 1 230 ? -3.246 15.641 23.531 1 96.38 230 VAL B C 1
ATOM 6743 O O . VAL B 1 230 ? -2.795 16.484 24.297 1 96.38 230 VAL B O 1
ATOM 6746 N N . THR B 1 231 ? -3.037 15.711 22.219 1 93.81 231 THR B N 1
ATOM 6747 C CA . THR B 1 231 ? -2.182 16.734 21.625 1 93.81 231 THR B CA 1
ATOM 6748 C C . THR B 1 231 ? -2.854 18.094 21.672 1 93.81 231 THR B C 1
ATOM 6750 O O . THR B 1 231 ? -2.193 19.125 21.516 1 93.81 231 THR B O 1
ATOM 6753 N N . ALA B 1 232 ? -4.172 18.141 21.984 1 95.56 232 ALA B N 1
ATOM 6754 C CA . ALA B 1 232 ? -4.918 19.391 22.031 1 95.56 232 ALA B CA 1
ATOM 6755 C C . ALA B 1 232 ? -5.07 19.906 23.453 1 95.56 232 ALA B C 1
ATOM 6757 O O . ALA B 1 232 ? -5.656 20.953 23.688 1 95.56 232 ALA B O 1
ATOM 6758 N N . LEU B 1 233 ? -4.508 19.172 24.406 1 94.31 233 LEU B N 1
ATOM 6759 C CA . LEU B 1 233 ? -4.617 19.578 25.797 1 94.31 233 LEU B CA 1
ATOM 6760 C C . LEU B 1 233 ? -3.668 20.734 26.094 1 94.31 233 LEU B C 1
ATOM 6762 O O . LEU B 1 233 ? -2.543 20.766 25.594 1 94.31 233 LEU B O 1
ATOM 6766 N N . ASP B 1 234 ? -4.207 21.562 26.922 1 87.88 234 ASP B N 1
ATOM 6767 C CA . ASP B 1 234 ? -3.363 22.641 27.438 1 87.88 234 ASP B CA 1
ATOM 6768 C C . ASP B 1 234 ? -2.326 22.094 28.422 1 87.88 234 ASP B C 1
ATOM 6770 O O . ASP B 1 234 ? -2.574 21.109 29.109 1 87.88 234 ASP B O 1
ATOM 6774 N N . GLU B 1 235 ? -1.28 22.75 28.578 1 84.31 235 GLU B N 1
ATOM 6775 C CA . GLU B 1 235 ? -0.181 22.312 29.422 1 84.31 235 GLU B CA 1
ATOM 6776 C C . GLU B 1 235 ? -0.617 22.203 30.875 1 84.31 235 GLU B C 1
ATOM 6778 O O . GLU B 1 235 ? -0.088 21.375 31.641 1 84.31 235 GLU B O 1
ATOM 6783 N N . SER B 1 236 ? -1.565 22.984 31.234 1 88.12 236 SER B N 1
ATOM 6784 C CA . SER B 1 236 ? -1.991 23.016 32.625 1 88.12 236 SER B CA 1
ATOM 6785 C C . SER B 1 236 ? -3.154 22.062 32.875 1 88.12 236 SER B C 1
ATOM 6787 O O . SER B 1 236 ? -3.646 21.953 34 1 88.12 236 SER B O 1
ATOM 6789 N N . ASN B 1 237 ? -3.557 21.391 31.844 1 92.56 237 ASN B N 1
ATOM 6790 C CA . ASN B 1 237 ? -4.688 20.484 32 1 92.56 237 ASN B CA 1
ATOM 6791 C C . ASN B 1 237 ? -4.348 19.344 32.969 1 92.56 237 ASN B C 1
ATOM 6793 O O . ASN B 1 237 ? -3.369 18.625 32.75 1 92.56 237 ASN B O 1
ATOM 6797 N N . PRO B 1 238 ? -5.125 19.109 33.938 1 93.81 238 PRO B N 1
ATOM 6798 C CA . PRO B 1 238 ? -4.84 18.094 34.969 1 93.81 238 PRO B CA 1
ATOM 6799 C C . PRO B 1 238 ? -4.785 16.672 34.375 1 93.81 238 PRO B C 1
ATOM 6801 O O . PRO B 1 238 ? -4.156 15.789 34.969 1 93.81 238 PRO B O 1
ATOM 6804 N N . LEU B 1 239 ? -5.375 16.484 33.219 1 94.88 239 LEU B N 1
ATOM 6805 C CA . LEU B 1 239 ? -5.383 15.164 32.594 1 94.88 239 LEU B CA 1
ATOM 6806 C C . LEU B 1 239 ? -3.963 14.68 32.344 1 94.88 239 LEU B C 1
ATOM 6808 O O . LEU B 1 239 ? -3.691 13.477 32.375 1 94.88 239 LEU B O 1
ATOM 6812 N N . LEU B 1 240 ? -3.096 15.578 32.031 1 94.44 240 LEU B N 1
ATOM 6813 C CA . LEU B 1 240 ? -1.72 15.219 31.703 1 94.44 240 LEU B CA 1
ATOM 6814 C C . LEU B 1 240 ? -0.998 14.664 32.938 1 94.44 240 LEU B C 1
ATOM 6816 O O . LEU B 1 240 ? -0.195 13.734 32.812 1 94.44 240 LEU B O 1
ATOM 6820 N N . MET B 1 241 ? -1.373 15.188 34.062 1 92 241 MET B N 1
ATOM 6821 C CA . MET B 1 241 ? -0.784 14.688 35.312 1 92 241 MET B CA 1
ATOM 6822 C C . MET B 1 241 ? -1.46 13.398 35.75 1 92 241 MET B C 1
ATOM 6824 O O . MET B 1 241 ? -0.806 12.5 36.281 1 92 241 MET B O 1
ATOM 6828 N N . HIS B 1 242 ? -2.732 13.336 35.469 1 94.06 242 HIS B N 1
ATOM 6829 C CA . HIS B 1 242 ? -3.494 12.164 35.906 1 94.06 242 HIS B CA 1
ATOM 6830 C C . HIS B 1 242 ? -3.074 10.922 35.125 1 94.06 242 HIS B C 1
ATOM 6832 O O . HIS B 1 242 ? -3.01 9.828 35.688 1 94.06 242 HIS B O 1
ATOM 6838 N N . LEU B 1 243 ? -2.777 11.133 33.844 1 95.44 243 LEU B N 1
ATOM 6839 C CA . LEU B 1 243 ? -2.574 10 32.969 1 95.44 243 LEU B CA 1
ATOM 6840 C C . LEU B 1 243 ? -1.092 9.805 32.656 1 95.44 243 LEU B C 1
ATOM 6842 O O . LEU B 1 243 ? -0.66 8.688 32.344 1 95.44 243 LEU B O 1
ATOM 6846 N N . GLY B 1 244 ? -0.395 10.922 32.719 1 93.38 244 GLY B N 1
ATOM 6847 C CA . GLY B 1 244 ? 1.01 10.867 32.344 1 93.38 244 GLY B CA 1
ATOM 6848 C C . GLY B 1 244 ? 1.927 10.578 33.531 1 93.38 244 GLY B C 1
ATOM 6849 O O . GLY B 1 244 ? 1.507 10.656 34.688 1 93.38 244 GLY B O 1
ATOM 6850 N N . ARG B 1 245 ? 3.246 10.156 33.188 1 92.56 245 ARG B N 1
ATOM 6851 C CA . ARG B 1 245 ? 4.246 9.859 34.219 1 92.56 245 ARG B CA 1
ATOM 6852 C C . ARG B 1 245 ? 5.551 10.594 33.938 1 92.56 245 ARG B C 1
ATOM 6854 O O . ARG B 1 245 ? 6.531 10.43 34.656 1 92.56 245 ARG B O 1
ATOM 6861 N N . ASP B 1 246 ? 5.441 11.391 32.906 1 90.62 246 ASP B N 1
ATOM 6862 C CA . ASP B 1 246 ? 6.645 12.133 32.531 1 90.62 246 ASP B CA 1
ATOM 6863 C C . ASP B 1 246 ? 6.754 13.445 33.312 1 90.62 246 ASP B C 1
ATOM 6865 O O . ASP B 1 246 ? 5.766 13.922 33.875 1 90.62 246 ASP B O 1
ATOM 6869 N N . PRO B 1 247 ? 7.941 14.023 33.375 1 88.38 247 PRO B N 1
ATOM 6870 C CA . PRO B 1 247 ? 8.172 15.188 34.219 1 88.38 247 PRO B CA 1
ATOM 6871 C C . PRO B 1 247 ? 7.582 16.469 33.625 1 88.38 247 PRO B C 1
ATOM 6873 O O . PRO B 1 247 ? 7.336 17.438 34.344 1 88.38 247 PRO B O 1
ATOM 6876 N N . SER B 1 248 ? 7.375 16.562 32.375 1 88.88 248 SER B N 1
ATOM 6877 C CA . SER B 1 248 ? 6.871 17.797 31.75 1 88.88 248 SER B CA 1
ATOM 6878 C C . SER B 1 248 ? 5.594 17.531 30.969 1 88.88 248 SER B C 1
ATOM 6880 O O . SER B 1 248 ? 5.371 16.406 30.484 1 88.88 248 SER B O 1
ATOM 6882 N N . PRO B 1 249 ? 4.789 18.547 30.922 1 88.88 249 PRO B N 1
ATOM 6883 C CA . PRO B 1 249 ? 3.566 18.391 30.141 1 88.88 249 PRO B CA 1
ATOM 6884 C C . PRO B 1 249 ? 3.844 18 28.688 1 88.88 249 PRO B C 1
ATOM 6886 O O . PRO B 1 249 ? 3.127 17.172 28.125 1 88.88 249 PRO B O 1
ATOM 6889 N N . GLY B 1 250 ? 4.812 18.594 28.125 1 85.75 250 GLY B N 1
ATOM 6890 C CA . GLY B 1 250 ? 5.168 18.266 26.75 1 85.75 250 GLY B CA 1
ATOM 6891 C C . GLY B 1 250 ? 5.566 16.812 26.578 1 85.75 250 GLY B C 1
ATOM 6892 O O . GLY B 1 250 ? 5.172 16.156 25.609 1 85.75 250 GLY B O 1
ATOM 6893 N N . ALA B 1 251 ? 6.305 16.344 27.5 1 88.06 251 ALA B N 1
ATOM 6894 C CA . ALA B 1 251 ? 6.715 14.938 27.469 1 88.06 251 ALA B CA 1
ATOM 6895 C C . ALA B 1 251 ? 5.516 14.016 27.672 1 88.06 251 ALA B C 1
ATOM 6897 O O . ALA B 1 251 ? 5.441 12.945 27.047 1 88.06 251 ALA B O 1
ATOM 6898 N N . ASN B 1 252 ? 4.625 14.445 28.531 1 92 252 ASN B N 1
ATOM 6899 C CA . ASN B 1 252 ? 3.41 13.664 28.75 1 92 252 ASN B CA 1
ATOM 6900 C C . ASN B 1 252 ? 2.557 13.578 27.5 1 92 252 ASN B C 1
ATOM 6902 O O . ASN B 1 252 ? 2.002 12.523 27.188 1 92 252 ASN B O 1
ATOM 6906 N N . ILE B 1 253 ? 2.453 14.641 26.797 1 92.06 253 ILE B N 1
ATOM 6907 C CA . ILE B 1 253 ? 1.665 14.68 25.578 1 92.06 253 ILE B CA 1
ATOM 6908 C C . ILE B 1 253 ? 2.258 13.703 24.562 1 92.06 253 ILE B C 1
ATOM 6910 O O . ILE B 1 253 ? 1.535 12.914 23.953 1 92.06 253 ILE B O 1
ATOM 6914 N N . ARG B 1 254 ? 3.553 13.719 24.406 1 88.06 254 ARG B N 1
ATOM 6915 C CA . ARG B 1 254 ? 4.227 12.852 23.438 1 88.06 254 ARG B CA 1
ATOM 6916 C C . ARG B 1 254 ? 4.074 11.383 23.812 1 88.06 254 ARG B C 1
ATOM 6918 O O . ARG B 1 254 ? 3.748 10.555 22.969 1 88.06 254 ARG B O 1
ATOM 6925 N N . SER B 1 255 ? 4.246 11.117 25.078 1 91.12 255 SER B N 1
ATOM 6926 C CA . SER B 1 255 ? 4.203 9.734 25.547 1 91.12 255 SER B CA 1
ATOM 6927 C C . SER B 1 255 ? 2.783 9.18 25.484 1 91.12 255 SER B C 1
ATOM 6929 O O . SER B 1 255 ? 2.572 8.039 25.062 1 91.12 255 SER B O 1
ATOM 6931 N N . LEU B 1 256 ? 1.831 9.984 25.938 1 94.19 256 LEU B N 1
ATOM 6932 C CA . LEU B 1 256 ? 0.446 9.531 25.953 1 94.19 256 LEU B CA 1
ATOM 6933 C C . LEU B 1 256 ? -0.085 9.344 24.531 1 94.19 256 LEU B C 1
ATOM 6935 O O . LEU B 1 256 ? -0.777 8.367 24.25 1 94.19 256 LEU B O 1
ATOM 6939 N N . SER B 1 257 ? 0.194 10.312 23.719 1 94.19 257 SER B N 1
ATOM 6940 C CA . SER B 1 257 ? -0.248 10.188 22.328 1 94.19 257 SER B CA 1
ATOM 6941 C C . SER B 1 257 ? 0.352 8.953 21.672 1 94.19 257 SER B C 1
ATOM 6943 O O . SER B 1 257 ? -0.338 8.234 20.938 1 94.19 257 SER B O 1
ATOM 6945 N N . ALA B 1 258 ? 1.634 8.688 21.906 1 91.81 258 ALA B N 1
ATOM 6946 C CA . ALA B 1 258 ? 2.305 7.512 21.359 1 91.81 258 ALA B CA 1
ATOM 6947 C C . ALA B 1 258 ? 1.688 6.227 21.906 1 91.81 258 ALA B C 1
ATOM 6949 O O . ALA B 1 258 ? 1.502 5.258 21.172 1 91.81 258 ALA B O 1
ATOM 6950 N N . LYS B 1 259 ? 1.438 6.27 23.188 1 92.06 259 LYS B N 1
ATOM 6951 C CA . LYS B 1 259 ? 0.831 5.117 23.844 1 92.06 259 LYS B CA 1
ATOM 6952 C C . LYS B 1 259 ? -0.501 4.75 23.188 1 92.06 259 LYS B C 1
ATOM 6954 O O . LYS B 1 259 ? -0.755 3.582 22.891 1 92.06 259 LYS B O 1
ATOM 6959 N N . TYR B 1 260 ? -1.31 5.684 22.969 1 95.56 260 TYR B N 1
ATOM 6960 C CA . TYR B 1 260 ? -2.637 5.422 22.422 1 95.56 260 TYR B CA 1
ATOM 6961 C C . TYR B 1 260 ? -2.559 5.051 20.953 1 95.56 260 TYR B C 1
ATOM 6963 O O . TYR B 1 260 ? -3.357 4.25 20.469 1 95.56 260 TYR B O 1
ATOM 6971 N N . ARG B 1 261 ? -1.61 5.605 20.156 1 94.31 261 ARG B N 1
ATOM 6972 C CA . ARG B 1 261 ? -1.389 5.133 18.797 1 94.31 261 ARG B CA 1
ATOM 6973 C C . ARG B 1 261 ? -0.985 3.662 18.781 1 94.31 261 ARG B C 1
ATOM 6975 O O . ARG B 1 261 ? -1.474 2.885 17.953 1 94.31 261 ARG B O 1
ATOM 6982 N N . GLY B 1 262 ? -0.075 3.385 19.719 1 90.12 262 GLY B N 1
ATOM 6983 C CA . GLY B 1 262 ? 0.335 1.996 19.844 1 90.12 262 GLY B CA 1
ATOM 6984 C C . GLY B 1 262 ? -0.814 1.063 20.188 1 90.12 262 GLY B C 1
ATOM 6985 O O . GLY B 1 262 ? -0.905 -0.039 19.641 1 90.12 262 GLY B O 1
ATOM 6986 N N . ALA B 1 263 ? -1.667 1.507 21.062 1 92.94 263 ALA B N 1
ATOM 6987 C CA . ALA B 1 263 ? -2.83 0.711 21.453 1 92.94 263 ALA B CA 1
ATOM 6988 C C . ALA B 1 263 ? -3.781 0.529 20.266 1 92.94 263 ALA B C 1
ATOM 6990 O O . ALA B 1 263 ? -4.367 -0.542 20.094 1 92.94 263 ALA B O 1
ATOM 6991 N N . ALA B 1 264 ? -3.994 1.575 19.516 1 95 264 ALA B N 1
ATOM 6992 C CA . ALA B 1 264 ? -4.828 1.479 18.312 1 95 264 ALA B CA 1
ATOM 6993 C C . ALA B 1 264 ? -4.289 0.422 17.359 1 95 264 ALA B C 1
ATOM 6995 O O . ALA B 1 264 ? -5.047 -0.407 16.844 1 95 264 ALA B O 1
ATOM 6996 N N . MET B 1 265 ? -2.98 0.429 17.141 1 90.88 265 MET B N 1
ATOM 6997 C CA . MET B 1 265 ? -2.35 -0.531 16.234 1 90.88 265 MET B CA 1
ATOM 6998 C C . MET B 1 265 ? -2.488 -1.952 16.766 1 90.88 265 MET B C 1
ATOM 7000 O O . MET B 1 265 ? -2.711 -2.891 16 1 90.88 265 MET B O 1
ATOM 7004 N N . ARG B 1 266 ? -2.357 -2.092 18.078 1 88.94 266 ARG B N 1
ATOM 7005 C CA . ARG B 1 266 ? -2.516 -3.412 18.672 1 88.94 266 ARG B CA 1
ATOM 7006 C C . ARG B 1 266 ? -3.916 -3.961 18.422 1 88.94 266 ARG B C 1
ATOM 7008 O O . ARG B 1 266 ? -4.086 -5.16 18.188 1 88.94 266 ARG B O 1
ATOM 7015 N N . CYS B 1 267 ? -4.898 -3.113 18.531 1 92.25 267 CYS B N 1
ATOM 7016 C CA . CYS B 1 267 ? -6.27 -3.533 18.266 1 92.25 267 CYS B CA 1
ATOM 7017 C C . CYS B 1 267 ? -6.422 -3.969 16.812 1 92.25 267 CYS B C 1
ATOM 7019 O O . CYS B 1 267 ? -7.062 -4.98 16.516 1 92.25 267 CYS B O 1
ATOM 7021 N N . LEU B 1 268 ? -5.867 -3.215 15.867 1 91.56 268 LEU B N 1
ATOM 7022 C CA . LEU B 1 268 ? -5.953 -3.537 14.445 1 91.56 268 LEU B CA 1
ATOM 7023 C C . LEU B 1 268 ? -5.246 -4.855 14.141 1 91.56 268 LEU B C 1
ATOM 7025 O O . LEU B 1 268 ? -5.754 -5.672 13.367 1 91.56 268 LEU B O 1
ATOM 7029 N N . VAL B 1 269 ? -4.102 -5.031 14.758 1 85.81 269 VAL B N 1
ATOM 7030 C CA . VAL B 1 269 ? -3.344 -6.262 14.562 1 85.81 269 VAL B CA 1
ATOM 7031 C C . VAL B 1 269 ? -4.137 -7.445 15.117 1 85.81 269 VAL B C 1
ATOM 7033 O O . VAL B 1 269 ? -4.199 -8.508 14.484 1 85.81 269 VAL B O 1
ATOM 7036 N N . ALA B 1 270 ? -4.688 -7.223 16.281 1 85.69 270 ALA B N 1
ATOM 7037 C CA . ALA B 1 270 ? -5.496 -8.273 16.891 1 85.69 270 ALA B CA 1
ATOM 7038 C C . ALA B 1 270 ? -6.68 -8.641 16 1 85.69 270 ALA B C 1
ATOM 7040 O O . ALA B 1 270 ? -7.113 -9.797 15.992 1 85.69 270 ALA B O 1
ATOM 7041 N N . ASP B 1 271 ? -7.164 -7.707 15.25 1 87.62 271 ASP B N 1
ATOM 7042 C CA . ASP B 1 271 ? -8.289 -7.941 14.344 1 87.62 271 ASP B CA 1
ATOM 7043 C C . ASP B 1 271 ? -7.809 -8.516 13.008 1 87.62 271 ASP B C 1
ATOM 7045 O O . ASP B 1 271 ? -8.609 -8.734 12.102 1 87.62 271 ASP B O 1
ATOM 7049 N N . ASN B 1 272 ? -6.543 -8.688 12.781 1 84.25 272 ASN B N 1
ATOM 7050 C CA . ASN B 1 272 ? -5.977 -9.117 11.508 1 84.25 272 ASN B CA 1
ATOM 7051 C C . ASN B 1 272 ? -6.395 -8.195 10.367 1 84.25 272 ASN B C 1
ATOM 7053 O O . ASN B 1 272 ? -6.887 -8.656 9.328 1 84.25 272 ASN B O 1
ATOM 7057 N N . PHE B 1 273 ? -6.129 -6.895 10.57 1 89.31 273 PHE B N 1
ATOM 7058 C CA . PHE B 1 273 ? -6.688 -5.863 9.703 1 89.31 273 PHE B CA 1
ATOM 7059 C C . PHE B 1 273 ? -6.125 -5.98 8.297 1 89.31 273 PHE B C 1
ATOM 7061 O O . PHE B 1 273 ? -6.707 -5.449 7.344 1 89.31 273 PHE B O 1
ATOM 7068 N N . MET B 1 274 ? -5.059 -6.617 8.117 1 86.38 274 MET B N 1
ATOM 7069 C CA . MET B 1 274 ? -4.461 -6.754 6.789 1 86.38 274 MET B CA 1
ATOM 7070 C C . MET B 1 274 ? -5.254 -7.738 5.938 1 86.38 274 MET B C 1
ATOM 7072 O O . MET B 1 274 ? -5.129 -7.742 4.711 1 86.38 274 MET B O 1
ATOM 7076 N N . PHE B 1 275 ? -6.082 -8.516 6.578 1 83.12 275 PHE B N 1
ATOM 7077 C CA . PHE B 1 275 ? -6.852 -9.539 5.871 1 83.12 275 PHE B CA 1
ATOM 7078 C C . PHE B 1 275 ? -8.344 -9.281 6.008 1 83.12 275 PHE B C 1
ATOM 7080 O O . PHE B 1 275 ? -9.117 -9.57 5.09 1 83.12 275 PHE B O 1
ATOM 7087 N N . ARG B 1 276 ? -8.641 -8.859 7.199 1 86.56 276 ARG B N 1
ATOM 7088 C CA . ARG B 1 276 ? -10.039 -8.578 7.527 1 86.56 276 ARG B CA 1
ATOM 7089 C C . ARG B 1 276 ? -10.242 -7.102 7.844 1 86.56 276 ARG B C 1
ATOM 7091 O O . ARG B 1 276 ? -9.609 -6.562 8.758 1 86.56 276 ARG B O 1
ATOM 7098 N N . HIS B 1 277 ? -11.078 -6.535 7.09 1 93.62 277 HIS B N 1
ATOM 7099 C CA . HIS B 1 277 ? -11.281 -5.105 7.305 1 93.62 277 HIS B CA 1
ATOM 7100 C C . HIS B 1 277 ? -12.672 -4.676 6.855 1 93.62 277 HIS B C 1
ATOM 7102 O O . HIS B 1 277 ? -13.359 -5.41 6.141 1 93.62 277 HIS B O 1
ATOM 7108 N N . ASN B 1 278 ? -13.094 -3.633 7.398 1 96.25 278 ASN B N 1
ATOM 7109 C CA . ASN B 1 278 ? -14.328 -2.941 7.039 1 96.25 278 ASN B CA 1
ATOM 7110 C C . ASN B 1 278 ? -14.141 -1.427 7.027 1 96.25 278 ASN B C 1
ATOM 7112 O O . ASN B 1 278 ? -13.008 -0.938 7.039 1 96.25 278 ASN B O 1
ATOM 7116 N N . LEU B 1 279 ? -15.227 -0.69 6.898 1 97.5 279 LEU B N 1
ATOM 7117 C CA . LEU B 1 279 ? -15.125 0.761 6.789 1 97.5 279 LEU B CA 1
ATOM 7118 C C . LEU B 1 279 ? -14.531 1.364 8.055 1 97.5 279 LEU B C 1
ATOM 7120 O O . LEU B 1 279 ? -13.766 2.326 7.992 1 97.5 279 LEU B O 1
ATOM 7124 N N . CYS B 1 280 ? -14.883 0.853 9.211 1 97.69 280 CYS B N 1
ATOM 7125 C CA . CYS B 1 280 ? -14.344 1.331 10.477 1 97.69 280 CYS B CA 1
ATOM 7126 C C . CYS B 1 280 ? -12.836 1.155 10.531 1 97.69 280 CYS B C 1
ATOM 7128 O O . CYS B 1 280 ? -12.125 2 11.078 1 97.69 280 CYS B O 1
ATOM 7130 N N . THR B 1 281 ? -12.359 0.039 9.938 1 97.75 281 THR B N 1
ATOM 7131 C CA . THR B 1 281 ? -10.922 -0.181 9.828 1 97.75 281 THR B CA 1
ATOM 7132 C C . THR B 1 281 ? -10.258 0.945 9.039 1 97.75 281 THR B C 1
ATOM 7134 O O . THR B 1 281 ? -9.219 1.473 9.453 1 97.75 281 THR B O 1
ATOM 7137 N N . VAL B 1 282 ? -10.883 1.303 7.934 1 98.5 282 VAL B N 1
ATOM 7138 C CA . VAL B 1 282 ? -10.336 2.35 7.082 1 98.5 282 VAL B CA 1
ATOM 7139 C C . VAL B 1 282 ? -10.336 3.682 7.828 1 98.5 282 VAL B C 1
ATOM 7141 O O . VAL B 1 282 ? -9.352 4.418 7.801 1 98.5 282 VAL B O 1
ATOM 7144 N N . GLN B 1 283 ? -11.43 3.98 8.484 1 98.69 283 GLN B N 1
ATOM 7145 C CA . GLN B 1 283 ? -11.531 5.211 9.266 1 98.69 283 GLN B CA 1
ATOM 7146 C C . GLN B 1 283 ? -10.43 5.285 10.32 1 98.69 283 GLN B C 1
ATOM 7148 O O . GLN B 1 283 ? -9.797 6.324 10.484 1 98.69 283 GLN B O 1
ATOM 7153 N N . CYS B 1 284 ? -10.25 4.215 10.977 1 98.19 284 CYS B N 1
ATOM 7154 C CA . CYS B 1 284 ? -9.219 4.148 12 1 98.19 284 CYS B CA 1
ATOM 7155 C C . CYS B 1 284 ? -7.832 4.371 11.406 1 98.19 284 CYS B C 1
ATOM 7157 O O . CYS B 1 284 ? -7.039 5.148 11.938 1 98.19 284 CYS B O 1
ATOM 7159 N N . LEU B 1 285 ? -7.57 3.695 10.289 1 98 285 LEU B N 1
ATOM 7160 C CA . LEU B 1 285 ? -6.262 3.791 9.656 1 98 285 LEU B CA 1
ATOM 7161 C C . LEU B 1 285 ? -6 5.207 9.148 1 98 285 LEU B C 1
ATOM 7163 O O . LEU B 1 285 ? -4.898 5.734 9.305 1 98 285 LEU B O 1
ATOM 7167 N N . VAL B 1 286 ? -6.957 5.84 8.586 1 98.56 286 VAL B N 1
ATOM 7168 C CA . VAL B 1 286 ? -6.832 7.207 8.086 1 98.56 286 VAL B CA 1
ATOM 7169 C C . VAL B 1 286 ? -6.504 8.148 9.242 1 98.56 286 VAL B C 1
ATOM 7171 O O . VAL B 1 286 ? -5.582 8.961 9.148 1 98.56 286 VAL B O 1
ATOM 7174 N N . LEU B 1 287 ? -7.223 7.992 10.305 1 98.56 287 LEU B N 1
ATOM 7175 C CA . LEU B 1 287 ? -7 8.844 11.469 1 98.56 287 LEU B CA 1
ATOM 7176 C C . LEU B 1 287 ? -5.66 8.531 12.133 1 98.56 287 LEU B C 1
ATOM 7178 O O . LEU B 1 287 ? -5 9.422 12.664 1 98.56 287 LEU B O 1
ATOM 7182 N N . LEU B 1 288 ? -5.301 7.27 12.086 1 97.25 288 LEU B N 1
ATOM 7183 C CA . LEU B 1 288 ? -4.02 6.871 12.656 1 97.25 288 LEU B CA 1
ATOM 7184 C C . LEU B 1 288 ? -2.861 7.484 11.875 1 97.25 288 LEU B C 1
ATOM 7186 O O . LEU B 1 288 ? -1.899 7.977 12.469 1 97.25 288 LEU B O 1
ATOM 7190 N N . ILE B 1 289 ? -2.936 7.438 10.555 1 96.75 289 ILE B N 1
ATOM 7191 C CA . ILE B 1 289 ? -1.913 8.047 9.711 1 96.75 289 ILE B CA 1
ATOM 7192 C C . ILE B 1 289 ? -1.84 9.547 9.992 1 96.75 289 ILE B C 1
ATOM 7194 O O . ILE B 1 289 ? -0.75 10.109 10.109 1 96.75 289 ILE B O 1
ATOM 7198 N N . TYR B 1 290 ? -3.008 10.141 10.148 1 96.88 290 TYR B N 1
ATOM 7199 C CA . TYR B 1 290 ? -3.088 11.555 10.492 1 96.88 290 TYR B CA 1
ATOM 7200 C C . TYR B 1 290 ? -2.387 11.828 11.812 1 96.88 290 TYR B C 1
ATOM 7202 O O . TYR B 1 290 ? -1.612 12.789 11.93 1 96.88 290 TYR B O 1
ATOM 7210 N N . ALA B 1 291 ? -2.631 11 12.766 1 95.12 291 ALA B N 1
ATOM 7211 C CA . ALA B 1 291 ? -2.025 11.148 14.086 1 95.12 291 ALA B CA 1
ATOM 7212 C C . ALA B 1 291 ? -0.511 10.969 14.016 1 95.12 291 ALA B C 1
ATOM 7214 O O . ALA B 1 291 ? 0.236 11.688 14.68 1 95.12 291 ALA B O 1
ATOM 7215 N N . ILE B 1 292 ? -0.059 10.031 13.234 1 92.31 292 ILE B N 1
ATOM 7216 C CA . ILE B 1 292 ? 1.369 9.781 13.07 1 92.31 292 ILE B CA 1
ATOM 7217 C C . ILE B 1 292 ? 2.035 11 12.43 1 92.31 292 ILE B C 1
ATOM 7219 O O . ILE B 1 292 ? 3.111 11.422 12.867 1 92.31 292 ILE B O 1
ATOM 7223 N N . ASN B 1 293 ? 1.418 11.578 11.484 1 90.19 293 ASN B N 1
ATOM 7224 C CA . ASN B 1 293 ? 1.953 12.766 10.828 1 90.19 293 ASN B CA 1
ATOM 7225 C C . ASN B 1 293 ? 2.072 13.938 11.797 1 90.19 293 ASN B C 1
ATOM 7227 O O . ASN B 1 293 ? 3.039 14.703 11.742 1 90.19 293 ASN B O 1
ATOM 7231 N N . HIS B 1 294 ? 1.07 14.047 12.625 1 88.31 294 HIS B N 1
ATOM 7232 C CA . HIS B 1 294 ? 1.108 15.109 13.617 1 88.31 294 HIS B CA 1
ATOM 7233 C C . HIS B 1 294 ? 2.299 14.938 14.562 1 88.31 294 HIS B C 1
ATOM 7235 O O . HIS B 1 294 ? 2.826 15.922 15.086 1 88.31 294 HIS B O 1
ATOM 7241 N N . ALA B 1 295 ? 2.65 13.742 14.758 1 84.44 295 ALA B N 1
ATOM 7242 C CA . ALA B 1 295 ? 3.797 13.453 15.617 1 84.44 295 ALA B CA 1
ATOM 7243 C C . ALA B 1 295 ? 5.094 13.453 14.812 1 84.44 295 ALA B C 1
ATOM 7245 O O . ALA B 1 295 ? 6.145 13.047 15.32 1 84.44 295 ALA B O 1
ATOM 7246 N N . GLN B 1 296 ? 5 13.852 13.555 1 80.56 296 GLN B N 1
ATOM 7247 C CA . GLN B 1 296 ? 6.141 13.914 12.648 1 80.56 296 GLN B CA 1
ATOM 7248 C C . GLN B 1 296 ? 6.734 12.523 12.414 1 80.56 296 GLN B C 1
ATOM 7250 O O . GLN B 1 296 ? 7.949 12.383 12.258 1 80.56 296 GLN B O 1
ATOM 7255 N N . GLY B 1 297 ? 5.898 11.547 12.531 1 81.5 297 GLY B N 1
ATOM 7256 C CA . GLY B 1 297 ? 6.328 10.188 12.266 1 81.5 297 GLY B CA 1
ATOM 7257 C C . GLY B 1 297 ? 6.137 9.773 10.82 1 81.5 297 GLY B C 1
ATOM 7258 O O . GLY B 1 297 ? 5.402 10.422 10.07 1 81.5 297 GLY B O 1
ATOM 7259 N N . PRO B 1 298 ? 6.848 8.719 10.453 1 84.81 298 PRO B N 1
ATOM 7260 C CA . PRO B 1 298 ? 6.691 8.219 9.086 1 84.81 298 PRO B CA 1
ATOM 7261 C C . PRO B 1 298 ? 5.414 7.402 8.906 1 84.81 298 PRO B C 1
ATOM 7263 O O . PRO B 1 298 ? 5.109 6.531 9.719 1 84.81 298 PRO B O 1
ATOM 7266 N N . ALA B 1 299 ? 4.637 7.699 7.91 1 91.62 299 ALA B N 1
ATOM 7267 C CA . ALA B 1 299 ? 3.383 6.988 7.691 1 91.62 299 ALA B CA 1
ATOM 7268 C C . ALA B 1 299 ? 3.271 6.504 6.25 1 91.62 299 ALA B C 1
ATOM 7270 O O . ALA B 1 299 ? 2.248 5.938 5.855 1 91.62 299 ALA B O 1
ATOM 7271 N N . TRP B 1 300 ? 4.332 6.609 5.461 1 93.44 300 TRP B N 1
ATOM 7272 C CA . TRP B 1 300 ? 4.309 6.34 4.027 1 93.44 300 TRP B CA 1
ATOM 7273 C C . TRP B 1 300 ? 3.943 4.887 3.754 1 93.44 300 TRP B C 1
ATOM 7275 O O . TRP B 1 300 ? 3.061 4.605 2.939 1 93.44 300 TRP B O 1
ATOM 7285 N N . SER B 1 301 ? 4.566 3.92 4.418 1 93.5 301 SER B N 1
ATOM 7286 C CA . SER B 1 301 ? 4.305 2.5 4.199 1 93.5 301 SER B CA 1
ATOM 7287 C C . SER B 1 301 ? 2.895 2.123 4.637 1 93.5 301 SER B C 1
ATOM 7289 O O . SER B 1 301 ? 2.223 1.333 3.969 1 93.5 301 SER B O 1
ATOM 7291 N N . LEU B 1 302 ? 2.451 2.678 5.789 1 94.06 302 LEU B N 1
ATOM 7292 C CA . LEU B 1 302 ? 1.103 2.412 6.281 1 94.06 302 LEU B CA 1
ATOM 7293 C C . LEU B 1 302 ? 0.056 2.955 5.312 1 94.06 302 LEU B C 1
ATOM 7295 O O . LEU B 1 302 ? -1.014 2.363 5.152 1 94.06 302 LEU B O 1
ATOM 7299 N N . LEU B 1 303 ? 0.389 4.062 4.715 1 96.19 303 LEU B N 1
ATOM 7300 C CA . LEU B 1 303 ? -0.499 4.652 3.719 1 96.19 303 LEU B CA 1
ATOM 7301 C C . LEU B 1 303 ? -0.738 3.684 2.564 1 96.19 303 LEU B C 1
ATOM 7303 O O . LEU B 1 303 ? -1.85 3.602 2.037 1 96.19 303 LEU B O 1
ATOM 7307 N N . GLY B 1 304 ? 0.298 2.949 2.146 1 94.81 304 GLY B N 1
ATOM 7308 C CA . GLY B 1 304 ? 0.138 1.951 1.102 1 94.81 304 GLY B CA 1
ATOM 7309 C C . GLY B 1 304 ? -0.846 0.856 1.468 1 94.81 304 GLY B C 1
ATOM 7310 O O . GLY B 1 304 ? -1.738 0.529 0.683 1 94.81 304 GLY B O 1
ATOM 7311 N N . THR B 1 305 ? -0.703 0.343 2.635 1 95.19 305 THR B N 1
ATOM 7312 C CA . THR B 1 305 ? -1.621 -0.67 3.141 1 95.19 305 THR B CA 1
ATOM 7313 C C . THR B 1 305 ? -3.047 -0.129 3.195 1 95.19 305 THR B C 1
ATOM 7315 O O . THR B 1 305 ? -3.992 -0.811 2.791 1 95.19 305 THR B O 1
ATOM 7318 N N . THR B 1 306 ? -3.162 1.051 3.691 1 96.94 306 THR B N 1
ATOM 7319 C CA . THR B 1 306 ? -4.477 1.66 3.857 1 96.94 306 THR B CA 1
ATOM 7320 C C . THR B 1 306 ? -5.156 1.852 2.506 1 96.94 306 THR B C 1
ATOM 7322 O O . THR B 1 306 ? -6.363 1.622 2.373 1 96.94 306 THR B O 1
ATOM 7325 N N . LEU B 1 307 ? -4.414 2.25 1.549 1 95.44 307 LEU B N 1
ATOM 7326 C CA . LEU B 1 307 ? -4.961 2.434 0.209 1 95.44 307 LEU B CA 1
ATOM 7327 C C . LEU B 1 307 ? -5.52 1.123 -0.334 1 95.44 307 LEU B C 1
ATOM 7329 O O . LEU B 1 307 ? -6.637 1.09 -0.856 1 95.44 307 LEU B O 1
ATOM 7333 N N . HIS B 1 308 ? -4.73 0.098 -0.26 1 95.44 308 HIS B N 1
ATOM 7334 C CA . HIS B 1 308 ? -5.164 -1.196 -0.774 1 95.44 308 HIS B CA 1
ATOM 7335 C C . HIS B 1 308 ? -6.395 -1.7 -0.028 1 95.44 308 HIS B C 1
ATOM 7337 O O . HIS B 1 308 ? -7.309 -2.26 -0.637 1 95.44 308 HIS B O 1
ATOM 7343 N N . ILE B 1 309 ? -6.449 -1.502 1.286 1 96.25 309 ILE B N 1
ATOM 7344 C CA . ILE B 1 309 ? -7.602 -1.905 2.082 1 96.25 309 ILE B CA 1
ATOM 7345 C C . ILE B 1 309 ? -8.828 -1.09 1.667 1 96.25 309 ILE B C 1
ATOM 7347 O O . ILE B 1 309 ? -9.914 -1.641 1.491 1 96.25 309 ILE B O 1
ATOM 7351 N N . ALA B 1 310 ? -8.641 0.235 1.531 1 96.69 310 ALA B N 1
ATOM 7352 C CA . ALA B 1 310 ? -9.742 1.108 1.136 1 96.69 310 ALA B CA 1
ATOM 7353 C C . ALA B 1 310 ? -10.336 0.671 -0.201 1 96.69 310 ALA B C 1
ATOM 7355 O O . ALA B 1 310 ? -11.555 0.676 -0.377 1 96.69 310 ALA B O 1
ATOM 7356 N N . VAL B 1 311 ? -9.516 0.277 -1.106 1 94.19 311 VAL B N 1
ATOM 7357 C CA . VAL B 1 311 ? -9.969 -0.182 -2.416 1 94.19 311 VAL B CA 1
ATOM 7358 C C . VAL B 1 311 ? -10.719 -1.504 -2.27 1 94.19 311 VAL B C 1
ATOM 7360 O O . VAL B 1 311 ? -11.758 -1.707 -2.9 1 94.19 311 VAL B O 1
ATOM 7363 N N . ALA B 1 312 ? -10.203 -2.355 -1.44 1 93.19 312 ALA B N 1
ATOM 7364 C CA . ALA B 1 312 ? -10.797 -3.674 -1.25 1 93.19 312 ALA B CA 1
ATOM 7365 C C . ALA B 1 312 ? -12.203 -3.559 -0.657 1 93.19 312 ALA B C 1
ATOM 7367 O O . ALA B 1 312 ? -13.07 -4.383 -0.942 1 93.19 312 ALA B O 1
ATOM 7368 N N . VAL B 1 313 ? -12.406 -2.52 0.153 1 95.19 313 VAL B N 1
ATOM 7369 C CA . VAL B 1 313 ? -13.711 -2.383 0.791 1 95.19 313 VAL B CA 1
ATOM 7370 C C . VAL B 1 313 ? -14.602 -1.466 -0.046 1 95.19 313 VAL B C 1
ATOM 7372 O O . VAL B 1 313 ? -15.703 -1.103 0.377 1 95.19 313 VAL B O 1
ATOM 7375 N N . GLY B 1 314 ? -14.148 -0.958 -1.168 1 93.69 314 GLY B N 1
ATOM 7376 C CA . GLY B 1 314 ? -14.984 -0.281 -2.145 1 93.69 314 GLY B CA 1
ATOM 7377 C C . GLY B 1 314 ? -14.977 1.229 -1.994 1 93.69 314 GLY B C 1
ATOM 7378 O O . GLY B 1 314 ? -15.875 1.914 -2.49 1 93.69 314 GLY B O 1
ATOM 7379 N N . CYS B 1 315 ? -13.969 1.803 -1.328 1 95.25 315 CYS B N 1
ATOM 7380 C CA . CYS B 1 315 ? -13.945 3.246 -1.115 1 95.25 315 CYS B CA 1
ATOM 7381 C C . CYS B 1 315 ? -13.547 3.979 -2.389 1 95.25 315 CYS B C 1
ATOM 7383 O O . CYS B 1 315 ? -13.758 5.188 -2.51 1 95.25 315 CYS B O 1
ATOM 7385 N N . ALA B 1 316 ? -12.992 3.295 -3.326 1 93 316 ALA B N 1
ATOM 7386 C CA . ALA B 1 316 ? -12.562 3.92 -4.574 1 93 316 ALA B CA 1
ATOM 7387 C C . ALA B 1 316 ? -13.695 3.938 -5.598 1 93 316 ALA B C 1
ATOM 7389 O O . ALA B 1 316 ? -13.523 4.426 -6.715 1 93 316 ALA B O 1
ATOM 7390 N N . VAL B 1 317 ? -14.82 3.43 -5.23 1 91.88 317 VAL B N 1
ATOM 7391 C CA . VAL B 1 317 ? -16.031 3.463 -6.043 1 91.88 317 VAL B CA 1
ATOM 7392 C C . VAL B 1 317 ? -17.031 4.457 -5.445 1 91.88 317 VAL B C 1
ATOM 7394 O O . VAL B 1 317 ? -17.234 4.48 -4.23 1 91.88 317 VAL B O 1
ATOM 7397 N N . ASP B 1 318 ? -17.562 5.293 -6.289 1 92.88 318 ASP B N 1
ATOM 7398 C CA . ASP B 1 318 ? -18.547 6.238 -5.754 1 92.88 318 ASP B CA 1
ATOM 7399 C C . ASP B 1 318 ? -19.703 5.512 -5.09 1 92.88 318 ASP B C 1
ATOM 7401 O O . ASP B 1 318 ? -20.344 4.648 -5.703 1 92.88 318 ASP B O 1
ATOM 7405 N N . PRO B 1 319 ? -19.953 5.902 -3.896 1 94 319 PRO B N 1
ATOM 7406 C CA . PRO B 1 319 ? -20.984 5.188 -3.137 1 94 319 PRO B CA 1
ATOM 7407 C C . PRO B 1 319 ? -22.359 5.277 -3.785 1 94 319 PRO B C 1
ATOM 7409 O O . PRO B 1 319 ? -23.25 4.484 -3.463 1 94 319 PRO B O 1
ATOM 7412 N N . ALA B 1 320 ? -22.594 6.238 -4.672 1 89.69 320 ALA B N 1
ATOM 7413 C CA . ALA B 1 320 ? -23.844 6.309 -5.414 1 89.69 320 ALA B CA 1
ATOM 7414 C C . ALA B 1 320 ? -24.062 5.039 -6.234 1 89.69 320 ALA B C 1
ATOM 7416 O O . ALA B 1 320 ? -25.203 4.711 -6.586 1 89.69 320 ALA B O 1
ATOM 7417 N N . ARG B 1 321 ? -23.031 4.363 -6.512 1 88.38 321 ARG B N 1
ATOM 7418 C CA . ARG B 1 321 ? -23.109 3.137 -7.301 1 88.38 321 ARG B CA 1
ATOM 7419 C C . ARG B 1 321 ? -23.109 1.906 -6.398 1 88.38 321 ARG B C 1
ATOM 7421 O O . ARG B 1 321 ? -23.047 0.775 -6.883 1 88.38 321 ARG B O 1
ATOM 7428 N N . LEU B 1 322 ? -23.109 2.24 -5.207 1 89.62 322 LEU B N 1
ATOM 7429 C CA . LEU B 1 322 ? -23.156 1.18 -4.207 1 89.62 322 LEU B CA 1
ATOM 7430 C C . LEU B 1 322 ? -24.5 1.192 -3.475 1 89.62 322 LEU B C 1
ATOM 7432 O O . LEU B 1 322 ? -25.203 2.205 -3.475 1 89.62 322 LEU B O 1
ATOM 7436 N N . ASN B 1 323 ? -25.016 0.115 -3.068 1 86.88 323 ASN B N 1
ATOM 7437 C CA . ASN B 1 323 ? -26.266 0.043 -2.322 1 86.88 323 ASN B CA 1
ATOM 7438 C C . ASN B 1 323 ? -26.047 0.322 -0.838 1 86.88 323 ASN B C 1
ATOM 7440 O O . ASN B 1 323 ? -26.219 -0.57 -0.004 1 86.88 323 ASN B O 1
ATOM 7444 N N . VAL B 1 324 ? -25.703 1.639 -0.575 1 92.38 324 VAL B N 1
ATOM 7445 C CA . VAL B 1 324 ? -25.484 2.031 0.814 1 92.38 324 VAL B CA 1
ATOM 7446 C C . VAL B 1 324 ? -26.344 3.248 1.146 1 92.38 324 VAL B C 1
ATOM 7448 O O . VAL B 1 324 ? -26.797 3.965 0.245 1 92.38 324 VAL B O 1
ATOM 7451 N N . ASN B 1 325 ? -26.656 3.5 2.439 1 92.81 325 ASN B N 1
ATOM 7452 C CA . ASN B 1 325 ? -27.484 4.641 2.842 1 92.81 325 ASN B CA 1
ATOM 7453 C C . ASN B 1 325 ? -26.703 5.949 2.758 1 92.81 325 ASN B C 1
ATOM 7455 O O . ASN B 1 325 ? -25.5 5.941 2.48 1 92.81 325 ASN B O 1
ATOM 7459 N N . ARG B 1 326 ? -27.344 7.012 3.006 1 93.25 326 ARG B N 1
ATOM 7460 C CA . ARG B 1 326 ? -26.797 8.352 2.816 1 93.25 326 ARG B CA 1
ATOM 7461 C C . ARG B 1 326 ? -25.641 8.602 3.777 1 93.25 326 ARG B C 1
ATOM 7463 O O . ARG B 1 326 ? -24.656 9.242 3.41 1 93.25 326 ARG B O 1
ATOM 7470 N N . ILE B 1 327 ? -25.75 8.18 4.973 1 95.69 327 ILE B N 1
ATOM 7471 C CA . ILE B 1 327 ? -24.703 8.383 5.977 1 95.69 327 ILE B CA 1
ATOM 7472 C C . ILE B 1 327 ? -23.438 7.648 5.559 1 95.69 327 ILE B C 1
ATOM 7474 O O . ILE B 1 327 ? -22.344 8.234 5.539 1 95.69 327 ILE B O 1
ATOM 7478 N N . GLU B 1 328 ? -23.625 6.406 5.18 1 95.56 328 GLU B N 1
ATOM 7479 C CA . GLU B 1 328 ? -22.469 5.629 4.758 1 95.56 328 GLU B CA 1
ATOM 7480 C C . GLU B 1 328 ? -21.859 6.191 3.473 1 95.56 328 GLU B C 1
ATOM 7482 O O . GLU B 1 328 ? -20.656 6.125 3.268 1 95.56 328 GLU B O 1
ATOM 7487 N N . THR B 1 329 ? -22.703 6.719 2.645 1 95.81 329 THR B N 1
ATOM 7488 C CA . THR B 1 329 ? -22.219 7.375 1.434 1 95.81 329 THR B CA 1
ATOM 7489 C C . THR B 1 329 ? -21.219 8.477 1.773 1 95.81 329 THR B C 1
ATOM 7491 O O . THR B 1 329 ? -20.125 8.516 1.227 1 95.81 329 THR B O 1
ATOM 7494 N N . GLU B 1 330 ? -21.594 9.312 2.705 1 96.69 330 GLU B N 1
ATOM 7495 C CA . GLU B 1 330 ? -20.734 10.43 3.074 1 96.69 330 GLU B CA 1
ATOM 7496 C C . GLU B 1 330 ? -19.5 9.945 3.822 1 96.69 330 GLU B C 1
ATOM 7498 O O . GLU B 1 330 ? -18.406 10.492 3.643 1 96.69 330 GLU B O 1
ATOM 7503 N N . GLU B 1 331 ? -19.688 8.938 4.645 1 97.56 331 GLU B N 1
ATOM 7504 C CA . GLU B 1 331 ? -18.547 8.398 5.363 1 97.56 331 GLU B CA 1
ATOM 7505 C C . GLU B 1 331 ? -17.5 7.844 4.398 1 97.56 331 GLU B C 1
ATOM 7507 O O . GLU B 1 331 ? -16.297 8.039 4.594 1 97.56 331 GLU B O 1
ATOM 7512 N N . ARG B 1 332 ? -17.938 7.113 3.385 1 97.31 332 ARG B N 1
ATOM 7513 C CA . ARG B 1 332 ? -17.031 6.559 2.385 1 97.31 332 ARG B CA 1
ATOM 7514 C C . ARG B 1 332 ? -16.344 7.664 1.598 1 97.31 332 ARG B C 1
ATOM 7516 O O . ARG B 1 332 ? -15.141 7.594 1.342 1 97.31 332 ARG B O 1
ATOM 7523 N N . ARG B 1 333 ? -17.094 8.672 1.243 1 97.38 333 ARG B N 1
ATOM 7524 C CA . ARG B 1 333 ? -16.516 9.797 0.521 1 97.38 333 ARG B CA 1
ATOM 7525 C C . ARG B 1 333 ? -15.477 10.516 1.374 1 97.38 333 ARG B C 1
ATOM 7527 O O . ARG B 1 333 ? -14.414 10.906 0.877 1 97.38 333 ARG B O 1
ATOM 7534 N N . ARG B 1 334 ? -15.773 10.703 2.664 1 98.06 334 ARG B N 1
ATOM 7535 C CA . ARG B 1 334 ? -14.836 11.344 3.584 1 98.06 334 ARG B CA 1
ATOM 7536 C C . ARG B 1 334 ? -13.547 10.547 3.699 1 98.06 334 ARG B C 1
ATOM 7538 O O . ARG B 1 334 ? -12.453 11.109 3.652 1 98.06 334 ARG B O 1
ATOM 7545 N N . CYS B 1 335 ? -13.695 9.242 3.783 1 97.94 335 CYS B N 1
ATOM 7546 C CA . CYS B 1 335 ? -12.531 8.383 3.906 1 97.94 335 CYS B CA 1
ATOM 7547 C C . CYS B 1 335 ? -11.664 8.453 2.654 1 97.94 335 CYS B C 1
ATOM 7549 O O . CYS B 1 335 ? -10.445 8.586 2.748 1 97.94 335 CYS B O 1
ATOM 7551 N N . TRP B 1 336 ? -12.281 8.352 1.503 1 96.31 336 TRP B N 1
ATOM 7552 C CA . TRP B 1 336 ? -11.531 8.352 0.253 1 96.31 336 TRP B CA 1
ATOM 7553 C C . TRP B 1 336 ? -10.852 9.695 0.022 1 96.31 336 TRP B C 1
ATOM 7555 O O . TRP B 1 336 ? -9.68 9.75 -0.354 1 96.31 336 TRP B O 1
ATOM 7565 N N . ALA B 1 337 ? -11.578 10.766 0.301 1 96.19 337 ALA B N 1
ATOM 7566 C CA . ALA B 1 337 ? -11.023 12.109 0.128 1 96.19 337 ALA B CA 1
ATOM 7567 C C . ALA B 1 337 ? -9.844 12.336 1.067 1 96.19 337 ALA B C 1
ATOM 7569 O O . ALA B 1 337 ? -8.812 12.891 0.663 1 96.19 337 ALA B O 1
ATOM 7570 N N . ALA B 1 338 ? -10.039 11.961 2.285 1 97.19 338 ALA B N 1
ATOM 7571 C CA . ALA B 1 338 ? -8.984 12.125 3.277 1 97.19 338 ALA B CA 1
ATOM 7572 C C . ALA B 1 338 ? -7.75 11.305 2.91 1 97.19 338 ALA B C 1
ATOM 7574 O O . ALA B 1 338 ? -6.617 11.773 3.064 1 97.19 338 ALA B O 1
ATOM 7575 N N . LEU B 1 339 ? -8.008 10.102 2.467 1 95.88 339 LEU B N 1
ATOM 7576 C CA . LEU B 1 339 ? -6.902 9.25 2.033 1 95.88 339 LEU B CA 1
ATOM 7577 C C . LEU B 1 339 ? -6.148 9.883 0.872 1 95.88 339 LEU B C 1
ATOM 7579 O O . LEU B 1 339 ? -4.918 9.875 0.846 1 95.88 339 LEU B O 1
ATOM 7583 N N . GLN B 1 340 ? -6.836 10.406 -0.053 1 93.69 340 GLN B N 1
ATOM 7584 C CA . GLN B 1 340 ? -6.223 11.094 -1.187 1 93.69 340 GLN B CA 1
ATOM 7585 C C . GLN B 1 340 ? -5.402 12.297 -0.724 1 93.69 340 GLN B C 1
ATOM 7587 O O . GLN B 1 340 ? -4.324 12.555 -1.256 1 93.69 340 GLN B O 1
ATOM 7592 N N . MET B 1 341 ? -5.961 12.977 0.222 1 95.19 341 MET B N 1
ATOM 7593 C CA . MET B 1 341 ? -5.266 14.148 0.751 1 95.19 341 MET B CA 1
ATOM 7594 C C . MET B 1 341 ? -3.949 13.75 1.41 1 95.19 341 MET B C 1
ATOM 7596 O O . MET B 1 341 ? -2.914 14.367 1.167 1 95.19 341 MET B O 1
ATOM 7600 N N . LEU B 1 342 ? -4.043 12.758 2.266 1 95.88 342 LEU B N 1
AT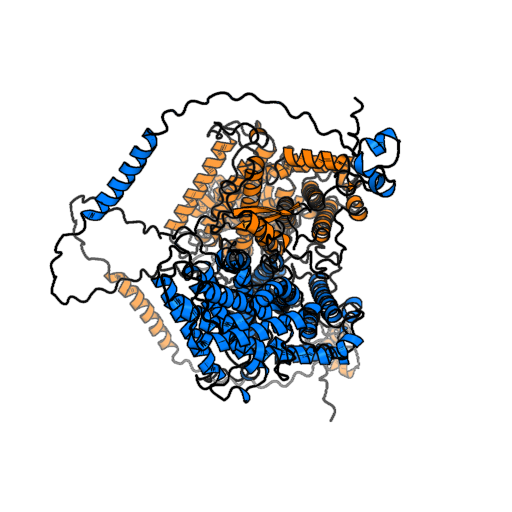OM 7601 C CA . LEU B 1 342 ? -2.85 12.266 2.947 1 95.88 342 LEU B CA 1
ATOM 7602 C C . LEU B 1 342 ? -1.823 11.758 1.941 1 95.88 342 LEU B C 1
ATOM 7604 O O . LEU B 1 342 ? -0.624 11.992 2.098 1 95.88 342 LEU B O 1
ATOM 7608 N N . TYR B 1 343 ? -2.322 11.078 0.918 1 93.19 343 TYR B N 1
ATOM 7609 C CA . TYR B 1 343 ? -1.449 10.594 -0.143 1 93.19 343 TYR B CA 1
ATOM 7610 C C . TYR B 1 343 ? -0.783 11.75 -0.878 1 93.19 343 TYR B C 1
ATOM 7612 O O . TYR B 1 343 ? 0.428 11.727 -1.114 1 93.19 343 TYR B O 1
ATOM 7620 N N . THR B 1 344 ? -1.531 12.711 -1.24 1 92.88 344 THR B N 1
ATOM 7621 C CA . THR B 1 344 ? -1.034 13.836 -2.027 1 92.88 344 THR B CA 1
ATOM 7622 C C . THR B 1 344 ? 0.069 14.57 -1.275 1 92.88 344 THR B C 1
ATOM 7624 O O . THR B 1 344 ? 1.146 14.82 -1.825 1 92.88 344 THR B O 1
ATOM 7627 N N . ILE B 1 345 ? -0.212 14.875 -0.085 1 93.62 345 ILE B N 1
ATOM 7628 C CA . ILE B 1 345 ? 0.75 15.688 0.648 1 93.62 345 ILE B CA 1
ATOM 7629 C C . ILE B 1 345 ? 2.01 14.875 0.93 1 93.62 345 ILE B C 1
ATOM 7631 O O . ILE B 1 345 ? 3.127 15.383 0.815 1 93.62 345 ILE B O 1
ATOM 7635 N N . GLN B 1 346 ? 1.891 13.656 1.272 1 93 346 GLN B N 1
ATOM 7636 C CA . GLN B 1 346 ? 3.062 12.836 1.568 1 93 346 GLN B CA 1
ATOM 7637 C C . GLN B 1 346 ? 3.865 12.547 0.303 1 93 346 GLN B C 1
ATOM 7639 O O . GLN B 1 346 ? 5.094 12.617 0.313 1 93 346 GLN B O 1
ATOM 7644 N N . ASN B 1 347 ? 3.168 12.195 -0.756 1 91.75 347 ASN B N 1
ATOM 7645 C CA . ASN B 1 347 ? 3.867 11.953 -2.014 1 91.75 347 ASN B CA 1
ATOM 7646 C C . ASN B 1 347 ? 4.605 13.195 -2.496 1 91.75 347 ASN B C 1
ATOM 7648 O O . ASN B 1 347 ? 5.715 13.102 -3.021 1 91.75 347 ASN B O 1
ATOM 7652 N N . THR B 1 348 ? 3.986 14.32 -2.316 1 91.69 348 THR B N 1
ATOM 7653 C CA . THR B 1 348 ? 4.621 15.578 -2.711 1 91.69 348 THR B CA 1
ATOM 7654 C C . THR B 1 348 ? 5.879 15.828 -1.882 1 91.69 348 THR B C 1
ATOM 7656 O O . THR B 1 348 ? 6.926 16.188 -2.426 1 91.69 348 THR B O 1
ATOM 7659 N N . CYS B 1 349 ? 5.762 15.602 -0.606 1 89.88 349 CYS B N 1
ATOM 7660 C CA . CYS B 1 349 ? 6.887 15.828 0.293 1 89.88 349 CYS B CA 1
ATOM 7661 C C . CYS B 1 349 ? 8.039 14.883 -0.026 1 89.88 349 CYS B C 1
ATOM 7663 O O . CYS B 1 349 ? 9.203 15.211 0.209 1 89.88 349 CYS B O 1
ATOM 7665 N N . LEU B 1 350 ? 7.68 13.773 -0.601 1 85.38 350 LEU B N 1
ATOM 7666 C CA . LEU B 1 350 ? 8.703 12.789 -0.943 1 85.38 350 LEU B CA 1
ATOM 7667 C C . LEU B 1 350 ? 9.266 13.055 -2.334 1 85.38 350 LEU B C 1
ATOM 7669 O O . LEU B 1 350 ? 10.141 12.32 -2.803 1 85.38 350 LEU B O 1
ATOM 7673 N N . GLY B 1 351 ? 8.805 14.109 -2.986 1 83.62 351 GLY B N 1
ATOM 7674 C CA . GLY B 1 351 ? 9.312 14.461 -4.301 1 83.62 351 GLY B CA 1
ATOM 7675 C C . GLY B 1 351 ? 8.547 13.797 -5.434 1 83.62 351 GLY B C 1
ATOM 7676 O O . GLY B 1 351 ? 9.133 13.469 -6.469 1 83.62 351 GLY B O 1
ATOM 7677 N N . ASN B 1 352 ? 7.293 13.43 -5.109 1 81.44 352 ASN B N 1
ATOM 7678 C CA . ASN B 1 352 ? 6.422 12.82 -6.109 1 81.44 352 ASN B CA 1
ATOM 7679 C C . ASN B 1 352 ? 7.051 11.57 -6.711 1 81.44 352 ASN B C 1
ATOM 7681 O O . ASN B 1 352 ? 7.172 11.461 -7.934 1 81.44 352 ASN B O 1
ATOM 7685 N N . LEU B 1 353 ? 7.309 10.711 -5.793 1 81.5 353 LEU B N 1
ATOM 7686 C CA . LEU B 1 353 ? 8.039 9.5 -6.152 1 81.5 353 LEU B CA 1
ATOM 7687 C C . LEU B 1 353 ? 7.109 8.484 -6.812 1 81.5 353 LEU B C 1
ATOM 7689 O O . LEU B 1 353 ? 7.559 7.652 -7.605 1 81.5 353 LEU B O 1
ATOM 7693 N N . MET B 1 354 ? 5.84 8.523 -6.484 1 80.94 354 MET B N 1
ATOM 7694 C CA . MET B 1 354 ? 4.914 7.473 -6.906 1 80.94 354 MET B CA 1
ATOM 7695 C C . MET B 1 354 ? 4.602 7.59 -8.391 1 80.94 354 MET B C 1
ATOM 7697 O O . MET B 1 354 ? 4.125 8.625 -8.852 1 80.94 354 MET B O 1
ATOM 7701 N N . PRO B 1 355 ? 4.887 6.523 -9.039 1 70.69 355 PRO B N 1
ATOM 7702 C CA . PRO B 1 355 ? 4.656 6.555 -10.484 1 70.69 355 PRO B CA 1
ATOM 7703 C C . PRO B 1 355 ? 3.209 6.242 -10.859 1 70.69 355 PRO B C 1
ATOM 7705 O O . PRO B 1 355 ? 2.959 5.395 -11.719 1 70.69 355 PRO B O 1
ATOM 7708 N N . PHE B 1 356 ? 2.236 6.793 -10.023 1 72.81 356 PHE B N 1
ATOM 7709 C CA . PHE B 1 356 ? 0.842 6.461 -10.289 1 72.81 356 PHE B CA 1
ATOM 7710 C C . PHE B 1 356 ? -0.02 7.719 -10.312 1 72.81 356 PHE B C 1
ATOM 7712 O O . PHE B 1 356 ? 0.296 8.711 -9.648 1 72.81 356 PHE B O 1
ATOM 7719 N N . CYS B 1 357 ? -0.928 7.684 -11.195 1 69.94 357 CYS B N 1
ATOM 7720 C CA . CYS B 1 357 ? -1.978 8.695 -11.188 1 69.94 357 CYS B CA 1
ATOM 7721 C C . CYS B 1 357 ? -3.309 8.102 -10.75 1 69.94 357 CYS B C 1
ATOM 7723 O O . CYS B 1 357 ? -3.688 7.016 -11.203 1 69.94 357 CYS B O 1
ATOM 7725 N N . ILE B 1 358 ? -3.84 8.688 -9.742 1 69.94 358 ILE B N 1
ATOM 7726 C CA . ILE B 1 358 ? -5.117 8.188 -9.242 1 69.94 358 ILE B CA 1
ATOM 7727 C C . ILE B 1 358 ? -6.238 8.602 -10.195 1 69.94 358 ILE B C 1
ATOM 7729 O O . ILE B 1 358 ? -6.41 9.789 -10.484 1 69.94 358 ILE B O 1
ATOM 7733 N N . ASP B 1 359 ? -6.879 7.605 -10.797 1 72.75 359 ASP B N 1
ATOM 7734 C CA . ASP B 1 359 ? -8 7.824 -11.703 1 72.75 359 ASP B CA 1
ATOM 7735 C C . ASP B 1 359 ? -9.32 7.398 -11.055 1 72.75 359 ASP B C 1
ATOM 7737 O O . ASP B 1 359 ? -9.984 6.48 -11.531 1 72.75 359 ASP B O 1
ATOM 7741 N N . SER B 1 360 ? -9.578 7.906 -9.914 1 72.81 360 SER B N 1
ATOM 7742 C CA . SER B 1 360 ? -10.836 7.555 -9.258 1 72.81 360 SER B CA 1
ATOM 7743 C C . SER B 1 360 ? -11.852 8.688 -9.367 1 72.81 360 SER B C 1
ATOM 7745 O O . SER B 1 360 ? -11.5 9.859 -9.273 1 72.81 360 SER B O 1
ATOM 7747 N N . HIS B 1 361 ? -13.047 8.281 -9.758 1 81.25 361 HIS B N 1
ATOM 7748 C CA . HIS B 1 361 ? -14.109 9.273 -9.891 1 81.25 361 HIS B CA 1
ATOM 7749 C C . HIS B 1 361 ? -15.07 9.203 -8.711 1 81.25 361 HIS B C 1
ATOM 7751 O O . HIS B 1 361 ? -16.266 8.93 -8.883 1 81.25 361 HIS B O 1
ATOM 7757 N N . VAL B 1 362 ? -14.562 9.32 -7.555 1 92.12 362 VAL B N 1
ATOM 7758 C CA . VAL B 1 362 ? -15.398 9.406 -6.363 1 92.12 362 VAL B CA 1
ATOM 7759 C C . VAL B 1 362 ? -15.688 10.875 -6.047 1 92.12 362 VAL B C 1
ATOM 7761 O O . VAL B 1 362 ? -14.773 11.695 -5.98 1 92.12 362 VAL B O 1
ATOM 7764 N N . GLU B 1 363 ? -16.938 11.172 -5.938 1 94 363 GLU B N 1
ATOM 7765 C CA . GLU B 1 363 ? -17.312 12.547 -5.609 1 94 363 GLU B CA 1
ATOM 7766 C C . GLU B 1 363 ? -16.781 12.953 -4.238 1 94 363 GLU B C 1
ATOM 7768 O O . GLU B 1 363 ? -16.656 12.109 -3.346 1 94 363 GLU B O 1
ATOM 7773 N N . LEU B 1 364 ? -16.531 14.25 -4.094 1 95.56 364 LEU B N 1
ATOM 7774 C CA . LEU B 1 364 ? -16.109 14.766 -2.795 1 95.56 364 LEU B CA 1
ATOM 7775 C C . LEU B 1 364 ? -17.25 14.703 -1.788 1 95.56 364 LEU B C 1
ATOM 7777 O O . LEU B 1 364 ? -18.422 14.672 -2.174 1 95.56 364 LEU B O 1
ATOM 7781 N N . PRO B 1 365 ? -16.891 14.609 -0.477 1 96.38 365 PRO B N 1
ATOM 7782 C CA . PRO B 1 365 ? -17.938 14.648 0.539 1 96.38 365 PRO B CA 1
ATOM 7783 C C . PRO B 1 365 ? -18.766 15.93 0.475 1 96.38 365 PRO B C 1
ATOM 7785 O O . PRO B 1 365 ? -18.266 16.984 0.107 1 96.38 365 PRO B O 1
ATOM 7788 N N . ALA B 1 366 ? -19.984 15.805 0.865 1 94.25 366 ALA B N 1
ATOM 7789 C CA . ALA B 1 366 ? -20.891 16.953 0.864 1 94.25 366 ALA B CA 1
ATOM 7790 C C . ALA B 1 366 ? -20.531 17.938 1.973 1 94.25 366 ALA B C 1
ATOM 7792 O O . ALA B 1 366 ? -20.156 17.531 3.074 1 94.25 366 ALA B O 1
ATOM 7793 N N . ASP B 1 367 ? -20.641 19.219 1.648 1 94.19 367 ASP B N 1
ATOM 7794 C CA . ASP B 1 367 ? -20.453 20.266 2.646 1 94.19 367 ASP B CA 1
ATOM 7795 C C . ASP B 1 367 ? -21.734 20.5 3.451 1 94.19 367 ASP B C 1
ATOM 7797 O O . ASP B 1 367 ? -22.391 21.531 3.311 1 94.19 367 ASP B O 1
ATOM 7801 N N . ILE B 1 368 ? -21.984 19.547 4.332 1 92.56 368 ILE B N 1
ATOM 7802 C CA . ILE B 1 368 ? -23.234 19.516 5.102 1 92.56 368 ILE B CA 1
ATOM 7803 C C . ILE B 1 368 ? -22.938 19.062 6.531 1 92.56 368 ILE B C 1
ATOM 7805 O O . ILE B 1 368 ? -22.016 18.281 6.762 1 92.56 368 ILE B O 1
ATOM 7809 N N . GLU B 1 369 ? -23.688 19.641 7.438 1 93.5 369 GLU B N 1
ATOM 7810 C CA . GLU B 1 369 ? -23.547 19.188 8.82 1 93.5 369 GLU B CA 1
ATOM 7811 C C . GLU B 1 369 ? -24.078 17.781 9 1 93.5 369 GLU B C 1
ATOM 7813 O O . GLU B 1 369 ? -25.062 17.391 8.375 1 93.5 369 GLU B O 1
ATOM 7818 N N . ASP B 1 370 ? -23.484 17.016 9.852 1 94.06 370 ASP B N 1
ATOM 7819 C CA . ASP B 1 370 ? -23.844 15.625 10.086 1 94.06 370 ASP B CA 1
ATOM 7820 C C . ASP B 1 370 ? -25.312 15.484 10.445 1 94.06 370 ASP B C 1
ATOM 7822 O O . ASP B 1 370 ? -25.969 14.531 10.031 1 94.06 370 ASP B O 1
ATOM 7826 N N . ASP B 1 371 ? -25.812 16.359 11.195 1 90.31 371 ASP B N 1
ATOM 7827 C CA . ASP B 1 371 ? -27.188 16.297 11.664 1 90.31 371 ASP B CA 1
ATOM 7828 C C . ASP B 1 371 ? -28.172 16.484 10.508 1 90.31 371 ASP B C 1
ATOM 7830 O O . ASP B 1 371 ? -29.312 16.047 10.586 1 90.31 371 ASP B O 1
ATOM 7834 N N . ASP B 1 372 ? -27.688 17.031 9.477 1 88.81 372 ASP B N 1
ATOM 7835 C CA . ASP B 1 372 ? -28.562 17.312 8.336 1 88.81 372 ASP B CA 1
ATOM 7836 C C . ASP B 1 372 ? -28.516 16.188 7.312 1 88.81 372 ASP B C 1
ATOM 7838 O O . ASP B 1 372 ? -29.266 16.203 6.332 1 88.81 372 ASP B O 1
ATOM 7842 N N . LEU B 1 373 ? -27.688 15.258 7.434 1 88.56 373 LEU B N 1
ATOM 7843 C CA . LEU B 1 373 ? -27.578 14.156 6.488 1 88.56 373 LEU B CA 1
ATOM 7844 C C . LEU B 1 373 ? -28.797 13.25 6.551 1 88.56 373 LEU B C 1
ATOM 7846 O O . LEU B 1 373 ? -29.156 12.617 5.559 1 88.56 373 LEU B O 1
ATOM 7850 N N . LYS B 1 374 ? -29.375 12.93 7.656 1 74.81 374 LYS B N 1
ATOM 7851 C CA . LYS B 1 374 ? -30.547 12.07 7.785 1 74.81 374 LYS B CA 1
ATOM 7852 C C . LYS B 1 374 ? -31.766 12.719 7.148 1 74.81 374 LYS B C 1
ATOM 7854 O O . LYS B 1 374 ? -32.719 12.023 6.742 1 74.81 374 LYS B O 1
ATOM 7859 N N . LEU B 1 375 ? -31.75 13.977 7.223 1 58.41 375 LEU B N 1
ATOM 7860 C CA . LEU B 1 375 ? -32.938 14.688 6.773 1 58.41 375 LEU B CA 1
ATOM 7861 C C . LEU B 1 375 ? -33.094 14.586 5.262 1 58.41 375 LEU B C 1
ATOM 7863 O O . LEU B 1 375 ? -32.094 14.5 4.531 1 58.41 375 LEU B O 1
ATOM 7867 N N . ASP B 1 376 ? -34.062 13.852 4.777 1 51.75 376 ASP B N 1
ATOM 7868 C CA . ASP B 1 376 ? -34.469 13.711 3.381 1 51.75 376 ASP B CA 1
ATOM 7869 C C . ASP B 1 376 ? -33.812 14.789 2.512 1 51.75 376 ASP B C 1
ATOM 7871 O O . ASP B 1 376 ? -33.781 15.961 2.885 1 51.75 376 ASP B O 1
ATOM 7875 N N . ALA B 1 377 ? -32.844 14.414 1.75 1 49.44 377 ALA B N 1
ATOM 7876 C CA . ALA B 1 377 ? -31.953 15.078 0.808 1 49.44 377 ALA B CA 1
ATOM 7877 C C . ALA B 1 377 ? -32.625 16.297 0.17 1 49.44 377 ALA B C 1
ATOM 7879 O O . ALA B 1 377 ? -32.125 16.844 -0.81 1 49.44 377 ALA B O 1
ATOM 7880 N N . SER B 1 378 ? -33.844 16.391 0.247 1 43.81 378 SER B N 1
ATOM 7881 C CA . SER B 1 378 ? -34.188 17.375 -0.769 1 43.81 378 SER B CA 1
ATOM 7882 C C . SER B 1 378 ? -33.125 18.484 -0.832 1 43.81 378 SER B C 1
ATOM 7884 O O . SER B 1 378 ? -32.438 18.641 -1.838 1 43.81 378 SER B O 1
ATOM 7886 N N . ASN B 1 379 ? -33.344 19.797 -0.438 1 44.75 379 ASN B N 1
ATOM 7887 C CA . ASN B 1 379 ? -33.156 21.125 -0.989 1 44.75 379 ASN B CA 1
ATOM 7888 C C . ASN B 1 379 ? -31.891 21.797 -0.465 1 44.75 379 ASN B C 1
ATOM 7890 O O . ASN B 1 379 ? -31.641 22.969 -0.717 1 44.75 379 ASN B O 1
ATOM 7894 N N . HIS B 1 380 ? -31.25 21.438 0.688 1 48.66 380 HIS B N 1
ATOM 7895 C CA . HIS B 1 380 ? -30.484 22.578 1.188 1 48.66 380 HIS B CA 1
ATOM 7896 C C . HIS B 1 380 ? -29 22.438 0.831 1 48.66 380 HIS B C 1
ATOM 7898 O O . HIS B 1 380 ? -28.25 21.766 1.549 1 48.66 380 HIS B O 1
ATOM 7904 N N . LEU B 1 381 ? -28.703 22.406 -0.369 1 53.84 381 LEU B N 1
ATOM 7905 C CA . LEU B 1 381 ? -27.312 22.703 -0.659 1 53.84 381 LEU B CA 1
ATOM 7906 C C . LEU B 1 381 ? -26.891 24 0.021 1 53.84 381 LEU B C 1
ATOM 7908 O O . LEU B 1 381 ? -27.578 25.016 -0.081 1 53.84 381 LEU B O 1
ATOM 7912 N N . PRO B 1 382 ? -26.016 23.953 0.93 1 54.81 382 PRO B N 1
ATOM 7913 C CA . PRO B 1 382 ? -25.594 25.203 1.56 1 54.81 382 PRO B CA 1
ATOM 7914 C C . PRO B 1 382 ? -25.422 26.344 0.554 1 54.81 382 PRO B C 1
ATOM 7916 O O . PRO B 1 382 ? -24.891 26.125 -0.54 1 54.81 382 PRO B O 1
ATOM 7919 N N . GLY B 1 383 ? -26.234 27.312 0.611 1 53.62 383 GLY B N 1
ATOM 7920 C CA . GLY B 1 383 ? -26.047 28.516 -0.173 1 53.62 383 GLY B CA 1
ATOM 7921 C C . GLY B 1 383 ? -24.781 29.281 0.192 1 53.62 383 GLY B C 1
ATOM 7922 O O . GLY B 1 383 ? -24.109 28.938 1.16 1 53.62 383 GLY B O 1
ATOM 7923 N N . LYS B 1 384 ? -24.281 30.062 -0.705 1 53.41 384 LYS B N 1
ATOM 7924 C CA . LYS B 1 384 ? -23.109 30.922 -0.559 1 53.41 384 LYS B CA 1
ATOM 7925 C C . LYS B 1 384 ? -23.141 31.672 0.763 1 53.41 384 LYS B C 1
ATOM 7927 O O . LYS B 1 384 ? -22.094 31.969 1.352 1 53.41 384 LYS B O 1
ATOM 7932 N N . ASP B 1 385 ? -24.344 31.875 1.231 1 59.97 385 ASP B N 1
ATOM 7933 C CA . ASP B 1 385 ? -24.5 32.719 2.4 1 59.97 385 ASP B CA 1
ATOM 7934 C C . ASP B 1 385 ? -24.547 31.906 3.686 1 59.97 385 ASP B C 1
ATOM 7936 O O . ASP B 1 385 ? -24.703 32.469 4.777 1 59.97 385 ASP B O 1
ATOM 7940 N N . ASP B 1 386 ? -24.188 30.641 3.529 1 75.31 386 ASP B N 1
ATOM 7941 C CA . ASP B 1 386 ? -24.312 29.797 4.707 1 75.31 386 ASP B CA 1
ATOM 7942 C C . ASP B 1 386 ? -22.984 29.688 5.461 1 75.31 386 ASP B C 1
ATOM 7944 O O . ASP B 1 386 ? -21.922 29.781 4.855 1 75.31 386 ASP B O 1
ATOM 7948 N N . ALA B 1 387 ? -23.141 29.672 6.777 1 84.25 387 ALA B N 1
ATOM 7949 C CA . ALA B 1 387 ? -22 29.469 7.68 1 84.25 387 ALA B CA 1
ATOM 7950 C C . ALA B 1 387 ? -21.266 28.172 7.324 1 84.25 387 ALA B C 1
ATOM 7952 O O . ALA B 1 387 ? -21.844 27.25 6.777 1 84.25 387 ALA B O 1
ATOM 7953 N N . PRO B 1 388 ? -19.969 28.203 7.488 1 93.31 388 PRO B N 1
ATOM 7954 C CA . PRO B 1 388 ? -19.203 26.984 7.223 1 93.31 388 PRO B CA 1
ATOM 7955 C C . PRO B 1 388 ? -19.672 25.797 8.055 1 93.31 388 PRO B C 1
ATOM 7957 O O . PRO B 1 388 ? -20.234 25.969 9.141 1 93.31 388 PRO B O 1
ATOM 7960 N N . THR B 1 389 ? -19.547 24.641 7.516 1 94.38 389 THR B N 1
ATOM 7961 C CA . THR B 1 389 ? -19.828 23.391 8.219 1 94.38 389 THR B CA 1
ATOM 7962 C C . THR B 1 389 ? -18.547 22.719 8.68 1 94.38 389 THR B C 1
ATOM 7964 O O . THR B 1 389 ? -17.453 23.188 8.383 1 94.38 389 THR B O 1
ATOM 7967 N N . LYS B 1 390 ? -18.672 21.609 9.344 1 95.19 390 LYS B N 1
ATOM 7968 C CA . LYS B 1 390 ? -17.5 20.859 9.789 1 95.19 390 LYS B CA 1
ATOM 7969 C C . LYS B 1 390 ? -16.734 20.297 8.609 1 95.19 390 LYS B C 1
ATOM 7971 O O . LYS B 1 390 ? -15.555 19.938 8.734 1 95.19 390 LYS B O 1
ATOM 7976 N N . MET B 1 391 ? -17.344 20.25 7.426 1 95.88 391 MET B N 1
ATOM 7977 C CA . MET B 1 391 ? -16.703 19.672 6.242 1 95.88 391 MET B CA 1
ATOM 7978 C C . MET B 1 391 ? -15.984 20.75 5.441 1 95.88 391 MET B C 1
ATOM 7980 O O . MET B 1 391 ? -15.125 20.453 4.617 1 95.88 391 MET B O 1
ATOM 7984 N N . THR B 1 392 ? -16.281 22 5.691 1 95.75 392 THR B N 1
ATOM 7985 C CA . THR B 1 392 ? -15.828 23.109 4.852 1 95.75 392 THR B CA 1
ATOM 7986 C C . THR B 1 392 ? -14.305 23.188 4.844 1 95.75 392 THR B C 1
ATOM 7988 O O . THR B 1 392 ? -13.688 23.266 3.779 1 95.75 392 THR B O 1
ATOM 7991 N N . TYR B 1 393 ? -13.734 23.188 5.996 1 96.94 393 TYR B N 1
ATOM 7992 C CA . TYR B 1 393 ? -12.281 23.297 6.102 1 96.94 393 TYR B CA 1
ATOM 7993 C C . TYR B 1 393 ? -11.594 22.203 5.297 1 96.94 393 TYR B C 1
ATOM 7995 O O . TYR B 1 393 ? -10.656 22.484 4.543 1 96.94 393 TYR B O 1
ATOM 8003 N N . LEU B 1 394 ? -12.047 20.953 5.527 1 96.81 394 LEU B N 1
ATOM 8004 C CA . LEU B 1 394 ? -11.414 19.812 4.887 1 96.81 394 LEU B CA 1
ATOM 8005 C C . LEU B 1 394 ? -11.484 19.922 3.369 1 96.81 394 LEU B C 1
ATOM 8007 O O . LEU B 1 394 ? -10.523 19.594 2.672 1 96.81 394 LEU B O 1
ATOM 8011 N N . LEU B 1 395 ? -12.547 20.344 2.857 1 96.5 395 LEU B N 1
ATOM 8012 C CA . LEU B 1 395 ? -12.727 20.5 1.418 1 96.5 395 LEU B CA 1
ATOM 8013 C C . LEU B 1 395 ? -11.773 21.547 0.862 1 96.5 395 LEU B C 1
ATOM 8015 O O . LEU B 1 395 ? -11.188 21.359 -0.204 1 96.5 395 LEU B O 1
ATOM 8019 N N . TYR B 1 396 ? -11.656 22.641 1.582 1 97 396 TYR B N 1
ATOM 8020 C CA . TYR B 1 396 ? -10.742 23.688 1.145 1 97 396 TYR B CA 1
ATOM 8021 C C . TYR B 1 396 ? -9.297 23.203 1.209 1 97 396 TYR B C 1
ATOM 8023 O O . TYR B 1 396 ? -8.492 23.5 0.314 1 97 396 TYR B O 1
ATOM 8031 N N . LYS B 1 397 ? -8.992 22.5 2.297 1 96.69 397 LYS B N 1
ATOM 8032 C CA . LYS B 1 397 ? -7.629 21.984 2.439 1 96.69 397 LYS B CA 1
ATOM 8033 C C . LYS B 1 397 ? -7.289 21 1.319 1 96.69 397 LYS B C 1
ATOM 8035 O O . LYS B 1 397 ? -6.145 20.953 0.862 1 96.69 397 LYS B O 1
ATOM 8040 N N . PHE B 1 398 ? -8.258 20.25 0.918 1 93.88 398 PHE B N 1
ATOM 8041 C CA . PHE B 1 398 ? -8.094 19.328 -0.196 1 93.88 398 PHE B CA 1
ATOM 8042 C C . PHE B 1 398 ? -7.664 20.078 -1.457 1 93.88 398 PHE B C 1
ATOM 8044 O O . PHE B 1 398 ? -6.703 19.672 -2.123 1 93.88 398 PHE B O 1
ATOM 8051 N N . ARG B 1 399 ? -8.273 21.125 -1.74 1 94.69 399 ARG B N 1
ATOM 8052 C CA . ARG B 1 399 ? -7.961 21.922 -2.92 1 94.69 399 ARG B CA 1
ATOM 8053 C C . ARG B 1 399 ? -6.582 22.562 -2.801 1 94.69 399 ARG B C 1
ATOM 8055 O O . ARG B 1 399 ? -5.836 22.625 -3.779 1 94.69 399 ARG B O 1
ATOM 8062 N N . LEU B 1 400 ? -6.301 23 -1.655 1 97.44 400 LEU B N 1
ATOM 8063 C CA . LEU B 1 400 ? -5.016 23.656 -1.438 1 97.44 400 LEU B CA 1
ATOM 8064 C C . LEU B 1 400 ? -3.869 22.656 -1.572 1 97.44 400 LEU B C 1
ATOM 8066 O O . LEU B 1 400 ? -2.783 23.016 -2.031 1 97.44 400 LEU B O 1
ATOM 8070 N N . TYR B 1 401 ? -4.074 21.422 -1.145 1 95.94 401 TYR B N 1
ATOM 8071 C CA . TYR B 1 401 ? -3.043 20.406 -1.308 1 95.94 401 TYR B CA 1
ATOM 8072 C C . TYR B 1 401 ? -2.785 20.125 -2.783 1 95.94 401 TYR B C 1
ATOM 8074 O O . TYR B 1 401 ? -1.651 19.844 -3.178 1 95.94 401 TYR B O 1
ATOM 8082 N N . ASN B 1 402 ? -3.803 20.219 -3.586 1 92.56 402 ASN B N 1
ATOM 8083 C CA . ASN B 1 402 ? -3.607 20.078 -5.023 1 92.56 402 ASN B CA 1
ATOM 8084 C C . ASN B 1 402 ? -2.773 21.219 -5.594 1 92.56 402 ASN B C 1
ATOM 8086 O O . ASN B 1 402 ? -1.93 21.016 -6.465 1 92.56 402 ASN B O 1
ATOM 8090 N N . LEU B 1 403 ? -3.029 22.391 -5.086 1 96.06 403 LEU B N 1
ATOM 8091 C CA . LEU B 1 403 ? -2.238 23.531 -5.512 1 96.06 403 LEU B CA 1
ATOM 8092 C C . LEU B 1 403 ? -0.784 23.391 -5.082 1 96.06 403 LEU B C 1
ATOM 8094 O O . LEU B 1 403 ? 0.13 23.719 -5.836 1 96.06 403 LEU B O 1
ATOM 8098 N N . ALA B 1 404 ? -0.601 22.906 -3.863 1 96.5 404 ALA B N 1
ATOM 8099 C CA . ALA B 1 404 ? 0.757 22.672 -3.387 1 96.5 404 ALA B CA 1
ATOM 8100 C C . ALA B 1 404 ? 1.491 21.688 -4.297 1 96.5 404 ALA B C 1
ATOM 8102 O O . ALA B 1 404 ? 2.666 21.875 -4.613 1 96.5 404 ALA B O 1
ATOM 8103 N N . PHE B 1 405 ? 0.805 20.688 -4.68 1 92.94 405 PHE B N 1
ATOM 8104 C CA . PHE B 1 405 ? 1.358 19.688 -5.598 1 92.94 405 PHE B CA 1
ATOM 8105 C C . PHE B 1 405 ? 1.784 20.344 -6.906 1 92.94 405 PHE B C 1
ATOM 8107 O O . PHE B 1 405 ? 2.893 20.109 -7.391 1 92.94 405 PHE B O 1
ATOM 8114 N N . GLU B 1 406 ? 0.99 21.172 -7.449 1 92.69 406 GLU B N 1
ATOM 8115 C CA . GLU B 1 406 ? 1.271 21.828 -8.719 1 92.69 406 GLU B CA 1
ATOM 8116 C C . GLU B 1 406 ? 2.457 22.781 -8.594 1 92.69 406 GLU B C 1
ATOM 8118 O O . GLU B 1 406 ? 3.287 22.875 -9.5 1 92.69 406 GLU B O 1
ATOM 8123 N N . ILE B 1 407 ? 2.506 23.438 -7.516 1 94.81 407 ILE B N 1
ATOM 8124 C CA . ILE B 1 407 ? 3.596 24.375 -7.285 1 94.81 407 ILE B CA 1
ATOM 8125 C C . ILE B 1 407 ? 4.926 23.625 -7.258 1 94.81 407 ILE B C 1
ATOM 8127 O O . ILE B 1 407 ? 5.91 24.078 -7.852 1 94.81 407 ILE B O 1
ATOM 8131 N N . CYS B 1 408 ? 4.926 22.5 -6.602 1 91.19 408 CYS B N 1
ATOM 8132 C CA . CYS B 1 408 ? 6.148 21.719 -6.473 1 91.19 408 CYS B CA 1
ATOM 8133 C C . CYS B 1 408 ? 6.555 21.109 -7.809 1 91.19 408 CYS B C 1
ATOM 8135 O O . CYS B 1 408 ? 7.707 20.719 -7.992 1 91.19 408 CYS B O 1
ATOM 8137 N N . GLN B 1 409 ? 5.645 21.125 -8.727 1 85.56 409 GLN B N 1
ATOM 8138 C CA . GLN B 1 409 ? 5.953 20.594 -10.047 1 85.56 409 GLN B CA 1
ATOM 8139 C C . GLN B 1 409 ? 6.5 21.688 -10.961 1 85.56 409 GLN B C 1
ATOM 8141 O O . GLN B 1 409 ? 7.02 21.391 -12.039 1 85.56 409 GLN B O 1
ATOM 8146 N N . LEU B 1 410 ? 6.43 22.875 -10.516 1 85.31 410 LEU B N 1
ATOM 8147 C CA . LEU B 1 410 ? 6.859 24 -11.344 1 85.31 410 LEU B CA 1
ATOM 8148 C C . LEU B 1 410 ? 8.383 24.062 -11.406 1 85.31 410 LEU B C 1
ATOM 8150 O O . LEU B 1 410 ? 9.062 23.844 -10.406 1 85.31 410 LEU B O 1
ATOM 8154 N N . THR B 1 411 ? 8.859 24.172 -12.617 1 72.38 411 THR B N 1
ATOM 8155 C CA . THR B 1 411 ? 10.281 24.422 -12.828 1 72.38 411 THR B CA 1
ATOM 8156 C C . THR B 1 411 ? 10.516 25.859 -13.25 1 72.38 411 THR B C 1
ATOM 8158 O O . THR B 1 411 ? 9.594 26.547 -13.695 1 72.38 411 THR B O 1
ATOM 8161 N N . LEU B 1 412 ? 11.711 26.328 -12.961 1 64.5 412 LEU B N 1
ATOM 8162 C CA . LEU B 1 412 ? 12.062 27.688 -13.344 1 64.5 412 LEU B CA 1
ATOM 8163 C C . LEU B 1 412 ? 11.875 27.906 -14.844 1 64.5 412 LEU B C 1
ATOM 8165 O O . LEU B 1 412 ? 11.734 29.031 -15.305 1 64.5 412 LEU B O 1
ATOM 8169 N N . ARG B 1 413 ? 11.852 26.812 -15.5 1 64.12 413 ARG B N 1
ATOM 8170 C CA . ARG B 1 413 ? 11.68 26.891 -16.953 1 64.12 413 ARG B CA 1
ATOM 8171 C C . ARG B 1 413 ? 10.219 27.141 -17.312 1 64.12 413 ARG B C 1
ATOM 8173 O O . ARG B 1 413 ? 9.914 27.531 -18.438 1 64.12 413 ARG B O 1
ATOM 8180 N N . ASP B 1 414 ? 9.547 26.969 -16.297 1 68.19 414 ASP B N 1
ATOM 8181 C CA . ASP B 1 414 ? 8.125 27.156 -16.562 1 68.19 414 ASP B CA 1
ATOM 8182 C C . ASP B 1 414 ? 7.793 28.625 -16.781 1 68.19 414 ASP B C 1
ATOM 8184 O O . ASP B 1 414 ? 8.461 29.516 -16.219 1 68.19 414 ASP B O 1
ATOM 8188 N N . SER B 1 415 ? 6.941 28.734 -17.562 1 69 415 SER B N 1
ATOM 8189 C CA . SER B 1 415 ? 6.574 30.062 -18.062 1 69 415 SER B CA 1
ATOM 8190 C C . SER B 1 415 ? 5.969 30.906 -16.953 1 69 415 SER B C 1
ATOM 8192 O O . SER B 1 415 ? 5.441 30.375 -15.969 1 69 415 SER B O 1
ATOM 8194 N N . ARG B 1 416 ? 6.234 32.094 -17.125 1 78.19 416 ARG B N 1
ATOM 8195 C CA . ARG B 1 416 ? 5.586 33.094 -16.297 1 78.19 416 ARG B CA 1
ATOM 8196 C C . ARG B 1 416 ? 4.066 32.938 -16.328 1 78.19 416 ARG B C 1
ATOM 8198 O O . ARG B 1 416 ? 3.393 33.188 -15.32 1 78.19 416 ARG B O 1
ATOM 8205 N N . ALA B 1 417 ? 3.713 32.469 -17.328 1 82.81 417 ALA B N 1
ATOM 8206 C CA . ALA B 1 417 ? 2.273 32.25 -17.484 1 82.81 417 ALA B CA 1
ATOM 8207 C C . ALA B 1 417 ? 1.767 31.203 -16.5 1 82.81 417 ALA B C 1
ATOM 8209 O O . ALA B 1 417 ? 0.672 31.344 -15.945 1 82.81 417 ALA B O 1
ATOM 8210 N N . ASN B 1 418 ? 2.545 30.234 -16.234 1 88 418 ASN B N 1
ATOM 8211 C CA . ASN B 1 418 ? 2.168 29.203 -15.273 1 88 418 ASN B CA 1
ATOM 8212 C C . ASN B 1 418 ? 2.141 29.75 -13.852 1 88 418 ASN B C 1
ATOM 8214 O O . ASN B 1 418 ? 1.249 29.422 -13.07 1 88 418 ASN B O 1
ATOM 8218 N N . LEU B 1 419 ? 3.057 30.609 -13.586 1 89.19 419 LEU B N 1
ATOM 8219 C CA . LEU B 1 419 ? 3.098 31.25 -12.281 1 89.19 419 LEU B CA 1
ATOM 8220 C C . LEU B 1 419 ? 1.84 32.094 -12.047 1 89.19 419 LEU B C 1
ATOM 8222 O O . LEU B 1 419 ? 1.22 32 -10.992 1 89.19 419 LEU B O 1
ATOM 8226 N N . GLU B 1 420 ? 1.536 32.875 -13.023 1 90.94 420 GLU B N 1
ATOM 8227 C CA . GLU B 1 420 ? 0.387 33.75 -12.898 1 90.94 420 GLU B CA 1
ATOM 8228 C C . GLU B 1 420 ? -0.914 32.969 -12.781 1 90.94 420 GLU B C 1
ATOM 8230 O O . GLU B 1 420 ? -1.822 33.375 -12.055 1 90.94 420 GLU B O 1
ATOM 8235 N N . SER B 1 421 ? -0.95 31.953 -13.508 1 94.44 421 SER B N 1
ATOM 8236 C CA . SER B 1 421 ? -2.146 31.109 -13.453 1 94.44 421 SER B CA 1
ATOM 8237 C C . SER B 1 421 ? -2.35 30.531 -12.055 1 94.44 421 SER B C 1
ATOM 8239 O O . SER B 1 421 ? -3.451 30.594 -11.508 1 94.44 421 SER B O 1
ATOM 8241 N N . ILE B 1 422 ? -1.313 29.969 -11.5 1 95.75 422 ILE B N 1
ATOM 8242 C CA . ILE B 1 422 ? -1.399 29.375 -10.172 1 95.75 422 ILE B CA 1
ATOM 8243 C C . ILE B 1 422 ? -1.66 30.453 -9.133 1 95.75 422 ILE B C 1
ATOM 8245 O O . ILE B 1 422 ? -2.426 30.25 -8.188 1 95.75 422 ILE B O 1
ATOM 8249 N N . ASP B 1 423 ? -1.054 31.578 -9.328 1 95.75 423 ASP B N 1
ATOM 8250 C CA . ASP B 1 423 ? -1.254 32.719 -8.414 1 95.75 423 ASP B CA 1
ATOM 8251 C C . ASP B 1 423 ? -2.717 33.156 -8.398 1 95.75 423 ASP B C 1
ATOM 8253 O O . ASP B 1 423 ? -3.264 33.469 -7.336 1 95.75 423 ASP B O 1
ATOM 8257 N N . ARG B 1 424 ? -3.293 33.188 -9.555 1 96.5 424 ARG B N 1
ATOM 8258 C CA . ARG B 1 424 ? -4.703 33.562 -9.648 1 96.5 424 ARG B CA 1
ATOM 8259 C C . ARG B 1 424 ? -5.578 32.531 -8.93 1 96.5 424 ARG B C 1
ATOM 8261 O O . ARG B 1 424 ? -6.566 32.906 -8.289 1 96.5 424 ARG B O 1
ATOM 8268 N N . ARG B 1 425 ? -5.234 31.328 -9.047 1 97.62 425 ARG B N 1
ATOM 8269 C CA . ARG B 1 425 ? -6.008 30.281 -8.391 1 97.62 425 ARG B CA 1
ATOM 8270 C C . ARG B 1 425 ? -5.848 30.344 -6.879 1 97.62 425 ARG B C 1
ATOM 8272 O O . ARG B 1 425 ? -6.805 30.109 -6.137 1 97.62 425 ARG B O 1
ATOM 8279 N N . ILE B 1 426 ? -4.676 30.656 -6.383 1 97.88 426 ILE B N 1
ATOM 8280 C CA . ILE B 1 426 ? -4.465 30.859 -4.953 1 97.88 426 ILE B CA 1
ATOM 8281 C C . ILE B 1 426 ? -5.309 32.031 -4.465 1 97.88 426 ILE B C 1
ATOM 8283 O O . ILE B 1 426 ? -5.957 31.953 -3.422 1 97.88 426 ILE B O 1
ATOM 8287 N N . ALA B 1 427 ? -5.285 33.094 -5.25 1 96.81 427 ALA B N 1
ATOM 8288 C CA . ALA B 1 427 ? -6.07 34.281 -4.902 1 96.81 427 ALA B CA 1
ATOM 8289 C C . ALA B 1 427 ? -7.562 33.969 -4.875 1 96.81 427 ALA B C 1
ATOM 8291 O O . ALA B 1 427 ? -8.297 34.469 -4.027 1 96.81 427 ALA B O 1
ATOM 8292 N N . TYR B 1 428 ? -7.91 33.188 -5.797 1 96.69 428 TYR B N 1
ATOM 8293 C CA . TYR B 1 428 ? -9.305 32.781 -5.844 1 96.69 428 TYR B CA 1
ATOM 8294 C C . TYR B 1 428 ? -9.68 32 -4.582 1 96.69 428 TYR B C 1
ATOM 8296 O O . TYR B 1 428 ? -10.727 32.25 -3.984 1 96.69 428 TYR B O 1
ATOM 8304 N N . GLU B 1 429 ? -8.883 31.031 -4.184 1 97.06 429 GLU B N 1
ATOM 8305 C CA . GLU B 1 429 ? -9.125 30.281 -2.963 1 97.06 429 GLU B CA 1
ATOM 8306 C C . GLU B 1 429 ? -9.172 31.188 -1.743 1 97.06 429 GLU B C 1
ATOM 8308 O O . GLU B 1 429 ? -10.039 31.047 -0.878 1 97.06 429 GLU B O 1
ATOM 8313 N N . GLU B 1 430 ? -8.273 32.094 -1.686 1 96.44 430 GLU B N 1
ATOM 8314 C CA . GLU B 1 430 ? -8.211 33.031 -0.559 1 96.44 430 GLU B CA 1
ATOM 8315 C C . GLU B 1 430 ? -9.5 33.844 -0.438 1 96.44 430 GLU B C 1
ATOM 8317 O O . GLU B 1 430 ? -10.039 34 0.657 1 96.44 430 GLU B O 1
ATOM 8322 N N . GLN B 1 431 ? -9.898 34.312 -1.547 1 95.12 431 GLN B N 1
ATOM 8323 C CA . GLN B 1 431 ? -11.117 35.125 -1.561 1 95.12 431 GLN B CA 1
ATOM 8324 C C . GLN B 1 431 ? -12.336 34.281 -1.216 1 95.12 431 GLN B C 1
ATOM 8326 O O . GLN B 1 431 ? -13.219 34.719 -0.472 1 95.12 431 GLN B O 1
ATOM 8331 N N . HIS B 1 432 ? -12.344 33.156 -1.763 1 93.44 432 HIS B N 1
ATOM 8332 C CA . HIS B 1 432 ? -13.453 32.219 -1.508 1 93.44 432 HIS B CA 1
ATOM 8333 C C . HIS B 1 432 ? -13.523 31.844 -0.034 1 93.44 432 HIS B C 1
ATOM 8335 O O . HIS B 1 432 ? -14.609 31.781 0.544 1 93.44 432 HIS B O 1
ATOM 8341 N N . HIS B 1 433 ? -12.422 31.562 0.575 1 95.38 433 HIS B N 1
ATOM 8342 C CA . HIS B 1 433 ? -12.375 31.266 2 1 95.38 433 HIS B CA 1
ATOM 8343 C C . HIS B 1 433 ? -12.883 32.438 2.83 1 95.38 433 HIS B C 1
ATOM 8345 O O . HIS B 1 433 ? -13.695 32.25 3.742 1 95.38 433 HIS B O 1
ATOM 8351 N N . PHE B 1 434 ? -12.391 33.562 2.438 1 93.19 434 PHE B N 1
ATOM 8352 C CA . PHE B 1 434 ? -12.773 34.781 3.15 1 93.19 434 PHE B CA 1
ATOM 8353 C C . PHE B 1 434 ? -14.289 34.969 3.107 1 93.19 434 PHE B C 1
ATOM 8355 O O . PHE B 1 434 ? -14.914 35.219 4.141 1 93.19 434 PHE B O 1
ATOM 8362 N N . GLU B 1 435 ? -14.852 34.812 1.979 1 91.62 435 GLU B N 1
ATOM 8363 C CA . GLU B 1 435 ? -16.281 35 1.803 1 91.62 435 GLU B CA 1
ATOM 8364 C C . GLU B 1 435 ? -17.094 34 2.598 1 91.62 435 GLU B C 1
ATOM 8366 O O . GLU B 1 435 ? -18.109 34.312 3.211 1 91.62 435 GLU B O 1
ATOM 8371 N N . ARG B 1 436 ? -16.594 32.812 2.578 1 92.31 436 ARG B N 1
ATOM 8372 C CA . ARG B 1 436 ? -17.312 31.719 3.252 1 92.31 436 ARG B CA 1
ATOM 8373 C C . ARG B 1 436 ? -17.266 31.891 4.766 1 92.31 436 ARG B C 1
ATOM 8375 O O . ARG B 1 436 ? -18.281 31.703 5.445 1 92.31 436 ARG B O 1
ATOM 8382 N N . PHE B 1 437 ? -16.156 32.281 5.348 1 93 437 PHE B N 1
ATOM 8383 C CA . PHE B 1 437 ? -15.969 32.344 6.793 1 93 437 PHE B CA 1
ATOM 8384 C C . PHE B 1 437 ? -16.406 33.688 7.34 1 93 437 PHE B C 1
ATOM 8386 O O . PHE B 1 437 ? -16.656 33.812 8.539 1 93 437 PHE B O 1
ATOM 8393 N N . THR B 1 438 ? -16.531 34.688 6.465 1 85.75 438 THR B N 1
ATOM 8394 C CA . THR B 1 438 ? -16.891 36.031 6.938 1 85.75 438 THR B CA 1
ATOM 8395 C C . THR B 1 438 ? -18.312 36.406 6.523 1 85.75 438 THR B C 1
ATOM 8397 O O . THR B 1 438 ? -18.672 37.594 6.508 1 85.75 438 THR B O 1
ATOM 8400 N N . SER B 1 439 ? -18.984 35.406 6.031 1 80.44 439 SER B N 1
ATOM 8401 C CA . SER B 1 439 ? -20.406 35.656 5.797 1 80.44 439 SER B CA 1
ATOM 8402 C C . SER B 1 439 ? -21.062 36.25 7.031 1 80.44 439 SER B C 1
ATOM 8404 O O . SER B 1 439 ? -22.078 36.938 6.922 1 80.44 439 SER B O 1
ATOM 8406 N N . ARG B 1 440 ? -20.531 36.031 8.219 1 81 440 ARG B N 1
ATOM 8407 C CA . ARG B 1 440 ? -20.766 36.656 9.508 1 81 440 ARG B CA 1
ATOM 8408 C C . ARG B 1 440 ? -19.453 37.062 10.164 1 81 440 A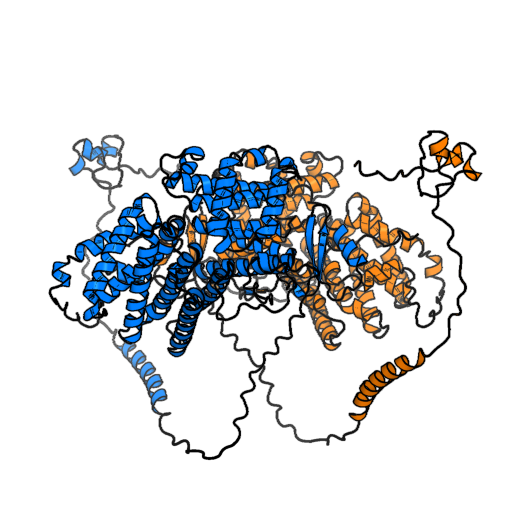RG B C 1
ATOM 8410 O O . ARG B 1 440 ? -18.375 36.625 9.758 1 81 440 ARG B O 1
ATOM 8417 N N . PRO B 1 441 ? -19.641 37.938 11.016 1 84.44 441 PRO B N 1
ATOM 8418 C CA . PRO B 1 441 ? -18.391 38.281 11.688 1 84.44 441 PRO B CA 1
ATOM 8419 C C . PRO B 1 441 ? -17.656 37.094 12.266 1 84.44 441 PRO B C 1
ATOM 8421 O O . PRO B 1 441 ? -18.297 36.219 12.891 1 84.44 441 PRO B O 1
ATOM 8424 N N . LEU B 1 442 ? -16.422 36.969 12.031 1 88 442 LEU B N 1
ATOM 8425 C CA . LEU B 1 442 ? -15.602 35.844 12.414 1 88 442 LEU B CA 1
ATOM 8426 C C . LEU B 1 442 ? -15.734 35.562 13.898 1 88 442 LEU B C 1
ATOM 8428 O O . LEU B 1 442 ? -15.75 34.375 14.312 1 88 442 LEU B O 1
ATOM 8432 N N . ALA B 1 443 ? -15.922 36.625 14.656 1 86.88 443 ALA B N 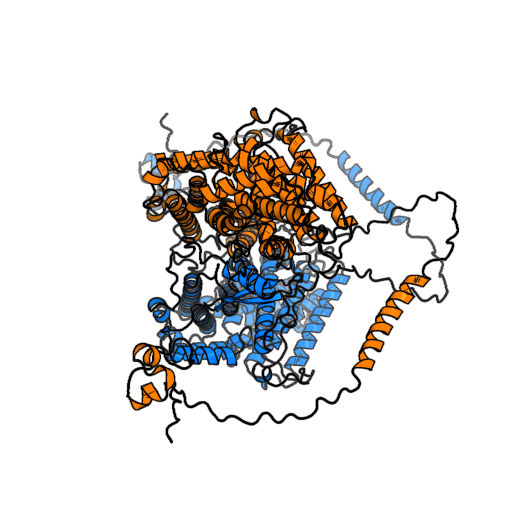1
ATOM 8433 C CA . ALA B 1 443 ? -15.992 36.5 16.109 1 86.88 443 ALA B CA 1
ATOM 8434 C C . ALA B 1 443 ? -17.266 35.781 16.531 1 86.88 443 ALA B C 1
ATOM 8436 O O . ALA B 1 443 ? -17.328 35.219 17.641 1 86.88 443 ALA B O 1
ATOM 8437 N N . GLU B 1 444 ? -18.188 35.688 15.664 1 88.94 444 GLU B N 1
ATOM 8438 C CA . GLU B 1 444 ? -19.469 35.062 15.984 1 88.94 444 GLU B CA 1
ATOM 8439 C C . GLU B 1 444 ? -19.453 33.562 15.648 1 88.94 444 GLU B C 1
ATOM 8441 O O . GLU B 1 444 ? -20.312 32.812 16.094 1 88.94 444 GLU B O 1
ATOM 8446 N N . LEU B 1 445 ? -18.469 33.219 14.953 1 91.38 445 LEU B N 1
ATOM 8447 C CA . LEU B 1 445 ? -18.359 31.797 14.594 1 91.38 445 LEU B CA 1
ATOM 8448 C C . LEU B 1 445 ? -17.812 30.984 15.758 1 91.38 445 LEU B C 1
ATOM 8450 O O . LEU B 1 445 ? -17.203 31.531 16.672 1 91.38 445 LEU B O 1
ATOM 8454 N N . GLU B 1 446 ? -18.156 29.703 15.703 1 91.94 446 GLU B N 1
ATOM 8455 C CA . GLU B 1 446 ? -17.562 28.797 16.672 1 91.94 446 GLU B CA 1
ATOM 8456 C C . GLU B 1 446 ? -16.031 28.922 16.672 1 91.94 446 GLU B C 1
ATOM 8458 O O . GLU B 1 446 ? -15.43 29.156 15.625 1 91.94 446 GLU B O 1
ATOM 8463 N N . PRO B 1 447 ? -15.422 28.75 17.781 1 92.69 447 PRO B N 1
ATOM 8464 C CA . PRO B 1 447 ? -13.969 28.875 17.891 1 92.69 447 PRO B CA 1
ATOM 8465 C C . PRO B 1 447 ? -13.227 28 16.859 1 92.69 447 PRO B C 1
ATOM 8467 O O . PRO B 1 447 ? -12.195 28.422 16.328 1 92.69 447 PRO B O 1
ATOM 8470 N N . TYR B 1 448 ? -13.766 26.859 16.594 1 94.5 448 TYR B N 1
ATOM 8471 C CA . TYR B 1 448 ? -13.031 26 15.672 1 94.5 448 TYR B CA 1
ATOM 8472 C C . TYR B 1 448 ? -13.109 26.531 14.25 1 94.5 448 TYR B C 1
ATOM 8474 O O . TYR B 1 448 ? -12.148 26.422 13.484 1 94.5 448 TYR B O 1
ATOM 8482 N N . HIS B 1 449 ? -14.172 27.188 13.891 1 95.56 449 HIS B N 1
ATOM 8483 C CA . HIS B 1 449 ? -14.242 27.812 12.57 1 95.56 449 HIS B CA 1
ATOM 8484 C C . HIS B 1 449 ? -13.273 28.984 12.461 1 95.56 449 HIS B C 1
ATOM 8486 O O . HIS B 1 449 ? -12.695 29.219 11.406 1 95.56 449 HIS B O 1
ATOM 8492 N N . GLN B 1 450 ? -13.18 29.734 13.57 1 95.38 450 GLN B N 1
ATOM 8493 C CA . GLN B 1 450 ? -12.219 30.828 13.586 1 95.38 450 GLN B CA 1
ATOM 8494 C C . GLN B 1 450 ? -10.797 30.312 13.391 1 95.38 450 GLN B C 1
ATOM 8496 O O . GLN B 1 450 ? -10.055 30.828 12.555 1 95.38 450 GLN B O 1
ATOM 8501 N N . ALA B 1 451 ? -10.492 29.312 14.164 1 96.75 451 ALA B N 1
ATOM 8502 C CA . ALA B 1 451 ? -9.164 28.719 14.047 1 96.75 451 ALA B CA 1
ATOM 8503 C C . ALA B 1 451 ? -8.922 28.188 12.641 1 96.75 451 ALA B C 1
ATOM 8505 O O . ALA B 1 451 ? -7.836 28.359 12.078 1 96.75 451 ALA B O 1
ATOM 8506 N N . HIS B 1 452 ? -9.922 27.547 12.062 1 97.25 452 HIS B N 1
ATOM 8507 C CA . HIS B 1 452 ? -9.828 26.984 10.719 1 97.25 452 HIS B CA 1
ATOM 8508 C C . HIS B 1 452 ? -9.523 28.062 9.688 1 97.25 452 HIS B C 1
ATOM 8510 O O . HIS B 1 452 ? -8.719 27.844 8.781 1 97.25 452 HIS B O 1
ATOM 8516 N N . TYR B 1 453 ? -10.188 29.156 9.859 1 96.88 453 TYR B N 1
ATOM 8517 C CA . TYR B 1 453 ? -9.953 30.266 8.945 1 96.88 453 TYR B CA 1
ATOM 8518 C C . TYR B 1 453 ? -8.5 30.719 8.992 1 96.88 453 TYR B C 1
ATOM 8520 O O . TYR B 1 453 ? -7.867 30.891 7.949 1 96.88 453 TYR B O 1
ATOM 8528 N N . TYR B 1 454 ? -7.973 30.891 10.188 1 97.12 454 TYR B N 1
ATOM 8529 C CA . TYR B 1 454 ? -6.594 31.344 10.328 1 97.12 454 TYR B CA 1
ATOM 8530 C C . TYR B 1 454 ? -5.621 30.312 9.773 1 97.12 454 TYR B C 1
ATOM 8532 O O . TYR B 1 454 ? -4.625 30.656 9.141 1 97.12 454 TYR B O 1
ATOM 8540 N N . ILE B 1 455 ? -5.887 29.031 10 1 97.94 455 ILE B N 1
ATOM 8541 C CA . ILE B 1 455 ? -5.016 27.969 9.523 1 97.94 455 ILE B CA 1
ATOM 8542 C C . ILE B 1 455 ? -5.031 27.938 7.992 1 97.94 455 ILE B C 1
ATOM 8544 O O . ILE B 1 455 ? -3.984 27.797 7.355 1 97.94 455 ILE B O 1
ATOM 8548 N N . LEU B 1 456 ? -6.207 28.094 7.395 1 98 456 LEU B N 1
ATOM 8549 C CA . LEU B 1 456 ? -6.32 28.141 5.941 1 98 456 LEU B CA 1
ATOM 8550 C C . LEU B 1 456 ? -5.574 29.344 5.379 1 98 456 LEU B C 1
ATOM 8552 O O . LEU B 1 456 ? -4.867 29.219 4.371 1 98 456 LEU B O 1
ATOM 8556 N N . ALA B 1 457 ? -5.762 30.453 6.059 1 98 457 ALA B N 1
ATOM 8557 C CA . ALA B 1 457 ? -5.102 31.672 5.605 1 98 457 ALA B CA 1
ATOM 8558 C C . ALA B 1 457 ? -3.584 31.531 5.66 1 98 457 ALA B C 1
ATOM 8560 O O . ALA B 1 457 ? -2.881 31.984 4.754 1 98 457 ALA B O 1
ATOM 8561 N N . ILE B 1 458 ? -3.109 30.938 6.695 1 98.31 458 ILE B N 1
ATOM 8562 C CA . ILE B 1 458 ? -1.676 30.703 6.832 1 98.31 458 ILE B CA 1
ATOM 8563 C C . ILE B 1 458 ? -1.185 29.812 5.684 1 98.31 458 ILE B C 1
ATOM 8565 O O . ILE B 1 458 ? -0.19 30.141 5.027 1 98.31 458 ILE B O 1
ATOM 8569 N N . TYR B 1 459 ? -1.894 28.797 5.434 1 98.38 459 TYR B N 1
ATOM 8570 C CA . TYR B 1 459 ? -1.451 27.844 4.414 1 98.38 459 TYR B CA 1
ATOM 8571 C C . TYR B 1 459 ? -1.521 28.469 3.025 1 98.38 459 TYR B C 1
ATOM 8573 O O . TYR B 1 459 ? -0.625 28.281 2.201 1 98.38 459 TYR B O 1
ATOM 8581 N N . THR B 1 460 ? -2.582 29.203 2.707 1 98.5 460 THR B N 1
ATOM 8582 C CA . THR B 1 460 ? -2.729 29.859 1.415 1 98.5 460 THR B CA 1
ATOM 8583 C C . THR B 1 460 ? -1.578 30.828 1.172 1 98.5 460 THR B C 1
ATOM 8585 O O . THR B 1 460 ? -1.021 30.875 0.074 1 98.5 460 THR B O 1
ATOM 8588 N N . ASN B 1 461 ? -1.259 31.562 2.154 1 98.56 461 ASN B N 1
ATOM 8589 C CA . ASN B 1 461 ? -0.16 32.531 2.029 1 98.56 461 ASN B CA 1
ATOM 8590 C C . ASN B 1 461 ? 1.189 31.812 1.957 1 98.56 461 ASN B C 1
ATOM 8592 O O . ASN B 1 461 ? 2.107 32.281 1.285 1 98.56 461 ASN B O 1
ATOM 8596 N N . HIS B 1 462 ? 1.28 30.688 2.672 1 98.44 462 HIS B N 1
ATOM 8597 C CA . HIS B 1 462 ? 2.496 29.891 2.537 1 98.44 462 HIS B CA 1
ATOM 8598 C C . HIS B 1 462 ? 2.691 29.422 1.098 1 98.44 462 HIS B C 1
ATOM 8600 O O . HIS B 1 462 ? 3.811 29.453 0.579 1 98.44 462 HIS B O 1
ATOM 8606 N N . LEU B 1 463 ? 1.615 28.984 0.459 1 98.25 463 LEU B N 1
ATOM 8607 C CA . LEU B 1 463 ? 1.679 28.578 -0.941 1 98.25 463 LEU B CA 1
ATOM 8608 C C . LEU B 1 463 ? 2.111 29.75 -1.824 1 98.25 463 LEU B C 1
ATOM 8610 O O . LEU B 1 463 ? 2.859 29.562 -2.785 1 98.25 463 LEU B O 1
ATOM 8614 N N . THR B 1 464 ? 1.681 30.922 -1.489 1 97.94 464 THR B N 1
ATOM 8615 C CA . THR B 1 464 ? 2.064 32.125 -2.232 1 97.94 464 THR B CA 1
ATOM 8616 C C . THR B 1 464 ? 3.57 32.344 -2.139 1 97.94 464 THR B C 1
ATOM 8618 O O . THR B 1 464 ? 4.219 32.656 -3.141 1 97.94 464 THR B O 1
ATOM 8621 N N . VAL B 1 465 ? 4.086 32.188 -0.946 1 97.12 465 VAL B N 1
ATOM 8622 C CA . VAL B 1 465 ? 5.523 32.375 -0.761 1 97.12 465 VAL B CA 1
ATOM 8623 C C . VAL B 1 465 ? 6.285 31.328 -1.573 1 97.12 465 VAL B C 1
ATOM 8625 O O . VAL B 1 465 ? 7.266 31.656 -2.246 1 97.12 465 VAL B O 1
ATOM 8628 N N . LEU B 1 466 ? 5.836 30.109 -1.525 1 96.12 466 LEU B N 1
ATOM 8629 C CA . LEU B 1 466 ? 6.492 29.047 -2.258 1 96.12 466 LEU B CA 1
ATOM 8630 C C . LEU B 1 466 ? 6.449 29.297 -3.76 1 96.12 466 LEU B C 1
ATOM 8632 O O . LEU B 1 466 ? 7.422 29.031 -4.469 1 96.12 466 LEU B O 1
ATOM 8636 N N . LEU B 1 467 ? 5.344 29.781 -4.223 1 95.25 467 LEU B N 1
ATOM 8637 C CA . LEU B 1 467 ? 5.145 30.016 -5.645 1 95.25 467 LEU B CA 1
ATOM 8638 C C . LEU B 1 467 ? 6.09 31.109 -6.148 1 95.25 467 LEU B C 1
ATOM 8640 O O . LEU B 1 467 ? 6.66 30.984 -7.234 1 95.25 467 LEU B O 1
ATOM 8644 N N . HIS B 1 468 ? 6.352 32.125 -5.375 1 93 468 HIS B N 1
ATOM 8645 C CA . HIS B 1 468 ? 7.051 33.344 -5.836 1 93 468 HIS B CA 1
ATOM 8646 C C . HIS B 1 468 ? 8.531 33.281 -5.469 1 93 468 HIS B C 1
ATOM 8648 O O . HIS B 1 468 ? 9.344 34.031 -6.031 1 93 468 HIS B O 1
ATOM 8654 N N . ARG B 1 469 ? 8.883 32.438 -4.574 1 91.25 469 ARG B N 1
ATOM 8655 C CA . ARG B 1 469 ? 10.234 32.312 -4.02 1 91.25 469 ARG B CA 1
ATOM 8656 C C . ARG B 1 469 ? 11.273 32.188 -5.129 1 91.25 469 ARG B C 1
ATOM 8658 O O . ARG B 1 469 ? 12.281 32.906 -5.129 1 91.25 469 ARG B O 1
ATOM 8665 N N . PRO B 1 470 ? 11.031 31.328 -6.117 1 85.44 470 PRO B N 1
ATOM 8666 C CA . PRO B 1 470 ? 12.062 31.141 -7.141 1 85.44 470 PRO B CA 1
ATOM 8667 C C . PRO B 1 470 ? 12.273 32.406 -7.996 1 85.44 470 PRO B C 1
ATOM 8669 O O . PRO B 1 470 ? 13.32 32.531 -8.633 1 85.44 470 PRO B O 1
ATOM 8672 N N . TRP B 1 471 ? 11.398 33.281 -7.91 1 83.44 471 TRP B N 1
ATOM 8673 C CA . TRP B 1 471 ? 11.43 34.438 -8.805 1 83.44 471 TRP B CA 1
ATOM 8674 C C . TRP B 1 471 ? 11.992 35.688 -8.094 1 83.44 471 TRP B C 1
ATOM 8676 O O . TRP B 1 471 ? 12.086 36.75 -8.68 1 83.44 471 TRP B O 1
ATOM 8686 N N . LEU B 1 472 ? 12.438 35.531 -6.906 1 84.19 472 LEU B N 1
ATOM 8687 C CA . LEU B 1 472 ? 12.961 36.625 -6.125 1 84.19 472 LEU B CA 1
ATOM 8688 C C . LEU B 1 472 ? 14.406 36.938 -6.5 1 84.19 472 LEU B C 1
ATOM 8690 O O . LEU B 1 472 ? 14.875 38.062 -6.355 1 84.19 472 LEU B O 1
ATOM 8694 N N . SER B 1 473 ? 15.164 35.906 -6.797 1 69.06 473 SER B N 1
ATOM 8695 C CA . SER B 1 473 ? 16.578 36.094 -7.074 1 69.06 473 SER B CA 1
ATOM 8696 C C . SER B 1 473 ? 16.797 36.969 -8.297 1 69.06 473 SER B C 1
ATOM 8698 O O . SER B 1 473 ? 17.797 37.719 -8.367 1 69.06 473 SER B O 1
ATOM 8700 N N . GLU B 1 474 ? 16.047 36.875 -9.25 1 59.53 474 GLU B N 1
ATOM 8701 C CA . GLU B 1 474 ? 16.328 37.594 -10.484 1 59.53 474 GLU B CA 1
ATOM 8702 C C . GLU B 1 474 ? 15.859 39.062 -10.406 1 59.53 474 GLU B C 1
ATOM 8704 O O . GLU B 1 474 ? 16.094 39.844 -11.32 1 59.53 474 GLU B O 1
ATOM 8709 N N . ASN B 1 475 ? 15.734 39.562 -9.188 1 58.84 475 ASN B N 1
ATOM 8710 C CA . ASN B 1 475 ? 15.273 40.938 -8.992 1 58.84 475 ASN B CA 1
ATOM 8711 C C . ASN B 1 475 ? 14.383 41.375 -10.141 1 58.84 475 ASN B C 1
ATOM 8713 O O . ASN B 1 475 ? 14.312 42.594 -10.438 1 58.84 475 ASN B O 1
ATOM 8717 N N . ILE B 1 476 ? 13.992 40.375 -10.914 1 56.78 476 ILE B N 1
ATOM 8718 C CA . ILE B 1 476 ? 13.352 40.719 -12.188 1 56.78 476 ILE B CA 1
ATOM 8719 C C . ILE B 1 476 ? 11.906 41.125 -11.953 1 56.78 476 ILE B C 1
ATOM 8721 O O . ILE B 1 476 ? 11.391 42 -12.648 1 56.78 476 ILE B O 1
ATOM 8725 N N . TYR B 1 477 ? 11.398 40.625 -10.859 1 66.5 477 TYR B N 1
ATOM 8726 C CA . TYR B 1 477 ? 9.953 40.844 -10.789 1 66.5 477 TYR B CA 1
ATOM 8727 C C . TYR B 1 477 ? 9.562 41.438 -9.438 1 66.5 477 TYR B C 1
ATOM 8729 O O . TYR B 1 477 ? 9.422 40.719 -8.453 1 66.5 477 TYR B O 1
ATOM 8737 N N . LYS B 1 478 ? 9.469 42.719 -9.352 1 80.31 478 LYS B N 1
ATOM 8738 C CA . LYS B 1 478 ? 9.031 43.406 -8.164 1 80.31 478 LYS B CA 1
ATOM 8739 C C . LYS B 1 478 ? 7.719 42.844 -7.629 1 80.31 478 LYS B C 1
ATOM 8741 O O . LYS B 1 478 ? 7.48 42.844 -6.422 1 80.31 478 LYS B O 1
ATOM 8746 N N . GLN B 1 479 ? 6.918 42.344 -8.477 1 86.06 479 GLN B N 1
ATOM 8747 C CA . GLN B 1 479 ? 5.629 41.781 -8.086 1 86.06 479 GLN B CA 1
ATOM 8748 C C . GLN B 1 479 ? 5.809 40.594 -7.141 1 86.06 479 GLN B C 1
ATOM 8750 O O . GLN B 1 479 ? 5.043 40.406 -6.191 1 86.06 479 GLN B O 1
ATOM 8755 N N . SER B 1 480 ? 6.809 39.812 -7.359 1 90.62 480 SER B N 1
ATOM 8756 C CA . SER B 1 480 ? 7.039 38.656 -6.531 1 90.62 480 SER B CA 1
ATOM 8757 C C . SER B 1 480 ? 7.516 39.031 -5.133 1 90.62 480 SER B C 1
ATOM 8759 O O . SER B 1 480 ? 7.125 38.406 -4.145 1 90.62 480 SER B O 1
ATOM 8761 N N . SER B 1 481 ? 8.336 40.062 -5.059 1 91.5 481 SER B N 1
ATOM 8762 C CA . SER B 1 481 ? 8.797 40.531 -3.748 1 91.5 481 SER B CA 1
ATOM 8763 C C . SER B 1 481 ? 7.645 41.062 -2.92 1 91.5 481 SER B C 1
ATOM 8765 O O . SER B 1 481 ? 7.543 40.812 -1.722 1 91.5 481 SER B O 1
ATOM 8767 N N . ASP B 1 482 ? 6.742 41.812 -3.557 1 93.25 482 ASP B N 1
ATOM 8768 C CA . ASP B 1 482 ? 5.59 42.375 -2.863 1 93.25 482 ASP B CA 1
ATOM 8769 C C . ASP B 1 482 ? 4.652 41.281 -2.371 1 93.25 482 ASP B C 1
ATOM 8771 O O . ASP B 1 482 ? 4.141 41.344 -1.252 1 93.25 482 ASP B O 1
ATOM 8775 N N . ARG B 1 483 ? 4.449 40.344 -3.244 1 94.62 483 ARG B N 1
ATOM 8776 C CA . ARG B 1 483 ? 3.564 39.219 -2.9 1 94.62 483 ARG B CA 1
ATOM 8777 C C . ARG B 1 483 ? 4.129 38.406 -1.738 1 94.62 483 ARG B C 1
ATOM 8779 O O . ARG B 1 483 ? 3.389 38 -0.845 1 94.62 483 ARG B O 1
ATOM 8786 N N . CYS B 1 484 ? 5.402 38.188 -1.777 1 95.69 484 CYS B N 1
ATOM 8787 C CA . CYS B 1 484 ? 6.051 37.438 -0.71 1 95.69 484 CYS B CA 1
ATOM 8788 C C . CYS B 1 484 ? 5.996 38.219 0.608 1 95.69 484 CYS B C 1
ATOM 8790 O O . CYS B 1 484 ? 5.75 37.625 1.662 1 95.69 484 CYS B O 1
ATOM 8792 N N . GLU B 1 485 ? 6.273 39.5 0.562 1 96.19 485 GLU B N 1
ATOM 8793 C CA . GLU B 1 485 ? 6.227 40.312 1.776 1 96.19 485 GLU B CA 1
ATOM 8794 C C . GLU B 1 485 ? 4.832 40.281 2.4 1 96.19 485 GLU B C 1
ATOM 8796 O O . GLU B 1 485 ? 4.688 40.062 3.604 1 96.19 485 GLU B O 1
ATOM 8801 N N . HIS B 1 486 ? 3.844 40.5 1.569 1 96.69 486 HIS B N 1
ATOM 8802 C CA . HIS B 1 486 ? 2.469 40.531 2.053 1 96.69 486 HIS B CA 1
ATOM 8803 C C . HIS B 1 486 ? 2.078 39.156 2.621 1 96.69 486 HIS B C 1
ATOM 8805 O O . HIS B 1 486 ? 1.465 39.094 3.688 1 96.69 486 HIS B O 1
ATOM 8811 N N . ALA B 1 487 ? 2.365 38.125 1.909 1 98.12 487 ALA B N 1
ATOM 8812 C CA . ALA B 1 487 ? 2.027 36.75 2.334 1 98.12 487 ALA B CA 1
ATOM 8813 C C . ALA B 1 487 ? 2.727 36.406 3.643 1 98.12 487 ALA B C 1
ATOM 8815 O O . ALA B 1 487 ? 2.096 35.906 4.57 1 98.12 487 ALA B O 1
ATOM 8816 N N . ALA B 1 488 ? 3.996 36.688 3.699 1 98.25 488 ALA B N 1
ATOM 8817 C CA . ALA B 1 488 ? 4.773 36.344 4.891 1 98.25 488 ALA B CA 1
ATOM 8818 C C . ALA B 1 488 ? 4.262 37.125 6.109 1 98.25 488 ALA B C 1
ATOM 8820 O O . ALA B 1 488 ? 4.152 36.562 7.199 1 98.25 488 ALA B O 1
ATOM 8821 N N . THR B 1 489 ? 3.959 38.375 5.957 1 98.25 489 THR B N 1
ATOM 8822 C CA . THR B 1 489 ? 3.443 39.188 7.059 1 98.25 489 THR B CA 1
ATOM 8823 C C . THR B 1 489 ? 2.078 38.688 7.512 1 98.25 489 THR B C 1
ATOM 8825 O O . THR B 1 489 ? 1.777 38.656 8.703 1 98.25 489 THR B O 1
ATOM 8828 N N . THR B 1 490 ? 1.271 38.281 6.559 1 98.12 490 THR B N 1
ATOM 8829 C CA . THR B 1 490 ? -0.041 37.75 6.887 1 98.12 490 THR B CA 1
ATOM 8830 C C . THR B 1 490 ? 0.096 36.469 7.688 1 98.12 490 THR B C 1
ATOM 8832 O O . THR B 1 490 ? -0.645 36.219 8.648 1 98.12 490 THR B O 1
ATOM 8835 N N . ILE B 1 491 ? 1.006 35.562 7.285 1 98.69 491 ILE B N 1
ATOM 8836 C CA . ILE B 1 491 ? 1.261 34.312 7.996 1 98.69 491 ILE B CA 1
ATOM 8837 C C . ILE B 1 491 ? 1.643 34.625 9.445 1 98.69 491 ILE B C 1
ATOM 8839 O O . ILE B 1 491 ? 1.092 34.031 10.375 1 98.69 491 ILE B O 1
ATOM 8843 N N . LEU B 1 492 ? 2.521 35.594 9.609 1 98.56 492 LEU B N 1
ATOM 8844 C CA . LEU B 1 492 ? 3.02 35.906 10.938 1 98.56 492 LEU B CA 1
ATOM 8845 C C . LEU B 1 492 ? 1.92 36.531 11.805 1 98.56 492 LEU B C 1
ATOM 8847 O O . LEU B 1 492 ? 1.812 36.219 12.992 1 98.56 492 LEU B O 1
ATOM 8851 N N . SER B 1 493 ? 1.144 37.375 11.234 1 98.12 493 SER B N 1
ATOM 8852 C CA . SER B 1 493 ? 0.043 38 11.977 1 98.12 493 SER B CA 1
ATOM 8853 C C . SER B 1 493 ? -0.955 36.938 12.445 1 98.12 493 SER B C 1
ATOM 8855 O O . SER B 1 493 ? -1.403 36.969 13.594 1 98.12 493 SER B O 1
ATOM 8857 N N . ASN B 1 494 ? -1.347 36.094 11.547 1 97.56 494 ASN B N 1
ATOM 8858 C CA . ASN B 1 494 ? -2.285 35.031 11.898 1 97.56 494 ASN B CA 1
ATOM 8859 C C . ASN B 1 494 ? -1.674 34.031 12.883 1 97.56 494 ASN B C 1
ATOM 8861 O O . ASN B 1 494 ? -2.369 33.5 13.75 1 97.56 494 ASN B O 1
ATOM 8865 N N . PHE B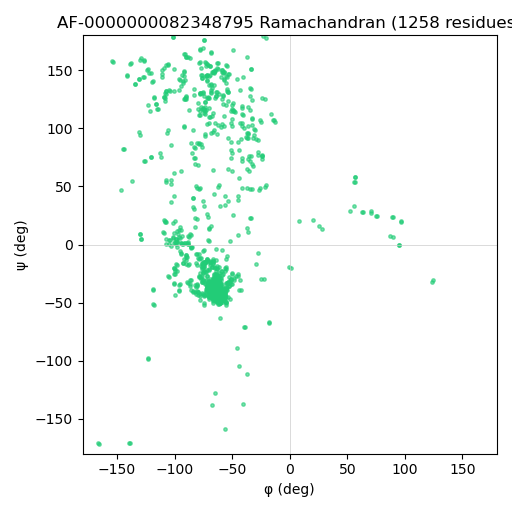 1 495 ? -0.421 33.75 12.727 1 97.88 495 PHE B N 1
ATOM 8866 C CA . PHE B 1 495 ? 0.3 32.875 13.656 1 97.88 495 PHE B CA 1
ATOM 8867 C C . PHE B 1 495 ? 0.27 33.438 15.07 1 97.88 495 PHE B C 1
ATOM 8869 O O . PHE B 1 495 ? -0.029 32.75 16.031 1 97.88 495 PHE B O 1
ATOM 8876 N N . GLU B 1 496 ? 0.563 34.719 15.172 1 96.81 496 GLU B N 1
ATOM 8877 C CA . GLU B 1 496 ? 0.544 35.406 16.469 1 96.81 496 GLU B CA 1
ATOM 8878 C C . GLU B 1 496 ? -0.848 35.375 17.094 1 96.81 496 GLU B C 1
ATOM 8880 O O . GLU B 1 496 ? -0.986 35.188 18.297 1 96.81 496 GLU B O 1
ATOM 8885 N N . LYS B 1 497 ? -1.842 35.5 16.266 1 95.25 497 LYS B N 1
ATOM 8886 C CA . LYS B 1 497 ? -3.219 35.438 16.75 1 95.25 497 LYS B CA 1
ATOM 8887 C C . LYS B 1 497 ? -3.549 34.062 17.312 1 95.25 497 LYS B C 1
ATOM 8889 O O . LYS B 1 497 ? -4.137 33.969 18.391 1 95.25 497 LYS B O 1
ATOM 8894 N N . LEU B 1 498 ? -3.201 33 16.609 1 95.56 498 LEU B N 1
ATOM 8895 C CA . LEU B 1 498 ? -3.461 31.641 17.047 1 95.56 498 LEU B CA 1
ATOM 8896 C C . LEU B 1 498 ? -2.674 31.312 18.312 1 95.56 498 LEU B C 1
ATOM 8898 O O . LEU B 1 498 ? -3.158 30.578 19.188 1 95.56 498 LEU B O 1
ATOM 8902 N N . TYR B 1 499 ? -1.535 31.859 18.406 1 93.38 499 TYR B N 1
ATOM 8903 C CA . TYR B 1 499 ? -0.651 31.594 19.531 1 93.38 499 TYR B CA 1
ATOM 8904 C C . TYR B 1 499 ? -1.163 32.281 20.797 1 93.38 499 TYR B C 1
ATOM 8906 O O . TYR B 1 499 ? -1.153 31.672 21.875 1 93.38 499 TYR B O 1
ATOM 8914 N N . SER B 1 500 ? -1.634 33.469 20.719 1 91.12 500 SER B N 1
ATOM 8915 C CA . SER B 1 500 ? -1.886 34.312 21.891 1 91.12 500 SER B CA 1
ATOM 8916 C C . SER B 1 500 ? -3.363 34.312 22.266 1 91.12 500 SER B C 1
ATOM 8918 O O . SER B 1 500 ? -3.723 34.625 23.391 1 91.12 500 SER B O 1
ATOM 8920 N N . GLY B 1 501 ? -4.195 33.938 21.312 1 91.38 501 GLY B N 1
ATOM 8921 C CA . GLY B 1 501 ? -5.617 33.969 21.609 1 91.38 501 GLY B CA 1
ATOM 8922 C C . GLY B 1 501 ? -6.059 32.906 22.578 1 91.38 501 GLY B C 1
ATOM 8923 O O . GLY B 1 501 ? -5.801 31.719 22.359 1 91.38 501 GLY B O 1
ATOM 8924 N N . PRO B 1 502 ? -6.715 33.25 23.656 1 91.25 502 PRO B N 1
ATOM 8925 C CA . PRO B 1 502 ? -7.148 32.281 24.656 1 91.25 502 PRO B CA 1
ATOM 8926 C C . PRO B 1 502 ? -8.156 31.281 24.094 1 91.25 502 PRO B C 1
ATOM 8928 O O . PRO B 1 502 ? -8.18 30.125 24.531 1 91.25 502 PRO B O 1
ATOM 8931 N N . ILE B 1 503 ? -8.906 31.719 23.172 1 92.62 503 ILE B N 1
ATOM 8932 C CA . ILE B 1 503 ? -9.938 30.859 22.609 1 92.62 503 ILE B CA 1
ATOM 8933 C C . ILE B 1 503 ? -9.297 29.766 21.75 1 92.62 503 ILE B C 1
ATOM 8935 O O . ILE B 1 503 ? -9.93 28.75 21.438 1 92.62 503 ILE B O 1
ATOM 8939 N N . PHE B 1 504 ? -8.008 29.938 21.438 1 94.19 504 PHE B N 1
ATOM 8940 C CA . PHE B 1 504 ? -7.348 29.016 20.516 1 94.19 504 PHE B CA 1
ATOM 8941 C C . PHE B 1 504 ? -6.352 28.125 21.266 1 94.19 504 PHE B C 1
ATOM 8943 O O . PHE B 1 504 ? -5.465 27.531 20.656 1 94.19 504 PHE B O 1
ATOM 8950 N N . ARG B 1 505 ? -6.523 28 22.547 1 91.12 505 ARG B N 1
ATOM 8951 C CA . ARG B 1 505 ? -5.586 27.234 23.375 1 91.12 505 ARG B CA 1
ATOM 8952 C C . ARG B 1 505 ? -5.527 25.781 22.922 1 91.12 505 ARG B C 1
ATOM 8954 O O . ARG B 1 505 ? -4.477 25.141 23 1 91.12 505 ARG B O 1
ATOM 8961 N N . SER B 1 506 ? -6.613 25.25 22.469 1 92.88 506 SER B N 1
ATOM 8962 C CA . SER B 1 506 ? -6.684 23.859 22.047 1 92.88 506 SER B CA 1
ATOM 8963 C C . SER B 1 506 ? -5.992 23.641 20.703 1 92.88 506 SER B C 1
ATOM 8965 O O . SER B 1 506 ? -5.828 22.516 20.25 1 92.88 506 SER B O 1
ATOM 8967 N N . TYR B 1 507 ? -5.527 24.703 20.062 1 94.06 507 TYR B N 1
ATOM 8968 C CA . TYR B 1 507 ? -4.879 24.609 18.766 1 94.06 507 TYR B CA 1
ATOM 8969 C C . TYR B 1 507 ? -3.381 24.859 18.875 1 94.06 507 TYR B C 1
ATOM 8971 O O . TYR B 1 507 ? -2.707 25.109 17.875 1 94.06 507 TYR B O 1
ATOM 8979 N N . ARG B 1 508 ? -2.879 24.719 20.078 1 89.5 508 ARG B N 1
ATOM 8980 C CA . ARG B 1 508 ? -1.449 24.891 20.328 1 89.5 508 ARG B CA 1
ATOM 8981 C C . ARG B 1 508 ? -0.642 23.812 19.594 1 89.5 508 ARG B C 1
ATOM 8983 O O . ARG B 1 508 ? 0.514 24.047 19.234 1 89.5 508 ARG B O 1
ATOM 8990 N N . TRP B 1 509 ? -1.273 22.625 19.422 1 91.12 509 TRP B N 1
ATOM 8991 C CA . TRP B 1 509 ? -0.599 21.578 18.656 1 91.12 509 TRP B CA 1
ATOM 8992 C C . TRP B 1 509 ? -0.184 22.078 17.281 1 91.12 509 TRP B C 1
ATOM 8994 O O . TRP B 1 509 ? 0.856 21.688 16.75 1 91.12 509 TRP B O 1
ATOM 9004 N N . TYR B 1 510 ? -0.985 22.922 16.641 1 94.31 510 TYR B N 1
ATOM 9005 C CA . TYR B 1 510 ? -0.667 23.5 15.344 1 94.31 510 TYR B CA 1
ATOM 9006 C C . TYR B 1 510 ? 0.467 24.516 15.453 1 94.31 510 TYR B C 1
ATOM 9008 O O . TYR B 1 510 ? 1.406 24.5 14.656 1 94.31 510 TYR B O 1
ATOM 9016 N N . VAL B 1 511 ? 0.414 25.406 16.453 1 92.94 511 VAL B N 1
ATOM 9017 C CA . VAL B 1 511 ? 1.386 26.484 16.641 1 92.94 511 VAL B CA 1
ATOM 9018 C C . VAL B 1 511 ? 2.727 25.891 17.078 1 92.94 511 VAL B C 1
ATOM 9020 O O . VAL B 1 511 ? 3.781 26.469 16.797 1 92.94 511 VAL B O 1
ATOM 9023 N N . ASP B 1 512 ? 2.664 24.688 17.609 1 89.81 512 ASP B N 1
ATOM 9024 C CA . ASP B 1 512 ? 3.887 24.016 18.047 1 89.81 512 ASP B CA 1
ATOM 9025 C C . ASP B 1 512 ? 4.496 23.188 16.922 1 89.81 512 ASP B C 1
ATOM 9027 O O . ASP B 1 512 ? 5.637 22.734 17.016 1 89.81 512 ASP B O 1
ATOM 9031 N N . GLY B 1 513 ? 3.775 23.031 15.875 1 91.81 513 GLY B N 1
ATOM 9032 C CA . GLY B 1 513 ? 4.238 22.203 14.773 1 91.81 513 GLY B CA 1
ATOM 9033 C C . GLY B 1 513 ? 4.293 22.938 13.453 1 91.81 513 GLY B C 1
ATOM 9034 O O . GLY B 1 513 ? 5.188 23.75 13.227 1 91.81 513 GLY B O 1
ATOM 9035 N N . LEU B 1 514 ? 3.266 22.75 12.672 1 94.62 514 LEU B N 1
ATOM 9036 C CA . LEU B 1 514 ? 3.207 23.297 11.312 1 94.62 514 LEU B CA 1
ATOM 9037 C C . LEU B 1 514 ? 3.178 24.812 11.344 1 94.62 514 LEU B C 1
ATOM 9039 O O . LEU B 1 514 ? 3.791 25.469 10.492 1 94.62 514 LEU B O 1
ATOM 9043 N N . GLY B 1 515 ? 2.457 25.328 12.273 1 96.56 515 GLY B N 1
ATOM 9044 C CA . GLY B 1 515 ? 2.371 26.781 12.375 1 96.56 515 GLY B CA 1
ATOM 9045 C C . GLY B 1 515 ? 3.719 27.438 12.594 1 96.56 515 GLY B C 1
ATOM 9046 O O . GLY B 1 515 ? 4.043 28.422 11.93 1 96.56 515 GLY B O 1
ATOM 9047 N N . SER B 1 516 ? 4.461 26.922 13.469 1 96.31 516 SER B N 1
ATOM 9048 C CA . SER B 1 516 ? 5.789 27.453 13.75 1 96.31 516 SER B CA 1
ATOM 9049 C C . SER B 1 516 ? 6.723 27.281 12.555 1 96.31 516 SER B C 1
ATOM 9051 O O . SER B 1 516 ? 7.594 28.109 12.312 1 96.31 516 SER B O 1
ATOM 9053 N N . PHE B 1 517 ? 6.574 26.219 11.898 1 96.5 517 PHE B N 1
ATOM 9054 C CA . PHE B 1 517 ? 7.398 26 10.719 1 96.5 517 PHE B CA 1
ATOM 9055 C C . PHE B 1 517 ? 7.129 27.047 9.656 1 96.5 517 PHE B C 1
ATOM 9057 O O . PHE B 1 517 ? 8.062 27.594 9.062 1 96.5 517 PHE B O 1
ATOM 9064 N N . TYR B 1 518 ? 5.879 27.312 9.422 1 97.94 518 TYR B N 1
ATOM 9065 C CA . TYR B 1 518 ? 5.523 28.328 8.438 1 97.94 518 TYR B CA 1
ATOM 9066 C C . TYR B 1 518 ? 5.934 29.719 8.906 1 97.94 518 TYR B C 1
ATOM 9068 O O . TYR B 1 518 ? 6.332 30.562 8.102 1 97.94 518 TYR B O 1
ATOM 9076 N N . ALA B 1 519 ? 5.793 29.922 10.18 1 98.12 519 ALA B N 1
ATOM 9077 C CA . ALA B 1 519 ? 6.277 31.172 10.734 1 98.12 519 ALA B CA 1
ATOM 9078 C C . ALA B 1 519 ? 7.785 31.328 10.531 1 98.12 519 ALA B C 1
ATOM 9080 O O . ALA B 1 519 ? 8.266 32.375 10.133 1 98.12 519 ALA B O 1
ATOM 9081 N N . PHE B 1 520 ? 8.492 30.312 10.766 1 96.75 520 PHE B N 1
ATOM 9082 C CA . PHE B 1 520 ? 9.938 30.297 10.57 1 96.75 520 PHE B CA 1
ATOM 9083 C C . PHE B 1 520 ? 10.297 30.641 9.133 1 96.75 520 PHE B C 1
ATOM 9085 O O . PHE B 1 520 ? 11.156 31.5 8.891 1 96.75 520 PHE B O 1
ATOM 9092 N N . PHE B 1 521 ? 9.648 29.969 8.273 1 96.5 521 PHE B N 1
ATOM 9093 C CA . PHE B 1 521 ? 9.961 30.188 6.867 1 96.5 521 PHE B CA 1
ATOM 9094 C C . PHE B 1 521 ? 9.562 31.609 6.449 1 96.5 521 PHE B C 1
ATOM 9096 O O . PHE B 1 521 ? 10.242 32.219 5.629 1 96.5 521 PHE B O 1
ATOM 9103 N N . SER B 1 522 ? 8.477 32.094 6.973 1 97.62 522 SER B N 1
ATOM 9104 C CA . SER B 1 522 ? 8.055 33.469 6.695 1 97.62 522 SER B CA 1
ATOM 9105 C C . SER B 1 522 ? 9.055 34.469 7.23 1 97.62 522 SER B C 1
ATOM 9107 O O . SER B 1 522 ? 9.352 35.469 6.574 1 97.62 522 SER B O 1
ATOM 9109 N N . ILE B 1 523 ? 9.539 34.219 8.383 1 95.88 523 ILE B N 1
ATOM 9110 C CA . ILE B 1 523 ? 10.562 35.094 8.969 1 95.88 523 ILE B CA 1
ATOM 9111 C C . ILE B 1 523 ? 11.805 35.062 8.086 1 95.88 523 ILE B C 1
ATOM 9113 O O . ILE B 1 523 ? 12.367 36.125 7.781 1 95.88 523 ILE B O 1
ATOM 9117 N N . THR B 1 524 ? 12.234 33.844 7.688 1 94 524 THR B N 1
ATOM 9118 C CA . THR B 1 524 ? 13.375 33.719 6.789 1 94 524 THR B CA 1
ATOM 9119 C C . THR B 1 524 ? 13.141 34.5 5.496 1 94 524 THR B C 1
ATOM 9121 O O . THR B 1 524 ? 14.039 35.156 5 1 94 524 THR B O 1
ATOM 9124 N N . THR B 1 525 ? 11.961 34.406 4.973 1 94.62 525 THR B N 1
ATOM 9125 C CA . THR B 1 525 ? 11.602 35.125 3.752 1 94.62 525 THR B CA 1
ATOM 9126 C C . THR B 1 525 ? 11.734 36.625 3.936 1 94.62 525 THR B C 1
ATOM 9128 O O . THR B 1 525 ? 12.328 37.312 3.098 1 94.62 525 THR B O 1
ATOM 9131 N N . LEU B 1 526 ? 11.234 37.156 5.012 1 94.19 526 LEU B N 1
ATOM 9132 C CA . LEU B 1 526 ? 11.273 38.594 5.273 1 94.19 526 LEU B CA 1
ATOM 9133 C C . LEU B 1 526 ? 12.711 39.062 5.504 1 94.19 526 LEU B C 1
ATOM 9135 O O . LEU B 1 526 ? 13.078 40.156 5.09 1 94.19 526 LEU B O 1
ATOM 9139 N N . LEU B 1 527 ? 13.5 38.219 6.141 1 91 527 LEU B N 1
ATOM 9140 C CA . LEU B 1 527 ? 14.898 38.562 6.367 1 91 527 LEU B CA 1
ATOM 9141 C C . LEU B 1 527 ? 15.664 38.594 5.051 1 91 527 LEU B C 1
ATOM 9143 O O . LEU B 1 527 ? 16.516 39.469 4.848 1 91 527 LEU B O 1
ATOM 9147 N N . VAL B 1 528 ? 15.383 37.656 4.215 1 88.38 528 VAL B N 1
ATOM 9148 C CA . VAL B 1 528 ? 16.016 37.625 2.902 1 88.38 528 VAL B CA 1
ATOM 9149 C C . VAL B 1 528 ? 15.602 38.844 2.102 1 88.38 528 VAL B C 1
ATOM 9151 O O . VAL B 1 528 ? 16.438 39.5 1.475 1 88.38 528 VAL B O 1
ATOM 9154 N N . LEU B 1 529 ? 14.305 39.188 2.102 1 88.81 529 LEU B N 1
ATOM 9155 C CA . LEU B 1 529 ? 13.82 40.375 1.408 1 88.81 529 LEU B CA 1
ATOM 9156 C C . LEU B 1 529 ? 14.453 41.625 1.98 1 88.81 529 LEU B C 1
ATOM 9158 O O . LEU B 1 529 ? 14.805 42.562 1.233 1 88.81 529 LEU B O 1
ATOM 9162 N N . HIS B 1 530 ? 14.562 41.625 3.254 1 87.19 530 HIS B N 1
ATOM 9163 C CA . HIS B 1 530 ? 15.195 42.75 3.918 1 87.19 530 HIS B CA 1
ATOM 9164 C C . HIS B 1 530 ? 16.656 42.906 3.504 1 87.19 530 HIS B C 1
ATOM 9166 O O . HIS B 1 530 ? 17.125 44 3.184 1 87.19 530 HIS B O 1
ATOM 9172 N N . GLY B 1 531 ? 17.312 41.75 3.568 1 80.81 531 GLY B N 1
ATOM 9173 C CA . GLY B 1 531 ? 18.719 41.75 3.178 1 80.81 531 GLY B CA 1
ATOM 9174 C C . GLY B 1 531 ? 18.938 42.188 1.734 1 80.81 531 GLY B C 1
ATOM 9175 O O . GLY B 1 531 ? 19.938 42.812 1.407 1 80.81 531 GLY B O 1
ATOM 9176 N N . ASN B 1 532 ? 17.984 41.844 0.914 1 80.69 532 ASN B N 1
ATOM 9177 C CA . ASN B 1 532 ? 18.078 42.156 -0.505 1 80.69 532 ASN B CA 1
ATOM 9178 C C . ASN B 1 532 ? 17.562 43.562 -0.792 1 80.69 532 ASN B C 1
ATOM 9180 O O . ASN B 1 532 ? 17.594 44.031 -1.938 1 80.69 532 ASN B O 1
ATOM 9184 N N . GLY B 1 533 ? 17.109 44.219 0.185 1 80.88 533 GLY B N 1
ATOM 9185 C CA . GLY B 1 533 ? 16.562 45.562 -0.004 1 80.88 533 GLY B CA 1
ATOM 9186 C C . GLY B 1 533 ? 15.234 45.562 -0.747 1 80.88 533 GLY B C 1
ATOM 9187 O O . GLY B 1 533 ? 14.906 46.531 -1.441 1 80.88 533 GLY B O 1
ATOM 9188 N N . GLN B 1 534 ? 14.539 44.531 -0.598 1 85.75 534 GLN B N 1
ATOM 9189 C CA . GLN B 1 534 ? 13.328 44.344 -1.394 1 85.75 534 GLN B CA 1
ATOM 9190 C C . GLN B 1 534 ? 12.078 44.594 -0.554 1 85.75 534 GLN B C 1
ATOM 9192 O O . GLN B 1 534 ? 10.961 44.562 -1.071 1 85.75 534 GLN B O 1
ATOM 9197 N N . LEU B 1 535 ? 12.188 44.938 0.718 1 88.31 535 LEU B N 1
ATOM 9198 C CA . LEU B 1 535 ? 11.031 45.25 1.548 1 88.31 535 LEU B CA 1
ATOM 9199 C C . LEU B 1 535 ? 10.508 46.656 1.242 1 88.31 535 LEU B C 1
ATOM 9201 O O . LEU B 1 535 ? 11.289 47.562 0.949 1 88.31 535 LEU B O 1
ATOM 9205 N N . ASP B 1 536 ? 9.227 46.75 1.352 1 88.31 536 ASP B N 1
ATOM 9206 C CA . ASP B 1 536 ? 8.641 48.062 1.207 1 88.31 536 ASP B CA 1
ATOM 9207 C C . ASP B 1 536 ? 9.109 49 2.314 1 88.31 536 ASP B C 1
ATOM 9209 O O . ASP B 1 536 ? 9.008 48.688 3.498 1 88.31 536 ASP B O 1
ATOM 9213 N N . VAL B 1 537 ? 9.539 50.188 1.92 1 83.38 537 VAL B N 1
ATOM 9214 C CA . VAL B 1 537 ? 10.172 51.125 2.83 1 83.38 537 VAL B CA 1
ATOM 9215 C C . VAL B 1 537 ? 9.156 51.594 3.873 1 83.38 537 VAL B C 1
ATOM 9217 O O . VAL B 1 537 ? 9.5 51.75 5.047 1 83.38 537 VAL B O 1
ATOM 9220 N N . GLN B 1 538 ? 7.969 51.781 3.512 1 86.56 538 GLN B N 1
ATOM 9221 C CA . GLN B 1 538 ? 6.941 52.312 4.402 1 86.56 538 GLN B CA 1
ATOM 9222 C C . GLN B 1 538 ? 6.531 51.281 5.445 1 86.56 538 GLN B C 1
ATOM 9224 O O . GLN B 1 538 ? 6.293 51.594 6.605 1 86.56 538 GLN B O 1
ATOM 9229 N N . SER B 1 539 ? 6.52 50.031 5.078 1 88.44 539 SER B N 1
ATOM 9230 C CA . SER B 1 539 ? 6.008 49 5.961 1 88.44 539 SER B CA 1
ATOM 9231 C C . SER B 1 539 ? 7.141 48.312 6.707 1 88.44 539 SER B C 1
ATOM 9233 O O . SER B 1 539 ? 6.895 47.531 7.625 1 88.44 539 SER B O 1
ATOM 9235 N N . ARG B 1 540 ? 8.289 48.688 6.422 1 88.44 540 ARG B N 1
ATOM 9236 C CA . ARG B 1 540 ? 9.469 47.969 6.906 1 88.44 540 ARG B CA 1
ATOM 9237 C C . ARG B 1 540 ? 9.523 47.969 8.43 1 88.44 540 ARG B C 1
ATOM 9239 O O . ARG B 1 540 ? 9.711 46.906 9.047 1 88.44 540 ARG B O 1
ATOM 9246 N N . PRO B 1 541 ? 9.25 49.156 9.102 1 88 541 PRO B N 1
ATOM 9247 C CA . PRO B 1 541 ? 9.336 49.125 10.562 1 88 541 PRO B CA 1
ATOM 9248 C C . PRO B 1 541 ? 8.305 48.188 11.195 1 88 541 PRO B C 1
ATOM 9250 O O . PRO B 1 541 ? 8.625 47.438 12.125 1 88 541 PRO B O 1
ATOM 9253 N N . GLU B 1 542 ? 7.129 48.219 10.719 1 92.19 542 GLU B N 1
ATOM 9254 C CA . GLU B 1 542 ? 6.074 47.344 11.242 1 92.19 542 GLU B CA 1
ATOM 9255 C C . GLU B 1 542 ? 6.383 45.875 10.969 1 92.19 542 GLU B C 1
ATOM 9257 O O . GLU B 1 542 ? 6.117 45.031 11.812 1 92.19 542 GLU B O 1
ATOM 9262 N N . THR B 1 543 ? 6.895 45.656 9.82 1 94.12 543 THR B N 1
ATOM 9263 C CA . THR B 1 543 ? 7.242 44.281 9.43 1 94.12 543 THR B CA 1
ATOM 9264 C C . THR B 1 543 ? 8.344 43.719 10.32 1 94.12 543 THR B C 1
ATOM 9266 O O . THR B 1 543 ? 8.266 42.594 10.773 1 94.12 543 THR B O 1
ATOM 9269 N N . ILE B 1 544 ? 9.297 44.469 10.594 1 90.5 544 ILE B N 1
ATOM 9270 C CA . ILE B 1 544 ? 10.422 44.031 11.406 1 90.5 544 ILE B CA 1
ATOM 9271 C C . ILE B 1 544 ? 9.953 43.812 12.844 1 90.5 544 ILE B C 1
ATOM 9273 O O . ILE B 1 544 ? 10.375 42.844 13.492 1 90.5 544 ILE B O 1
ATOM 9277 N N . ASN B 1 545 ? 9.109 44.688 13.328 1 93.25 545 ASN B N 1
ATOM 9278 C CA . ASN B 1 545 ? 8.57 44.5 14.672 1 93.25 545 ASN B CA 1
ATOM 9279 C C . ASN B 1 545 ? 7.781 43.219 14.789 1 93.25 545 ASN B C 1
ATOM 9281 O O . ASN B 1 545 ? 7.902 42.5 15.781 1 93.25 545 ASN B O 1
ATOM 9285 N N . LEU B 1 546 ? 6.949 42.969 13.859 1 95.94 546 LEU B N 1
ATOM 9286 C CA . LEU B 1 546 ? 6.176 41.75 13.828 1 95.94 546 LEU B CA 1
ATOM 9287 C C . LEU B 1 546 ? 7.094 40.531 13.789 1 95.94 546 LEU B C 1
ATOM 9289 O O . LEU B 1 546 ? 6.867 39.562 14.5 1 95.94 546 LEU B O 1
ATOM 9293 N N . LEU B 1 547 ? 8.07 40.625 12.922 1 95.81 547 LEU B N 1
ATOM 9294 C CA . LEU B 1 547 ? 9.062 39.562 12.781 1 95.81 547 LEU B CA 1
ATOM 9295 C C . LEU B 1 547 ? 9.742 39.25 14.117 1 95.81 547 LEU B C 1
ATOM 9297 O O . LEU B 1 547 ? 9.859 38.094 14.523 1 95.81 547 LEU B O 1
ATOM 9301 N N . LEU B 1 548 ? 10.133 40.281 14.852 1 93.94 548 LEU B N 1
ATOM 9302 C CA . LEU B 1 548 ? 10.836 40.094 16.125 1 93.94 548 LEU B CA 1
ATOM 9303 C C . LEU B 1 548 ? 9.922 39.5 17.188 1 93.94 548 LEU B C 1
ATOM 9305 O O . LEU B 1 548 ? 10.352 38.688 17.984 1 93.94 548 LEU B O 1
ATOM 9309 N N . ARG B 1 549 ? 8.672 39.906 17.203 1 95.75 549 ARG B N 1
ATOM 9310 C CA . ARG B 1 549 ? 7.723 39.344 18.156 1 95.75 549 ARG B CA 1
ATOM 9311 C C . ARG B 1 549 ? 7.527 37.844 17.906 1 95.75 549 ARG B C 1
ATOM 9313 O O . ARG B 1 549 ? 7.488 37.062 18.859 1 95.75 549 ARG B O 1
ATOM 9320 N N . CYS B 1 550 ? 7.43 37.5 16.656 1 96.75 550 CYS B N 1
ATOM 9321 C CA . CYS B 1 550 ? 7.215 36.094 16.312 1 96.75 550 CYS B CA 1
ATOM 9322 C C . CYS B 1 550 ? 8.453 35.25 16.625 1 96.75 550 CYS B C 1
ATOM 9324 O O . CYS B 1 550 ? 8.344 34.094 17.031 1 96.75 550 CYS B O 1
ATOM 9326 N N . VAL B 1 551 ? 9.68 35.812 16.406 1 95.56 551 VAL B N 1
ATOM 9327 C CA . VAL B 1 551 ? 10.898 35.125 16.828 1 95.56 551 VAL B CA 1
ATOM 9328 C C . VAL B 1 551 ? 10.875 34.906 18.344 1 95.56 551 VAL B C 1
ATOM 9330 O O . VAL B 1 551 ? 11.242 33.844 18.828 1 95.56 551 VAL B O 1
ATOM 9333 N N . GLY B 1 552 ? 10.414 35.938 19.047 1 94.81 552 GLY B N 1
ATOM 9334 C CA . GLY B 1 552 ? 10.273 35.812 20.484 1 94.81 552 GLY B CA 1
ATOM 9335 C C . GLY B 1 552 ? 9.352 34.688 20.891 1 94.81 552 GLY B C 1
ATOM 9336 O O . GLY B 1 552 ? 9.625 33.969 21.859 1 94.81 552 GLY B O 1
ATOM 9337 N N . LEU B 1 553 ? 8.266 34.531 20.188 1 95.56 553 LEU B N 1
ATOM 9338 C CA . LEU B 1 553 ? 7.324 33.469 20.469 1 95.56 553 LEU B CA 1
ATOM 9339 C C . LEU B 1 553 ? 7.969 32.094 20.219 1 95.56 553 LEU B C 1
ATOM 9341 O O . LEU B 1 553 ? 7.777 31.156 21 1 95.56 553 LEU B O 1
ATOM 9345 N N . LEU B 1 554 ? 8.711 31.938 19.078 1 95.81 554 LEU B N 1
ATOM 9346 C CA . LEU B 1 554 ? 9.398 30.688 18.766 1 95.81 554 LEU B CA 1
ATOM 9347 C C . LEU B 1 554 ? 10.406 30.344 19.859 1 95.81 554 LEU B C 1
ATOM 9349 O O . LEU B 1 554 ? 10.5 29.188 20.281 1 95.81 554 LEU B O 1
ATOM 9353 N N . VAL B 1 555 ? 11.109 31.312 20.344 1 93.88 555 VAL B N 1
ATOM 9354 C CA . VAL B 1 555 ? 12.117 31.094 21.375 1 93.88 555 VAL B CA 1
ATOM 9355 C C . VAL B 1 555 ? 11.438 30.672 22.672 1 93.88 555 VAL B C 1
ATOM 9357 O O . VAL B 1 555 ? 11.906 29.766 23.359 1 93.88 555 VAL B O 1
ATOM 9360 N N . SER B 1 556 ? 10.359 31.312 22.953 1 91.5 556 SER B N 1
ATOM 9361 C CA . SER B 1 556 ? 9.641 31.016 24.188 1 91.5 556 SER B CA 1
ATOM 9362 C C . SER B 1 556 ? 9.078 29.594 24.188 1 91.5 556 SER B C 1
ATOM 9364 O O . SER B 1 556 ? 8.961 28.969 25.234 1 91.5 556 SER B O 1
ATOM 9366 N N . ASN B 1 557 ? 8.758 29.109 23.047 1 90.12 557 ASN B N 1
ATOM 9367 C CA . ASN B 1 557 ? 8.125 27.797 22.922 1 90.12 557 ASN B CA 1
ATOM 9368 C C . ASN B 1 557 ? 9.156 26.703 22.625 1 90.12 557 ASN B C 1
ATOM 9370 O O . ASN B 1 557 ? 8.789 25.547 22.391 1 90.12 557 ASN B O 1
ATOM 9374 N N . ALA B 1 558 ? 10.414 26.969 22.641 1 89.88 558 ALA B N 1
ATOM 9375 C CA . ALA B 1 558 ? 11.484 26.062 22.234 1 89.88 558 ALA B CA 1
ATOM 9376 C C . ALA B 1 558 ? 11.555 24.844 23.141 1 89.88 558 ALA B C 1
ATOM 9378 O O . ALA B 1 558 ? 11.891 23.75 22.703 1 89.88 558 ALA B O 1
ATOM 9379 N N . SER B 1 559 ? 11.18 25 24.375 1 81.81 559 SER B N 1
ATOM 9380 C CA . SER B 1 559 ? 11.273 23.891 25.328 1 81.81 559 SER B CA 1
ATOM 9381 C C . SER B 1 559 ? 10.188 22.859 25.078 1 81.81 559 SER B C 1
ATOM 9383 O O . SER B 1 559 ? 10.367 21.672 25.406 1 81.81 559 SER B O 1
ATOM 9385 N N . ARG B 1 560 ? 9.172 23.297 24.469 1 80.06 560 ARG B N 1
ATOM 9386 C CA . ARG B 1 560 ? 8.008 22.422 24.328 1 80.06 560 ARG B CA 1
ATOM 9387 C C . ARG B 1 560 ? 7.969 21.797 22.938 1 80.06 560 ARG B C 1
ATOM 9389 O O . ARG B 1 560 ? 7.402 20.719 22.75 1 80.06 560 ARG B O 1
ATOM 9396 N N . SER B 1 561 ? 8.406 22.516 22.031 1 87.38 561 SER B N 1
ATOM 9397 C CA . SER B 1 561 ? 8.289 22.125 20.641 1 87.38 561 SER B CA 1
ATOM 9398 C C . SER B 1 561 ? 9.664 21.953 20 1 87.38 561 SER B C 1
ATOM 9400 O O . SER B 1 561 ? 10.484 22.875 20.016 1 87.38 561 SER B O 1
ATOM 9402 N N . SER B 1 562 ? 9.883 20.781 19.391 1 85.19 562 SER B N 1
ATOM 9403 C CA . SER B 1 562 ? 11.141 20.531 18.688 1 85.19 562 SER B CA 1
ATOM 9404 C C . SER B 1 562 ? 11.297 21.453 17.5 1 85.19 562 SER B C 1
ATOM 9406 O O . SER B 1 562 ? 12.406 21.906 17.188 1 85.19 562 SER B O 1
ATOM 9408 N N . VAL B 1 563 ? 10.219 21.797 16.828 1 91.38 563 VAL B N 1
ATOM 9409 C CA . VAL B 1 563 ? 10.25 22.703 15.672 1 91.38 563 VAL B CA 1
ATOM 9410 C C . VAL B 1 563 ? 10.656 24.109 16.125 1 91.38 563 VAL B C 1
ATOM 9412 O O . VAL B 1 563 ? 11.5 24.75 15.5 1 91.38 563 VAL B O 1
ATOM 9415 N N . CYS B 1 564 ? 10.078 24.5 17.219 1 92.88 564 CYS B N 1
ATOM 9416 C CA . CYS B 1 564 ? 10.406 25.812 17.75 1 92.88 564 CYS B CA 1
ATOM 9417 C C . CYS B 1 564 ? 11.859 25.875 18.203 1 92.88 564 CYS B C 1
ATOM 9419 O O . CYS B 1 564 ? 12.539 26.875 18.016 1 92.88 564 CYS B O 1
ATOM 9421 N N . SER B 1 565 ? 12.281 24.781 18.781 1 91.25 565 SER B N 1
ATOM 9422 C CA . SER B 1 565 ? 13.664 24.719 19.234 1 91.25 565 SER B CA 1
ATOM 9423 C C . SER B 1 565 ? 14.641 24.844 18.078 1 91.25 565 SER B C 1
ATOM 9425 O O . SER B 1 565 ? 15.594 25.625 18.141 1 91.25 565 SER B O 1
ATOM 9427 N N . LYS B 1 566 ? 14.398 24.156 16.984 1 89.81 566 LYS B N 1
ATOM 9428 C CA . LYS B 1 566 ? 15.25 24.203 15.805 1 89.81 566 LYS B CA 1
ATOM 9429 C C . LYS B 1 566 ? 15.172 25.578 15.125 1 89.81 566 LYS B C 1
ATOM 9431 O O . LYS B 1 566 ? 16.188 26.109 14.703 1 89.81 566 LYS B O 1
ATOM 9436 N N . ALA B 1 567 ? 13.984 26.094 15.039 1 94 567 ALA B N 1
ATOM 9437 C CA . ALA B 1 567 ? 13.781 27.406 14.422 1 94 567 ALA B CA 1
ATOM 9438 C C . ALA B 1 567 ? 14.492 28.5 15.219 1 94 567 ALA B C 1
ATOM 9440 O O . ALA B 1 567 ? 15.148 29.375 14.633 1 94 567 ALA B O 1
ATOM 9441 N N . ALA B 1 568 ? 14.367 28.422 16.516 1 93.44 568 ALA B N 1
ATOM 9442 C CA . ALA B 1 568 ? 14.992 29.406 17.391 1 93.44 568 ALA B CA 1
ATOM 9443 C C . ALA B 1 568 ? 16.516 29.359 17.266 1 93.44 568 ALA B C 1
ATOM 9445 O O . ALA B 1 568 ? 17.172 30.391 17.266 1 93.44 568 ALA B O 1
ATOM 9446 N N . ALA B 1 569 ? 17.016 28.188 17.156 1 89.56 569 ALA B N 1
ATOM 9447 C CA . ALA B 1 569 ? 18.469 28 17.062 1 89.56 569 ALA B CA 1
ATOM 9448 C C . ALA B 1 569 ? 19.016 28.688 15.812 1 89.56 569 ALA B C 1
ATOM 9450 O O . ALA B 1 569 ? 20.141 29.203 15.828 1 89.56 569 ALA B O 1
ATOM 9451 N N . ILE B 1 570 ? 18.266 28.734 14.789 1 89.5 570 ILE B N 1
ATOM 9452 C CA . ILE B 1 570 ? 18.703 29.312 13.531 1 89.5 570 ILE B CA 1
ATOM 9453 C C . ILE B 1 570 ? 18.453 30.828 13.547 1 89.5 570 ILE B C 1
ATOM 9455 O O . ILE B 1 570 ? 19.312 31.609 13.133 1 89.5 570 ILE B O 1
ATOM 9459 N N . LEU B 1 571 ? 17.344 31.297 14.094 1 91.62 571 LEU B N 1
ATOM 9460 C CA . LEU B 1 571 ? 16.875 32.656 13.914 1 91.62 571 LEU B CA 1
ATOM 9461 C C . LEU B 1 571 ? 17.453 33.594 15 1 91.62 571 LEU B C 1
ATOM 9463 O O . LEU B 1 571 ? 17.688 34.781 14.758 1 91.62 571 LEU B O 1
ATOM 9467 N N . GLU B 1 572 ? 17.656 33.062 16.172 1 88.62 572 GLU B N 1
ATOM 9468 C CA . GLU B 1 572 ? 18.078 33.906 17.297 1 88.62 572 GLU B CA 1
ATOM 9469 C C . GLU B 1 572 ? 19.406 34.594 17 1 88.62 572 GLU B C 1
ATOM 9471 O O . GLU B 1 572 ? 19.547 35.812 17.203 1 88.62 572 GLU B O 1
ATOM 9476 N N . PRO B 1 573 ? 20.375 33.844 16.484 1 83.44 573 PRO B N 1
ATOM 9477 C CA . PRO B 1 573 ? 21.641 34.5 16.172 1 83.44 573 PRO B CA 1
ATOM 9478 C C . PRO B 1 573 ? 21.5 35.531 15.07 1 83.44 573 PRO B C 1
ATOM 9480 O O . PRO B 1 573 ? 22.219 36.562 15.062 1 83.44 573 PRO B O 1
ATOM 9483 N N . VAL B 1 574 ? 20.656 35.375 14.234 1 84.31 574 VAL B N 1
ATOM 9484 C CA . VAL B 1 574 ? 20.469 36.25 13.086 1 84.31 574 VAL B CA 1
ATOM 9485 C C . VAL B 1 574 ? 19.812 37.562 13.539 1 84.31 574 VAL B C 1
ATOM 9487 O O . VAL B 1 574 ? 20.234 38.656 13.133 1 84.31 574 VAL B O 1
ATOM 9490 N N . VAL B 1 575 ? 18.828 37.469 14.359 1 84.94 575 VAL B N 1
ATOM 9491 C CA . VAL B 1 575 ? 18.047 38.656 14.742 1 84.94 575 VAL B CA 1
ATOM 9492 C C . VAL B 1 575 ? 18.844 39.469 15.742 1 84.94 575 VAL B C 1
ATOM 9494 O O . VAL B 1 575 ? 18.641 40.688 15.836 1 84.94 575 VAL B O 1
ATOM 9497 N N . GLN B 1 576 ? 19.688 38.812 16.469 1 79.19 576 GLN B N 1
ATOM 9498 C CA . GLN B 1 576 ? 20.531 39.562 17.391 1 79.19 576 GLN B CA 1
ATOM 9499 C C . GLN B 1 576 ? 21.422 40.562 16.641 1 79.19 576 GLN B C 1
ATOM 9501 O O . GLN B 1 576 ? 21.781 41.625 17.188 1 79.19 576 GLN B O 1
ATOM 9506 N N . HIS B 1 577 ? 21.766 40.188 15.453 1 72.62 577 HIS B N 1
ATOM 9507 C CA . HIS B 1 577 ? 22.594 41.062 14.648 1 72.62 577 HIS B CA 1
ATOM 9508 C C . HIS B 1 577 ? 21.75 42.156 13.969 1 72.62 577 HIS B C 1
ATOM 9510 O O . HIS B 1 577 ? 22.297 43.062 13.359 1 72.62 577 HIS B O 1
ATOM 9516 N N . LEU B 1 578 ? 20.469 41.938 13.953 1 69.44 578 LEU B N 1
ATOM 9517 C CA . LEU B 1 578 ? 19.594 42.938 13.375 1 69.44 578 LEU B CA 1
ATOM 9518 C C . LEU B 1 578 ? 19.438 44.125 14.312 1 69.44 578 LEU B C 1
ATOM 9520 O O . LEU B 1 578 ? 18.719 44.031 15.312 1 69.44 578 LEU B O 1
ATOM 9524 N N . ASN B 1 579 ? 20.359 44.719 15.117 1 53.28 579 ASN B N 1
ATOM 9525 C CA . ASN B 1 579 ? 20.219 45.844 16.031 1 53.28 579 ASN B CA 1
ATOM 9526 C C . ASN B 1 579 ? 19.219 46.875 15.508 1 53.28 579 ASN B C 1
ATOM 9528 O O . ASN B 1 579 ? 19.328 47.312 14.367 1 53.28 579 ASN B O 1
ATOM 9532 N N . PRO B 1 580 ? 18.203 47.062 16.156 1 50.31 580 PRO B N 1
ATOM 9533 C CA . PRO B 1 580 ? 17.125 48 15.836 1 50.31 580 PRO B CA 1
ATOM 9534 C C . PRO B 1 580 ? 17.656 49.344 15.344 1 50.31 580 PRO B C 1
ATOM 9536 O O . PRO B 1 580 ? 16.953 50.062 14.641 1 50.31 580 PRO B O 1
ATOM 9539 N N . VAL B 1 581 ? 18.734 49.812 15.945 1 46.03 581 VAL B N 1
ATOM 9540 C CA . VAL B 1 581 ? 19.266 51.125 15.555 1 46.03 581 VAL B CA 1
ATOM 9541 C C . VAL B 1 581 ? 19.562 51.125 14.055 1 46.03 581 VAL B C 1
ATOM 9543 O O . VAL B 1 581 ? 19.344 52.125 13.375 1 46.03 581 VAL B O 1
ATOM 9546 N N . ASP B 1 582 ? 20.031 50.062 13.578 1 45.09 582 ASP B N 1
ATOM 9547 C CA . ASP B 1 582 ? 20.359 49.969 12.156 1 45.09 582 ASP B CA 1
ATOM 9548 C C . ASP B 1 582 ? 19.094 49.875 11.312 1 45.09 582 ASP B C 1
ATOM 9550 O O . ASP B 1 582 ? 19.156 49.969 10.086 1 45.09 582 ASP B O 1
ATOM 9554 N N . LEU B 1 583 ? 18.016 49.438 11.828 1 44.53 583 LEU B N 1
ATOM 9555 C CA . LEU B 1 583 ? 16.703 49.406 11.18 1 44.53 583 LEU B CA 1
ATOM 9556 C C . LEU B 1 583 ? 16.219 50.812 10.891 1 44.53 583 LEU B C 1
ATOM 9558 O O . LEU B 1 583 ? 15.352 51.031 10.031 1 44.53 583 LEU B O 1
ATOM 9562 N N . THR B 1 584 ? 16.469 51.781 11.844 1 41.12 584 THR B N 1
ATOM 9563 C CA . THR B 1 584 ? 16.078 53.156 11.609 1 41.12 584 THR B CA 1
ATOM 9564 C C . THR B 1 584 ? 17.078 53.844 10.664 1 41.12 584 THR B C 1
ATOM 9566 O O . THR B 1 584 ? 16.766 54.906 10.102 1 41.12 584 THR B O 1
ATOM 9569 N N . THR B 1 585 ? 18.406 53.75 10.852 1 37.03 585 THR B N 1
ATOM 9570 C CA . THR B 1 585 ? 19.312 54.469 9.961 1 37.03 585 THR B CA 1
ATOM 9571 C C . THR B 1 585 ? 19.359 53.781 8.594 1 37.03 585 THR B C 1
ATOM 9573 O O . THR B 1 585 ? 19.484 52.562 8.5 1 37.03 585 THR B O 1
ATOM 9576 N N . SER B 1 586 ? 18.812 54.5 7.539 1 36.09 586 SER B N 1
ATOM 9577 C CA . SER B 1 586 ? 18.969 54.188 6.121 1 36.09 586 SER B CA 1
ATOM 9578 C C . SER B 1 586 ? 20.344 53.594 5.832 1 36.09 586 SER B C 1
ATOM 9580 O O . SER B 1 586 ? 21.25 54.312 5.41 1 36.09 586 SER B O 1
ATOM 9582 N N . TYR B 1 587 ? 21.031 53.062 6.629 1 33.06 587 TYR B N 1
ATOM 9583 C CA . TYR B 1 587 ? 22.234 52.531 5.98 1 33.06 587 TYR B CA 1
ATOM 9584 C C . TYR B 1 587 ? 21.875 51.719 4.754 1 33.06 587 TYR B C 1
ATOM 9586 O O . TYR B 1 587 ? 21.266 50.656 4.871 1 33.06 587 TYR B O 1
ATOM 9594 N N . TYR B 1 588 ? 21.562 52.406 3.586 1 32.59 588 TYR B N 1
ATOM 9595 C CA . TYR B 1 588 ? 21.766 51.812 2.27 1 32.59 588 TYR B CA 1
ATOM 9596 C C . TYR B 1 588 ? 22.953 50.875 2.266 1 32.59 588 TYR B C 1
ATOM 9598 O O . TYR B 1 588 ? 24.109 51.312 2.393 1 32.59 588 TYR B O 1
ATOM 9606 N N . MET B 1 589 ? 23.016 49.812 2.855 1 34.53 589 MET B N 1
ATOM 9607 C CA . MET B 1 589 ? 24.062 48.969 2.283 1 34.53 589 MET B CA 1
ATOM 9608 C C . MET B 1 589 ? 24.141 49.156 0.771 1 34.53 589 MET B C 1
ATOM 9610 O O . MET B 1 589 ? 23.125 49.062 0.079 1 34.53 589 MET B O 1
ATOM 9614 N N . SER B 1 590 ? 24.953 50.062 0.215 1 32.25 590 SER B N 1
ATOM 9615 C CA . SER B 1 590 ? 25.266 50.125 -1.208 1 32.25 590 SER B CA 1
ATOM 9616 C C . SER B 1 590 ? 25.031 48.812 -1.907 1 32.25 590 SER B C 1
ATOM 9618 O O . SER B 1 590 ? 25.25 47.75 -1.319 1 32.25 590 SER B O 1
ATOM 9620 N N . PRO B 1 591 ? 24.203 48.812 -3.018 1 32.59 591 PRO B N 1
ATOM 9621 C CA . PRO B 1 591 ? 24.234 47.625 -3.887 1 32.59 591 PRO B CA 1
ATOM 9622 C C . PRO B 1 591 ? 25.609 47 -3.984 1 32.59 591 PRO B C 1
ATOM 9624 O O . PRO B 1 591 ? 26.578 47.656 -4.387 1 32.59 591 PRO B O 1
ATOM 9627 N N . ILE B 1 592 ? 26.172 46.375 -3.096 1 31.81 592 ILE B N 1
ATOM 9628 C CA . ILE B 1 592 ? 27.406 45.719 -3.537 1 31.81 592 ILE B CA 1
ATOM 9629 C C . ILE B 1 592 ? 27.266 45.281 -4.992 1 31.81 592 ILE B C 1
ATOM 9631 O O . ILE B 1 592 ? 26.203 44.844 -5.414 1 31.81 592 ILE B O 1
ATOM 9635 N N . GLY B 1 593 ? 28.156 45.688 -5.938 1 30.41 593 GLY B N 1
ATOM 9636 C CA . GLY B 1 593 ? 28.312 45.188 -7.301 1 30.41 593 GLY B CA 1
ATOM 9637 C C . GLY B 1 593 ? 27.734 43.812 -7.508 1 30.41 593 GLY B C 1
ATOM 9638 O O . GLY B 1 593 ? 27.312 43.156 -6.547 1 30.41 593 GLY B O 1
ATOM 9639 N N . GLY B 1 594 ? 27.797 43.25 -8.859 1 32.19 594 GLY B N 1
ATOM 9640 C CA . GLY B 1 594 ? 27.203 42.125 -9.555 1 32.19 594 GLY B CA 1
ATOM 9641 C C . GLY B 1 594 ? 27.094 40.875 -8.703 1 32.19 594 GLY B C 1
ATOM 9642 O O . GLY B 1 594 ? 26.094 40.188 -8.758 1 32.19 594 GLY B O 1
ATOM 9643 N N . ASP B 1 595 ? 28.312 40.25 -8.43 1 32.53 595 ASP B N 1
ATOM 9644 C CA . ASP B 1 595 ? 28.484 38.875 -8.078 1 32.53 595 ASP B CA 1
ATOM 9645 C C . ASP B 1 595 ? 27.875 38.562 -6.699 1 32.53 595 ASP B C 1
ATOM 9647 O O . ASP B 1 595 ? 27.703 37.406 -6.332 1 32.53 595 ASP B O 1
ATOM 9651 N N . ALA B 1 596 ? 28.266 39.438 -5.664 1 33.47 596 ALA B N 1
ATOM 9652 C CA . ALA B 1 596 ? 28.094 38.969 -4.289 1 33.47 596 ALA B CA 1
ATOM 9653 C C . ALA B 1 596 ? 26.656 39.156 -3.816 1 33.47 596 ALA B C 1
ATOM 9655 O O . ALA B 1 596 ? 26.25 40.25 -3.449 1 33.47 596 ALA B O 1
ATOM 9656 N N . THR B 1 597 ? 25.625 38.812 -4.395 1 35.97 597 THR B N 1
ATOM 9657 C CA . THR B 1 597 ? 24.391 38.594 -3.652 1 35.97 597 THR B CA 1
ATOM 9658 C C . THR B 1 597 ? 24.688 38.219 -2.203 1 35.97 597 THR B C 1
ATOM 9660 O O . THR B 1 597 ? 24.875 37.031 -1.885 1 35.97 597 THR B O 1
ATOM 9663 N N . TYR B 1 598 ? 25.531 38.906 -1.451 1 37.59 598 TYR B N 1
ATOM 9664 C CA . TYR B 1 598 ? 25.812 38.719 -0.029 1 37.59 598 TYR B CA 1
ATOM 9665 C C . TYR B 1 598 ? 24.516 38.75 0.778 1 37.59 598 TYR B C 1
ATOM 9667 O O . TYR B 1 598 ? 23.859 39.781 0.882 1 37.59 598 TYR B O 1
ATOM 9675 N N . THR B 1 599 ? 23.516 37.906 0.724 1 45.88 599 THR B N 1
ATOM 9676 C CA . THR B 1 599 ? 22.531 37.812 1.794 1 45.88 599 THR B CA 1
ATOM 9677 C C . THR B 1 599 ? 23.172 38.094 3.148 1 45.88 599 THR B C 1
ATOM 9679 O O . THR B 1 599 ? 24.312 37.688 3.395 1 45.88 599 THR B O 1
ATOM 9682 N N . ALA B 1 600 ? 23.031 39.281 3.818 1 50.44 600 ALA B N 1
ATOM 9683 C CA . ALA B 1 600 ? 23.359 39.469 5.234 1 50.44 600 ALA B CA 1
ATOM 9684 C C . ALA B 1 600 ? 23.281 38.156 5.988 1 50.44 600 ALA B C 1
ATOM 9686 O O . ALA B 1 600 ? 23.953 37.969 7.008 1 50.44 600 ALA B O 1
ATOM 9687 N N . PHE B 1 601 ? 22.484 37.344 5.543 1 61.62 601 PHE B N 1
ATOM 9688 C CA . PHE B 1 601 ? 22.406 36.062 6.195 1 61.62 601 PHE B CA 1
ATOM 9689 C C . PHE B 1 601 ? 22.594 34.938 5.188 1 61.62 601 PHE B C 1
ATOM 9691 O O . PHE B 1 601 ? 21.641 34.281 4.789 1 61.62 601 PHE B O 1
ATOM 9698 N N . PRO B 1 602 ? 23.891 34.781 4.699 1 62.56 602 PRO B N 1
ATOM 9699 C CA . PRO B 1 602 ? 24.125 33.781 3.648 1 62.56 602 PRO B CA 1
ATOM 9700 C C . PRO B 1 602 ? 23.531 32.406 3.988 1 62.56 602 PRO B C 1
ATOM 9702 O O . PRO B 1 602 ? 23.062 31.703 3.1 1 62.56 602 PRO B O 1
ATOM 9705 N N . GLU B 1 603 ? 23.609 32.188 5.273 1 68.44 603 GLU B N 1
ATOM 9706 C CA . GLU B 1 603 ? 23.078 30.875 5.688 1 68.44 603 GLU B CA 1
ATOM 9707 C C . GLU B 1 603 ? 21.578 30.781 5.445 1 68.44 603 GLU B C 1
ATOM 9709 O O . GLU B 1 603 ? 21.078 29.75 5.02 1 68.44 603 GLU B O 1
ATOM 9714 N N . LEU B 1 604 ? 20.969 31.938 5.641 1 79.12 604 LEU B N 1
ATOM 9715 C CA . LEU B 1 604 ? 19.516 31.953 5.445 1 79.12 604 LEU B CA 1
ATOM 9716 C C . LEU B 1 604 ? 19.172 31.938 3.959 1 79.12 604 LEU B C 1
ATOM 9718 O O . LEU B 1 604 ? 18.156 31.359 3.559 1 79.12 604 LEU B O 1
ATOM 9722 N N . GLY B 1 605 ? 20.062 32.531 3.209 1 77.25 605 GLY B N 1
ATOM 9723 C CA . GLY B 1 605 ? 19.844 32.531 1.771 1 77.25 605 GLY B CA 1
ATOM 9724 C C . GLY B 1 605 ? 19.891 31.141 1.171 1 77.25 605 GLY B C 1
ATOM 9725 O O . GLY B 1 605 ? 19.047 30.781 0.339 1 77.25 605 GLY B O 1
ATOM 9726 N N . ASN B 1 606 ? 20.797 30.359 1.638 1 75.44 606 ASN B N 1
ATOM 9727 C CA . ASN B 1 606 ? 20.922 29 1.15 1 75.44 606 ASN B CA 1
ATOM 9728 C C . ASN B 1 606 ? 19.703 28.156 1.53 1 75.44 606 ASN B C 1
ATOM 9730 O O . ASN B 1 606 ? 19.219 27.359 0.727 1 75.44 606 ASN B O 1
ATOM 9734 N N . LEU B 1 607 ? 19.219 28.359 2.699 1 77.62 607 LEU B N 1
ATOM 9735 C CA . LEU B 1 607 ? 18.047 27.641 3.162 1 77.62 607 LEU B CA 1
ATOM 9736 C C . LEU B 1 607 ? 16.812 28.062 2.371 1 77.62 607 LEU B C 1
ATOM 9738 O O . LEU B 1 607 ? 15.922 27.25 2.111 1 77.62 607 LEU B O 1
ATOM 9742 N N . PHE B 1 608 ? 16.891 29.312 2.014 1 83.56 608 PHE B N 1
ATOM 9743 C CA . PHE B 1 608 ? 15.719 29.875 1.353 1 83.56 608 PHE B CA 1
ATOM 9744 C C . PHE B 1 608 ? 15.695 29.5 -0.124 1 83.56 608 PHE B C 1
ATOM 9746 O O . PHE B 1 608 ? 14.664 29.078 -0.645 1 83.56 608 PHE B O 1
ATOM 9753 N N . PHE B 1 609 ? 16.797 29.547 -0.808 1 81.38 609 PHE B N 1
ATOM 9754 C CA . PHE B 1 609 ? 16.781 29.406 -2.26 1 81.38 609 PHE B CA 1
ATOM 9755 C C . PHE B 1 609 ? 17.109 27.984 -2.674 1 81.38 609 PHE B C 1
ATOM 9757 O O . PHE B 1 609 ? 16.656 27.516 -3.719 1 81.38 609 PHE B O 1
ATOM 9764 N N . ASP B 1 610 ? 17.766 27.266 -1.825 1 79.81 610 ASP B N 1
ATOM 9765 C CA . ASP B 1 610 ? 18.328 26 -2.299 1 79.81 610 ASP B CA 1
ATOM 9766 C C . ASP B 1 610 ? 17.453 24.828 -1.87 1 79.81 610 ASP B C 1
ATOM 9768 O O . ASP B 1 610 ? 17.5 23.766 -2.471 1 79.81 610 ASP B O 1
ATOM 9772 N N . VAL B 1 611 ? 16.719 25 -0.812 1 86.38 611 VAL B N 1
ATOM 9773 C CA . VAL B 1 611 ? 15.867 23.906 -0.341 1 86.38 611 VAL B CA 1
ATOM 9774 C C . VAL B 1 611 ? 14.711 23.688 -1.315 1 86.38 611 VAL B C 1
ATOM 9776 O O . VAL B 1 611 ? 14 24.625 -1.665 1 86.38 611 VAL B O 1
ATOM 9779 N N . PRO B 1 612 ? 14.57 22.422 -1.771 1 85.81 612 PRO B N 1
ATOM 9780 C CA . PRO B 1 612 ? 13.461 22.141 -2.695 1 85.81 612 PRO B CA 1
ATOM 9781 C C . PRO B 1 612 ? 12.102 22.484 -2.1 1 85.81 612 PRO B C 1
ATOM 9783 O O . PRO B 1 612 ? 11.898 22.344 -0.892 1 85.81 612 PRO B O 1
ATOM 9786 N N . CYS B 1 613 ? 11.211 22.891 -2.955 1 90.12 613 CYS B N 1
ATOM 9787 C CA . CYS B 1 613 ? 9.867 23.312 -2.566 1 90.12 613 CYS B CA 1
ATOM 9788 C C . CYS B 1 613 ? 9.164 22.219 -1.769 1 90.12 613 CYS B C 1
ATOM 9790 O O . CYS B 1 613 ? 8.422 22.516 -0.83 1 90.12 613 CYS B O 1
ATOM 9792 N N . GLU B 1 614 ? 9.438 20.922 -2.064 1 90.62 614 GLU B N 1
ATOM 9793 C CA . GLU B 1 614 ? 8.789 19.781 -1.426 1 90.62 614 GLU B CA 1
ATOM 9794 C C . GLU B 1 614 ? 9.148 19.703 0.055 1 90.62 614 GLU B C 1
ATOM 9796 O O . GLU B 1 614 ? 8.367 19.203 0.865 1 90.62 614 GLU B O 1
ATOM 9801 N N . GLN B 1 615 ? 10.281 20.234 0.395 1 89.44 615 GLN B N 1
ATOM 9802 C CA . GLN B 1 615 ? 10.773 20.141 1.764 1 89.44 615 GLN B CA 1
ATOM 9803 C C . GLN B 1 615 ? 10.32 21.328 2.594 1 89.44 615 GLN B C 1
ATOM 9805 O O . GLN B 1 615 ? 10.625 21.422 3.787 1 89.44 615 GLN B O 1
ATOM 9810 N N . LEU B 1 616 ? 9.562 22.219 1.988 1 93.62 616 LEU B N 1
ATOM 9811 C CA . LEU B 1 616 ? 9.094 23.406 2.688 1 93.62 616 LEU B CA 1
ATOM 9812 C C . LEU B 1 616 ? 7.621 23.266 3.062 1 93.62 616 LEU B C 1
ATOM 9814 O O . LEU B 1 616 ? 7.043 24.172 3.67 1 93.62 616 LEU B O 1
ATOM 9818 N N . LEU B 1 617 ? 7.074 22.078 2.756 1 94.19 617 LEU B N 1
ATOM 9819 C CA . LEU B 1 617 ? 5.656 21.875 3.035 1 94.19 617 LEU B CA 1
ATOM 9820 C C . LEU B 1 617 ? 5.449 21.391 4.465 1 94.19 617 LEU B C 1
ATOM 9822 O O . LEU B 1 617 ? 4.414 21.656 5.074 1 94.19 617 LEU B O 1
ATOM 9826 N N . THR B 1 618 ? 6.348 20.625 4.977 1 92.19 618 THR B N 1
ATOM 9827 C CA . THR B 1 618 ? 6.301 20.094 6.336 1 92.19 618 THR B CA 1
ATOM 9828 C C . THR B 1 618 ? 7.68 20.156 6.984 1 92.19 618 THR B C 1
ATOM 9830 O O . THR B 1 618 ? 8.695 20.219 6.293 1 92.19 618 THR B O 1
ATOM 9833 N N . PRO B 1 619 ? 7.691 20.203 8.273 1 90.25 619 PRO B N 1
ATOM 9834 C CA . PRO B 1 619 ? 8.977 20.375 8.945 1 90.25 619 PRO B CA 1
ATOM 9835 C C . PRO B 1 619 ? 9.82 19.094 8.938 1 90.25 619 PRO B C 1
ATOM 9837 O O . PRO B 1 619 ? 11.039 19.156 9.125 1 90.25 619 PRO B O 1
ATOM 9840 N N . VAL B 1 620 ? 9.32 17.969 8.75 1 81.19 620 VAL B N 1
ATOM 9841 C CA . VAL B 1 620 ? 9.984 16.688 8.922 1 81.19 620 VAL B CA 1
ATOM 9842 C C . VAL B 1 620 ? 11.117 16.562 7.902 1 81.19 620 VAL B C 1
ATOM 9844 O O . VAL B 1 620 ? 12.195 16.047 8.227 1 81.19 620 VAL B O 1
ATOM 9847 N N . GLY B 1 621 ? 10.984 17.031 6.75 1 76.44 621 GLY B N 1
ATOM 9848 C CA . GLY B 1 621 ? 11.984 16.875 5.711 1 76.44 621 GLY B CA 1
ATOM 9849 C C . GLY B 1 621 ? 12.883 18.094 5.547 1 76.44 621 GLY B C 1
ATOM 9850 O O . GLY B 1 621 ? 13.812 18.078 4.738 1 76.44 621 GLY B O 1
ATOM 9851 N N . PHE B 1 622 ? 12.672 19.094 6.379 1 87.25 622 PHE B N 1
ATOM 9852 C CA . PHE B 1 622 ? 13.438 20.328 6.258 1 87.25 622 PHE B CA 1
ATOM 9853 C C . PHE B 1 622 ? 14.836 20.156 6.84 1 87.25 622 PHE B C 1
ATOM 9855 O O . PHE B 1 622 ? 15 19.562 7.91 1 87.25 622 PHE B O 1
ATOM 9862 N N . PRO B 1 623 ? 15.844 20.562 6.062 1 83.44 623 PRO B N 1
ATOM 9863 C CA . PRO B 1 623 ? 17.219 20.5 6.578 1 83.44 623 PRO B CA 1
ATOM 9864 C C . PRO B 1 623 ? 17.516 21.578 7.621 1 83.44 623 PRO B C 1
ATOM 9866 O O . PRO B 1 623 ? 18.016 22.641 7.281 1 83.44 623 PRO B O 1
ATOM 9869 N N . TRP B 1 624 ? 17.359 21.281 8.906 1 82.38 624 TRP B N 1
ATOM 9870 C CA . TRP B 1 624 ? 17.5 22.234 10 1 82.38 624 TRP B CA 1
ATOM 9871 C C . TRP B 1 624 ? 18.969 22.547 10.266 1 82.38 624 TRP B C 1
ATOM 9873 O O . TRP B 1 624 ? 19.297 23.438 11.047 1 82.38 624 TRP B O 1
ATOM 9883 N N . VAL B 1 625 ? 20.047 21.688 9.773 1 65.81 625 VAL B N 1
ATOM 9884 C CA . VAL B 1 625 ? 21.469 21.906 10.086 1 65.81 625 VAL B CA 1
ATOM 9885 C C . VAL B 1 625 ? 22.031 23.016 9.195 1 65.81 625 VAL B C 1
ATOM 9887 O O . VAL B 1 625 ? 21.875 22.969 7.973 1 65.81 625 VAL B O 1
ATOM 9890 N N . THR B 1 626 ? 22.359 24.172 9.828 1 54.84 626 THR B N 1
ATOM 9891 C CA . THR B 1 626 ? 23.062 25.234 9.109 1 54.84 626 THR B CA 1
ATOM 9892 C C . THR B 1 626 ? 24.547 24.906 8.984 1 54.84 626 THR B C 1
ATOM 9894 O O . THR B 1 626 ? 25.125 24.266 9.859 1 54.84 626 THR B O 1
ATOM 9897 N N . SER B 1 627 ? 25.125 24.688 7.801 1 43.88 627 SER B N 1
ATOM 9898 C CA . SER B 1 627 ? 26.531 24.453 7.484 1 43.88 627 SER B CA 1
ATOM 9899 C C . SER B 1 627 ? 27.438 25.281 8.391 1 43.88 627 SER B C 1
ATOM 9901 O O . SER B 1 627 ? 28.641 25.391 8.141 1 43.88 627 SER B O 1
ATOM 9903 N N . SER B 1 628 ? 27.203 25.938 9.398 1 39.34 628 SER B N 1
ATOM 9904 C CA . SER B 1 628 ? 28.281 26.766 9.945 1 39.34 628 SER B CA 1
ATOM 9905 C C . SER B 1 628 ? 29.375 25.891 10.57 1 39.34 628 SER B C 1
ATOM 9907 O O . SER B 1 628 ? 30.188 26.375 11.352 1 39.34 628 SER B O 1
ATOM 9909 N N . GLY B 1 629 ? 29.484 24.625 10.609 1 33.09 629 GLY B N 1
ATOM 9910 C CA . GLY B 1 629 ? 30.766 24.281 11.219 1 33.09 629 GLY B CA 1
ATOM 9911 C C . GLY B 1 629 ? 31.953 24.922 10.531 1 33.09 629 GLY B C 1
ATOM 9912 O O . GLY B 1 629 ? 33.094 24.578 10.82 1 33.09 629 GLY B O 1
ATOM 9913 N N . ALA B 1 630 ? 31.984 25.406 9.359 1 29.09 630 ALA B N 1
ATOM 9914 C CA . ALA B 1 630 ? 33.25 26.062 9.023 1 29.09 630 ALA B CA 1
ATOM 9915 C C . ALA B 1 630 ? 33.406 27.375 9.766 1 29.09 630 ALA B C 1
ATOM 9917 O O . ALA B 1 630 ? 33.906 28.359 9.211 1 29.09 630 ALA B O 1
ATOM 9918 N N . VAL B 1 631 ? 32.812 27.625 10.945 1 24.73 631 VAL B N 1
ATOM 9919 C CA . VAL B 1 631 ? 33.625 28.594 11.68 1 24.73 631 VAL B CA 1
ATOM 9920 C C . VAL B 1 631 ? 34.781 27.875 12.359 1 24.73 631 VAL B C 1
ATOM 9922 O O . VAL B 1 631 ? 34.594 26.812 12.953 1 24.73 631 VAL B O 1
#

Nearest PDB structures (foldseek):
  6gyp-assembly1_B  TM=6.376E-01  e=1.563E-05  Saccharomyces cerevisiae S288C
  2veq-assembly1_A-2  TM=6.143E-01  e=1.756E-04  Saccharomyces cerevisiae
  6xr2-assembly2_F  TM=4.520E-01  e=2.364E+00  synthetic construct
  8fbj-assembly1_A  TM=3.973E-01  e=3.301E+00  synthetic construct
  6gyp-assembly1_B  TM=5.969E-01  e=2.860E-05  Saccharomyces cerevisiae S288C

Foldseek 3Di:
DPDDDPDLAWPVCVVVVHGQQAPPSDAPGPVCVVVVNRVVGHRPDDDDDDDDPDDPDPDDPPDVVVVVVVVVVVVVVVVPPVPDDDPDPDDDDPDPPDPPPPPPCPVPPPQFFFEWDADPLGFIFTDTPPVVPDPVVVVVVVVPPDDPPDPPCCPPDDLPQWDDPVLVVLDDPPVLLVVLLVLLVQAVCLQLVQDLVVVLVVLVVVCVVPVGNRGLLNSLQSLLSSLVSLLLDFQPDCSLVVPADDDGSLVSNLVSSVSSLVSSVVSCSSNVVLRTHELSNLSSLLSSLVSCVLSLHDCQVSLVSSVVSLVRNPLLRQCVSYPDAQNVNLSSLSSVLSSVLSVLLVCLLVVVPDPDDDDGDYDHHQQDESVCRPPDPPDCRPDLLDAGYSCRLVVLSSVLSVLLSVLLVDDPPDDPVSLVVSVVVLVVSLVSLCSRCVSPPVVPDRLNSNLSSLVSLLSSLLSLLSSLLQVVVVVPDLVSLVSLLVSLLSLLVSLVCLLPPPSNSSVVSCNLFVSLLSNLLSLLSLLLCVLVVSDDPVCQVVSLVSSVVSLVVLCVCLVNHVSSVLSNVLVVVLVVVVPVVVVPPPPPPDPPDDDCSPSSPVQSVCQRNVDRSSCSNGPSNRDSDRPPPVD/DDDDDDDLAWPVCVVVVHDQQAPPSDAPGPVCVVVVNRVPTGRCDPDDPDPPPDDPDDDDPDPVVVVVVVVVVVVVVVVPPVPDDPPDPDDDDPPPPPPPPPPPCPVPPPQFFFEWDADPLGFIFTDTPPVVPDPVVVVVVVVPPDDPPDPPLCPPDDLPQWDDPVLVVLDDPPVLLVVLLVLLVQAPCLQLVQDLVVVLVVLVVVCVVPVGRRGLLNSLQSLLSSLVSLLLDFQPDCSLVVPADDPGSLVSNLVSSVSSLVSSVVSCSSNVVLRTHELSNLSSLLSSLVSCVLSVHDCQVSLVSSVVSLVRNPLLRQCVSYPDAQNVNLSSLSSNLSSVLSVLLVCLLVVVPDPDDRPGDYDHHQQDESVCRPPDPPDCRPDLLDAGYSCRLVVLSSVLSVLLSLLLVDDPPDDPVSLVVSVVVLVVSLVSLCSRCVSDPVVPDRLNSNLSSLVSLLSSLLSLLSSLLQVVVVVPDLVSLVSLLVSLLSLLVSLVCLLPPPSNSSVVSCNLFVSLLSNLLSLLSLLQCVLVVSDDLVCQVVSLVSSVVSLVVLCVCLVNHVSSVLSNVLVVVLVVVVPVVVSPPPPPPDPPDDDCSPSSPVQSVCQRNVDRSSCSNGPSNRDSDRPPPVD

Radius of gyration: 36.93 Å; Cα contacts (8 Å, |Δi|>4): 1587; chains: 2; bounding box: 127×102×95 Å

Solvent-accessible surface area (backbone atoms only — not comparable to full-atom values): 70304 Å² total; per-residue (Å²): 138,82,81,80,81,82,79,92,55,36,50,50,23,60,74,68,72,38,80,45,46,45,93,63,94,40,71,35,25,54,41,28,49,74,69,72,39,29,92,70,28,41,58,89,72,89,82,81,81,85,80,87,79,78,74,80,78,82,70,85,74,65,66,69,59,55,58,59,51,49,59,53,45,53,61,51,50,66,61,56,66,77,66,68,80,72,78,73,80,83,77,85,82,70,78,73,75,72,76,71,68,74,65,72,71,61,68,70,69,72,79,77,40,40,44,79,45,69,46,97,87,63,28,38,37,42,42,60,26,94,78,61,76,52,64,65,57,54,50,33,28,54,71,42,51,69,63,81,56,80,40,66,22,74,52,70,56,68,77,46,76,41,45,45,70,71,60,60,64,70,52,64,60,66,71,59,41,51,50,32,51,52,46,21,62,60,53,45,43,38,56,61,48,45,71,52,59,70,62,51,52,52,53,49,53,51,31,73,73,39,57,62,73,28,48,27,43,57,53,16,34,51,25,32,44,43,18,51,18,44,48,32,54,49,77,81,41,62,62,48,63,73,74,34,87,52,93,41,54,57,53,16,34,52,51,50,22,21,49,23,44,26,50,16,41,49,27,34,43,37,48,40,46,71,78,40,38,31,70,56,41,46,53,31,49,53,51,40,43,50,46,32,48,73,70,60,33,87,41,63,21,59,48,22,24,46,52,39,46,34,41,43,49,36,39,58,40,37,43,89,54,35,99,63,57,67,64,56,33,41,35,38,23,26,44,40,50,49,48,50,42,54,47,49,54,52,35,34,50,55,56,56,62,66,46,58,50,81,65,59,81,46,63,74,51,68,67,52,49,68,83,58,58,76,45,76,74,68,83,73,67,69,52,80,79,37,74,71,40,46,35,42,57,41,55,51,51,46,53,49,50,52,50,50,47,52,51,58,66,59,50,91,84,47,52,68,64,56,53,53,52,51,50,51,51,50,50,47,51,51,51,50,50,48,48,33,57,49,64,45,62,52,86,74,43,58,61,59,57,42,52,46,50,42,54,49,51,31,50,55,24,49,50,48,33,62,64,30,52,80,45,47,79,66,72,70,39,68,65,32,41,53,50,31,49,53,24,28,50,49,28,42,52,43,49,50,46,50,65,68,35,76,85,33,48,54,48,44,50,44,50,40,37,65,46,38,48,52,39,45,51,26,45,51,50,49,48,50,32,49,48,68,67,55,54,55,76,85,52,39,66,61,50,51,52,53,47,52,51,52,52,50,51,30,47,71,39,25,88,68,15,72,54,20,33,55,46,28,67,62,45,51,68,55,54,66,71,53,47,66,72,62,71,68,47,79,68,70,72,66,80,63,66,89,84,59,79,58,40,85,42,53,71,55,41,48,58,63,73,62,51,56,65,35,32,72,75,47,69,59,50,32,53,80,71,72,79,62,74,84,109,144,83,85,82,80,84,80,92,62,34,49,48,26,59,73,69,72,40,81,55,49,48,96,68,91,42,75,34,28,55,44,28,51,74,72,74,38,30,91,70,29,39,52,88,67,84,80,75,80,76,74,81,74,80,77,78,79,83,74,83,71,64,62,67,58,52,56,56,50,47,57,52,44,53,60,51,50,67,63,56,68,74,64,70,81,73,75,75,80,85,77,83,79,70,79,72,75,72,76,71,68,74,64,71,71,62,68,71,68,74,79,77,41,43,45,79,45,69,45,95,88,63,28,40,38,42,44,61,27,94,78,62,78,52,64,65,59,55,51,33,29,54,70,41,50,68,64,84,57,80,40,65,25,73,53,70,56,70,80,45,74,42,45,45,69,70,61,62,65,69,51,65,59,66,72,59,41,53,51,31,50,52,44,20,62,61,54,44,41,37,56,60,48,44,71,52,60,69,62,51,52,51,52,48,52,51,32,74,74,38,57,64,73,28,49,27,44,58,53,15,34,51,25,34,44,43,18,50,19,44,49,32,54,50,76,81,42,62,63,48,64,73,73,34,87,53,95,40,53,56,52,15,33,53,50,51,23,19,50,23,44,24,49,16,41,47,27,34,43,34,48,40,46,72,79,41,37,31,70,56,41,47,50,32,48,53,50,40,44,52,47,31,48,74,68,62,32,86,40,64,21,59,48,22,24,48,50,40,46,34,41,42,49,35,38,58,39,37,44,88,53,34,98,63,56,68,63,55,34,41,35,38,23,24,44,40,50,50,47,50,44,55,47,49,52,52,34,34,49,54,58,56,61,66,45,56,52,82,66,58,80,49,63,74,52,68,65,52,48,68,83,57,58,77,47,77,74,77,80,80,67,69,54,82,76,38,75,72,40,46,34,40,57,40,55,52,49,47,55,50,50,53,51,51,47,52,52,57,66,58,48,90,82,46,50,67,64,56,53,52,51,52,49,50,51,52,51,48,51,52,52,51,49,46,48,35,57,49,65,45,63,50,85,75,43,56,60,58,56,43,51,47,50,43,53,49,52,31,51,54,26,50,51,48,34,64,62,29,52,80,46,47,79,66,72,70,38,64,67,33,42,53,51,32,50,53,22,28,50,50,29,42,54,43,47,51,47,50,66,67,34,76,85,33,47,55,48,44,51,43,50,41,38,64,45,38,46,53,37,44,51,27,46,51,50,49,49,49,32,49,48,68,66,54,53,56,77,87,50,40,66,61,51,51,52,53,47,52,52,51,52,49,49,31,49,70,39,24,88,67,14,70,54,20,34,54,46,29,67,61,46,50,67,54,52,66,70,56,46,66,68,61,74,70,46,81,68,68,73,65,80,64,67,89,83,60,80,63,42,84,43,53,70,55,42,48,58,64,72,62,50,56,64,35,32,71,75,46,69,59,50,31,53,79,71,72,78,61,75,82,109

Secondary structure (DSSP, 8-state):
--------S-HHHHHTT-----SSSPSSPHHHHHTT-GGG----PPP---------------THHHHHHHHHHHHHHHHHGGG------------------------------EEEEE-TTS-EEEEE-TT---HHHHHHHHHTS--S-TT--TT-----SS--HHHHTTSPPHHHHHHHHHHHHHHHHHHS--S-HHHHHHHHHHHHH-GGG--HHHHHHHHHHHHHHHTTS-TT-HHHHHH--SSSHHHHHHHHHHHHHHHHHHHHHHTTTTTS--HHHHHHHHHHHHHHHHTT---HHHHHHHHHHHHHTTTTS-GGGTT--HHHHHHHHHHHHHHHHHHHHHHHHTTS---EEE---PPPPPS--GGGSSS---S----TTSPP-TTHHHHHHHHHHHHHHHHHH--TTS-HHHHHHHHHHHHHHHHHHHHHHTSS-GGGS-HHHHHHHHHHHHHHHHHHHHHHGGGSTT---HHHHHHHHHHHHHHHHHHHHHHH-GGGGGGHHHHTTHHHHHHHHHHHHHHHHHHTT-S-TTTHHHHHHHHHHHHHHHHHTTTT-HHHHHHHHHHHHHHHTT-THHHHS--------TT----SSHHHHHHHHHS-GGGGSSSTTS-----GGG-/----------HHHHHTT-----SSSPSSPHHHHHTT-GGG----------------------HHHHHHHHHHHHHHHHHHGGG------------------------------EEEEE-TTS-EEEEE-TT---HHHHHHHHHTS--S-TT--TT-----SS--HHHHTTSPPHHHHHHHHHHHHHHHHHHS--S-HHHHHHHHHHHHH-GGG--HHHHHHHHHHHHHHHHTS-TT-HHHHHH--SSSHHHHHHHHHHHHHHHHHHHHHHTTTTTS--HHHHHHHHHHHHHHHHTT---HHHHHHHHHHHHHTTTTS-GGGTT--HHHHHHHHHHHHHHHHHHHHHHHHTTS---EEE---PPPPPS--GGGSSS-SSS----TTSPP-TTHHHHHHHHHHHHHHHHHH--TTS-HHHHHHHHHHHHHHHHHHHHHHTSS-GGGS-HHHHHHHHHHHHHHHHHHHHHHGGGSTTS--HHHHHHHHHHHHHHHHHHHHHHH-GGGGGGHHHHTTHHHHHHHHHHHHHHHHHHTT-S-TTTHHHHHHHHHHHHHHHHHTTTT-HHHHHHHHHHHHHHHTS-HHHHHS--------TT----SSHHHHHHHHHS-GGGGSSSTTS----SGGG-

Organism: NCBI:txid1220207

InterPro domains:
  IPR001138 Zn(2)Cys(6) fungal-type DNA-binding domain [PF00172] (9-47)
  IPR001138 Zn(2)Cys(6) fungal-type DNA-binding domain [PS00463] (9-41)
  IPR001138 Zn(2)Cys(6) fungal-type DNA-binding domain [PS50048] (9-43)
  IPR001138 Zn(2)Cys(6) fungal-type DNA-binding domain [cd00067] (5-43)
  IPR007219 Xylanolytic transcriptional activator, regulatory domain [PF04082] (183-398)
  IPR007219 Xylanolytic transcriptional activator, regulatory domain [SM00906] (299-371)
  IPR036864 Zn(2)-C6 fungal-type DNA-binding domain superfamily [G3DSA:4.10.240.10] (7-77)
  IPR036864 Zn(2)-C6 fungal-type DNA-binding domain superfamily [SSF57701] (4-46)

Sequence (1262 aa):
MSSRRLPLSCENCRQRKIRCISSGYSAPCDTCSRRGYASSCRFRRQVPYETAARSPDATNVSSLEDLLRQNIAVTTALLDQRNEARLPSPDSSSPVSHNATVERQSQPIPQQSGRLVVSPSNHVRFIPSNGLGDSDLIDAMHETSPGCPAGFPFFEQVGATAASDELLDMLPPLPQLEELKAVYFKVFSPIFHILHDPTFHAMYGEFRQNPKCTSLPFLALLFVILSLSVTALDESNPLLMHLGRDPSPGANIRSLSAKYRGAAMRCLVADNFMFRHNLCTVQCLVLLIYAINHAQGPAWSLLGTTLHIAVAVGCAVDPARLNVNRIETEERRRCWAALQMLYTIQNTCLGNLMPFCIDSHVELPADIEDDDLKLDASNHLPGKDDAPTKMTYLLYKFRLYNLAFEICQLTLRDSRANLESIDRRIAYEEQHHFERFTSRPLAELEPYHQAHYYILAIYTNHLTVLLHRPWLSENIYKQSSDRCEHAATTILSNFEKLYSGPIFRSYRWYVDGLGSFYAFFSITTLLVLHGNGQLDVQSRPETINLLLRCVGLLVSNASRSSVCSKAAAILEPVVQHLNPVDLTTSYYMSPIGGDATYTAFPELGNLFFDVPCEQLLTPVGFPWVTSSGAVMSSRRLPLSCENCRQRKIRCISSGYSAPCDTCSRRGYASSCRFRRQVPYETAARSPDATNVSSLEDLLRQNIAVTTALLDQRNEARLPSPDSSSPVSHNATVERQSQPIPQQSGRLVVSPSNHVRFIPSNGLGDSDLIDAMHETSPGCPAGFPFFEQVGATAASDELLDMLPPLPQLEELKAVYFKVFSPIFHILHDPTFHAMYGEFRQNPKCTSLPFLALLFVILSLSVTALDESNPLLMHLGRDPSPGANIRSLSAKYRGAAMRCLVADNFMFRHNLCTVQCLVLLIYAINHAQGPAWSLLGTTLHIAVAVGCAVDPARLNVNRIETEERRRCWAALQMLYTIQNTCLGNLMPFCIDSHVELPADIEDDDLKLDASNHLPGKDDAPTKMTYLLYKFRLYNLAFEICQLTLRDSRANLESIDRRIAYEEQHHFERFTSRPLAELEPYHQAHYYILAIYTNHLTVLLHRPWLSENIYKQSSDRCEHAATTILSNFEKLYSGPIFRSYRWYVDGLGSFYAFFSITTLLVLHGNGQLDVQSRPETINLLLRCVGLLVSNASRSSVCSKAAAILEPVVQHLNPVDLTTSYYMSPIGGDATYTAFPELGNLFFDVPCEQLLTPVGFPWVTSSGAV